Protein AF-A0A8T6F6A1-F1 (afdb_monomer_lite)

Secondary structure (DSSP, 8-state):
--SHHHHHHHHHHHHHHHHHHHHHHHHHS-S----SSTTSSS-EEE-SHHHHHHGGG-SS-SS---TTTHHHHHHHSTT--SSSS--TT---EEEESS-EES-SS-SSS-STTSTTTSGGGTB---BS-SSTT-SB-SEEE-TT-EEE--EEE-TT-SSBSSEEEESB-SSS--B-EEES-EEEEEEEEESSSB-SSEEEE-SEEES-EEEEEEEESSS-EESSEEEESSEEES-EEEEEEEESSSEESSEEEE-TTT-EEES-EE-S-EEESSS-EESSEEEE-S-EES-EE-S-EE-SSSEESSEEEE-S-EEES-EE-S-EE-SS-EESSEEE---BTTB--EEES-EEETTTS--S--SSSEEE-HHHHT--SSS-GGGTTS-TTTEE---TTS--EESSSSS-HHHHHHHTT------------------PPPHHHHHHHHHHHHHHHTTGGGSS--TTTTSSS-GGGSTTEEE-TTS-EEEEE-TTS--EEE--GGGGG-TT--EEE--SSEEESB--GGGGG-TT--EEE--SS--EEEPPGGGGG-TT--EEE-TTSEEES-B-TTSTT-SEE-TTTTTPPB---TTSTT-----PPPP-----------------PPP--HHHHHHHHHHHHHHTTGGGSS--TTTTSSS-GGGSTTEEE-TT--EEEEE-TTS--EEEPPGGGGG-TT--EEE--SSEEESB--GGGGG-TT--EEE--SS--EEPPPGGGGG-TT--EEE--SSEEEEPPPGGGGG-TT--EEE--SSEEEEPPPGGGGG-TT--EEE--SSEEEEPPPGGGGG-TT-SEEE--SSEEEEPPPGGGGG-TT--EEE--SSEEEEPPPGGGGG-TT--EEE--SSEEEEEPPGGGGG-TT--EEE--SSEEESBPPGGGGG-TT--EEE--SS--BSB--GGGGG-TT--EEE--SS--EEEPPGGGGG-TT-SEEE--SSEEESB--GGGGG-TT--EEE--SS--BSEE-GGGGG-SEE-GGGG-PEEBPTTSSBPPP-PPPPPPPPPPPP------------------------------------PPPPPPP----

Sequence (1090 aa):
MSRTVVHLLSVSAGALVLLLALAACAVALAQSSTDYDADDDGLIEVGSLAQLNAIRWDLDGDGAPASANASDYSSAFPNAVMDMGCPQAGCTGYELTTALDFDTNGDGRTDIADEGYWNGGAGWEPIGTHSATGWFGATFEGNGNTISGLFIHRTTSDYVGLFGTAGIGGSDGGTATIRNVRLTGMDVTGQGKVGGLAGTMRGTISTNHAEGRVSGSGDDVGGLVGRSGGTITAGYAAVSVSGRSRVGGLVGANETNGGTITASHAAGTVSGTGDNIGGLVGANFGPIGAAYATGAVSGSSYVGGLAGANALATIVASYATGAASGASYVGGLVGENHTSPELPATATASYWDTEASGLSTSATGEGKTTSELQSPTSNGGIYATWDSDVWDFGTSSQYPVLKGLGISVAEQRKSTTQATPTPTPTSTPTPTPTPTPTPAAADRDALEALYRAAGGANWTDNTNWLSDESLGDWHGVTTDAQGRVTILDLIENGLSGTIPTELGSLAKLDYLSLHDNDLSGTIPTELGNLANLRLLDLSDNGLTGAIPAELGNIANLLFLHLSGNGLTGCIPASLQSVMDNDLDQLGLEFCTTRREQEAVTPTPTPTLTPTPTPTPTPTPTAASTPTPMPDATRGILEAFYRATGGDNWRNNTNWLSGAPLGEWHGVSTDAEGLVTRLNLVANGLMGEIPSEVGGLDNLEFLSLHVNELSGTIPPELGSLANLKYLHLGSNELSGMIPKELGNLANLEDLWLNQNSLEGGIPRELENLSSLRALVLAQNSLEGRVPEELRRLANLRTLSLNSNQLSGTIPDELGDLVNLDFLGLGGNELGGGIPKELGNLANLESLGLGGNELSGPIPKELGNLANLENLSLHNNELSGPIPGELGNLANLESLRLQGNELSGGIPGELGNLANLEWLLLDNNRLTGTIPGELGNLTNLERLRLQGNELSGGIPRELGNLASLDTLDLSSNQLNGTIPPELGSLTNLIRLYLSGNALTGCVPAVLQGVRNNDLNRLGLQPCTAQGAPTPTPTPTPTPTPTPTPTPTPAPGGGPTVVPPSHPVPPGLDVGAPPPDPKPAAAPRPPPPRVIF

Foldseek 3Di:
DPDVVVVVVVVVVVVVVVVVVVVVVVVVVPPPQDQQCVVQPQAGEDAAPQQLVLCLQVLQRQLDGDPVCVVSNCVSQPNHDVANNYDPVGHFYHEYPAAYECPPVPPPANDPVRPPACVVVQGHDARFDPDQATARQGEYYYVLHEYEHREGAAAEAAQWENHSHAAQGHNVRHGYEYENYHYEAYAIHHAACWEHAISEHHHEYELYEYYHEWEHAAAQWEHHTSEYAEYYELEEGQYAYEYAAQKEQHTSEQDQNYREAELYEGQEAWYYEAAQTEQGTSEYNEEAYNYEGEHAIEYAAQKAQHTSEQALYEAENYEGLYAIYYNAQTAQHTSYYHQDLQRGRAYYLYEGACVRNVHPGHNYDYYDHLQVQLQDPDCDDSNVVPDPQQWDCDHSNFGIHGPPSSDDPVVRRVSNDDDDDDDDDDDDDDDDDDDDDDLLVLQLVLQLVQCVFQVVVPWQDQPQNVHPDQQCRTVQFHDDPVSQTATGAQEPGARAGERDLSNLSSQNHAYYAPEQYAYEEADHLSVLNNQNHQEDHPEQYAYEEEDHLSVLNNPNHQYYEHYNYHYDDAAEPSCVPRNYYDVVNNVHHHDDDPPPPPDDDDDDDDDDDDDDDDDYDDDDDDDDDDDPDQVLQLVLQLVQCVQFVVVPWQDQPQRVHPDQQCRTSQFHDDPVSQTATGRRNNRAGAHERDLSVLVSQNHQYDAHEQYAYEEEDHLSVLNNQNHQYDHHENYAHEEADRLSVLSNLNHAEDAHYHYAYEEADRLSVLNNCNYAEDHHEHYAYEEADDLSVLSNLNYAYDHHEQYAYEEEDDLSVLSNLNHQYDADANYAHEEADHLSVLNNQNHQEDHHHHYAYEEADRLSVLNNQNHQYDAHYQYAYEEEDHLSVLNNQNHAYDHHENYAYEEADHLSVLNNQNHAEDHHYQYAYEEADHLSVLSNQNHQYDAHENYAHEEADHLSVLNNQNHQEDAPEQYAYEEEDHLSVLSNPNHQYEEHYNYHYDFADEPSCVPRHHYDRVNNVHAHQDPVRHHDDDDDDDDDDDDDDDDDDDDDDDDDDDDDDDDDDDDDYDDDDDDDDDDDDDDDDDDDDDDDDD

pLDDT: mean 77.21, std 19.98, range [24.58, 98.81]

Structure (mmCIF, N/CA/C/O backbone):
data_AF-A0A8T6F6A1-F1
#
_entry.id   AF-A0A8T6F6A1-F1
#
loop_
_atom_site.group_PDB
_atom_site.id
_atom_site.type_symbol
_atom_site.label_atom_id
_atom_site.label_alt_id
_atom_site.label_comp_id
_atom_site.label_asym_id
_atom_site.label_entity_id
_atom_site.label_seq_id
_atom_site.pdbx_PDB_ins_code
_atom_site.Cartn_x
_atom_site.Cartn_y
_atom_site.Cartn_z
_atom_site.occupancy
_atom_site.B_iso_or_equiv
_atom_site.auth_seq_id
_atom_site.auth_comp_id
_atom_site.auth_asym_id
_atom_site.auth_atom_id
_atom_site.pdbx_PDB_model_num
ATOM 1 N N . MET A 1 1 ? 74.148 -63.230 -24.054 1.00 48.28 1 MET A N 1
ATOM 2 C CA . MET A 1 1 ? 72.864 -62.854 -23.422 1.00 48.28 1 MET A CA 1
ATOM 3 C C . MET A 1 1 ? 72.511 -61.425 -23.850 1.00 48.28 1 MET A C 1
ATOM 5 O O . MET A 1 1 ? 72.844 -60.501 -23.130 1.00 48.28 1 MET A O 1
ATOM 9 N N . SER A 1 2 ? 71.955 -61.203 -25.052 1.00 52.03 2 SER A N 1
ATOM 10 C CA . SER A 1 2 ? 71.747 -59.826 -25.565 1.00 52.03 2 SER A CA 1
ATOM 11 C C . SER A 1 2 ? 70.601 -59.702 -26.586 1.00 52.03 2 SER A C 1
ATOM 13 O O . SER A 1 2 ? 70.796 -59.269 -27.716 1.00 52.03 2 SER A O 1
ATOM 15 N N . ARG A 1 3 ? 69.397 -60.146 -26.194 1.00 43.38 3 ARG A N 1
ATOM 16 C CA . ARG A 1 3 ? 68.111 -59.753 -26.818 1.00 43.38 3 ARG A CA 1
ATOM 17 C C . ARG A 1 3 ? 66.991 -59.680 -25.775 1.00 43.38 3 ARG A C 1
ATOM 19 O O . ARG A 1 3 ? 66.282 -58.686 -25.722 1.00 43.38 3 ARG A O 1
ATOM 26 N N . THR A 1 4 ? 66.913 -60.656 -24.868 1.00 46.94 4 THR A N 1
ATOM 27 C CA . THR A 1 4 ? 65.905 -60.703 -23.788 1.00 46.94 4 THR A CA 1
ATOM 28 C C . THR A 1 4 ? 65.954 -59.487 -22.856 1.00 46.94 4 THR A C 1
ATOM 30 O O . THR A 1 4 ? 64.914 -58.932 -22.529 1.00 46.94 4 THR A O 1
ATOM 33 N N . VAL A 1 5 ? 67.156 -59.028 -22.480 1.00 47.84 5 VAL A N 1
ATOM 34 C CA . VAL A 1 5 ? 67.341 -57.855 -21.599 1.00 47.84 5 VAL A CA 1
ATOM 35 C C . VAL A 1 5 ? 66.857 -56.565 -22.268 1.00 47.84 5 VAL A C 1
ATOM 37 O O . VAL A 1 5 ? 66.192 -55.762 -21.627 1.00 47.84 5 VAL A O 1
ATOM 40 N N . VAL A 1 6 ? 67.118 -56.395 -23.570 1.00 50.50 6 VAL A N 1
ATOM 41 C CA . VAL A 1 6 ? 66.615 -55.245 -24.342 1.00 50.50 6 VAL A CA 1
ATOM 42 C C . VAL A 1 6 ? 65.090 -55.285 -24.426 1.00 50.50 6 VAL A C 1
ATOM 44 O O . VAL A 1 6 ? 64.452 -54.249 -24.281 1.00 50.50 6 VAL A O 1
ATOM 47 N N . HIS A 1 7 ? 64.492 -56.472 -24.585 1.00 47.03 7 HIS A N 1
ATOM 48 C CA . HIS A 1 7 ? 63.036 -56.583 -24.622 1.00 47.03 7 HIS A CA 1
ATOM 49 C C . HIS A 1 7 ? 62.392 -56.234 -23.274 1.00 47.03 7 HIS A C 1
ATOM 51 O O . HIS A 1 7 ? 61.466 -55.425 -23.265 1.00 47.03 7 HIS A O 1
ATOM 57 N N . LEU A 1 8 ? 62.914 -56.741 -22.145 1.00 44.81 8 LEU A N 1
ATOM 58 C CA . LEU A 1 8 ? 62.421 -56.338 -20.820 1.00 44.81 8 LEU A CA 1
ATOM 59 C C . LEU A 1 8 ? 62.594 -54.833 -20.584 1.00 44.81 8 LEU A C 1
ATOM 61 O O . LEU A 1 8 ? 61.642 -54.205 -20.143 1.00 44.81 8 LEU A O 1
ATOM 65 N N . LEU A 1 9 ? 63.743 -54.245 -20.938 1.00 44.97 9 LEU A N 1
ATOM 66 C CA . LEU A 1 9 ? 63.968 -52.801 -20.791 1.00 44.97 9 LEU A CA 1
ATOM 67 C C . LEU A 1 9 ? 63.049 -51.958 -21.690 1.00 44.97 9 LEU A C 1
ATOM 69 O O . LEU A 1 9 ? 62.593 -50.902 -21.267 1.00 44.97 9 LEU A O 1
ATOM 73 N N . SER A 1 10 ? 62.729 -52.422 -22.903 1.00 48.38 10 SER A N 1
ATOM 74 C CA . SER A 1 10 ? 61.774 -51.734 -23.786 1.00 48.38 10 SER A CA 1
ATOM 75 C C . SER A 1 10 ? 60.337 -51.796 -23.260 1.00 48.38 10 SER A C 1
ATOM 77 O O . SER A 1 10 ? 59.623 -50.800 -23.317 1.00 48.38 10 SER A O 1
ATOM 79 N N . VAL A 1 11 ? 59.929 -52.935 -22.685 1.00 50.34 11 VAL A N 1
ATOM 80 C CA . VAL A 1 11 ? 58.597 -53.105 -22.090 1.00 50.34 11 VAL A CA 1
ATOM 81 C C . VAL A 1 11 ? 58.502 -52.359 -20.760 1.00 50.34 11 VAL A C 1
ATOM 83 O O . VAL A 1 11 ? 57.484 -51.727 -20.515 1.00 50.34 11 VAL A O 1
ATOM 86 N N . SER A 1 12 ? 59.555 -52.335 -19.935 1.00 49.91 12 SER A N 1
ATOM 87 C CA . SER A 1 12 ? 59.568 -51.537 -18.704 1.00 49.91 12 SER A CA 1
ATOM 88 C C . SER A 1 12 ? 59.637 -50.038 -18.984 1.00 49.91 12 SER A C 1
ATOM 90 O O . SER A 1 12 ? 59.008 -49.281 -18.262 1.00 49.91 12 SER A O 1
ATOM 92 N N . ALA A 1 13 ? 60.347 -49.590 -20.025 1.00 52.06 13 ALA A N 1
ATOM 93 C CA . ALA A 1 13 ? 60.343 -48.183 -20.431 1.00 52.06 13 ALA A CA 1
ATOM 94 C C . ALA A 1 13 ? 58.985 -47.769 -21.016 1.00 52.06 13 ALA A C 1
ATOM 96 O O . ALA A 1 13 ? 58.463 -46.728 -20.639 1.00 52.06 13 ALA A O 1
ATOM 97 N N . GLY A 1 14 ? 58.375 -48.601 -21.868 1.00 53.72 14 GLY A N 1
ATOM 98 C CA . GLY A 1 14 ? 57.019 -48.372 -22.373 1.00 53.72 14 GLY A CA 1
ATOM 99 C C . GLY A 1 14 ? 55.973 -48.364 -21.256 1.00 53.72 14 GLY A C 1
ATOM 100 O O . GLY A 1 14 ? 55.146 -47.463 -21.209 1.00 53.72 14 GLY A O 1
ATOM 101 N N . ALA A 1 15 ? 56.052 -49.305 -20.311 1.00 54.31 15 ALA A N 1
ATOM 102 C CA . ALA A 1 15 ? 55.175 -49.350 -19.145 1.00 54.31 15 ALA A CA 1
ATOM 103 C C . ALA A 1 15 ? 55.432 -48.196 -18.165 1.00 54.31 15 ALA A C 1
ATOM 105 O O . ALA A 1 15 ? 54.477 -47.697 -17.590 1.00 54.31 15 ALA A O 1
ATOM 106 N N . LEU A 1 16 ? 56.675 -47.733 -17.992 1.00 54.53 16 LEU A N 1
ATOM 107 C CA . LEU A 1 16 ? 56.991 -46.579 -17.145 1.00 54.53 16 LEU A CA 1
ATOM 108 C C . LEU A 1 16 ? 56.551 -45.265 -17.797 1.00 54.53 16 LEU A C 1
ATOM 110 O O . LEU A 1 16 ? 56.034 -44.408 -17.100 1.00 54.53 16 LEU A O 1
ATOM 114 N N . VAL A 1 17 ? 56.693 -45.110 -19.117 1.00 59.28 17 VAL A N 1
ATOM 115 C CA . VAL A 1 17 ? 56.141 -43.959 -19.851 1.00 59.28 17 VAL A CA 1
ATOM 116 C C . VAL A 1 17 ? 54.615 -44.013 -19.868 1.00 59.28 17 VAL A C 1
ATOM 118 O O . VAL A 1 17 ? 53.993 -42.970 -19.730 1.00 59.28 17 VAL A O 1
ATOM 121 N N . LEU A 1 18 ? 53.996 -45.195 -19.950 1.00 54.97 18 LEU A N 1
ATOM 122 C CA . LEU A 1 18 ? 52.544 -45.332 -19.832 1.00 54.97 18 LEU A CA 1
ATOM 123 C C . LEU A 1 18 ? 52.056 -45.103 -18.394 1.00 54.97 18 LEU A C 1
ATOM 125 O O . LEU A 1 18 ? 51.025 -44.472 -18.231 1.00 54.97 18 LEU A O 1
ATOM 129 N N . LEU A 1 19 ? 52.790 -45.525 -17.356 1.00 55.28 19 LEU A N 1
ATOM 130 C CA . LEU A 1 19 ? 52.480 -45.171 -15.964 1.00 55.28 19 LEU A CA 1
ATOM 131 C C . LEU A 1 19 ? 52.731 -43.691 -15.683 1.00 55.28 19 LEU A C 1
ATOM 133 O O . LEU A 1 19 ? 51.969 -43.111 -14.931 1.00 55.28 19 LEU A O 1
ATOM 137 N N . LEU A 1 20 ? 53.751 -43.064 -16.271 1.00 55.75 20 LEU A N 1
ATOM 138 C CA . LEU A 1 20 ? 53.986 -41.624 -16.144 1.00 55.75 20 LEU A CA 1
ATOM 139 C C . LEU A 1 20 ? 52.979 -40.813 -16.962 1.00 55.75 20 LEU A C 1
ATOM 141 O O . LEU A 1 20 ? 52.621 -39.729 -16.534 1.00 55.75 20 LEU A O 1
ATOM 145 N N . ALA A 1 21 ? 52.477 -41.332 -18.084 1.00 52.72 21 ALA A N 1
ATOM 146 C CA . ALA A 1 21 ? 51.388 -40.721 -18.841 1.00 52.72 21 ALA A CA 1
ATOM 147 C C . ALA A 1 21 ? 50.032 -40.931 -18.155 1.00 52.72 21 ALA A C 1
ATOM 149 O O . ALA A 1 21 ? 49.239 -40.005 -18.126 1.00 52.72 21 ALA A O 1
ATOM 150 N N . LEU A 1 22 ? 49.774 -42.096 -17.552 1.00 50.06 22 LEU A N 1
ATOM 151 C CA . LEU A 1 22 ? 48.581 -42.346 -16.737 1.00 50.06 22 LEU A CA 1
ATOM 152 C C . LEU A 1 22 ? 48.640 -41.607 -15.399 1.00 50.06 22 LEU A C 1
ATOM 154 O O . LEU A 1 22 ? 47.606 -41.149 -14.947 1.00 50.06 22 LEU A O 1
ATOM 158 N N . ALA A 1 23 ? 49.816 -41.425 -14.793 1.00 50.41 23 ALA A N 1
ATOM 159 C CA . ALA A 1 23 ? 49.988 -40.602 -13.598 1.00 50.41 23 ALA A CA 1
ATOM 160 C C . ALA A 1 23 ? 49.932 -39.108 -13.933 1.00 50.41 23 ALA A C 1
ATOM 162 O O . ALA A 1 23 ? 49.279 -38.372 -13.217 1.00 50.41 23 ALA A O 1
ATOM 163 N N . ALA A 1 24 ? 50.528 -38.645 -15.036 1.00 45.00 24 ALA A N 1
ATOM 164 C CA . ALA A 1 24 ? 50.363 -37.263 -15.491 1.00 45.00 24 ALA A CA 1
ATOM 165 C C . ALA A 1 24 ? 48.924 -36.983 -15.947 1.00 45.00 24 ALA A C 1
ATOM 167 O O . ALA A 1 24 ? 48.425 -35.892 -15.716 1.00 45.00 24 ALA A O 1
ATOM 168 N N . CYS A 1 25 ? 48.231 -37.963 -16.531 1.00 39.72 25 CYS A N 1
ATOM 169 C CA . CYS A 1 25 ? 46.812 -37.858 -16.856 1.00 39.72 25 CYS A CA 1
ATOM 170 C C . CYS A 1 25 ? 45.937 -37.942 -15.599 1.00 39.72 25 CYS A C 1
ATOM 172 O O . CYS A 1 25 ? 44.979 -37.198 -15.523 1.00 39.72 25 CYS A O 1
ATOM 174 N N . ALA A 1 26 ? 46.283 -38.746 -14.589 1.00 40.81 26 ALA A N 1
ATOM 175 C CA . ALA A 1 26 ? 45.598 -38.776 -13.293 1.00 40.81 26 ALA A CA 1
ATOM 176 C C . ALA A 1 26 ? 45.951 -37.586 -12.382 1.00 40.81 26 ALA A C 1
ATOM 178 O O . ALA A 1 26 ? 45.227 -37.336 -11.436 1.00 40.81 26 ALA A O 1
ATOM 179 N N . VAL A 1 27 ? 47.033 -36.850 -12.660 1.00 43.38 27 VAL A N 1
ATOM 180 C CA . VAL A 1 27 ? 47.370 -35.567 -12.017 1.00 43.38 27 VAL A CA 1
ATOM 181 C C . VAL A 1 27 ? 46.744 -34.393 -12.781 1.00 43.38 27 VAL A C 1
ATOM 183 O O . VAL A 1 27 ? 46.332 -33.426 -12.161 1.00 43.38 27 VAL A O 1
ATOM 186 N N . ALA A 1 28 ? 46.580 -34.489 -14.104 1.00 40.19 28 ALA A N 1
ATOM 187 C CA . ALA A 1 28 ? 45.812 -33.523 -14.899 1.00 40.19 28 ALA A CA 1
ATOM 188 C C . ALA A 1 28 ? 44.285 -33.714 -14.776 1.00 40.19 28 ALA A C 1
ATOM 190 O O . ALA A 1 28 ? 43.542 -32.757 -14.937 1.00 40.19 28 ALA A O 1
ATOM 191 N N . LEU A 1 29 ? 43.827 -34.932 -14.466 1.00 41.75 29 LEU A N 1
ATOM 192 C CA . LEU A 1 29 ? 42.461 -35.263 -14.031 1.00 41.75 29 LEU A CA 1
ATOM 193 C C . LEU A 1 29 ? 42.332 -35.280 -12.496 1.00 41.75 29 LEU A C 1
ATOM 195 O O . LEU A 1 29 ? 41.281 -35.638 -11.981 1.00 41.75 29 LEU A O 1
ATOM 199 N N . ALA A 1 30 ? 43.390 -34.881 -11.783 1.00 40.09 30 ALA A N 1
ATOM 200 C CA . ALA A 1 30 ? 43.322 -34.399 -10.409 1.00 40.09 30 ALA A CA 1
ATOM 201 C C . ALA A 1 30 ? 43.614 -32.890 -10.387 1.00 40.09 30 ALA A C 1
ATOM 203 O O . ALA A 1 30 ? 44.424 -32.398 -9.601 1.00 40.09 30 ALA A O 1
ATOM 204 N N . GLN A 1 31 ? 42.868 -32.142 -11.211 1.00 45.53 31 GLN A N 1
ATOM 205 C CA . GLN A 1 31 ? 42.172 -31.008 -10.607 1.00 45.53 31 GLN A CA 1
ATOM 206 C C . GLN A 1 31 ? 41.405 -31.593 -9.418 1.00 45.53 31 GLN A C 1
ATOM 208 O O . GLN A 1 31 ? 40.639 -32.541 -9.596 1.00 45.53 31 GLN A O 1
ATOM 213 N N . SER A 1 32 ? 41.681 -31.114 -8.209 1.00 50.88 32 SER A N 1
ATOM 214 C CA . SER A 1 32 ? 40.808 -31.410 -7.080 1.00 50.88 32 SER A CA 1
ATOM 215 C C . SER A 1 32 ? 39.422 -30.908 -7.458 1.00 50.88 32 SER A C 1
ATOM 217 O O . SER A 1 32 ? 39.267 -29.712 -7.697 1.00 50.88 32 SER A O 1
ATOM 219 N N . SER A 1 33 ? 38.455 -31.819 -7.548 1.00 63.25 33 SER A N 1
ATOM 220 C CA . SER A 1 33 ? 37.051 -31.457 -7.407 1.00 63.25 33 SER A CA 1
ATOM 221 C C . SER A 1 33 ? 36.932 -30.715 -6.084 1.00 63.25 33 SER A C 1
ATOM 223 O O . SER A 1 33 ? 37.248 -31.294 -5.041 1.00 63.25 33 SER A O 1
ATOM 225 N N . THR A 1 34 ? 36.605 -29.432 -6.147 1.00 73.44 34 THR A N 1
ATOM 226 C CA . THR A 1 34 ? 36.379 -28.636 -4.948 1.00 73.44 34 THR A CA 1
ATOM 227 C C . THR A 1 34 ? 34.962 -28.949 -4.493 1.00 73.44 34 THR A C 1
ATOM 229 O O . THR A 1 34 ? 34.020 -28.678 -5.238 1.00 73.44 34 THR A O 1
ATOM 232 N N . ASP A 1 35 ? 34.832 -29.560 -3.318 1.00 83.31 35 ASP A N 1
ATOM 233 C CA . ASP A 1 35 ? 33.590 -29.472 -2.554 1.00 83.31 35 ASP A CA 1
ATOM 234 C C . ASP A 1 35 ? 33.413 -28.021 -2.111 1.00 83.31 35 ASP A C 1
ATOM 236 O O . ASP A 1 35 ? 34.384 -27.400 -1.669 1.00 83.31 35 ASP A O 1
ATOM 240 N N . TYR A 1 36 ? 32.201 -27.499 -2.280 1.00 86.50 36 TYR A N 1
ATOM 241 C CA . TYR A 1 36 ? 31.764 -26.201 -1.770 1.00 86.50 36 TYR A CA 1
ATOM 242 C C . TYR A 1 36 ? 30.539 -26.342 -0.842 1.00 86.50 36 TYR A C 1
ATOM 244 O O . TYR A 1 36 ? 29.857 -25.356 -0.595 1.00 86.50 36 TYR A O 1
ATOM 252 N N . ASP A 1 37 ? 30.274 -27.557 -0.354 1.00 86.12 37 ASP A N 1
ATOM 253 C CA . ASP A 1 37 ? 29.369 -27.914 0.753 1.00 86.12 37 ASP A CA 1
ATOM 254 C C . ASP A 1 37 ? 30.101 -28.978 1.602 1.00 86.12 37 ASP A C 1
ATOM 256 O O . ASP A 1 37 ? 29.709 -30.142 1.698 1.00 86.12 37 ASP A O 1
ATOM 260 N N . ALA A 1 38 ? 31.303 -28.631 2.081 1.00 85.00 38 ALA A N 1
ATOM 261 C CA . ALA A 1 38 ? 32.287 -29.596 2.579 1.00 85.00 38 ALA A CA 1
ATOM 262 C C . ALA A 1 38 ? 31.961 -30.259 3.938 1.00 85.00 38 ALA A C 1
ATOM 264 O O . ALA A 1 38 ? 32.785 -31.044 4.432 1.00 85.00 38 ALA A O 1
ATOM 265 N N . ASP A 1 39 ? 30.798 -29.984 4.542 1.00 85.88 39 ASP A N 1
ATOM 266 C CA . ASP A 1 39 ? 30.248 -30.744 5.673 1.00 85.88 39 ASP A CA 1
ATOM 267 C C . ASP A 1 39 ? 28.844 -31.357 5.446 1.00 85.88 39 ASP A C 1
ATOM 269 O O . ASP A 1 39 ? 28.256 -31.883 6.397 1.00 85.88 39 ASP A O 1
ATOM 273 N N . ASP A 1 40 ? 28.393 -31.439 4.182 1.00 84.62 40 ASP A N 1
ATOM 274 C CA . ASP A 1 40 ? 27.136 -32.071 3.729 1.00 84.62 40 ASP A CA 1
ATOM 275 C C . ASP A 1 40 ? 25.846 -31.420 4.326 1.00 84.62 40 ASP A C 1
ATOM 277 O O . ASP A 1 40 ? 24.844 -32.112 4.559 1.00 84.62 40 ASP A O 1
ATOM 281 N N . ASP A 1 41 ? 25.857 -30.109 4.605 1.00 84.44 41 ASP A N 1
ATOM 282 C CA . ASP A 1 41 ? 24.774 -29.342 5.262 1.00 84.44 41 ASP A CA 1
ATOM 283 C C . ASP A 1 41 ? 23.697 -28.840 4.274 1.00 84.44 41 ASP A C 1
ATOM 285 O O . ASP A 1 41 ? 22.507 -28.820 4.614 1.00 84.44 41 ASP A O 1
ATOM 289 N N . GLY A 1 42 ? 24.080 -28.527 3.031 1.00 87.38 42 GLY A N 1
ATOM 290 C CA . GLY A 1 42 ? 23.198 -27.967 2.000 1.00 87.38 42 GLY A CA 1
ATOM 291 C C . GLY A 1 42 ? 23.358 -26.461 1.757 1.00 87.38 42 GLY A C 1
ATOM 292 O O . GLY A 1 42 ? 22.473 -25.857 1.131 1.00 87.38 42 GLY A O 1
ATOM 293 N N . LEU A 1 43 ? 24.449 -25.850 2.234 1.00 90.94 43 LEU A N 1
ATOM 294 C CA . LEU A 1 43 ? 24.778 -24.433 2.055 1.00 90.94 43 LEU A CA 1
ATOM 295 C C . LEU A 1 43 ? 26.162 -24.242 1.417 1.00 90.94 43 LEU A C 1
ATOM 297 O O . LEU A 1 43 ? 27.159 -24.818 1.834 1.00 90.94 43 LEU A O 1
ATOM 301 N N . ILE A 1 44 ? 26.223 -23.372 0.409 1.00 92.31 44 ILE A N 1
ATOM 302 C CA . ILE A 1 44 ? 27.421 -23.139 -0.401 1.00 92.31 44 ILE A CA 1
ATOM 303 C C . ILE A 1 44 ? 28.447 -22.263 0.343 1.00 92.31 44 ILE A C 1
ATOM 305 O O . ILE A 1 44 ? 28.168 -21.118 0.710 1.00 92.31 44 ILE A O 1
ATOM 309 N N . GLU A 1 45 ? 29.670 -22.767 0.493 1.00 94.25 45 GLU A N 1
ATOM 310 C CA . GLU A 1 45 ? 30.754 -22.169 1.278 1.00 94.25 45 GLU A CA 1
ATOM 311 C C . GLU A 1 45 ? 31.357 -20.896 0.645 1.00 94.25 45 GLU A C 1
ATOM 313 O O . GLU A 1 45 ? 32.095 -20.918 -0.350 1.00 94.25 45 GLU A O 1
ATOM 318 N N . VAL A 1 46 ? 31.127 -19.754 1.292 1.00 95.81 46 VAL A N 1
ATOM 319 C CA . VAL A 1 46 ? 31.621 -18.425 0.911 1.00 95.81 46 VAL A CA 1
ATOM 320 C C . VAL A 1 46 ? 32.854 -18.064 1.746 1.00 95.81 46 VAL A C 1
ATOM 322 O O . VAL A 1 46 ? 32.771 -17.523 2.849 1.00 95.81 46 VAL A O 1
ATOM 325 N N . GLY A 1 47 ? 34.032 -18.339 1.180 1.00 94.25 47 GLY A N 1
ATOM 326 C CA . GLY A 1 47 ? 35.338 -18.057 1.789 1.00 94.25 47 GLY A CA 1
ATOM 327 C C . GLY A 1 47 ? 35.995 -16.740 1.347 1.00 94.25 47 GLY A C 1
ATOM 328 O O . GLY A 1 47 ? 37.139 -16.472 1.715 1.00 94.25 47 GLY A O 1
ATOM 329 N N . SER A 1 48 ? 35.337 -15.934 0.506 1.00 93.75 48 SER A N 1
ATOM 330 C CA . SER A 1 48 ? 35.926 -14.720 -0.080 1.00 93.75 48 SER A CA 1
ATOM 331 C C . SER A 1 48 ? 34.883 -13.707 -0.568 1.00 93.75 48 SER A C 1
ATOM 333 O O . SER A 1 48 ? 33.761 -14.073 -0.922 1.00 93.75 48 SER A O 1
ATOM 335 N N . LEU A 1 49 ? 35.280 -12.431 -0.694 1.00 92.38 49 LEU A N 1
ATOM 336 C CA . LEU A 1 49 ? 34.438 -11.399 -1.319 1.00 92.38 49 LEU A CA 1
ATOM 337 C C . LEU A 1 49 ? 34.063 -11.730 -2.772 1.00 92.38 49 LEU A C 1
ATOM 339 O O . LEU A 1 49 ? 32.992 -11.334 -3.216 1.00 92.38 49 LEU A O 1
ATOM 343 N N . ALA A 1 50 ? 34.897 -12.478 -3.504 1.00 90.69 50 ALA A N 1
ATOM 344 C CA . ALA A 1 50 ? 34.590 -12.894 -4.873 1.00 90.69 50 ALA A CA 1
ATOM 345 C C . ALA A 1 50 ? 33.417 -13.892 -4.923 1.00 90.69 50 ALA A C 1
ATOM 347 O O . ALA A 1 50 ? 32.567 -13.787 -5.805 1.00 90.69 50 ALA A O 1
ATOM 348 N N . GLN A 1 51 ? 33.338 -14.807 -3.951 1.00 93.12 51 GLN A N 1
ATOM 349 C CA . GLN A 1 51 ? 32.217 -15.740 -3.793 1.00 93.12 51 GLN A CA 1
ATOM 350 C C . GLN A 1 51 ? 30.967 -15.032 -3.253 1.00 93.12 51 GLN A C 1
ATOM 352 O O . GLN A 1 51 ? 29.891 -15.207 -3.815 1.00 93.12 51 GLN A O 1
ATOM 357 N N . LEU A 1 52 ? 31.104 -14.137 -2.264 1.00 94.00 52 LEU A N 1
ATOM 358 C CA . LEU A 1 52 ? 30.000 -13.281 -1.796 1.00 94.00 52 LEU A CA 1
ATOM 359 C C . LEU A 1 52 ? 29.418 -12.446 -2.951 1.00 94.00 52 LEU A C 1
ATOM 361 O O . LEU A 1 52 ? 28.209 -12.276 -3.079 1.00 94.00 52 LEU A O 1
ATOM 365 N N . ASN A 1 53 ? 30.288 -11.947 -3.830 1.00 90.81 53 ASN A N 1
ATOM 366 C CA . ASN A 1 53 ? 29.911 -11.219 -5.033 1.00 90.81 53 ASN A CA 1
ATOM 367 C C . ASN A 1 53 ? 29.242 -12.105 -6.095 1.00 90.81 53 ASN A C 1
ATOM 369 O O . ASN A 1 53 ? 28.499 -11.567 -6.911 1.00 90.81 53 ASN A O 1
ATOM 373 N N . ALA A 1 54 ? 29.482 -13.419 -6.099 1.00 89.56 54 ALA A N 1
ATOM 374 C CA . ALA A 1 54 ? 28.923 -14.340 -7.085 1.00 89.56 54 ALA A CA 1
ATOM 375 C C . ALA A 1 54 ? 27.443 -14.681 -6.841 1.00 89.56 54 ALA A C 1
ATOM 377 O O . ALA A 1 54 ? 26.722 -14.925 -7.808 1.00 89.56 54 ALA A O 1
ATOM 378 N N . ILE A 1 55 ? 26.968 -14.580 -5.593 1.00 91.06 55 ILE A N 1
ATOM 379 C CA . ILE A 1 55 ? 25.562 -14.798 -5.191 1.00 91.06 55 ILE A CA 1
ATOM 380 C C . ILE A 1 55 ? 24.574 -13.994 -6.059 1.00 91.06 55 ILE A C 1
ATOM 382 O O . ILE A 1 55 ? 23.461 -14.429 -6.328 1.00 91.06 55 ILE A O 1
ATOM 386 N N . ARG A 1 56 ? 24.977 -12.833 -6.595 1.00 88.50 56 ARG A N 1
ATOM 387 C CA . ARG A 1 56 ? 24.120 -12.017 -7.478 1.00 88.50 56 ARG A CA 1
ATOM 388 C C . ARG A 1 56 ? 23.732 -12.684 -8.813 1.00 88.50 56 ARG A C 1
ATOM 390 O O . ARG A 1 56 ? 22.952 -12.096 -9.560 1.00 88.50 56 ARG A O 1
ATOM 397 N N . TRP A 1 57 ? 24.289 -13.854 -9.134 1.00 85.62 57 TRP A N 1
ATOM 398 C CA . TRP A 1 57 ? 23.998 -14.632 -10.348 1.00 85.62 57 TRP A CA 1
ATOM 399 C C . TRP A 1 57 ? 23.300 -15.978 -10.084 1.00 85.62 57 TRP A C 1
ATOM 401 O O . TRP A 1 57 ? 22.924 -16.649 -11.046 1.00 85.62 57 TRP A O 1
ATOM 411 N N . ASP A 1 58 ? 23.103 -16.320 -8.811 1.00 84.94 58 ASP A N 1
ATOM 412 C CA . ASP A 1 58 ? 22.375 -17.479 -8.283 1.00 84.94 58 ASP A CA 1
ATOM 413 C C . ASP A 1 58 ? 21.729 -17.024 -6.960 1.00 84.94 58 ASP A C 1
ATOM 415 O O . ASP A 1 58 ? 22.310 -17.104 -5.873 1.00 84.94 58 ASP A O 1
ATOM 419 N N . LEU A 1 59 ? 20.549 -16.416 -7.099 1.00 86.19 59 LEU A N 1
ATOM 420 C CA . LEU A 1 59 ? 19.796 -15.795 -6.005 1.00 86.19 59 LEU A CA 1
ATOM 421 C C . LEU A 1 59 ? 18.886 -16.789 -5.265 1.00 86.19 59 LEU A C 1
ATOM 423 O O . LEU A 1 59 ? 18.378 -16.456 -4.191 1.00 86.19 59 LEU A O 1
ATOM 427 N N . ASP A 1 60 ? 18.691 -17.972 -5.849 1.00 80.62 60 ASP A N 1
ATOM 428 C CA . ASP A 1 60 ? 17.896 -19.083 -5.325 1.00 80.62 60 ASP A CA 1
ATOM 429 C C . ASP A 1 60 ? 18.760 -20.044 -4.473 1.00 80.62 60 ASP A C 1
ATOM 431 O O . ASP A 1 60 ? 18.246 -20.663 -3.543 1.00 80.62 60 ASP A O 1
ATOM 435 N N . GLY A 1 61 ? 20.085 -20.065 -4.684 1.00 83.12 61 GLY A N 1
ATOM 436 C CA . GLY A 1 61 ? 21.073 -20.744 -3.837 1.00 83.12 61 GLY A CA 1
ATOM 437 C C . GLY A 1 61 ? 21.240 -22.234 -4.128 1.00 83.12 61 GLY A C 1
ATOM 438 O O . GLY A 1 61 ? 21.621 -22.986 -3.229 1.00 83.12 61 GLY A O 1
ATOM 439 N N . ASP A 1 62 ? 20.927 -22.659 -5.353 1.00 81.56 62 ASP A N 1
ATOM 440 C CA . ASP A 1 62 ? 20.912 -24.064 -5.772 1.00 81.56 62 ASP A CA 1
ATOM 441 C C . ASP A 1 62 ? 22.232 -24.528 -6.419 1.00 81.56 62 ASP A C 1
ATOM 443 O O . ASP A 1 62 ? 22.434 -25.727 -6.618 1.00 81.56 62 ASP A O 1
ATOM 447 N N . GLY A 1 63 ? 23.147 -23.600 -6.728 1.00 75.62 63 GLY A N 1
ATOM 448 C CA . GLY A 1 63 ? 24.405 -23.879 -7.419 1.00 75.62 63 GLY A CA 1
ATOM 449 C C . GLY A 1 63 ? 24.326 -23.828 -8.950 1.00 75.62 63 GLY A C 1
ATOM 450 O O . GLY A 1 63 ? 25.329 -24.110 -9.616 1.00 75.62 63 GLY A O 1
ATOM 451 N N . ALA A 1 64 ? 23.175 -23.474 -9.536 1.00 73.50 64 ALA A N 1
ATOM 452 C CA . ALA A 1 64 ? 22.906 -23.518 -10.975 1.00 73.50 64 ALA A CA 1
ATOM 453 C C . ALA A 1 64 ? 22.667 -22.112 -11.584 1.00 73.50 64 ALA A C 1
ATOM 455 O O . ALA A 1 64 ? 21.586 -21.813 -12.101 1.00 73.50 64 ALA A O 1
ATOM 456 N N . PRO A 1 65 ? 23.692 -21.233 -11.621 1.00 70.88 65 PRO A N 1
ATOM 457 C CA . PRO A 1 65 ? 23.558 -19.849 -12.077 1.00 70.88 65 PRO A CA 1
ATOM 458 C C . PRO A 1 65 ? 22.991 -19.739 -13.498 1.00 70.88 65 PRO A C 1
ATOM 460 O O . PRO A 1 65 ? 23.427 -20.427 -14.431 1.00 70.88 65 PRO A O 1
ATOM 463 N N . ALA A 1 66 ? 22.076 -18.785 -13.690 1.00 58.94 66 ALA A N 1
ATOM 464 C CA . ALA A 1 66 ? 21.393 -18.573 -14.963 1.00 58.94 66 ALA A CA 1
ATOM 465 C C . ALA A 1 66 ? 22.386 -18.440 -16.137 1.00 58.94 66 ALA A C 1
ATOM 467 O O . ALA A 1 66 ? 23.347 -17.663 -16.091 1.00 58.94 66 ALA A O 1
ATOM 468 N N . SER A 1 67 ? 22.130 -19.167 -17.232 1.00 49.84 67 SER A N 1
ATOM 469 C CA . SER A 1 67 ? 23.127 -19.494 -18.273 1.00 49.84 67 SER A CA 1
ATOM 470 C C . SER A 1 67 ? 23.789 -18.307 -18.990 1.00 49.84 67 SER A C 1
ATOM 472 O O . SER A 1 67 ? 24.761 -18.498 -19.717 1.00 49.84 67 SER A O 1
ATOM 474 N N . ALA A 1 68 ? 23.266 -17.089 -18.828 1.00 48.81 68 ALA A N 1
ATOM 475 C CA . ALA A 1 68 ? 23.857 -15.858 -19.348 1.00 48.81 68 ALA A CA 1
ATOM 476 C C . ALA A 1 68 ? 25.060 -15.348 -18.526 1.00 48.81 68 ALA A C 1
ATOM 478 O O . ALA A 1 68 ? 25.873 -14.606 -19.073 1.00 48.81 68 ALA A O 1
ATOM 479 N N . ASN A 1 69 ? 25.176 -15.740 -17.250 1.00 56.78 69 ASN A N 1
ATOM 480 C CA . ASN A 1 69 ? 26.168 -15.220 -16.295 1.00 56.78 69 ASN A CA 1
ATOM 481 C C . ASN A 1 69 ? 27.127 -16.307 -15.758 1.00 56.78 69 ASN A C 1
ATOM 483 O O . ASN A 1 69 ? 28.007 -16.023 -14.947 1.00 56.78 69 ASN A O 1
ATOM 487 N N . ALA A 1 70 ? 26.964 -17.561 -16.197 1.00 60.34 70 ALA A N 1
ATOM 488 C CA . ALA A 1 70 ? 27.654 -18.723 -15.632 1.00 60.34 70 ALA A CA 1
ATOM 489 C C . ALA A 1 70 ? 29.196 -18.624 -15.643 1.00 60.34 70 ALA A C 1
ATOM 491 O O . ALA A 1 70 ? 29.842 -19.229 -14.793 1.00 60.34 70 ALA A O 1
ATOM 492 N N . SER A 1 71 ? 29.799 -17.841 -16.550 1.00 68.44 71 SER A N 1
ATOM 493 C CA . SER A 1 71 ? 31.254 -17.619 -16.577 1.00 68.44 71 SER A CA 1
ATOM 494 C C . SER A 1 71 ? 31.790 -16.962 -15.309 1.00 68.44 71 SER A C 1
ATOM 496 O O . SER A 1 71 ? 32.874 -17.323 -14.853 1.00 68.44 71 SER A O 1
ATOM 498 N N . ASP A 1 72 ? 31.040 -16.018 -14.747 1.00 71.44 72 ASP A N 1
ATOM 499 C CA . ASP A 1 72 ? 31.525 -15.166 -13.664 1.00 71.44 72 ASP A CA 1
ATOM 500 C C . ASP A 1 72 ? 31.333 -15.887 -12.323 1.00 71.44 72 ASP A C 1
ATOM 502 O O . ASP A 1 72 ? 32.262 -15.952 -11.517 1.00 71.44 72 ASP A O 1
ATOM 506 N N . TYR A 1 73 ? 30.206 -16.588 -12.156 1.00 79.19 73 TYR A N 1
ATOM 507 C CA . TYR A 1 73 ? 29.978 -17.519 -11.045 1.00 79.19 73 TYR A CA 1
ATOM 508 C C . TYR A 1 73 ? 30.999 -18.674 -11.037 1.00 79.19 73 TYR A C 1
ATOM 510 O O . TYR A 1 73 ? 31.677 -18.896 -10.034 1.00 79.19 73 TYR A O 1
ATOM 518 N N . SER A 1 74 ? 31.222 -19.347 -12.179 1.00 78.25 74 SER A N 1
ATOM 519 C CA . SER A 1 74 ? 32.262 -20.390 -12.307 1.00 78.25 74 SER A CA 1
ATOM 520 C C . SER A 1 74 ? 33.694 -19.873 -12.103 1.00 78.25 74 SER A C 1
ATOM 522 O O . SER A 1 74 ? 34.606 -20.675 -11.898 1.00 78.25 74 SER A O 1
ATOM 524 N N . SER A 1 75 ? 33.925 -18.555 -12.170 1.00 83.62 75 SER A N 1
ATOM 525 C CA . SER A 1 75 ? 35.229 -17.958 -11.848 1.00 83.62 75 SER A CA 1
ATOM 526 C C . SER A 1 75 ? 35.458 -17.804 -10.339 1.00 83.62 75 SER A C 1
ATOM 528 O O . SER A 1 75 ? 36.603 -17.885 -9.893 1.00 83.62 75 SER A O 1
ATOM 530 N N . ALA A 1 76 ? 34.383 -17.644 -9.558 1.00 84.06 76 ALA A N 1
ATOM 531 C CA . ALA A 1 76 ? 34.414 -17.583 -8.098 1.00 84.06 76 ALA A CA 1
ATOM 532 C C . ALA A 1 76 ? 34.392 -18.976 -7.442 1.00 84.06 76 ALA A C 1
ATOM 534 O O . ALA A 1 76 ? 35.026 -19.162 -6.404 1.00 84.06 76 ALA A O 1
ATOM 535 N N . PHE A 1 77 ? 33.739 -19.956 -8.080 1.00 85.06 77 PHE A N 1
ATOM 536 C CA . PHE A 1 77 ? 33.659 -21.355 -7.634 1.00 85.06 77 PHE A CA 1
ATOM 537 C C . PHE A 1 77 ? 34.364 -22.337 -8.605 1.00 85.06 77 PHE A C 1
ATOM 539 O O . PHE A 1 77 ? 33.728 -23.201 -9.219 1.00 85.06 77 PHE A O 1
ATOM 546 N N . PRO A 1 78 ? 35.690 -22.216 -8.822 1.00 81.50 78 PRO A N 1
ATOM 547 C CA . PRO A 1 78 ? 36.407 -23.045 -9.785 1.00 81.50 78 PRO A CA 1
ATOM 548 C C . PRO A 1 78 ? 36.555 -24.511 -9.339 1.00 81.50 78 PRO A C 1
ATOM 550 O O . PRO A 1 78 ? 36.992 -24.821 -8.229 1.00 81.50 78 PRO A O 1
ATOM 553 N N . ASN A 1 79 ? 36.354 -25.425 -10.293 1.00 71.06 79 ASN A N 1
ATOM 554 C CA . ASN A 1 79 ? 36.433 -26.887 -10.127 1.00 71.06 79 ASN A CA 1
ATOM 555 C C . ASN A 1 79 ? 35.334 -27.513 -9.242 1.00 71.06 79 ASN A C 1
ATOM 557 O O . ASN A 1 79 ? 35.527 -28.634 -8.767 1.00 71.06 79 ASN A O 1
ATOM 561 N N . ALA A 1 80 ? 34.193 -26.837 -9.067 1.00 66.88 80 ALA A N 1
ATOM 562 C CA . ALA A 1 80 ? 32.975 -27.467 -8.556 1.00 66.88 80 ALA A CA 1
ATOM 563 C C . ALA A 1 80 ? 32.605 -28.730 -9.368 1.00 66.88 80 ALA A C 1
ATOM 565 O O . ALA A 1 80 ? 32.956 -28.864 -10.551 1.00 66.88 80 ALA A O 1
ATOM 566 N N . VAL A 1 81 ? 31.908 -29.669 -8.728 1.00 54.94 81 VAL A N 1
ATOM 567 C CA . VAL A 1 81 ? 31.356 -30.870 -9.378 1.00 54.94 81 VAL A CA 1
ATOM 568 C C . VAL A 1 81 ? 30.075 -30.475 -10.151 1.00 54.94 81 VAL A C 1
ATOM 570 O O . VAL A 1 81 ? 29.722 -29.304 -10.230 1.00 54.94 81 VAL A O 1
ATOM 573 N N . MET A 1 82 ? 29.378 -31.418 -10.799 1.00 54.84 82 MET A N 1
ATOM 574 C CA . MET A 1 82 ? 28.075 -31.157 -11.462 1.00 54.84 82 MET A CA 1
ATOM 575 C C . MET A 1 82 ? 26.903 -30.932 -10.482 1.00 54.84 82 MET A C 1
ATOM 577 O O . MET A 1 82 ? 25.748 -30.931 -10.894 1.00 54.84 82 MET A O 1
ATOM 581 N N . ASP A 1 83 ? 27.244 -30.786 -9.211 1.00 64.19 83 ASP A N 1
ATOM 582 C CA . ASP A 1 83 ? 26.465 -30.414 -8.038 1.00 64.19 83 ASP A CA 1
ATOM 583 C C . ASP A 1 83 ? 27.500 -29.717 -7.122 1.00 64.19 83 ASP A C 1
ATOM 585 O O . ASP A 1 83 ? 28.681 -30.086 -7.192 1.00 64.19 83 ASP A O 1
ATOM 589 N N . MET A 1 84 ? 27.154 -28.713 -6.311 1.00 81.06 84 MET A N 1
ATOM 590 C CA . MET A 1 84 ? 28.173 -27.873 -5.624 1.00 81.06 84 MET A CA 1
ATOM 591 C C . MET A 1 84 ? 28.910 -28.575 -4.457 1.00 81.06 84 MET A C 1
ATOM 593 O O . MET A 1 84 ? 29.721 -27.964 -3.768 1.00 81.06 84 MET A O 1
ATOM 597 N N . GLY A 1 85 ? 28.662 -29.870 -4.274 1.00 74.44 85 GLY A N 1
ATOM 598 C CA . GLY A 1 85 ? 28.917 -30.656 -3.061 1.00 74.44 85 GLY A CA 1
ATOM 599 C C . GLY A 1 85 ? 27.604 -31.156 -2.448 1.00 74.44 85 GLY A C 1
ATOM 600 O O . GLY A 1 85 ? 27.586 -32.180 -1.775 1.00 74.44 85 GLY A O 1
ATOM 601 N N . CYS A 1 86 ? 26.501 -30.481 -2.796 1.00 76.69 86 CYS A N 1
ATOM 602 C CA . CYS A 1 86 ? 25.190 -30.585 -2.172 1.00 76.69 86 CYS A CA 1
ATOM 603 C C . CYS A 1 86 ? 24.687 -32.021 -1.925 1.00 76.69 86 CYS A C 1
ATOM 605 O O . CYS A 1 86 ? 24.851 -32.914 -2.772 1.00 76.69 86 CYS A O 1
ATOM 607 N N . PRO A 1 87 ? 23.945 -32.251 -0.823 1.00 69.94 87 PRO A N 1
ATOM 608 C CA . PRO A 1 87 ? 23.200 -33.484 -0.627 1.00 69.94 87 PRO A CA 1
ATOM 609 C C . PRO A 1 87 ? 22.157 -33.681 -1.739 1.00 69.94 87 PRO A C 1
ATOM 611 O O . PRO A 1 87 ? 21.754 -32.755 -2.435 1.00 69.94 87 PRO A O 1
ATOM 614 N N . GLN A 1 88 ? 21.630 -34.905 -1.859 1.00 59.38 88 GLN A N 1
ATOM 615 C CA . GLN A 1 88 ? 20.745 -35.360 -2.952 1.00 59.38 88 GLN A CA 1
ATOM 616 C C . GLN A 1 88 ? 19.370 -34.641 -3.078 1.00 59.38 88 GLN A C 1
ATOM 618 O O . GLN A 1 88 ? 18.484 -35.138 -3.784 1.00 59.38 88 GLN A O 1
ATOM 623 N N . ALA A 1 89 ? 19.173 -33.535 -2.357 1.00 59.34 89 ALA A N 1
ATOM 624 C CA . ALA A 1 89 ? 18.047 -32.608 -2.434 1.00 59.34 89 ALA A CA 1
ATOM 625 C C . ALA A 1 89 ? 18.389 -31.281 -3.155 1.00 59.34 89 ALA A C 1
ATOM 627 O O . ALA A 1 89 ? 17.460 -30.537 -3.460 1.00 59.34 89 ALA A O 1
ATOM 628 N N . GLY A 1 90 ? 19.670 -31.015 -3.449 1.00 75.94 90 GLY A N 1
ATOM 629 C CA . GLY A 1 90 ? 20.185 -29.720 -3.912 1.00 75.94 90 GLY A CA 1
ATOM 630 C C . GLY A 1 90 ? 20.614 -28.810 -2.752 1.00 75.94 90 GLY A C 1
ATOM 631 O O . GLY A 1 90 ? 20.243 -29.051 -1.601 1.00 75.94 90 GLY A O 1
ATOM 632 N N . CYS A 1 91 ? 21.409 -27.780 -3.054 1.00 83.56 91 CYS A N 1
ATOM 633 C CA . CYS A 1 91 ? 21.728 -26.718 -2.096 1.00 83.56 91 CYS A CA 1
ATOM 634 C C . CYS A 1 91 ? 20.534 -25.761 -1.919 1.00 83.56 91 CYS A C 1
ATOM 636 O O . CYS A 1 91 ? 19.605 -25.741 -2.727 1.00 83.56 91 CYS A O 1
ATOM 638 N N . THR A 1 92 ? 20.534 -24.994 -0.825 1.00 85.50 92 THR A N 1
ATOM 639 C CA . THR A 1 92 ? 19.408 -24.123 -0.424 1.00 85.50 92 THR A CA 1
ATOM 640 C C . THR A 1 92 ? 19.844 -22.716 0.005 1.00 85.50 92 THR A C 1
ATOM 642 O O . THR A 1 92 ? 19.108 -21.992 0.691 1.00 85.50 92 THR A O 1
ATOM 645 N N . GLY A 1 93 ? 21.065 -22.318 -0.360 1.00 91.00 93 GLY A N 1
ATOM 646 C CA . GLY A 1 93 ? 21.686 -21.080 0.091 1.00 91.00 93 GLY A CA 1
ATOM 647 C C . GLY A 1 93 ? 23.197 -21.167 0.260 1.00 91.00 93 GLY A C 1
ATOM 648 O O . GLY A 1 93 ? 23.864 -21.987 -0.362 1.00 91.00 93 GLY A O 1
ATOM 649 N N . TYR A 1 94 ? 23.721 -20.287 1.109 1.00 95.12 94 TYR A N 1
ATOM 650 C CA . TYR A 1 94 ? 25.148 -20.027 1.288 1.00 95.12 94 TYR A CA 1
ATOM 651 C C . TYR A 1 94 ? 25.526 -19.917 2.767 1.00 95.12 94 TYR A C 1
ATOM 653 O O . TYR A 1 94 ? 24.705 -19.476 3.577 1.00 95.12 94 TYR A O 1
ATOM 661 N N . GLU A 1 95 ? 26.783 -20.206 3.106 1.00 96.06 95 GLU A N 1
ATOM 662 C CA . GLU A 1 95 ? 27.331 -19.947 4.440 1.00 96.06 95 GLU A CA 1
ATOM 663 C C . GLU A 1 95 ? 28.737 -19.316 4.437 1.00 96.06 95 GLU A C 1
ATOM 665 O O . GLU A 1 95 ? 29.541 -19.543 3.537 1.00 96.06 95 GLU A O 1
ATOM 670 N N . LEU A 1 96 ? 29.047 -18.475 5.430 1.00 96.81 96 LEU A N 1
ATOM 671 C CA . LEU A 1 96 ? 30.373 -17.872 5.597 1.00 96.81 96 LEU A CA 1
ATOM 672 C C . LEU A 1 96 ? 31.309 -18.805 6.371 1.00 96.81 96 LEU A C 1
ATOM 674 O O . LEU A 1 96 ? 31.161 -18.970 7.584 1.00 96.81 96 LEU A O 1
ATOM 678 N N . THR A 1 97 ? 32.375 -19.270 5.719 1.00 95.06 97 THR A N 1
ATOM 679 C CA . THR A 1 97 ? 33.436 -20.071 6.361 1.00 95.06 97 THR A CA 1
ATOM 680 C C . THR A 1 97 ? 34.550 -19.221 6.988 1.00 95.06 97 THR A C 1
ATOM 682 O O . THR A 1 97 ? 35.382 -19.723 7.750 1.00 95.06 97 THR A O 1
ATOM 685 N N . THR A 1 98 ? 34.595 -17.914 6.701 1.00 95.06 98 THR A N 1
ATOM 686 C CA . THR A 1 98 ? 35.590 -16.984 7.255 1.00 95.06 98 THR A CA 1
ATOM 687 C C . THR A 1 98 ? 35.074 -15.545 7.340 1.00 95.06 98 THR A C 1
ATOM 689 O O . THR A 1 98 ? 34.074 -15.186 6.720 1.00 95.06 98 THR A O 1
ATOM 692 N N . ALA A 1 99 ? 35.768 -14.705 8.111 1.00 94.88 99 ALA A N 1
ATOM 693 C CA . ALA A 1 99 ? 35.536 -13.266 8.125 1.00 94.88 99 ALA A CA 1
ATOM 694 C C . ALA A 1 99 ? 36.007 -12.629 6.807 1.00 94.88 99 ALA A C 1
ATOM 696 O O . ALA A 1 99 ? 37.057 -12.985 6.271 1.00 94.88 99 ALA A O 1
ATOM 697 N N . LEU A 1 100 ? 35.241 -11.660 6.312 1.00 95.69 100 LEU A N 1
ATOM 698 C CA . LEU A 1 100 ? 35.490 -10.938 5.066 1.00 95.69 100 LEU A CA 1
ATOM 699 C C . LEU A 1 100 ? 35.769 -9.465 5.377 1.00 95.69 100 LEU A C 1
ATOM 701 O O . LEU A 1 100 ? 35.168 -8.906 6.292 1.00 95.69 100 LEU A O 1
ATOM 705 N N . ASP A 1 101 ? 36.645 -8.821 4.609 1.00 93.00 101 ASP A N 1
ATOM 706 C CA . ASP A 1 101 ? 36.966 -7.401 4.783 1.00 93.00 101 ASP A CA 1
ATOM 707 C C . ASP A 1 101 ? 36.981 -6.681 3.434 1.00 93.00 101 ASP A C 1
ATOM 709 O O . ASP A 1 101 ? 37.606 -7.154 2.481 1.00 93.00 101 ASP A O 1
ATOM 713 N N . PHE A 1 102 ? 36.255 -5.565 3.355 1.00 91.69 102 PHE A N 1
ATOM 714 C CA . PHE A 1 102 ? 36.201 -4.685 2.188 1.00 91.69 102 PHE A CA 1
ATOM 715 C C . PHE A 1 102 ? 37.398 -3.724 2.105 1.00 91.69 102 PHE A C 1
ATOM 717 O O . PHE A 1 102 ? 37.653 -3.211 1.016 1.00 91.69 102 PHE A O 1
ATOM 724 N N . ASP A 1 103 ? 38.162 -3.537 3.190 1.00 88.25 103 ASP A N 1
ATOM 725 C CA . ASP A 1 103 ? 39.532 -3.009 3.122 1.00 88.25 103 ASP A CA 1
ATOM 726 C C . ASP A 1 103 ? 40.464 -4.132 2.630 1.00 88.25 103 ASP A C 1
ATOM 728 O O . ASP A 1 103 ? 41.109 -4.859 3.390 1.00 88.25 103 ASP A O 1
ATOM 732 N N . THR A 1 104 ? 40.485 -4.316 1.311 1.00 85.88 104 THR A N 1
ATOM 733 C CA . THR A 1 104 ? 41.256 -5.364 0.627 1.00 85.88 104 THR A CA 1
ATOM 734 C C . THR A 1 104 ? 42.762 -5.097 0.634 1.00 85.88 104 THR A C 1
ATOM 736 O O . THR A 1 104 ? 43.555 -6.012 0.390 1.00 85.88 104 THR A O 1
ATOM 739 N N . ASN A 1 105 ? 43.165 -3.851 0.901 1.00 84.50 105 ASN A N 1
ATOM 740 C CA . ASN A 1 105 ? 44.553 -3.399 0.867 1.00 84.50 105 ASN A CA 1
ATOM 741 C C . ASN A 1 105 ? 45.199 -3.313 2.273 1.00 84.50 105 ASN A C 1
ATOM 743 O O . ASN A 1 105 ? 46.417 -3.484 2.401 1.00 84.50 105 ASN A O 1
ATOM 747 N N . GLY A 1 106 ? 44.389 -3.151 3.322 1.00 85.00 106 GLY A N 1
ATOM 748 C CA . GLY A 1 106 ? 44.756 -3.209 4.735 1.00 85.00 106 GLY A CA 1
ATOM 749 C C . GLY A 1 106 ? 45.303 -1.906 5.331 1.00 85.00 106 GLY A C 1
ATOM 750 O O . GLY A 1 106 ? 46.095 -1.980 6.279 1.00 85.00 106 GLY A O 1
ATOM 751 N N . ASP A 1 107 ? 44.955 -0.729 4.790 1.00 81.19 107 ASP A N 1
ATOM 752 C CA . ASP A 1 107 ? 45.414 0.574 5.320 1.00 81.19 107 ASP A CA 1
ATOM 753 C C . ASP A 1 107 ? 44.511 1.177 6.419 1.00 81.19 107 ASP A C 1
ATOM 755 O O . ASP A 1 107 ? 44.910 2.129 7.106 1.00 81.19 107 ASP A O 1
ATOM 759 N N . GLY A 1 108 ? 43.349 0.563 6.660 1.00 78.12 108 GLY A N 1
ATOM 760 C CA . GLY A 1 108 ? 42.310 0.997 7.588 1.00 78.12 108 GLY A CA 1
ATOM 761 C C . GLY A 1 108 ? 41.177 1.786 6.927 1.00 78.12 108 GLY A C 1
ATOM 762 O O . GLY A 1 108 ? 40.512 2.563 7.625 1.00 78.12 108 GLY A O 1
ATOM 763 N N . ARG A 1 109 ? 40.988 1.663 5.605 1.00 75.81 109 ARG A N 1
ATOM 764 C CA . ARG A 1 109 ? 39.980 2.388 4.815 1.00 75.81 109 ARG A CA 1
ATOM 765 C C . ARG A 1 109 ? 39.526 1.581 3.607 1.00 75.81 109 ARG A C 1
ATOM 767 O O . ARG A 1 109 ? 40.352 1.080 2.859 1.00 75.81 109 ARG A O 1
ATOM 774 N N . THR A 1 110 ? 38.224 1.622 3.347 1.00 76.69 110 THR A N 1
ATOM 775 C CA . THR A 1 110 ? 37.658 1.280 2.040 1.00 76.69 110 THR A CA 1
ATOM 776 C C . THR A 1 110 ? 37.765 2.511 1.130 1.00 76.69 110 THR A C 1
ATOM 778 O O . THR A 1 110 ? 37.033 3.483 1.340 1.00 76.69 110 THR A O 1
ATOM 781 N N . ASP A 1 111 ? 38.689 2.527 0.164 1.00 75.19 111 ASP A N 1
ATOM 782 C CA . ASP A 1 111 ? 38.838 3.629 -0.804 1.00 75.19 111 ASP A CA 1
ATOM 783 C C . ASP A 1 111 ? 39.182 3.178 -2.244 1.00 75.19 111 ASP A C 1
ATOM 785 O O . ASP A 1 111 ? 38.942 2.040 -2.642 1.00 75.19 111 ASP A O 1
ATOM 789 N N . ILE A 1 112 ? 39.671 4.090 -3.091 1.00 75.00 112 ILE A N 1
ATOM 790 C CA . ILE A 1 112 ? 40.044 3.811 -4.487 1.00 75.00 112 ILE A CA 1
ATOM 791 C C . ILE A 1 112 ? 41.200 2.803 -4.639 1.00 75.00 112 ILE A C 1
ATOM 793 O O . ILE A 1 112 ? 41.444 2.335 -5.753 1.00 75.00 112 ILE A O 1
ATOM 797 N N . ALA A 1 113 ? 41.907 2.475 -3.556 1.00 72.69 113 ALA A N 1
ATOM 798 C CA . ALA A 1 113 ? 42.880 1.388 -3.511 1.00 72.69 113 ALA A CA 1
ATOM 799 C C . ALA A 1 113 ? 42.246 -0.020 -3.521 1.00 72.69 113 ALA A C 1
ATOM 801 O O . ALA A 1 113 ? 42.950 -0.980 -3.837 1.00 72.69 113 ALA A O 1
ATOM 802 N N . ASP A 1 114 ? 40.946 -0.158 -3.227 1.00 77.19 114 ASP A N 1
ATOM 803 C CA . ASP A 1 114 ? 40.281 -1.460 -3.118 1.00 77.19 114 ASP A CA 1
ATOM 804 C C . ASP A 1 114 ? 39.740 -1.960 -4.461 1.00 77.19 114 ASP A C 1
ATOM 806 O O . ASP A 1 114 ? 38.678 -1.556 -4.957 1.00 77.19 114 ASP A O 1
ATOM 810 N N . GLU A 1 115 ? 40.510 -2.862 -5.073 1.00 63.53 115 GLU A N 1
ATOM 811 C CA . GLU A 1 115 ? 40.241 -3.383 -6.410 1.00 63.53 115 GLU A CA 1
ATOM 812 C C . GLU A 1 115 ? 38.935 -4.201 -6.451 1.00 63.53 115 GLU A C 1
ATOM 814 O O . GLU A 1 115 ? 38.787 -5.242 -5.815 1.00 63.53 115 GLU A O 1
ATOM 819 N N . GLY A 1 116 ? 37.976 -3.728 -7.254 1.00 67.56 116 GLY A N 1
ATOM 820 C CA . GLY A 1 116 ? 36.705 -4.401 -7.540 1.00 67.56 116 GLY A CA 1
ATOM 821 C C . GLY A 1 116 ? 35.492 -3.794 -6.832 1.00 67.56 116 GLY A C 1
ATOM 822 O O . GLY A 1 116 ? 34.490 -3.523 -7.491 1.00 67.56 116 GLY A O 1
ATOM 823 N N . TYR A 1 117 ? 35.576 -3.522 -5.526 1.00 74.62 117 TYR A N 1
ATOM 824 C CA . TYR A 1 117 ? 34.384 -3.231 -4.706 1.00 74.62 117 TYR A CA 1
ATOM 825 C C . TYR A 1 117 ? 34.131 -1.743 -4.424 1.00 74.62 117 TYR A C 1
ATOM 827 O O . TYR A 1 117 ? 33.001 -1.368 -4.113 1.00 74.62 117 TYR A O 1
ATOM 835 N N . TRP A 1 118 ? 35.127 -0.871 -4.618 1.00 71.56 118 TRP A N 1
ATOM 836 C CA . TRP A 1 118 ? 34.954 0.585 -4.501 1.00 71.56 118 TRP A CA 1
ATOM 837 C C . TRP A 1 118 ? 33.977 1.180 -5.535 1.00 71.56 118 TRP A C 1
ATOM 839 O O . TRP A 1 118 ? 33.370 2.227 -5.299 1.00 71.56 118 TRP A O 1
ATOM 849 N N . ASN A 1 119 ? 33.831 0.529 -6.697 1.00 75.75 119 ASN A N 1
ATOM 850 C CA . ASN A 1 119 ? 32.921 0.907 -7.789 1.00 75.75 119 ASN A CA 1
ATOM 851 C C . ASN A 1 119 ? 32.915 2.421 -8.110 1.00 75.75 119 ASN A C 1
ATOM 853 O O . ASN A 1 119 ? 31.879 3.087 -8.103 1.00 75.75 119 ASN A O 1
ATOM 857 N N . GLY A 1 120 ? 34.104 3.004 -8.296 1.00 70.00 120 GLY A N 1
ATOM 858 C CA . GLY A 1 120 ? 34.264 4.430 -8.614 1.00 70.00 120 GLY A CA 1
ATOM 859 C C . GLY A 1 120 ? 33.808 5.410 -7.521 1.00 70.00 120 GLY A C 1
ATOM 860 O O . GLY A 1 120 ? 33.661 6.596 -7.809 1.00 70.00 120 GLY A O 1
ATOM 861 N N . GLY A 1 121 ? 33.590 4.939 -6.290 1.00 73.12 121 GLY A N 1
ATOM 862 C CA . GLY A 1 121 ? 33.031 5.709 -5.177 1.00 73.12 121 GLY A CA 1
ATOM 863 C C . GLY A 1 121 ? 31.540 5.469 -4.929 1.00 73.12 121 GLY A C 1
ATOM 864 O O . GLY A 1 121 ? 30.999 6.064 -4.004 1.00 73.12 121 GLY A O 1
ATOM 865 N N . ALA A 1 122 ? 30.877 4.601 -5.702 1.00 73.69 122 ALA A N 1
ATOM 866 C CA . ALA A 1 122 ? 29.516 4.137 -5.408 1.00 73.69 122 ALA A CA 1
ATOM 867 C C . ALA A 1 122 ? 29.485 2.961 -4.410 1.00 73.69 122 ALA A C 1
ATOM 869 O O . ALA A 1 122 ? 28.429 2.671 -3.841 1.00 73.69 122 ALA A O 1
ATOM 870 N N . GLY A 1 123 ? 30.623 2.294 -4.192 1.00 86.81 123 GLY A N 1
ATOM 871 C CA . GLY A 1 123 ? 30.746 1.138 -3.311 1.00 86.81 123 GLY A CA 1
ATOM 872 C C . GLY A 1 123 ? 30.003 -0.110 -3.798 1.00 86.81 123 GLY A C 1
ATOM 873 O O . GLY A 1 123 ? 29.635 -0.237 -4.975 1.00 86.81 123 GLY A O 1
ATOM 874 N N . TRP A 1 124 ? 29.770 -1.026 -2.858 1.00 91.69 124 TRP A N 1
ATOM 875 C CA . TRP A 1 124 ? 29.179 -2.340 -3.099 1.00 91.69 124 TRP A CA 1
ATOM 876 C C . TRP A 1 124 ? 27.861 -2.275 -3.883 1.00 91.69 124 TRP A C 1
ATOM 878 O O . TRP A 1 124 ? 27.107 -1.296 -3.850 1.00 91.69 124 TRP A O 1
ATOM 888 N N . GLU A 1 125 ? 27.606 -3.335 -4.646 1.00 90.56 125 GLU A N 1
ATOM 889 C CA . GLU A 1 125 ? 26.361 -3.552 -5.373 1.00 90.56 125 GLU A CA 1
ATOM 890 C C . GLU A 1 125 ? 25.480 -4.529 -4.589 1.00 90.56 125 GLU A C 1
ATOM 892 O O . GLU A 1 125 ? 25.874 -5.695 -4.468 1.00 90.56 125 GLU A O 1
ATOM 897 N N . PRO A 1 126 ? 24.316 -4.090 -4.068 1.00 94.62 126 PRO A N 1
ATOM 898 C CA . PRO A 1 126 ? 23.441 -4.942 -3.269 1.00 94.62 126 PRO A CA 1
ATOM 899 C C . PRO A 1 126 ? 23.089 -6.262 -3.974 1.00 94.62 126 PRO A C 1
ATOM 901 O O . PRO A 1 126 ? 22.871 -6.295 -5.187 1.00 94.62 126 PRO A O 1
ATOM 904 N N . ILE A 1 127 ? 23.044 -7.360 -3.217 1.00 93.69 127 ILE A N 1
ATOM 905 C CA . ILE A 1 127 ? 22.587 -8.670 -3.707 1.00 93.69 127 ILE A CA 1
ATOM 906 C C . ILE A 1 127 ? 21.054 -8.675 -3.753 1.00 93.69 127 ILE A C 1
ATOM 908 O O . ILE A 1 127 ? 20.397 -8.324 -2.775 1.00 93.69 127 ILE A O 1
ATOM 912 N N . GLY A 1 128 ? 20.472 -9.091 -4.876 1.00 83.75 128 GLY A N 1
ATOM 913 C CA . GLY A 1 128 ? 19.026 -9.031 -5.081 1.00 83.75 128 GLY A CA 1
ATOM 914 C C . GLY A 1 128 ? 18.527 -7.617 -5.410 1.00 83.75 128 GLY A C 1
ATOM 915 O O . GLY A 1 128 ? 19.087 -6.596 -5.013 1.00 83.75 128 GLY A O 1
ATOM 916 N N . THR A 1 129 ? 17.449 -7.574 -6.177 1.00 79.44 129 THR A N 1
ATOM 917 C CA . THR A 1 129 ? 16.857 -6.397 -6.814 1.00 79.44 129 THR A CA 1
ATOM 918 C C . THR A 1 129 ? 15.361 -6.363 -6.537 1.00 79.44 129 THR A C 1
ATOM 920 O O . THR A 1 129 ? 14.765 -7.363 -6.177 1.00 79.44 129 THR A O 1
ATOM 923 N N . HIS A 1 130 ? 14.718 -5.241 -6.813 1.00 70.56 130 HIS A N 1
ATOM 924 C CA . HIS A 1 130 ? 13.277 -5.024 -6.629 1.00 70.56 130 HIS A CA 1
ATOM 925 C C . HIS A 1 130 ? 12.421 -5.612 -7.778 1.00 70.56 130 HIS A C 1
ATOM 927 O O . HIS A 1 130 ? 11.222 -5.351 -7.856 1.00 70.56 130 HIS A O 1
ATOM 933 N N . SER A 1 131 ? 13.015 -6.388 -8.695 1.00 64.06 131 SER A N 1
ATOM 934 C CA . SER A 1 131 ? 12.304 -7.039 -9.808 1.00 64.06 131 SER A CA 1
ATOM 935 C C . SER A 1 131 ? 11.733 -8.401 -9.395 1.00 64.06 131 SER A C 1
ATOM 937 O O . SER A 1 131 ? 12.375 -9.130 -8.648 1.00 64.06 131 SER A O 1
ATOM 939 N N . ALA A 1 132 ? 10.538 -8.758 -9.879 1.00 50.94 132 ALA A N 1
ATOM 940 C CA . ALA A 1 132 ? 9.774 -9.915 -9.383 1.00 50.94 132 ALA A CA 1
ATOM 941 C C . ALA A 1 132 ? 10.483 -11.283 -9.501 1.00 50.94 132 ALA A C 1
ATOM 943 O O . ALA A 1 132 ? 10.159 -12.194 -8.751 1.00 50.94 132 ALA A O 1
ATOM 944 N N . THR A 1 133 ? 11.455 -11.418 -10.408 1.00 59.62 133 THR A N 1
ATOM 945 C CA . THR A 1 133 ? 12.258 -12.637 -10.637 1.00 59.62 133 THR A CA 1
ATOM 946 C C . THR A 1 133 ? 13.729 -12.431 -10.256 1.00 59.62 133 THR A C 1
ATOM 948 O O . THR A 1 133 ? 14.626 -12.997 -10.878 1.00 59.62 133 THR A O 1
ATOM 951 N N . GLY A 1 134 ? 14.007 -11.503 -9.340 1.00 70.31 134 GLY A N 1
ATOM 952 C CA . GLY A 1 134 ? 15.368 -11.063 -9.042 1.00 70.31 134 GLY A CA 1
ATOM 953 C C . GLY A 1 134 ? 15.571 -10.604 -7.607 1.00 70.31 134 GLY A C 1
ATOM 954 O O . GLY A 1 134 ? 16.488 -9.819 -7.374 1.00 70.31 134 GLY A O 1
ATOM 955 N N . TRP A 1 135 ? 14.720 -11.039 -6.674 1.00 86.00 135 TRP A N 1
ATOM 956 C CA . TRP A 1 135 ? 14.961 -10.931 -5.231 1.00 86.00 135 TRP A CA 1
ATOM 957 C C . TRP A 1 135 ? 15.981 -12.008 -4.826 1.00 86.00 135 TRP A C 1
ATOM 959 O O . TRP A 1 135 ? 16.140 -12.997 -5.534 1.00 86.00 135 TRP A O 1
ATOM 969 N N . PHE A 1 136 ? 16.675 -11.833 -3.702 1.00 90.38 136 PHE A N 1
ATOM 970 C CA . PHE A 1 136 ? 17.356 -12.960 -3.056 1.00 90.38 136 PHE A CA 1
ATOM 971 C C . PHE A 1 136 ? 16.305 -13.841 -2.361 1.00 90.38 136 PHE A C 1
ATOM 973 O O . PHE A 1 136 ? 15.515 -13.310 -1.576 1.00 90.38 136 PHE A O 1
ATOM 980 N N . GLY A 1 137 ? 16.289 -15.143 -2.659 1.00 87.12 137 GLY A N 1
ATOM 981 C CA . GLY A 1 137 ? 15.280 -16.105 -2.188 1.00 87.12 137 GLY A CA 1
ATOM 982 C C . GLY A 1 137 ? 15.829 -17.230 -1.302 1.00 87.12 137 GLY A C 1
ATOM 983 O O . GLY A 1 137 ? 15.047 -18.020 -0.776 1.00 87.12 137 GLY A O 1
ATOM 984 N N . ALA A 1 138 ? 17.151 -17.295 -1.120 1.00 88.75 138 ALA A N 1
ATOM 985 C CA . ALA A 1 138 ? 17.853 -18.414 -0.491 1.00 88.75 138 ALA A CA 1
ATOM 986 C C . ALA A 1 138 ? 18.160 -18.225 1.010 1.00 88.75 138 ALA A C 1
ATOM 988 O O . ALA A 1 138 ? 17.895 -17.180 1.619 1.00 88.75 138 ALA A O 1
ATOM 989 N N . THR A 1 139 ? 18.795 -19.231 1.614 1.00 93.00 139 THR A N 1
ATOM 990 C CA . THR A 1 139 ? 19.431 -19.103 2.933 1.00 93.00 139 THR A CA 1
ATOM 991 C C . THR A 1 139 ? 20.776 -18.368 2.831 1.00 93.00 139 THR A C 1
ATOM 993 O O . THR A 1 139 ? 21.525 -18.542 1.871 1.00 93.00 139 THR A O 1
ATOM 996 N N . PHE A 1 140 ? 21.119 -17.563 3.836 1.00 96.44 140 PHE A N 1
ATOM 997 C CA . PHE A 1 140 ? 22.463 -17.015 4.030 1.00 96.44 140 PHE A CA 1
ATOM 998 C C . PHE A 1 140 ? 22.851 -17.105 5.511 1.00 96.44 140 PHE A C 1
ATOM 1000 O O . PHE A 1 140 ? 22.269 -16.417 6.351 1.00 96.44 140 PHE A O 1
ATOM 1007 N N . GLU A 1 141 ? 23.818 -17.958 5.838 1.00 95.88 141 GLU A N 1
ATOM 1008 C CA . GLU A 1 141 ? 24.346 -18.165 7.190 1.00 95.88 141 GLU A CA 1
ATOM 1009 C C . GLU A 1 141 ? 25.700 -17.458 7.359 1.00 95.88 141 GLU A C 1
ATOM 1011 O O . GLU A 1 141 ? 26.615 -17.596 6.555 1.00 95.88 141 GLU A O 1
ATOM 1016 N N . GLY A 1 142 ? 25.839 -16.655 8.409 1.00 94.31 142 GLY A N 1
ATOM 1017 C CA . GLY A 1 142 ? 27.066 -15.938 8.726 1.00 94.31 142 GLY A CA 1
ATOM 1018 C C . GLY A 1 142 ? 28.033 -16.711 9.623 1.00 94.31 142 GLY A C 1
ATOM 1019 O O . GLY A 1 142 ? 29.183 -16.302 9.735 1.00 94.31 142 GLY A O 1
ATOM 1020 N N . ASN A 1 143 ? 27.596 -17.769 10.311 1.00 90.62 143 ASN A N 1
ATOM 1021 C CA . ASN A 1 143 ? 28.363 -18.534 11.309 1.00 90.62 143 ASN A CA 1
ATOM 1022 C C . ASN A 1 143 ? 29.049 -17.673 12.395 1.00 90.62 143 ASN A C 1
ATOM 1024 O O . ASN A 1 143 ? 30.027 -18.080 13.025 1.00 90.62 143 ASN A O 1
ATOM 1028 N N . GLY A 1 144 ? 28.552 -16.452 12.628 1.00 80.88 144 GLY A N 1
ATOM 1029 C CA . GLY A 1 144 ? 29.192 -15.456 13.490 1.00 80.88 144 GLY A CA 1
ATOM 1030 C C . GLY A 1 144 ? 30.463 -14.817 12.906 1.00 80.88 144 GLY A C 1
ATOM 1031 O O . GLY A 1 144 ? 31.083 -13.982 13.575 1.00 80.88 144 GLY A O 1
ATOM 1032 N N . ASN A 1 145 ? 30.852 -15.161 11.673 1.00 92.19 145 ASN A N 1
ATOM 1033 C CA . ASN A 1 145 ? 31.908 -14.478 10.935 1.00 92.19 145 ASN A CA 1
ATOM 1034 C C . ASN A 1 145 ? 31.529 -13.014 10.675 1.00 92.19 145 ASN A C 1
ATOM 1036 O O . ASN A 1 145 ? 30.360 -12.645 10.543 1.00 92.19 145 ASN A O 1
ATOM 1040 N N . THR A 1 146 ? 32.549 -12.157 10.640 1.00 93.44 146 THR A N 1
ATOM 1041 C CA . THR A 1 146 ? 32.373 -10.709 10.487 1.00 93.44 146 THR A CA 1
ATOM 1042 C C . THR A 1 146 ? 32.624 -10.275 9.048 1.00 93.44 146 THR A C 1
ATOM 1044 O O . THR A 1 146 ? 33.612 -10.693 8.453 1.00 93.44 146 THR A O 1
ATOM 1047 N N . ILE A 1 147 ? 31.748 -9.423 8.511 1.00 96.19 147 ILE A N 1
ATOM 1048 C CA . ILE A 1 147 ? 31.961 -8.667 7.274 1.00 96.19 147 ILE A CA 1
ATOM 1049 C C . ILE A 1 147 ? 32.326 -7.230 7.673 1.00 96.19 147 ILE A C 1
ATOM 1051 O O . ILE A 1 147 ? 31.490 -6.480 8.187 1.00 96.19 147 ILE A O 1
ATOM 1055 N N . SER A 1 148 ? 33.582 -6.858 7.455 1.00 94.75 148 SER A N 1
ATOM 1056 C CA . SER A 1 148 ? 34.147 -5.549 7.794 1.00 94.75 148 SER A CA 1
ATOM 1057 C C . SER A 1 148 ? 34.095 -4.569 6.620 1.00 94.75 148 SER A C 1
ATOM 1059 O O . SER A 1 148 ? 34.241 -4.966 5.467 1.00 94.75 148 SER A O 1
ATOM 1061 N N . GLY A 1 149 ? 33.917 -3.276 6.908 1.00 89.44 149 GLY A N 1
ATOM 1062 C CA . GLY A 1 149 ? 34.195 -2.190 5.956 1.00 89.44 149 GLY A CA 1
ATOM 1063 C C . GLY A 1 149 ? 33.193 -2.014 4.807 1.00 89.44 149 GLY A C 1
ATOM 1064 O O . GLY A 1 149 ? 33.528 -1.362 3.815 1.00 89.44 149 GLY A O 1
ATOM 1065 N N . LEU A 1 150 ? 31.981 -2.580 4.909 1.00 94.12 150 LEU A N 1
ATOM 1066 C CA . LEU A 1 150 ? 30.942 -2.485 3.873 1.00 94.12 150 LEU A CA 1
ATOM 1067 C C . LEU A 1 150 ? 30.614 -1.016 3.546 1.00 94.12 150 LEU A C 1
ATOM 1069 O O . LEU A 1 150 ? 29.924 -0.329 4.301 1.00 94.12 150 LEU A O 1
ATOM 1073 N N . PHE A 1 151 ? 31.091 -0.550 2.395 1.00 90.44 151 PHE A N 1
ATOM 1074 C CA . PHE A 1 151 ? 30.878 0.808 1.903 1.00 90.44 151 PHE A CA 1
ATOM 1075 C C . PHE A 1 151 ? 29.883 0.812 0.741 1.00 90.44 151 PHE A C 1
ATOM 1077 O O . PHE A 1 151 ? 30.076 0.096 -0.244 1.00 90.44 151 PHE A O 1
ATOM 1084 N N . ILE A 1 152 ? 28.841 1.641 0.826 1.00 89.56 152 ILE A N 1
ATOM 1085 C CA . ILE A 1 152 ? 27.899 1.904 -0.273 1.00 89.56 152 ILE A CA 1
ATOM 1086 C C . ILE A 1 152 ? 27.572 3.397 -0.286 1.00 89.56 152 ILE A C 1
ATOM 1088 O O . ILE A 1 152 ? 27.173 3.949 0.734 1.00 89.56 152 ILE A O 1
ATOM 1092 N N . HIS A 1 153 ? 27.661 4.057 -1.441 1.00 83.50 153 HIS A N 1
ATOM 1093 C CA . HIS A 1 153 ? 27.323 5.476 -1.564 1.00 83.50 153 HIS A CA 1
ATOM 1094 C C . HIS A 1 153 ? 26.465 5.761 -2.804 1.00 83.50 153 HIS A C 1
ATOM 1096 O O . HIS A 1 153 ? 26.890 6.357 -3.792 1.00 83.50 153 HIS A O 1
ATOM 1102 N N . ARG A 1 154 ? 25.209 5.310 -2.738 1.00 83.38 154 ARG A N 1
ATOM 1103 C CA . ARG A 1 154 ? 24.206 5.345 -3.812 1.00 83.38 154 ARG A CA 1
ATOM 1104 C C . ARG A 1 154 ? 23.035 6.268 -3.436 1.00 83.38 154 ARG A C 1
ATOM 1106 O O . ARG A 1 154 ? 21.879 5.874 -3.506 1.00 83.38 154 ARG A O 1
ATOM 1113 N N . THR A 1 155 ? 23.350 7.515 -3.067 1.00 64.38 155 THR A N 1
ATOM 1114 C CA . THR A 1 155 ? 22.494 8.616 -2.522 1.00 64.38 155 THR A CA 1
ATOM 1115 C C . THR A 1 155 ? 21.118 8.887 -3.159 1.00 64.38 155 THR A C 1
ATOM 1117 O O . THR A 1 155 ? 20.344 9.695 -2.648 1.00 64.38 155 THR A O 1
ATOM 1120 N N . THR A 1 156 ? 20.852 8.290 -4.315 1.00 70.38 156 THR A N 1
ATOM 1121 C CA . THR A 1 156 ? 19.713 8.523 -5.219 1.00 70.38 156 THR A CA 1
ATOM 1122 C C . THR A 1 156 ? 19.244 7.197 -5.838 1.00 70.38 156 THR A C 1
ATOM 1124 O O . THR A 1 156 ? 18.791 7.161 -6.977 1.00 70.38 156 THR A O 1
ATOM 1127 N N . SER A 1 157 ? 19.465 6.087 -5.134 1.00 70.12 157 SER A N 1
ATOM 1128 C CA . SER A 1 157 ? 18.940 4.761 -5.452 1.00 70.12 157 SER A CA 1
ATOM 1129 C C . SER A 1 157 ? 18.203 4.232 -4.226 1.00 70.12 157 SER A C 1
ATOM 1131 O O . SER A 1 157 ? 18.743 4.279 -3.120 1.00 70.12 157 SER A O 1
ATOM 1133 N N . ASP A 1 158 ? 16.995 3.717 -4.425 1.00 86.50 158 ASP A N 1
ATOM 1134 C CA . ASP A 1 158 ? 16.279 2.956 -3.401 1.00 86.50 158 ASP A CA 1
ATOM 1135 C C . ASP A 1 158 ? 16.859 1.536 -3.230 1.00 86.50 158 ASP A C 1
ATOM 1137 O O . ASP A 1 158 ? 17.614 1.067 -4.085 1.00 86.50 158 ASP A O 1
ATOM 1141 N N . TYR A 1 159 ? 16.434 0.836 -2.170 1.00 91.50 159 TYR A N 1
ATOM 1142 C CA . TYR A 1 159 ? 16.693 -0.593 -1.918 1.00 91.50 159 TYR A CA 1
ATOM 1143 C C . TYR A 1 159 ? 18.189 -0.902 -1.747 1.00 91.50 159 TYR A C 1
ATOM 1145 O O . TYR A 1 159 ? 18.799 -1.650 -2.512 1.00 91.50 159 TYR A O 1
ATOM 1153 N N . VAL A 1 160 ? 18.796 -0.287 -0.731 1.00 92.56 160 VAL A N 1
ATOM 1154 C CA . VAL A 1 160 ? 20.252 -0.270 -0.530 1.00 92.56 160 VAL A CA 1
ATOM 1155 C C . VAL A 1 160 ? 20.645 -0.971 0.773 1.00 92.56 160 VAL A C 1
ATOM 1157 O O . VAL A 1 160 ? 20.111 -0.649 1.830 1.00 92.56 160 VAL A O 1
ATOM 1160 N N . GLY A 1 161 ? 21.611 -1.889 0.683 1.00 96.12 161 GLY A N 1
ATOM 1161 C CA . GLY A 1 161 ? 22.230 -2.629 1.789 1.00 96.12 161 GLY A CA 1
ATOM 1162 C C . GLY A 1 161 ? 23.210 -3.684 1.267 1.00 96.12 161 GLY A C 1
ATOM 1163 O O . GLY A 1 161 ? 23.519 -3.683 0.072 1.00 96.12 161 GLY A O 1
ATOM 1164 N N . LEU A 1 162 ? 23.685 -4.607 2.115 1.00 97.12 162 LEU A N 1
ATOM 1165 C CA . LEU A 1 162 ? 24.395 -5.808 1.632 1.00 97.12 162 LEU A CA 1
ATOM 1166 C C . LEU A 1 162 ? 23.521 -6.570 0.616 1.00 97.12 162 LEU A C 1
ATOM 1168 O O . LEU A 1 162 ? 23.990 -6.917 -0.472 1.00 97.12 162 LEU A O 1
ATOM 1172 N N . PHE A 1 163 ? 22.237 -6.720 0.950 1.00 96.56 163 PHE A N 1
ATOM 1173 C CA . PHE A 1 163 ? 21.155 -7.155 0.072 1.00 96.56 163 PHE A CA 1
ATOM 1174 C C . PHE A 1 163 ? 20.250 -5.965 -0.296 1.00 96.56 163 PHE A C 1
ATOM 1176 O O . PHE A 1 163 ? 19.963 -5.103 0.536 1.00 96.56 163 PHE A O 1
ATOM 1183 N N . GLY A 1 164 ? 19.777 -5.897 -1.541 1.00 93.19 164 GLY A N 1
ATOM 1184 C CA . GLY A 1 164 ? 18.861 -4.848 -1.998 1.00 93.19 164 GLY A CA 1
ATOM 1185 C C . GLY A 1 164 ? 17.411 -5.206 -1.694 1.00 93.19 164 GLY A C 1
ATOM 1186 O O . GLY A 1 164 ? 16.674 -4.444 -1.065 1.00 93.19 164 GLY A O 1
ATOM 1187 N N . THR A 1 165 ? 17.002 -6.410 -2.091 1.00 90.94 165 THR A N 1
ATOM 1188 C CA . THR A 1 165 ? 15.688 -6.982 -1.767 1.00 90.94 165 THR A CA 1
ATOM 1189 C C . THR A 1 165 ? 15.808 -8.492 -1.599 1.00 90.94 165 THR A C 1
ATOM 1191 O O . THR A 1 165 ? 16.344 -9.173 -2.474 1.00 90.94 165 THR A O 1
ATOM 1194 N N . ALA A 1 166 ? 15.301 -9.002 -0.477 1.00 88.94 166 ALA A N 1
ATOM 1195 C CA . ALA A 1 166 ? 15.256 -10.423 -0.147 1.00 88.94 166 ALA A CA 1
ATOM 1196 C C . ALA A 1 166 ? 13.865 -10.803 0.385 1.00 88.94 166 ALA A C 1
ATOM 1198 O O . ALA A 1 166 ? 13.247 -10.007 1.097 1.00 88.94 166 ALA A O 1
ATOM 1199 N N . GLY A 1 167 ? 13.353 -11.994 0.071 1.00 81.44 167 GLY A N 1
ATOM 1200 C CA . GLY A 1 167 ? 12.050 -12.443 0.574 1.00 81.44 167 GLY A CA 1
ATOM 1201 C C . GLY A 1 167 ? 11.465 -13.631 -0.178 1.00 81.44 167 GLY A C 1
ATOM 1202 O O . GLY A 1 167 ? 12.209 -14.514 -0.585 1.00 81.44 167 GLY A O 1
ATOM 1203 N N . ILE A 1 168 ? 10.137 -13.645 -0.336 1.00 63.53 168 ILE A N 1
ATOM 1204 C CA . ILE A 1 168 ? 9.413 -14.617 -1.170 1.00 63.53 168 ILE A CA 1
ATOM 1205 C C . ILE A 1 168 ? 9.527 -14.176 -2.635 1.00 63.53 168 ILE A C 1
ATOM 1207 O O . ILE A 1 168 ? 8.710 -13.392 -3.119 1.00 63.53 168 ILE A O 1
ATOM 1211 N N . GLY A 1 169 ? 10.586 -14.609 -3.314 1.00 49.31 169 GLY A N 1
ATOM 1212 C CA . GLY A 1 169 ? 10.893 -14.188 -4.680 1.00 49.31 169 GLY A CA 1
ATOM 1213 C C . GLY A 1 169 ? 12.249 -14.702 -5.152 1.00 49.31 169 GLY A C 1
ATOM 1214 O O . GLY A 1 169 ? 13.221 -14.688 -4.403 1.00 49.31 169 GLY A O 1
ATOM 1215 N N . GLY A 1 170 ? 12.292 -15.143 -6.405 1.00 43.84 170 GLY A N 1
ATOM 1216 C CA . GLY A 1 170 ? 13.391 -15.893 -7.012 1.00 43.84 170 GLY A CA 1
ATOM 1217 C C . GLY A 1 170 ? 12.914 -16.507 -8.331 1.00 43.84 170 GLY A C 1
ATOM 1218 O O . GLY A 1 170 ? 11.855 -16.112 -8.829 1.00 43.84 170 GLY A O 1
ATOM 1219 N N . SER A 1 171 ? 13.650 -17.464 -8.891 1.00 35.75 171 SER A N 1
ATOM 1220 C CA . SER A 1 171 ? 13.205 -18.214 -10.079 1.00 35.75 171 SER A CA 1
ATOM 1221 C C . SER A 1 171 ? 12.027 -19.134 -9.742 1.00 35.75 171 SER A C 1
ATOM 1223 O O . SER A 1 171 ? 11.033 -19.166 -10.468 1.00 35.75 171 SER A O 1
ATOM 1225 N N . ASP A 1 172 ? 12.124 -19.803 -8.588 1.00 37.59 172 ASP A N 1
ATOM 1226 C CA . ASP A 1 172 ? 11.275 -20.943 -8.214 1.00 37.59 172 ASP A CA 1
ATOM 1227 C C . ASP A 1 172 ? 10.389 -20.675 -6.977 1.00 37.59 172 ASP A C 1
ATOM 1229 O O . ASP A 1 172 ? 9.704 -21.569 -6.479 1.00 37.59 172 ASP A O 1
ATOM 1233 N N . GLY A 1 173 ? 10.363 -19.431 -6.481 1.00 43.12 173 GLY A N 1
ATOM 1234 C CA . GLY A 1 173 ? 9.496 -19.013 -5.366 1.00 43.12 173 GLY A CA 1
ATOM 1235 C C . GLY A 1 173 ? 10.051 -19.274 -3.958 1.00 43.12 173 GLY A C 1
ATOM 1236 O O . GLY A 1 173 ? 9.274 -19.365 -3.006 1.00 43.12 173 GLY A O 1
ATOM 1237 N N . GLY A 1 174 ? 11.377 -19.381 -3.810 1.00 52.22 174 GLY A N 1
ATOM 1238 C CA . GLY A 1 174 ? 12.056 -19.520 -2.515 1.00 52.22 174 GLY A CA 1
ATOM 1239 C C . GLY A 1 174 ? 11.758 -18.383 -1.523 1.00 52.22 174 GLY A C 1
ATOM 1240 O O . GLY A 1 174 ? 11.346 -17.288 -1.909 1.00 52.22 174 GLY A O 1
ATOM 1241 N N . THR A 1 175 ? 11.953 -18.654 -0.226 1.00 74.12 175 THR A N 1
ATOM 1242 C CA . THR A 1 175 ? 11.739 -17.696 0.875 1.00 74.12 175 THR A CA 1
ATOM 1243 C C . THR A 1 175 ? 13.042 -17.429 1.623 1.00 74.12 175 THR A C 1
ATOM 1245 O O . THR A 1 175 ? 13.521 -18.277 2.377 1.00 74.12 175 THR A O 1
ATOM 1248 N N . ALA A 1 176 ? 13.583 -16.221 1.460 1.00 87.00 176 ALA A N 1
ATOM 1249 C CA . ALA A 1 176 ? 14.889 -15.864 2.005 1.00 87.00 176 ALA A CA 1
ATOM 1250 C C . ALA A 1 176 ? 15.002 -16.017 3.531 1.00 87.00 176 ALA A C 1
ATOM 1252 O O . ALA A 1 176 ? 14.111 -15.604 4.278 1.00 87.00 176 ALA A O 1
ATOM 1253 N N . THR A 1 177 ? 16.144 -16.527 4.000 1.00 92.12 177 THR A N 1
ATOM 1254 C CA . THR A 1 177 ? 16.457 -16.664 5.433 1.00 92.12 177 THR A CA 1
ATOM 1255 C C . THR A 1 177 ? 17.897 -16.242 5.713 1.00 92.12 177 THR A C 1
ATOM 1257 O O . THR A 1 177 ? 18.829 -16.940 5.332 1.00 92.12 177 THR A O 1
ATOM 1260 N N . ILE A 1 178 ? 18.104 -15.116 6.401 1.00 94.94 178 ILE A N 1
ATOM 1261 C CA . ILE A 1 178 ? 19.441 -14.573 6.698 1.00 94.94 178 ILE A CA 1
ATOM 1262 C C . ILE A 1 178 ? 19.744 -14.703 8.196 1.00 94.94 178 ILE A C 1
ATOM 1264 O O . ILE A 1 178 ? 19.025 -14.145 9.031 1.00 94.94 178 ILE A O 1
ATOM 1268 N N . ARG A 1 179 ? 20.809 -15.423 8.565 1.00 94.06 179 ARG A N 1
ATOM 1269 C CA . ARG A 1 179 ? 21.126 -15.778 9.959 1.00 94.06 179 ARG A CA 1
ATOM 1270 C C . ARG A 1 179 ? 22.597 -15.570 10.347 1.00 94.06 179 ARG A C 1
ATOM 1272 O O . ARG A 1 179 ? 23.480 -15.678 9.511 1.00 94.06 179 ARG A O 1
ATOM 1279 N N . ASN A 1 180 ? 22.830 -15.211 11.615 1.00 91.38 180 ASN A N 1
ATOM 1280 C CA . ASN A 1 180 ? 24.134 -14.979 12.277 1.00 91.38 180 ASN A CA 1
ATOM 1281 C C . ASN A 1 180 ? 25.186 -14.124 11.526 1.00 91.38 180 ASN A C 1
ATOM 1283 O O . ASN A 1 180 ? 26.389 -14.276 11.762 1.00 91.38 180 ASN A O 1
ATOM 1287 N N . VAL A 1 181 ? 24.771 -13.196 10.657 1.00 93.38 181 VAL A N 1
ATOM 1288 C CA . VAL A 1 181 ? 25.670 -12.259 9.962 1.00 93.38 181 VAL A CA 1
ATOM 1289 C C . VAL A 1 181 ? 26.100 -11.131 10.901 1.00 93.38 181 VAL A C 1
ATOM 1291 O O . VAL A 1 181 ? 25.267 -10.521 11.579 1.00 93.38 181 VAL A O 1
ATOM 1294 N N . ARG A 1 182 ? 27.401 -10.813 10.919 1.00 93.94 182 ARG A N 1
ATOM 1295 C CA . ARG A 1 182 ? 27.982 -9.744 11.745 1.00 93.94 182 ARG A CA 1
ATOM 1296 C C . ARG A 1 182 ? 28.630 -8.660 10.871 1.00 93.94 182 ARG A C 1
ATOM 1298 O O . ARG A 1 182 ? 29.751 -8.832 10.415 1.00 93.94 182 ARG A O 1
ATOM 1305 N N . LEU A 1 183 ? 27.954 -7.537 10.641 1.00 95.38 183 LEU A N 1
ATOM 1306 C CA . LEU A 1 183 ? 28.494 -6.391 9.891 1.00 95.38 183 LEU A CA 1
ATOM 1307 C C . LEU A 1 183 ? 29.210 -5.418 10.840 1.00 95.38 183 LEU A C 1
ATOM 1309 O O . LEU A 1 183 ? 28.637 -5.046 11.864 1.00 95.38 183 LEU A O 1
ATOM 1313 N N . THR A 1 184 ? 30.422 -4.957 10.511 1.00 93.44 184 THR A N 1
ATOM 1314 C CA . THR A 1 184 ? 31.117 -3.931 11.318 1.00 93.44 184 THR A CA 1
ATOM 1315 C C . THR A 1 184 ? 31.846 -2.874 10.499 1.00 93.44 184 THR A C 1
ATOM 1317 O O . THR A 1 184 ? 32.523 -3.181 9.522 1.00 93.44 184 THR A O 1
ATOM 1320 N N . GLY A 1 185 ? 31.770 -1.618 10.946 1.00 88.44 185 GLY A N 1
ATOM 1321 C CA . GLY A 1 185 ? 32.473 -0.495 10.319 1.00 88.44 185 GLY A CA 1
ATOM 1322 C C . GLY A 1 185 ? 31.884 -0.067 8.972 1.00 88.44 185 GLY A C 1
ATOM 1323 O O . GLY A 1 185 ? 32.602 0.504 8.158 1.00 88.44 185 GLY A O 1
ATOM 1324 N N . MET A 1 186 ? 30.606 -0.360 8.722 1.00 94.88 186 MET A N 1
ATOM 1325 C CA . MET A 1 186 ? 29.937 -0.013 7.464 1.00 94.88 186 MET A CA 1
ATOM 1326 C C . MET A 1 186 ? 29.620 1.492 7.356 1.00 94.88 186 MET A C 1
ATOM 1328 O O . MET A 1 186 ? 29.330 2.135 8.368 1.00 94.88 186 MET A O 1
ATOM 1332 N N . ASP A 1 187 ? 29.596 2.032 6.135 1.00 90.19 187 ASP A N 1
ATOM 1333 C CA . ASP A 1 187 ? 28.993 3.338 5.813 1.00 90.19 187 ASP A CA 1
ATOM 1334 C C . ASP A 1 187 ? 28.131 3.179 4.553 1.00 90.19 187 ASP A C 1
ATOM 1336 O O . ASP A 1 187 ? 28.637 2.994 3.443 1.00 90.19 187 ASP A O 1
ATOM 1340 N N . VAL A 1 188 ? 26.811 3.167 4.749 1.00 96.56 188 VAL A N 1
ATOM 1341 C CA . VAL A 1 188 ? 25.814 2.830 3.725 1.00 96.56 188 VAL A CA 1
ATOM 1342 C C . VAL A 1 188 ? 24.913 4.035 3.474 1.00 96.56 188 VAL A C 1
ATOM 1344 O O . VAL A 1 188 ? 24.144 4.438 4.340 1.00 96.56 188 VAL A O 1
ATOM 1347 N N . THR A 1 189 ? 24.978 4.616 2.278 1.00 86.62 189 THR A N 1
ATOM 1348 C CA . THR A 1 189 ? 24.152 5.758 1.862 1.00 86.62 189 THR A CA 1
ATOM 1349 C C . THR A 1 189 ? 23.268 5.396 0.665 1.00 86.62 189 THR A C 1
ATOM 1351 O O . THR A 1 189 ? 23.784 4.956 -0.363 1.00 86.62 189 THR A O 1
ATOM 1354 N N . GLY A 1 190 ? 21.958 5.633 0.765 1.00 78.19 190 GLY A N 1
ATOM 1355 C CA . GLY A 1 190 ? 20.961 5.403 -0.293 1.00 78.19 190 GLY A CA 1
ATOM 1356 C C . GLY A 1 190 ? 19.991 6.579 -0.482 1.00 78.19 190 GLY A C 1
ATOM 1357 O O . GLY A 1 190 ? 20.238 7.676 0.025 1.00 78.19 190 GLY A O 1
ATOM 1358 N N . GLN A 1 191 ? 18.882 6.353 -1.194 1.00 78.88 191 GLN A N 1
ATOM 1359 C CA . GLN A 1 191 ? 17.701 7.222 -1.147 1.00 78.88 191 GLN A CA 1
ATOM 1360 C C . GLN A 1 191 ? 16.753 6.758 -0.034 1.00 78.88 191 GLN A C 1
ATOM 1362 O O . GLN A 1 191 ? 16.894 7.228 1.094 1.00 78.88 191 GLN A O 1
ATOM 1367 N N . GLY A 1 192 ? 15.817 5.857 -0.338 1.00 79.94 192 GLY A N 1
ATOM 1368 C CA . GLY A 1 192 ? 14.925 5.205 0.613 1.00 79.94 192 GLY A CA 1
ATOM 1369 C C . GLY A 1 192 ? 15.028 3.677 0.565 1.00 79.94 192 GLY A C 1
ATOM 1370 O O . GLY A 1 192 ? 15.753 3.113 -0.255 1.00 79.94 192 GLY A O 1
ATOM 1371 N N . LYS A 1 193 ? 14.323 2.983 1.466 1.00 93.38 193 LYS A N 1
ATOM 1372 C CA . LYS A 1 193 ? 14.493 1.534 1.706 1.00 93.38 193 LYS A CA 1
ATOM 1373 C C . LYS A 1 193 ? 15.983 1.199 1.889 1.00 93.38 193 LYS A C 1
ATOM 1375 O O . LYS A 1 193 ? 16.570 0.450 1.108 1.00 93.38 193 LYS A O 1
ATOM 1380 N N . VAL A 1 194 ? 16.621 1.838 2.871 1.00 97.25 194 VAL A N 1
ATOM 1381 C CA . VAL A 1 194 ? 18.072 1.750 3.124 1.00 97.25 194 VAL A CA 1
ATOM 1382 C C . VAL A 1 194 ? 18.328 1.051 4.457 1.00 97.25 194 VAL A C 1
ATOM 1384 O O . VAL A 1 194 ? 17.818 1.495 5.482 1.00 97.25 194 VAL A O 1
ATOM 1387 N N . GLY A 1 195 ? 19.142 -0.004 4.465 1.00 97.00 195 GLY A N 1
ATOM 1388 C CA . GLY A 1 195 ? 19.568 -0.698 5.682 1.00 97.00 195 GLY A CA 1
ATOM 1389 C C . GLY A 1 195 ? 20.963 -1.299 5.556 1.00 97.00 195 GLY A C 1
ATOM 1390 O O . GLY A 1 195 ? 21.433 -1.541 4.450 1.00 97.00 195 GLY A O 1
ATOM 1391 N N . GLY A 1 196 ? 21.649 -1.550 6.674 1.00 95.31 196 GLY A N 1
ATOM 1392 C CA . GLY A 1 196 ? 22.986 -2.156 6.641 1.00 95.31 196 GLY A CA 1
ATOM 1393 C C . GLY A 1 196 ? 22.990 -3.560 6.022 1.00 95.31 196 GLY A C 1
ATOM 1394 O O . GLY A 1 196 ? 23.787 -3.856 5.131 1.00 95.31 196 GLY A O 1
ATOM 1395 N N . LEU A 1 197 ? 22.055 -4.411 6.456 1.00 96.69 197 LEU A N 1
ATOM 1396 C CA . LEU A 1 197 ? 21.911 -5.782 5.967 1.00 96.69 197 LEU A CA 1
ATOM 1397 C C . LEU A 1 197 ? 21.011 -5.853 4.729 1.00 96.69 197 LEU A C 1
ATOM 1399 O O . LEU A 1 197 ? 21.403 -6.463 3.737 1.00 96.69 197 LEU A O 1
ATOM 1403 N N . ALA A 1 198 ? 19.833 -5.223 4.765 1.00 96.75 198 ALA A N 1
ATOM 1404 C CA . ALA A 1 198 ? 18.870 -5.284 3.665 1.00 96.75 198 ALA A CA 1
ATOM 1405 C C . ALA A 1 198 ? 18.160 -3.946 3.407 1.00 96.75 198 ALA A C 1
ATOM 1407 O O . ALA A 1 198 ? 17.650 -3.312 4.332 1.00 96.75 198 ALA A O 1
ATOM 1408 N N . GLY A 1 199 ? 18.035 -3.556 2.137 1.00 94.69 199 GLY A N 1
ATOM 1409 C CA . GLY A 1 199 ? 17.167 -2.442 1.747 1.00 94.69 199 GLY A CA 1
ATOM 1410 C C . GLY A 1 199 ? 15.686 -2.758 1.989 1.00 94.69 199 GLY A C 1
ATOM 1411 O O . GLY A 1 199 ? 14.959 -1.994 2.627 1.00 94.69 199 GLY A O 1
ATOM 1412 N N . THR A 1 200 ? 15.238 -3.935 1.546 1.00 92.50 200 THR A N 1
ATOM 1413 C CA . THR A 1 200 ? 13.921 -4.502 1.879 1.00 92.50 200 THR A CA 1
ATOM 1414 C C . THR A 1 200 ? 14.020 -5.992 2.204 1.00 92.50 200 THR A C 1
ATOM 1416 O O . THR A 1 200 ? 14.687 -6.736 1.485 1.00 92.50 200 THR A O 1
ATOM 1419 N N . MET A 1 201 ? 13.338 -6.424 3.269 1.00 90.44 201 MET A N 1
ATOM 1420 C CA . MET A 1 201 ? 13.232 -7.827 3.682 1.00 90.44 201 MET A CA 1
ATOM 1421 C C . MET A 1 201 ? 11.765 -8.262 3.779 1.00 90.44 201 MET A C 1
ATOM 1423 O O . MET A 1 201 ? 10.977 -7.623 4.470 1.00 90.44 201 MET A O 1
ATOM 1427 N N . ARG A 1 202 ? 11.413 -9.377 3.135 1.00 86.12 202 ARG A N 1
ATOM 1428 C CA . ARG A 1 202 ? 10.116 -10.078 3.253 1.00 86.12 202 ARG A CA 1
ATOM 1429 C C . ARG A 1 202 ? 10.263 -11.574 3.570 1.00 86.12 202 ARG A C 1
ATOM 1431 O O . ARG A 1 202 ? 9.323 -12.339 3.405 1.00 86.12 202 ARG A O 1
ATOM 1438 N N . GLY A 1 203 ? 11.459 -11.986 3.982 1.00 81.06 203 GLY A N 1
ATOM 1439 C CA . GLY A 1 203 ? 11.776 -13.318 4.495 1.00 81.06 203 GLY A CA 1
ATOM 1440 C C . GLY A 1 203 ? 12.057 -13.280 5.999 1.00 81.06 203 GLY A C 1
ATOM 1441 O O . GLY A 1 203 ? 11.513 -12.436 6.714 1.00 81.06 203 GLY A O 1
ATOM 1442 N N . THR A 1 204 ? 12.936 -14.164 6.472 1.00 85.00 204 THR A N 1
ATOM 1443 C CA . THR A 1 204 ? 13.327 -14.259 7.890 1.00 85.00 204 THR A CA 1
ATOM 1444 C C . THR A 1 204 ? 14.739 -13.718 8.136 1.00 85.00 204 THR A C 1
ATOM 1446 O O . THR A 1 204 ? 15.665 -13.976 7.369 1.00 85.00 204 THR A O 1
ATOM 1449 N N . ILE A 1 205 ? 14.923 -13.002 9.246 1.00 89.75 205 ILE A N 1
ATOM 1450 C CA . ILE A 1 205 ? 16.210 -12.551 9.791 1.00 89.75 205 ILE A CA 1
ATOM 1451 C C . ILE A 1 205 ? 16.335 -13.090 11.219 1.00 89.75 205 ILE A C 1
ATOM 1453 O O . ILE A 1 205 ? 15.491 -12.776 12.054 1.00 89.75 205 ILE A O 1
ATOM 1457 N N . SER A 1 206 ? 17.397 -13.840 11.537 1.00 89.25 206 SER A N 1
ATOM 1458 C CA . SER A 1 206 ? 17.638 -14.339 12.905 1.00 89.25 206 SER A CA 1
ATOM 1459 C C . SER A 1 206 ? 19.081 -14.159 13.399 1.00 89.25 206 SER A C 1
ATOM 1461 O O . SER A 1 206 ? 20.020 -14.655 12.778 1.00 89.25 206 SER A O 1
ATOM 1463 N N . THR A 1 207 ? 19.261 -13.516 14.556 1.00 86.62 207 THR A N 1
ATOM 1464 C CA . THR A 1 207 ? 20.560 -13.400 15.266 1.00 86.62 207 THR A CA 1
ATOM 1465 C C . THR A 1 207 ? 21.610 -12.558 14.520 1.00 86.62 207 THR A C 1
ATOM 1467 O O . THR A 1 207 ? 22.800 -12.858 14.538 1.00 86.62 207 THR A O 1
ATOM 1470 N N . ASN A 1 208 ? 21.187 -11.496 13.828 1.00 87.06 208 ASN A N 1
ATOM 1471 C CA . ASN A 1 208 ? 22.074 -10.664 13.002 1.00 87.06 208 ASN A CA 1
ATOM 1472 C C . ASN A 1 208 ? 22.512 -9.377 13.717 1.00 87.06 208 ASN A C 1
ATOM 1474 O O . ASN A 1 208 ? 21.745 -8.780 14.473 1.00 87.06 208 ASN A O 1
ATOM 1478 N N . HIS A 1 209 ? 23.730 -8.915 13.429 1.00 90.44 209 HIS A N 1
ATOM 1479 C CA . HIS A 1 209 ? 24.351 -7.758 14.072 1.00 90.44 209 HIS A CA 1
ATOM 1480 C C . HIS A 1 209 ? 24.926 -6.763 13.050 1.00 90.44 209 HIS A C 1
ATOM 1482 O O . HIS A 1 209 ? 25.578 -7.180 12.094 1.00 90.44 209 HIS A O 1
ATOM 1488 N N . ALA A 1 210 ? 24.750 -5.458 13.285 1.00 93.88 210 ALA A N 1
ATOM 1489 C CA . ALA A 1 210 ? 25.383 -4.392 12.509 1.00 93.88 210 ALA A CA 1
ATOM 1490 C C . ALA A 1 210 ? 25.958 -3.242 13.371 1.00 93.88 210 ALA A C 1
ATOM 1492 O O . ALA A 1 210 ? 25.262 -2.673 14.212 1.00 93.88 210 ALA A O 1
ATOM 1493 N N . GLU A 1 211 ? 27.205 -2.845 13.096 1.00 93.50 211 GLU A N 1
ATOM 1494 C CA . GLU A 1 211 ? 27.901 -1.655 13.624 1.00 93.50 211 GLU A CA 1
ATOM 1495 C C . GLU A 1 211 ? 28.317 -0.724 12.470 1.00 93.50 211 GLU A C 1
ATOM 1497 O O . GLU A 1 211 ? 28.960 -1.171 11.517 1.00 93.50 211 GLU A O 1
ATOM 1502 N N . GLY A 1 212 ? 28.044 0.583 12.574 1.00 93.25 212 GLY A N 1
ATOM 1503 C CA . GLY A 1 212 ? 28.522 1.572 11.595 1.00 93.25 212 GLY A CA 1
ATOM 1504 C C . GLY A 1 212 ? 27.576 2.753 11.389 1.00 93.25 212 GLY A C 1
ATOM 1505 O O . GLY A 1 212 ? 27.041 3.309 12.351 1.00 93.25 212 GLY A O 1
ATOM 1506 N N . ARG A 1 213 ? 27.370 3.141 10.128 1.00 92.31 213 ARG A N 1
ATOM 1507 C CA . ARG A 1 213 ? 26.507 4.249 9.708 1.00 92.31 213 ARG A CA 1
ATOM 1508 C C . ARG A 1 213 ? 25.576 3.848 8.562 1.00 92.31 213 ARG A C 1
ATOM 1510 O O . ARG A 1 213 ? 25.996 3.176 7.623 1.00 92.31 213 ARG A O 1
ATOM 1517 N N . VAL A 1 214 ? 24.330 4.319 8.622 1.00 97.62 214 VAL A N 1
ATOM 1518 C CA . VAL A 1 214 ? 23.354 4.257 7.524 1.00 97.62 214 VAL A CA 1
ATOM 1519 C C . VAL A 1 214 ? 22.774 5.652 7.274 1.00 97.62 214 VAL A C 1
ATOM 1521 O O . VAL A 1 214 ? 22.476 6.388 8.214 1.00 97.62 214 VAL A O 1
ATOM 1524 N N . SER A 1 215 ? 22.597 6.032 6.010 1.00 89.75 215 SER A N 1
ATOM 1525 C CA . SER A 1 215 ? 22.013 7.314 5.620 1.00 89.75 215 SER A CA 1
ATOM 1526 C C . SER A 1 215 ? 21.075 7.186 4.417 1.00 89.75 215 SER A C 1
ATOM 1528 O O . SER A 1 215 ? 21.409 6.537 3.431 1.00 89.75 215 SER A O 1
ATOM 1530 N N . GLY A 1 216 ? 19.933 7.869 4.450 1.00 79.62 216 GLY A N 1
ATOM 1531 C CA . GLY A 1 216 ? 19.014 8.004 3.317 1.00 79.62 216 GLY A CA 1
ATOM 1532 C C . GLY A 1 216 ? 18.661 9.463 3.034 1.00 79.62 216 GLY A C 1
ATOM 1533 O O . GLY A 1 216 ? 18.726 10.308 3.926 1.00 79.62 216 GLY A O 1
ATOM 1534 N N . SER A 1 217 ? 18.308 9.766 1.786 1.00 67.06 217 SER A N 1
ATOM 1535 C CA . SER A 1 217 ? 17.746 11.064 1.369 1.00 67.06 217 SER A CA 1
ATOM 1536 C C . SER A 1 217 ? 16.215 11.041 1.226 1.00 67.06 217 SER A C 1
ATOM 1538 O O . SER A 1 217 ? 15.588 12.094 1.115 1.00 67.06 217 SER A O 1
ATOM 1540 N N . GLY A 1 218 ? 15.619 9.846 1.260 1.00 63.16 218 GLY A N 1
ATOM 1541 C CA . GLY A 1 218 ? 14.183 9.596 1.336 1.00 63.16 218 GLY A CA 1
ATOM 1542 C C . GLY A 1 218 ? 13.820 8.782 2.579 1.00 63.16 218 GLY A C 1
ATOM 1543 O O . GLY A 1 218 ? 14.452 8.915 3.633 1.00 63.16 218 GLY A O 1
ATOM 1544 N N . ASP A 1 219 ? 12.792 7.949 2.438 1.00 87.25 219 ASP A N 1
ATOM 1545 C CA . ASP A 1 219 ? 12.125 7.291 3.561 1.00 87.25 219 ASP A CA 1
ATOM 1546 C C . ASP A 1 219 ? 12.508 5.812 3.736 1.00 87.25 219 ASP A C 1
ATOM 1548 O O . ASP A 1 219 ? 13.068 5.188 2.838 1.00 87.25 219 ASP A O 1
ATOM 1552 N N . ASP A 1 220 ? 12.104 5.211 4.857 1.00 93.69 220 ASP A N 1
ATOM 1553 C CA . ASP A 1 220 ? 12.335 3.799 5.196 1.00 93.69 220 ASP A CA 1
ATOM 1554 C C . ASP A 1 220 ? 13.841 3.513 5.376 1.00 93.69 220 ASP A C 1
ATOM 1556 O O . ASP A 1 220 ? 14.469 2.772 4.615 1.00 93.69 220 ASP A O 1
ATOM 1560 N N . VAL A 1 221 ? 14.446 4.163 6.373 1.00 97.31 221 VAL A N 1
ATOM 1561 C CA . VAL A 1 221 ? 15.895 4.119 6.642 1.00 97.31 221 VAL A CA 1
ATOM 1562 C C . VAL A 1 221 ? 16.144 3.464 8.002 1.00 97.31 221 VAL A C 1
ATOM 1564 O O . VAL A 1 221 ? 15.768 4.016 9.034 1.00 97.31 221 VAL A O 1
ATOM 1567 N N . GLY A 1 222 ? 16.770 2.287 8.024 1.00 97.06 222 GLY A N 1
ATOM 1568 C CA . GLY A 1 222 ? 16.999 1.503 9.241 1.00 97.06 222 GLY A CA 1
ATOM 1569 C C . GLY A 1 222 ? 18.463 1.141 9.471 1.00 97.06 222 GLY A C 1
ATOM 1570 O O . GLY A 1 222 ? 19.234 1.023 8.525 1.00 97.06 222 GLY A O 1
ATOM 1571 N N . GLY A 1 223 ? 18.871 0.907 10.719 1.00 96.19 223 GLY A N 1
ATOM 1572 C CA . GLY A 1 223 ? 20.238 0.447 11.001 1.00 96.19 223 GLY A CA 1
ATOM 1573 C C . GLY A 1 223 ? 20.549 -0.937 10.413 1.00 96.19 223 GLY A C 1
ATOM 1574 O O . GLY A 1 223 ? 21.622 -1.142 9.848 1.00 96.19 223 GLY A O 1
ATOM 1575 N N . LEU A 1 224 ? 19.596 -1.873 10.487 1.00 96.12 224 LEU A N 1
ATOM 1576 C CA . LEU A 1 224 ? 19.715 -3.227 9.937 1.00 96.12 224 LEU A CA 1
ATOM 1577 C C . LEU A 1 224 ? 18.906 -3.389 8.639 1.00 96.12 224 LEU A C 1
ATOM 1579 O O . LEU A 1 224 ? 19.442 -3.904 7.656 1.00 96.12 224 LEU A O 1
ATOM 1583 N N . VAL A 1 225 ? 17.647 -2.933 8.619 1.00 97.31 225 VAL A N 1
ATOM 1584 C CA . VAL A 1 225 ? 16.718 -3.107 7.485 1.00 97.31 225 VAL A CA 1
ATOM 1585 C C . VAL A 1 225 ? 15.983 -1.806 7.159 1.00 97.31 225 VAL A C 1
ATOM 1587 O O . VAL A 1 225 ? 15.386 -1.207 8.046 1.00 97.31 225 VAL A O 1
ATOM 1590 N N . GLY A 1 226 ? 15.950 -1.386 5.893 1.00 96.31 226 GLY A N 1
ATOM 1591 C CA . GLY A 1 226 ? 15.179 -0.203 5.485 1.00 96.31 226 GLY A CA 1
ATOM 1592 C C . GLY A 1 226 ? 13.670 -0.389 5.665 1.00 96.31 226 GLY A C 1
ATOM 1593 O O . GLY A 1 226 ? 13.033 0.298 6.465 1.00 96.31 226 GLY A O 1
ATOM 1594 N N . ARG A 1 227 ? 13.110 -1.376 4.961 1.00 94.19 227 ARG A N 1
ATOM 1595 C CA . ARG A 1 227 ? 11.691 -1.763 5.017 1.00 94.19 227 ARG A CA 1
ATOM 1596 C C . ARG A 1 227 ? 11.553 -3.264 5.297 1.00 94.19 227 ARG A C 1
ATOM 1598 O O . ARG A 1 227 ? 12.086 -4.075 4.542 1.00 94.19 227 ARG A O 1
ATOM 1605 N N . SER A 1 228 ? 10.851 -3.641 6.363 1.00 90.75 228 SER A N 1
ATOM 1606 C CA . SER A 1 228 ? 10.555 -5.040 6.704 1.00 90.75 228 SER A CA 1
ATOM 1607 C C . SER A 1 228 ? 9.082 -5.353 6.475 1.00 90.75 228 SER A C 1
ATOM 1609 O O . SER A 1 228 ? 8.226 -4.643 6.984 1.00 90.75 228 SER A O 1
ATOM 1611 N N . GLY A 1 229 ? 8.789 -6.437 5.765 1.00 81.81 229 GLY A N 1
ATOM 1612 C CA . GLY A 1 229 ? 7.477 -7.087 5.714 1.00 81.81 229 GLY A CA 1
ATOM 1613 C C . GLY A 1 229 ? 7.549 -8.561 6.125 1.00 81.81 229 GLY A C 1
ATOM 1614 O O . GLY A 1 229 ? 6.690 -9.339 5.731 1.00 81.81 229 GLY A O 1
ATOM 1615 N N . GLY A 1 230 ? 8.604 -8.953 6.849 1.00 74.06 230 GLY A N 1
ATOM 1616 C CA . GLY A 1 230 ? 8.842 -10.318 7.326 1.00 74.06 230 GLY A CA 1
ATOM 1617 C C . GLY A 1 230 ? 9.334 -10.357 8.777 1.00 74.06 230 GLY A C 1
ATOM 1618 O O . GLY A 1 230 ? 9.284 -9.355 9.496 1.00 74.06 230 GLY A O 1
ATOM 1619 N N . THR A 1 231 ? 9.802 -11.522 9.227 1.00 82.00 231 THR A N 1
ATOM 1620 C CA . THR A 1 231 ? 10.178 -11.752 10.631 1.00 82.00 231 THR A CA 1
ATOM 1621 C C . THR A 1 231 ? 11.636 -11.388 10.907 1.00 82.00 231 THR A C 1
ATOM 1623 O O . THR A 1 231 ? 12.548 -11.876 10.244 1.00 82.00 231 THR A O 1
ATOM 1626 N N . ILE A 1 232 ? 11.867 -10.580 11.941 1.00 90.44 232 ILE A N 1
ATOM 1627 C CA . ILE A 1 232 ? 13.180 -10.231 12.485 1.00 90.44 232 ILE A CA 1
ATOM 1628 C C . ILE A 1 232 ? 13.235 -10.696 13.941 1.00 90.44 232 ILE A C 1
ATOM 1630 O O . ILE A 1 232 ? 12.521 -10.176 14.794 1.00 90.44 232 ILE A O 1
ATOM 1634 N N . THR A 1 233 ? 14.121 -11.639 14.245 1.00 87.69 233 THR A N 1
ATOM 1635 C CA . THR A 1 233 ? 14.371 -12.140 15.601 1.00 87.69 233 THR A CA 1
ATOM 1636 C C . THR A 1 233 ? 15.840 -11.954 15.969 1.00 87.69 233 THR A C 1
ATOM 1638 O O . THR A 1 233 ? 16.727 -12.142 15.139 1.00 87.69 233 THR A O 1
ATOM 1641 N N . ALA A 1 234 ? 16.133 -11.603 17.223 1.00 83.31 234 ALA A N 1
ATOM 1642 C CA . ALA A 1 234 ? 17.507 -11.467 17.716 1.00 83.31 234 ALA A CA 1
ATOM 1643 C C . ALA A 1 234 ? 18.393 -10.483 16.907 1.00 83.31 234 ALA A C 1
ATOM 1645 O O . ALA A 1 234 ? 19.605 -10.666 16.802 1.00 83.31 234 ALA A O 1
ATOM 1646 N N . GLY A 1 235 ? 17.796 -9.438 16.323 1.00 86.88 235 GLY A N 1
ATOM 1647 C CA . GLY A 1 235 ? 18.504 -8.395 15.581 1.00 86.88 235 GLY A CA 1
ATOM 1648 C C . GLY A 1 235 ? 19.151 -7.355 16.501 1.00 86.88 235 GLY A C 1
ATOM 1649 O O . GLY A 1 235 ? 18.536 -6.899 17.465 1.00 86.88 235 GLY A O 1
ATOM 1650 N N . TYR A 1 236 ? 20.378 -6.939 16.191 1.00 91.19 236 TYR A N 1
ATOM 1651 C CA . TYR A 1 236 ? 21.108 -5.906 16.930 1.00 91.19 236 TYR A CA 1
ATOM 1652 C C . TYR A 1 236 ? 21.728 -4.863 15.988 1.00 91.19 236 TYR A C 1
ATOM 1654 O O . TYR A 1 236 ? 22.471 -5.209 15.071 1.00 91.19 236 TYR A O 1
ATOM 1662 N N . ALA A 1 237 ? 21.462 -3.577 16.239 1.00 93.56 237 ALA A N 1
ATOM 1663 C CA . ALA A 1 237 ? 22.044 -2.465 15.487 1.00 93.56 237 ALA A CA 1
ATOM 1664 C C . ALA A 1 237 ? 22.699 -1.402 16.393 1.00 93.56 237 ALA A C 1
ATOM 1666 O O . ALA A 1 237 ? 22.029 -0.597 17.043 1.00 93.56 237 ALA A O 1
ATOM 1667 N N . ALA A 1 238 ? 24.029 -1.334 16.379 1.00 91.88 238 ALA A N 1
ATOM 1668 C CA . ALA A 1 238 ? 24.825 -0.227 16.912 1.00 91.88 238 ALA A CA 1
ATOM 1669 C C . ALA A 1 238 ? 25.207 0.743 15.779 1.00 91.88 238 ALA A C 1
ATOM 1671 O O . ALA A 1 238 ? 26.380 0.975 15.481 1.00 91.88 238 ALA A O 1
ATOM 1672 N N . VAL A 1 239 ? 24.184 1.275 15.106 1.00 93.12 239 VAL A N 1
ATOM 1673 C CA . VAL A 1 239 ? 24.314 2.015 13.844 1.00 93.12 239 VAL A CA 1
ATOM 1674 C C . VAL A 1 239 ? 23.858 3.459 14.020 1.00 93.12 239 VAL A C 1
ATOM 1676 O O . VAL A 1 239 ? 22.780 3.703 14.553 1.00 93.12 239 VAL A O 1
ATOM 1679 N N . SER A 1 240 ? 24.659 4.426 13.572 1.00 92.75 240 SER A N 1
ATOM 1680 C CA . SER A 1 240 ? 24.221 5.823 13.473 1.00 92.75 240 SER A CA 1
ATOM 1681 C C . SER A 1 240 ? 23.382 5.994 12.202 1.00 92.75 240 SER A C 1
ATOM 1683 O O . SER A 1 240 ? 23.891 5.769 11.103 1.00 92.75 240 SER A O 1
ATOM 1685 N N . VAL A 1 241 ? 22.102 6.339 12.347 1.00 97.19 241 VAL A N 1
ATOM 1686 C CA . VAL A 1 241 ? 21.113 6.375 11.258 1.00 97.19 241 VAL A CA 1
ATOM 1687 C C . VAL A 1 241 ? 20.652 7.813 10.998 1.00 97.19 241 VAL A C 1
ATOM 1689 O O . VAL A 1 241 ? 20.290 8.528 11.937 1.00 97.19 241 VAL A O 1
ATOM 1692 N N . SER A 1 242 ? 20.629 8.246 9.734 1.00 89.19 242 SER A N 1
ATOM 1693 C CA . SER A 1 242 ? 20.068 9.549 9.330 1.00 89.19 242 SER A CA 1
ATOM 1694 C C . SER A 1 242 ? 19.201 9.457 8.070 1.00 89.19 242 SER A C 1
ATOM 1696 O O . SER A 1 242 ? 19.696 9.011 7.038 1.00 89.19 242 SER A O 1
ATOM 1698 N N . GLY A 1 243 ? 17.942 9.901 8.107 1.00 81.19 243 GLY A N 1
ATOM 1699 C CA . GLY A 1 243 ? 17.021 9.822 6.958 1.00 81.19 243 GLY A CA 1
ATOM 1700 C C . GLY A 1 243 ? 16.063 11.010 6.819 1.00 81.19 243 GLY A C 1
ATOM 1701 O O . GLY A 1 243 ? 16.192 12.016 7.524 1.00 81.19 243 GLY A O 1
ATOM 1702 N N . ARG A 1 244 ? 15.079 10.893 5.914 1.00 82.25 244 ARG A N 1
ATOM 1703 C CA . ARG A 1 244 ? 13.949 11.832 5.844 1.00 82.25 244 ARG A CA 1
ATOM 1704 C C . ARG A 1 244 ? 12.871 11.441 6.853 1.00 82.25 244 ARG A C 1
ATOM 1706 O O . ARG A 1 244 ? 12.853 12.007 7.945 1.00 82.25 244 ARG A O 1
ATOM 1713 N N . SER A 1 245 ? 12.044 10.459 6.500 1.00 80.75 245 SER A N 1
ATOM 1714 C CA . SER A 1 245 ? 10.907 9.969 7.287 1.00 80.75 245 SER A CA 1
ATOM 1715 C C . SER A 1 245 ? 10.932 8.446 7.426 1.00 80.75 245 SER A C 1
ATOM 1717 O O . SER A 1 245 ? 11.587 7.759 6.644 1.00 80.75 245 SER A O 1
ATOM 1719 N N . ARG A 1 246 ? 10.224 7.899 8.423 1.00 94.31 246 ARG A N 1
ATOM 1720 C CA . ARG A 1 246 ? 10.220 6.455 8.744 1.00 94.31 246 ARG A CA 1
ATOM 1721 C C . ARG A 1 246 ? 11.656 5.942 8.935 1.00 94.31 246 ARG A C 1
ATOM 1723 O O . ARG A 1 246 ? 12.172 5.130 8.164 1.00 94.31 246 ARG A O 1
ATOM 1730 N N . VAL A 1 247 ? 12.327 6.506 9.942 1.00 97.06 247 VAL A N 1
ATOM 1731 C CA . VAL A 1 247 ? 13.748 6.274 10.250 1.00 97.06 247 VAL A CA 1
ATOM 1732 C C . VAL A 1 247 ? 13.882 5.577 11.601 1.00 97.06 247 VAL A C 1
ATOM 1734 O O . VAL A 1 247 ? 13.364 6.081 12.596 1.00 97.06 247 VAL A O 1
ATOM 1737 N N . GLY A 1 248 ? 14.590 4.446 11.662 1.00 97.12 248 GLY A N 1
ATOM 1738 C CA . GLY A 1 248 ? 14.708 3.651 12.887 1.00 97.12 248 GLY A CA 1
ATOM 1739 C C . GLY A 1 248 ? 16.102 3.100 13.169 1.00 97.12 248 GLY A C 1
ATOM 1740 O O . GLY A 1 248 ? 16.861 2.775 12.258 1.00 97.12 248 GLY A O 1
ATOM 1741 N N . GLY A 1 249 ? 16.450 2.947 14.447 1.00 96.75 249 GLY A N 1
ATOM 1742 C CA . GLY A 1 249 ? 17.760 2.412 14.845 1.00 96.75 249 GLY A CA 1
ATOM 1743 C C . GLY A 1 249 ? 18.008 0.965 14.403 1.00 96.75 249 GLY A C 1
ATOM 1744 O O . GLY A 1 249 ? 19.151 0.604 14.145 1.00 96.75 249 GLY A O 1
ATOM 1745 N N . LEU A 1 250 ? 16.953 0.157 14.245 1.00 97.06 250 LEU A N 1
ATOM 1746 C CA . LEU A 1 250 ? 16.992 -1.201 13.688 1.00 97.06 250 LEU A CA 1
ATOM 1747 C C . LEU A 1 250 ? 16.268 -1.274 12.332 1.00 97.06 250 LEU A C 1
ATOM 1749 O O . LEU A 1 250 ? 16.847 -1.783 11.370 1.00 97.06 250 LEU A O 1
ATOM 1753 N N . VAL A 1 251 ? 15.035 -0.756 12.248 1.00 97.69 251 VAL A N 1
ATOM 1754 C CA . VAL A 1 251 ? 14.159 -0.869 11.063 1.00 97.69 251 VAL A CA 1
ATOM 1755 C C . VAL A 1 251 ? 13.540 0.482 10.696 1.00 97.69 251 VAL A C 1
ATOM 1757 O O . VAL A 1 251 ? 12.975 1.143 11.560 1.00 97.69 251 VAL A O 1
ATOM 1760 N N . GLY A 1 252 ? 13.586 0.900 9.430 1.00 96.50 252 GLY A N 1
ATOM 1761 C CA . GLY A 1 252 ? 12.945 2.152 8.999 1.00 96.50 252 GLY A CA 1
ATOM 1762 C C . GLY A 1 252 ? 11.414 2.086 9.064 1.00 96.50 252 GLY A C 1
ATOM 1763 O O . GLY A 1 252 ? 10.779 2.827 9.817 1.00 96.50 252 GLY A O 1
ATOM 1764 N N . ALA A 1 253 ? 10.826 1.144 8.324 1.00 93.62 253 ALA A N 1
ATOM 1765 C CA . ALA A 1 253 ? 9.392 0.848 8.346 1.00 93.62 253 ALA A CA 1
ATOM 1766 C C . ALA A 1 253 ? 9.122 -0.661 8.492 1.00 93.62 253 ALA A C 1
ATOM 1768 O O . ALA A 1 253 ? 9.778 -1.470 7.834 1.00 93.62 253 ALA A O 1
ATOM 1769 N N . ASN A 1 254 ? 8.147 -1.033 9.323 1.00 87.94 254 ASN A N 1
ATOM 1770 C CA . ASN A 1 254 ? 7.684 -2.411 9.526 1.00 87.94 254 ASN A CA 1
ATOM 1771 C C . ASN A 1 254 ? 6.234 -2.538 9.008 1.00 87.94 254 ASN A C 1
ATOM 1773 O O . ASN A 1 254 ? 5.343 -1.918 9.579 1.00 87.94 254 ASN A O 1
ATOM 1777 N N . GLU A 1 255 ? 6.015 -3.252 7.898 1.00 76.56 255 GLU A N 1
ATOM 1778 C CA . GLU A 1 255 ? 4.779 -3.258 7.091 1.00 76.56 255 GLU A CA 1
ATOM 1779 C C . GLU A 1 255 ? 3.632 -4.093 7.696 1.00 76.56 255 GLU A C 1
ATOM 1781 O O . GLU A 1 255 ? 3.857 -5.155 8.279 1.00 76.56 255 GLU A O 1
ATOM 1786 N N . THR A 1 256 ? 2.390 -3.665 7.425 1.00 49.75 256 THR A N 1
ATOM 1787 C CA . THR A 1 256 ? 1.117 -4.306 7.829 1.00 49.75 256 THR A CA 1
ATOM 1788 C C . THR A 1 256 ? 0.987 -5.781 7.439 1.00 49.75 256 THR A C 1
ATOM 1790 O O . THR A 1 256 ? 0.249 -6.527 8.072 1.00 49.75 256 THR A O 1
ATOM 1793 N N . ASN A 1 257 ? 1.681 -6.218 6.385 1.00 44.81 257 ASN A N 1
ATOM 1794 C CA . ASN A 1 257 ? 1.438 -7.505 5.725 1.00 44.81 257 ASN A CA 1
ATOM 1795 C C . ASN A 1 257 ? 2.376 -8.636 6.205 1.00 44.81 257 ASN A C 1
ATOM 1797 O O . ASN A 1 257 ? 2.659 -9.548 5.432 1.00 44.81 257 ASN A O 1
ATOM 1801 N N . GLY A 1 258 ? 2.878 -8.575 7.447 1.00 47.03 258 GLY A N 1
ATOM 1802 C CA . GLY A 1 258 ? 3.670 -9.662 8.057 1.00 47.03 258 GLY A CA 1
ATOM 1803 C C . GLY A 1 258 ? 4.892 -9.249 8.892 1.00 47.03 258 GLY A C 1
ATOM 1804 O O . GLY A 1 258 ? 5.587 -10.115 9.426 1.00 47.03 258 GLY A O 1
ATOM 1805 N N . GLY A 1 259 ? 5.179 -7.950 9.029 1.00 60.78 259 GLY A N 1
ATOM 1806 C CA . GLY A 1 259 ? 6.368 -7.458 9.731 1.00 60.78 259 GLY A CA 1
ATOM 1807 C C . GLY A 1 259 ? 6.367 -7.745 11.241 1.00 60.78 259 GLY A C 1
ATOM 1808 O O . GLY A 1 259 ? 5.651 -7.093 11.996 1.00 60.78 259 GLY A O 1
ATOM 1809 N N . THR A 1 260 ? 7.200 -8.677 11.713 1.00 78.56 260 THR A N 1
ATOM 1810 C CA . THR A 1 260 ? 7.291 -9.063 13.140 1.00 78.56 260 THR A CA 1
ATOM 1811 C C . THR A 1 260 ? 8.702 -8.842 13.669 1.00 78.56 260 THR A C 1
ATOM 1813 O O . THR A 1 260 ? 9.650 -9.338 13.069 1.00 78.56 260 THR A O 1
ATOM 1816 N N . ILE A 1 261 ? 8.863 -8.154 14.805 1.00 91.56 261 ILE A N 1
ATOM 1817 C CA . ILE A 1 261 ? 10.176 -7.850 15.400 1.00 91.56 261 ILE A CA 1
ATOM 1818 C C . ILE A 1 261 ? 10.236 -8.391 16.834 1.00 91.56 261 ILE A C 1
ATOM 1820 O O . ILE A 1 261 ? 9.535 -7.907 17.718 1.00 91.56 261 ILE A O 1
ATOM 1824 N N . THR A 1 262 ? 11.094 -9.376 17.097 1.00 88.19 262 THR A N 1
ATOM 1825 C CA . THR A 1 262 ? 11.199 -10.040 18.407 1.00 88.19 262 THR A CA 1
ATOM 1826 C C . THR A 1 262 ? 12.626 -10.100 18.947 1.00 88.19 262 THR A C 1
ATOM 1828 O O . THR A 1 262 ? 13.590 -10.216 18.190 1.00 88.19 262 THR A O 1
ATOM 1831 N N . ALA A 1 263 ? 12.783 -10.023 20.273 1.00 87.88 263 ALA A N 1
ATOM 1832 C CA . ALA A 1 263 ? 14.065 -10.189 20.971 1.00 87.88 263 ALA A CA 1
ATOM 1833 C C . ALA A 1 263 ? 15.208 -9.323 20.389 1.00 87.88 263 ALA A C 1
ATOM 1835 O O . ALA A 1 263 ? 16.333 -9.794 20.261 1.00 87.88 263 ALA A O 1
ATOM 1836 N N . SER A 1 264 ? 14.930 -8.086 19.963 1.00 93.62 264 SER A N 1
ATOM 1837 C CA . SER A 1 264 ? 15.844 -7.275 19.134 1.00 93.62 264 SER A CA 1
ATOM 1838 C C . SER A 1 264 ? 16.135 -5.900 19.746 1.00 93.62 264 SER A C 1
ATOM 1840 O O . SER A 1 264 ? 15.306 -5.368 20.481 1.00 93.62 264 SER A O 1
ATOM 1842 N N . HIS A 1 265 ? 17.290 -5.287 19.460 1.00 94.31 265 HIS A N 1
ATOM 1843 C CA . HIS A 1 265 ? 17.624 -3.978 20.038 1.00 94.31 265 HIS A CA 1
ATOM 1844 C C . HIS A 1 265 ? 18.481 -3.047 19.170 1.00 94.31 265 HIS A C 1
ATOM 1846 O O . HIS A 1 265 ? 19.218 -3.477 18.281 1.00 94.31 265 HIS A O 1
ATOM 1852 N N . ALA A 1 266 ? 18.411 -1.750 19.475 1.00 95.62 266 ALA A N 1
ATOM 1853 C CA . ALA A 1 266 ? 19.172 -0.696 18.811 1.00 95.62 266 ALA A CA 1
ATOM 1854 C C . ALA A 1 266 ? 19.914 0.211 19.809 1.00 95.62 266 ALA A C 1
ATOM 1856 O O . ALA A 1 266 ? 19.428 0.505 20.903 1.00 95.62 266 ALA A O 1
ATOM 1857 N N . ALA A 1 267 ? 21.113 0.647 19.424 1.00 92.56 267 ALA A N 1
ATOM 1858 C CA . ALA A 1 267 ? 22.062 1.328 20.307 1.00 92.56 267 ALA A CA 1
ATOM 1859 C C . ALA A 1 267 ? 22.721 2.588 19.720 1.00 92.56 267 ALA A C 1
ATOM 1861 O O . ALA A 1 267 ? 23.306 3.371 20.470 1.00 92.56 267 ALA A O 1
ATOM 1862 N N . GLY A 1 268 ? 22.674 2.780 18.400 1.00 89.50 268 GLY A N 1
ATOM 1863 C CA . GLY A 1 268 ? 23.228 3.971 17.751 1.00 89.50 268 GLY A CA 1
ATOM 1864 C C . GLY A 1 268 ? 22.226 5.127 17.670 1.00 89.50 268 GLY A C 1
ATOM 1865 O O . GLY A 1 268 ? 21.033 4.953 17.903 1.00 89.50 268 GLY A O 1
ATOM 1866 N N . THR A 1 269 ? 22.717 6.333 17.382 1.00 92.62 269 THR A N 1
ATOM 1867 C CA . THR A 1 269 ? 21.879 7.542 17.299 1.00 92.62 269 THR A CA 1
ATOM 1868 C C . THR A 1 269 ? 20.999 7.536 16.052 1.00 92.62 269 THR A C 1
ATOM 1870 O O . THR A 1 269 ? 21.493 7.226 14.969 1.00 92.62 269 THR A O 1
ATOM 1873 N N . VAL A 1 270 ? 19.750 7.978 16.173 1.00 96.88 270 VAL A N 1
ATOM 1874 C CA . VAL A 1 270 ? 18.777 8.041 15.072 1.00 96.88 270 VAL A CA 1
ATOM 1875 C C . VAL A 1 270 ? 18.402 9.495 14.797 1.00 96.88 270 VAL A C 1
ATOM 1877 O O . VAL A 1 270 ? 18.134 10.258 15.724 1.00 96.88 270 VAL A O 1
ATOM 1880 N N . SER A 1 271 ? 18.384 9.895 13.526 1.00 89.44 271 SER A N 1
ATOM 1881 C CA . SER A 1 271 ? 18.082 11.269 13.119 1.00 89.44 271 SER A CA 1
ATOM 1882 C C . SER A 1 271 ? 17.189 11.343 11.877 1.00 89.44 271 SER A C 1
ATOM 1884 O O . SER A 1 271 ? 17.371 10.589 10.923 1.00 89.44 271 SER A O 1
ATOM 1886 N N . GLY A 1 272 ? 16.223 12.259 11.885 1.00 75.62 272 GLY A N 1
ATOM 1887 C CA . GLY A 1 272 ? 15.267 12.478 10.801 1.00 75.62 272 GLY A CA 1
ATOM 1888 C C . GLY A 1 272 ? 15.042 13.956 10.508 1.00 75.62 272 GLY A C 1
ATOM 1889 O O . GLY A 1 272 ? 15.315 14.812 11.349 1.00 75.62 272 GLY A O 1
ATOM 1890 N N . THR A 1 273 ? 14.540 14.249 9.309 1.00 67.88 273 THR A N 1
ATOM 1891 C CA . THR A 1 273 ? 14.175 15.616 8.877 1.00 67.88 273 THR A CA 1
ATOM 1892 C C . THR A 1 273 ? 12.685 15.785 8.588 1.00 67.88 273 THR A C 1
ATOM 1894 O O . THR A 1 273 ? 12.212 16.914 8.518 1.00 67.88 273 THR A O 1
ATOM 1897 N N . GLY A 1 274 ? 11.948 14.680 8.470 1.00 56.88 274 GLY A N 1
ATOM 1898 C CA . GLY A 1 274 ? 10.495 14.618 8.572 1.00 56.88 274 GLY A CA 1
ATOM 1899 C C . GLY A 1 274 ? 10.100 13.661 9.698 1.00 56.88 274 GLY A C 1
ATOM 1900 O O . GLY A 1 274 ? 10.771 13.601 10.734 1.00 56.88 274 GLY A O 1
ATOM 1901 N N . ASP A 1 275 ? 9.022 12.912 9.475 1.00 75.50 275 ASP A N 1
ATOM 1902 C CA . ASP A 1 275 ? 8.287 12.276 10.575 1.00 75.50 275 ASP A CA 1
ATOM 1903 C C . ASP A 1 275 ? 8.517 10.765 10.718 1.00 75.50 275 ASP A C 1
ATOM 1905 O O . ASP A 1 275 ? 8.990 10.097 9.792 1.00 75.50 275 ASP A O 1
ATOM 1909 N N . ASN A 1 276 ? 8.086 10.208 11.853 1.00 86.38 276 ASN A N 1
ATOM 1910 C CA . ASN A 1 276 ? 8.173 8.788 12.224 1.00 86.38 276 ASN A CA 1
ATOM 1911 C C . ASN A 1 276 ? 9.624 8.349 12.481 1.00 86.38 276 ASN A C 1
ATOM 1913 O O . ASN A 1 276 ? 10.204 7.559 11.731 1.00 86.38 276 ASN A O 1
ATOM 1917 N N . ILE A 1 277 ? 10.236 8.915 13.522 1.00 96.38 277 ILE A N 1
ATOM 1918 C CA . ILE A 1 277 ? 11.658 8.752 13.850 1.00 96.38 277 ILE A CA 1
ATOM 1919 C C . ILE A 1 277 ? 11.785 8.022 15.194 1.00 96.38 277 ILE A C 1
ATOM 1921 O O . ILE A 1 277 ? 11.413 8.568 16.231 1.00 96.38 277 ILE A O 1
ATOM 1925 N N . GLY A 1 278 ? 12.291 6.785 15.201 1.00 95.88 278 GLY A N 1
ATOM 1926 C CA . GLY A 1 278 ? 12.252 5.918 16.386 1.00 95.88 278 GLY A CA 1
ATOM 1927 C C . GLY A 1 278 ? 13.583 5.279 16.773 1.00 95.88 278 GLY A C 1
ATOM 1928 O O . GLY A 1 278 ? 14.373 4.879 15.922 1.00 95.88 278 GLY A O 1
ATOM 1929 N N . GLY A 1 279 ? 13.830 5.117 18.074 1.00 96.56 279 GLY A N 1
ATOM 1930 C CA . GLY A 1 279 ? 15.069 4.502 18.570 1.00 96.56 279 GLY A CA 1
ATOM 1931 C C . GLY A 1 279 ? 15.292 3.057 18.099 1.00 96.56 279 GLY A C 1
ATOM 1932 O O . GLY A 1 279 ? 16.436 2.664 17.895 1.00 96.56 279 GLY A O 1
ATOM 1933 N N . LEU A 1 280 ? 14.223 2.290 17.857 1.00 97.62 280 LEU A N 1
ATOM 1934 C CA . LEU A 1 280 ? 14.235 0.947 17.261 1.00 97.62 280 LEU A CA 1
ATOM 1935 C C . LEU A 1 280 ? 13.591 0.944 15.864 1.00 97.62 280 LEU A C 1
ATOM 1937 O O . LEU A 1 280 ? 14.209 0.460 14.915 1.00 97.62 280 LEU A O 1
ATOM 1941 N N . VAL A 1 281 ? 12.370 1.477 15.734 1.00 97.56 281 VAL A N 1
ATOM 1942 C CA . VAL A 1 281 ? 11.568 1.423 14.495 1.00 97.56 281 VAL A CA 1
ATOM 1943 C C . VAL A 1 281 ? 11.011 2.800 14.141 1.00 97.56 281 VAL A C 1
ATOM 1945 O O . VAL A 1 281 ? 10.436 3.457 15.001 1.00 97.56 281 VAL A O 1
ATOM 1948 N N . GLY A 1 282 ? 11.141 3.241 12.888 1.00 95.75 282 GLY A N 1
ATOM 1949 C CA . GLY A 1 282 ? 10.599 4.534 12.452 1.00 95.75 282 GLY A CA 1
ATOM 1950 C C . GLY A 1 282 ? 9.070 4.565 12.458 1.00 95.75 282 GLY A C 1
ATOM 1951 O O . GLY A 1 282 ? 8.467 5.230 13.298 1.00 95.75 282 GLY A O 1
ATOM 1952 N N . ALA A 1 283 ? 8.445 3.803 11.559 1.00 91.81 283 ALA A N 1
ATOM 1953 C CA . ALA A 1 283 ? 7.002 3.543 11.578 1.00 91.81 283 ALA A CA 1
ATOM 1954 C C . ALA A 1 283 ? 6.721 2.044 11.732 1.00 91.81 283 ALA A C 1
ATOM 1956 O O . ALA A 1 283 ? 7.268 1.226 10.986 1.00 91.81 283 ALA A O 1
ATOM 1957 N N . ASN A 1 284 ? 5.868 1.689 12.691 1.00 91.69 284 ASN A N 1
ATOM 1958 C CA . ASN A 1 284 ? 5.538 0.309 13.014 1.00 91.69 284 ASN A CA 1
ATOM 1959 C C . ASN A 1 284 ? 4.062 -0.019 12.750 1.00 91.69 284 ASN A C 1
ATOM 1961 O O . ASN A 1 284 ? 3.193 0.587 13.369 1.00 91.69 284 ASN A O 1
ATOM 1965 N N . PHE A 1 285 ? 3.813 -1.026 11.909 1.00 83.00 285 PHE A N 1
ATOM 1966 C CA . PHE A 1 285 ? 2.485 -1.574 11.608 1.00 83.00 285 PHE A CA 1
ATOM 1967 C C . PHE A 1 285 ? 2.367 -3.082 11.923 1.00 83.00 285 PHE A C 1
ATOM 1969 O O . PHE A 1 285 ? 1.498 -3.766 11.388 1.00 83.00 285 PHE A O 1
ATOM 1976 N N . GLY A 1 286 ? 3.250 -3.626 12.769 1.00 73.00 286 GLY A N 1
ATOM 1977 C CA . GLY A 1 286 ? 3.250 -5.045 13.142 1.00 73.00 286 GLY A CA 1
ATOM 1978 C C . GLY A 1 286 ? 3.821 -5.303 14.545 1.00 73.00 286 GLY A C 1
ATOM 1979 O O . GLY A 1 286 ? 4.272 -4.368 15.208 1.00 73.00 286 GLY A O 1
ATOM 1980 N N . PRO A 1 287 ? 3.765 -6.538 15.066 1.00 80.75 287 PRO A N 1
ATOM 1981 C CA . PRO A 1 287 ? 4.091 -6.808 16.464 1.00 80.75 287 PRO A CA 1
ATOM 1982 C C . PRO A 1 287 ? 5.584 -6.619 16.788 1.00 80.75 287 PRO A C 1
ATOM 1984 O O . PRO A 1 287 ? 6.460 -7.189 16.132 1.00 80.75 287 PRO A O 1
ATOM 1987 N N . ILE A 1 288 ? 5.860 -5.871 17.862 1.00 93.06 288 ILE A N 1
ATOM 1988 C CA . ILE A 1 288 ? 7.182 -5.735 18.491 1.00 93.06 288 ILE A CA 1
ATOM 1989 C C . ILE A 1 288 ? 7.149 -6.431 19.859 1.00 93.06 288 ILE A C 1
ATOM 1991 O O . ILE A 1 288 ? 6.322 -6.094 20.704 1.00 93.06 288 ILE A O 1
ATOM 1995 N N . GLY A 1 289 ? 8.056 -7.376 20.114 1.00 88.62 289 GLY A N 1
ATOM 1996 C CA . GLY A 1 289 ? 8.109 -8.138 21.368 1.00 88.62 289 GLY A CA 1
ATOM 1997 C C . GLY A 1 289 ? 9.516 -8.270 21.949 1.00 88.62 289 GLY A C 1
ATOM 1998 O O . GLY A 1 289 ? 10.456 -8.609 21.234 1.00 88.62 289 GLY A O 1
ATOM 1999 N N . ALA A 1 290 ? 9.666 -8.066 23.260 1.00 87.75 290 ALA A N 1
ATOM 2000 C CA . ALA A 1 290 ? 10.939 -8.214 23.977 1.00 87.75 290 ALA A CA 1
ATOM 2001 C C . ALA A 1 290 ? 12.102 -7.407 23.353 1.00 87.75 290 ALA A C 1
ATOM 2003 O O . ALA A 1 290 ? 13.183 -7.941 23.118 1.00 87.75 290 ALA A O 1
ATOM 2004 N N . ALA A 1 291 ? 11.874 -6.130 23.039 1.00 95.31 291 ALA A N 1
ATOM 2005 C CA . ALA A 1 291 ? 12.819 -5.294 22.301 1.00 95.31 291 ALA A CA 1
ATOM 2006 C C . ALA A 1 291 ? 13.278 -4.056 23.090 1.00 95.31 291 ALA A C 1
ATOM 2008 O O . ALA A 1 291 ? 12.601 -3.628 24.026 1.00 95.31 291 ALA A O 1
ATOM 2009 N N . TYR A 1 292 ? 14.417 -3.446 22.734 1.00 96.12 292 TYR A N 1
ATOM 2010 C CA . TYR A 1 292 ? 14.837 -2.201 23.395 1.00 96.12 292 TYR A CA 1
ATOM 2011 C C . TYR A 1 292 ? 15.664 -1.217 22.560 1.00 96.12 292 TYR A C 1
ATOM 2013 O O . TYR A 1 292 ? 16.293 -1.581 21.568 1.00 96.12 292 TYR A O 1
ATOM 2021 N N . ALA A 1 293 ? 15.686 0.048 22.987 1.00 96.75 293 ALA A N 1
ATOM 2022 C CA . ALA A 1 293 ? 16.460 1.115 22.351 1.00 96.75 293 ALA A CA 1
ATOM 2023 C C . ALA A 1 293 ? 17.184 2.016 23.368 1.00 96.75 293 ALA A C 1
ATOM 2025 O O . ALA A 1 293 ? 16.587 2.519 24.321 1.00 96.75 293 ALA A O 1
ATOM 2026 N N . THR A 1 294 ? 18.485 2.238 23.155 1.00 94.75 294 THR A N 1
ATOM 2027 C CA . THR A 1 294 ? 19.338 3.064 24.039 1.00 94.75 294 THR A CA 1
ATOM 2028 C C . THR A 1 294 ? 19.921 4.307 23.364 1.00 94.75 294 THR A C 1
ATOM 2030 O O . THR A 1 294 ? 20.404 5.203 24.057 1.00 94.75 294 THR A O 1
ATOM 2033 N N . GLY A 1 295 ? 19.889 4.376 22.030 1.00 89.75 295 GLY A N 1
ATOM 2034 C CA . GLY A 1 295 ? 20.428 5.494 21.256 1.00 89.75 295 GLY A CA 1
ATOM 2035 C C . GLY A 1 295 ? 19.569 6.757 21.338 1.00 89.75 295 GLY A C 1
ATOM 2036 O O . GLY A 1 295 ? 18.350 6.682 21.461 1.00 89.75 295 GLY A O 1
ATOM 2037 N N . ALA A 1 296 ? 20.199 7.932 21.260 1.00 91.31 296 ALA A N 1
ATOM 2038 C CA . ALA A 1 296 ? 19.479 9.206 21.208 1.00 91.31 296 ALA A CA 1
ATOM 2039 C C . ALA A 1 296 ? 18.779 9.407 19.850 1.00 91.31 296 ALA A C 1
ATOM 2041 O O . ALA A 1 296 ? 19.326 9.032 18.810 1.00 91.31 296 ALA A O 1
ATOM 2042 N N . VAL A 1 297 ? 17.598 10.027 19.874 1.00 94.56 297 VAL A N 1
ATOM 2043 C CA . VAL A 1 297 ? 16.681 10.187 18.737 1.00 94.56 297 VAL A CA 1
ATOM 2044 C C . VAL A 1 297 ? 16.379 11.674 18.514 1.00 94.56 297 VAL A C 1
ATOM 2046 O O . VAL A 1 297 ? 16.047 12.400 19.455 1.00 94.56 297 VAL A O 1
ATOM 2049 N N . SER A 1 298 ? 16.468 12.146 17.271 1.00 85.81 298 SER A N 1
ATOM 2050 C CA . SER A 1 298 ? 16.100 13.522 16.902 1.00 85.81 298 SER A CA 1
ATOM 2051 C C . SER A 1 298 ? 15.311 13.565 15.590 1.00 85.81 298 SER A C 1
ATOM 2053 O O . SER A 1 298 ? 15.819 13.073 14.586 1.00 85.81 298 SER A O 1
ATOM 2055 N N . GLY A 1 299 ? 14.117 14.160 15.557 1.00 71.44 299 GLY A N 1
ATOM 2056 C CA . GLY A 1 299 ? 13.272 14.219 14.351 1.00 71.44 299 GLY A CA 1
ATOM 2057 C C . GLY A 1 299 ? 12.462 15.509 14.203 1.00 71.44 299 GLY A C 1
ATOM 2058 O O . GLY A 1 299 ? 12.683 16.463 14.948 1.00 71.44 299 GLY A O 1
ATOM 2059 N N . SER A 1 300 ? 11.526 15.528 13.247 1.00 63.03 300 SER A N 1
ATOM 2060 C CA . SER A 1 300 ? 10.531 16.603 13.115 1.00 63.03 300 SER A CA 1
ATOM 2061 C C . SER A 1 300 ? 9.284 16.269 13.942 1.00 63.03 300 SER A C 1
ATOM 2063 O O . SER A 1 300 ? 9.210 16.685 15.101 1.00 63.03 300 SER A O 1
ATOM 2065 N N . SER A 1 301 ? 8.364 15.462 13.398 1.00 54.88 301 SER A N 1
ATOM 2066 C CA . SER A 1 301 ? 7.213 14.912 14.120 1.00 54.88 301 SER A CA 1
ATOM 2067 C C . SER A 1 301 ? 7.339 13.407 14.389 1.00 54.88 301 SER A C 1
ATOM 2069 O O . SER A 1 301 ? 8.214 12.727 13.844 1.00 54.88 301 SER A O 1
ATOM 2071 N N . TYR A 1 302 ? 6.447 12.886 15.233 1.00 79.19 302 TYR A N 1
ATOM 2072 C CA . TYR A 1 302 ? 6.313 11.467 15.590 1.00 79.19 302 TYR A CA 1
ATOM 2073 C C . TYR A 1 302 ? 7.668 10.846 15.983 1.00 79.19 302 TYR A C 1
ATOM 2075 O O . TYR A 1 302 ? 8.219 9.984 15.289 1.00 79.19 302 TYR A O 1
ATOM 2083 N N . VAL A 1 303 ? 8.255 11.356 17.074 1.00 89.31 303 VAL A N 1
ATOM 2084 C CA . VAL A 1 303 ? 9.615 11.021 17.526 1.00 89.31 303 VAL A CA 1
ATOM 2085 C C . VAL A 1 303 ? 9.580 10.210 18.820 1.00 89.31 303 VAL A C 1
ATOM 2087 O O . VAL A 1 303 ? 9.227 10.736 19.873 1.00 89.31 303 VAL A O 1
ATOM 2090 N N . GLY A 1 304 ? 9.982 8.939 18.769 1.00 92.94 304 GLY A N 1
ATOM 2091 C CA . GLY A 1 304 ? 9.840 8.010 19.894 1.00 92.94 304 GLY A CA 1
ATOM 2092 C C . GLY A 1 304 ? 11.130 7.334 20.344 1.00 92.94 304 GLY A C 1
ATOM 2093 O O . GLY A 1 304 ? 11.952 6.915 19.530 1.00 92.94 304 GLY A O 1
ATOM 2094 N N . GLY A 1 305 ? 11.294 7.150 21.656 1.00 94.75 305 GLY A N 1
ATOM 2095 C CA . GLY A 1 305 ? 12.454 6.444 22.213 1.00 94.75 305 GLY A CA 1
ATOM 2096 C C . GLY A 1 305 ? 12.591 4.982 21.756 1.00 94.75 305 GLY A C 1
ATOM 2097 O O . GLY A 1 305 ? 13.712 4.492 21.678 1.00 94.75 305 GLY A O 1
ATOM 2098 N N . LEU A 1 306 ? 11.492 4.304 21.398 1.00 97.25 306 LEU A N 1
ATOM 2099 C CA . LEU A 1 306 ? 11.463 2.976 20.763 1.00 97.25 306 LEU A CA 1
ATOM 2100 C C . LEU A 1 306 ? 10.857 3.039 19.350 1.00 97.25 306 LEU A C 1
ATOM 2102 O O . LEU A 1 306 ? 11.504 2.608 18.398 1.00 97.25 306 LEU A O 1
ATOM 2106 N N . ALA A 1 307 ? 9.643 3.577 19.199 1.00 96.81 307 ALA A N 1
ATOM 2107 C CA . ALA A 1 307 ? 8.930 3.632 17.918 1.00 96.81 307 ALA A CA 1
ATOM 2108 C C . ALA A 1 307 ? 8.504 5.066 17.577 1.00 96.81 307 ALA A C 1
ATOM 2110 O O . ALA A 1 307 ? 7.886 5.722 18.410 1.00 96.81 307 ALA A O 1
ATOM 2111 N N . GLY A 1 308 ? 8.817 5.558 16.375 1.00 88.88 308 GLY A N 1
ATOM 2112 C CA . GLY A 1 308 ? 8.438 6.913 15.951 1.00 88.88 308 GLY A CA 1
ATOM 2113 C C . GLY A 1 308 ? 6.921 7.072 15.896 1.00 88.88 308 GLY A C 1
ATOM 2114 O O . GLY A 1 308 ? 6.349 7.811 16.696 1.00 88.88 308 GLY A O 1
ATOM 2115 N N . ALA A 1 309 ? 6.281 6.270 15.043 1.00 87.19 309 ALA A N 1
ATOM 2116 C CA . ALA A 1 309 ? 4.854 5.978 15.133 1.00 87.19 309 ALA A CA 1
ATOM 2117 C C . ALA A 1 309 ? 4.587 4.476 15.310 1.00 87.19 309 ALA A C 1
ATOM 2119 O O . ALA A 1 309 ? 5.289 3.631 14.745 1.00 87.19 309 ALA A O 1
ATOM 2120 N N . ASN A 1 310 ? 3.544 4.154 16.072 1.00 84.44 310 ASN A N 1
ATOM 2121 C CA . ASN A 1 310 ? 2.994 2.813 16.239 1.00 84.44 310 ASN A CA 1
ATOM 2122 C C . ASN A 1 310 ? 1.527 2.820 15.792 1.00 84.44 310 ASN A C 1
ATOM 2124 O O . ASN A 1 310 ? 0.675 3.379 16.477 1.00 84.44 310 ASN A O 1
ATOM 2128 N N . ALA A 1 311 ? 1.242 2.231 14.635 1.00 75.44 311 ALA A N 1
ATOM 2129 C CA . ALA A 1 311 ? -0.057 2.298 13.985 1.00 75.44 311 ALA A CA 1
ATOM 2130 C C . ALA A 1 311 ? -0.693 0.911 13.922 1.00 75.44 311 ALA A C 1
ATOM 2132 O O . ALA A 1 311 ? -0.126 -0.008 13.335 1.00 75.44 311 ALA A O 1
ATOM 2133 N N . LEU A 1 312 ? -1.878 0.770 14.520 1.00 67.44 312 LEU A N 1
ATOM 2134 C CA . LEU A 1 312 ? -2.687 -0.457 14.478 1.00 67.44 312 LEU A CA 1
ATOM 2135 C C . LEU A 1 312 ? -1.943 -1.720 14.998 1.00 67.44 312 LEU A C 1
ATOM 2137 O O . LEU A 1 312 ? -2.268 -2.844 14.622 1.00 67.44 312 LEU A O 1
ATOM 2141 N N . ALA A 1 313 ? -0.925 -1.540 15.854 1.00 68.56 313 ALA A N 1
ATOM 2142 C CA . ALA A 1 313 ? 0.074 -2.562 16.188 1.00 68.56 313 ALA A CA 1
ATOM 2143 C C . ALA A 1 313 ? 0.435 -2.629 17.687 1.00 68.56 313 ALA A C 1
ATOM 2145 O O . ALA A 1 313 ? 0.261 -1.670 18.444 1.00 68.56 313 ALA A O 1
ATOM 2146 N N . THR A 1 314 ? 0.970 -3.775 18.126 1.00 82.94 314 THR A N 1
ATOM 2147 C CA . THR A 1 314 ? 1.266 -4.066 19.541 1.00 82.94 314 THR A CA 1
ATOM 2148 C C . THR A 1 314 ? 2.763 -4.066 19.855 1.00 82.94 314 THR A C 1
ATOM 2150 O O . THR A 1 314 ? 3.537 -4.769 19.204 1.00 82.94 314 THR A O 1
ATOM 2153 N N . ILE A 1 315 ? 3.154 -3.375 20.924 1.00 90.75 315 ILE A N 1
ATOM 2154 C CA . ILE A 1 315 ? 4.494 -3.386 21.522 1.00 90.75 315 ILE A CA 1
ATOM 2155 C C . ILE A 1 315 ? 4.405 -4.096 22.881 1.00 90.75 315 ILE A C 1
ATOM 2157 O O . ILE A 1 315 ? 3.631 -3.694 23.746 1.00 90.75 315 ILE A O 1
ATOM 2161 N N . VAL A 1 316 ? 5.182 -5.157 23.102 1.00 86.19 316 VAL A N 1
ATOM 2162 C CA . VAL A 1 316 ? 5.085 -5.989 24.314 1.00 86.19 316 VAL A CA 1
ATOM 2163 C C . VAL A 1 316 ? 6.453 -6.196 24.957 1.00 86.19 316 VAL A C 1
ATOM 2165 O O . VAL A 1 316 ? 7.445 -6.448 24.271 1.00 86.19 316 VAL A O 1
ATOM 2168 N N . ALA A 1 317 ? 6.505 -6.112 26.290 1.00 87.38 317 ALA A N 1
ATOM 2169 C CA . ALA A 1 317 ? 7.691 -6.382 27.110 1.00 87.38 317 ALA A CA 1
ATOM 2170 C C . ALA A 1 317 ? 8.977 -5.673 26.628 1.00 87.38 317 ALA A C 1
ATOM 2172 O O . ALA A 1 317 ? 10.044 -6.281 26.594 1.00 87.38 317 ALA A O 1
ATOM 2173 N N . SER A 1 318 ? 8.865 -4.416 26.190 1.00 96.50 318 SER A N 1
ATOM 2174 C CA . SER A 1 318 ? 9.931 -3.669 25.502 1.00 96.50 318 SER A CA 1
ATOM 2175 C C . SER A 1 318 ? 10.290 -2.360 26.220 1.00 96.50 318 SER A C 1
ATOM 2177 O O . SER A 1 318 ? 9.475 -1.849 26.987 1.00 96.50 318 SER A O 1
ATOM 2179 N N . TYR A 1 319 ? 11.486 -1.785 26.013 1.00 96.62 319 TYR A N 1
ATOM 2180 C CA . TYR A 1 319 ? 11.861 -0.537 26.707 1.00 96.62 319 TYR A CA 1
ATOM 2181 C C . TYR A 1 319 ? 12.769 0.451 25.954 1.00 96.62 319 TYR A C 1
ATOM 2183 O O . TYR A 1 319 ? 13.527 0.080 25.063 1.00 96.62 319 TYR A O 1
ATOM 2191 N N . ALA A 1 320 ? 12.730 1.725 26.358 1.00 97.38 320 ALA A N 1
ATOM 2192 C CA . ALA A 1 320 ? 13.585 2.791 25.829 1.00 97.38 320 ALA A CA 1
ATOM 2193 C C . ALA A 1 320 ? 14.308 3.588 26.930 1.00 97.38 320 ALA A C 1
ATOM 2195 O O . ALA A 1 320 ? 13.724 3.917 27.962 1.00 97.38 320 ALA A O 1
ATOM 2196 N N . THR A 1 321 ? 15.576 3.941 26.694 1.00 94.12 321 THR A N 1
ATOM 2197 C CA . THR A 1 321 ? 16.370 4.834 27.574 1.00 94.12 321 THR A CA 1
ATOM 2198 C C . THR A 1 321 ? 17.037 5.991 26.828 1.00 94.12 321 THR A C 1
ATOM 2200 O O . THR A 1 321 ? 17.763 6.771 27.440 1.00 94.12 321 THR A O 1
ATOM 2203 N N . GLY A 1 322 ? 16.865 6.073 25.507 1.00 87.56 322 GLY A N 1
ATOM 2204 C CA . GLY A 1 322 ? 17.444 7.132 24.687 1.00 87.56 322 GLY A CA 1
ATOM 2205 C C . GLY A 1 322 ? 16.765 8.483 24.917 1.00 87.56 322 GLY A C 1
ATOM 2206 O O . GLY A 1 322 ? 15.548 8.554 25.084 1.00 87.56 322 GLY A O 1
ATOM 2207 N N . ALA A 1 323 ? 17.540 9.568 24.887 1.00 88.38 323 ALA A N 1
ATOM 2208 C CA . ALA A 1 323 ? 16.988 10.920 24.820 1.00 88.38 323 ALA A CA 1
ATOM 2209 C C . ALA A 1 323 ? 16.330 11.145 23.454 1.00 88.38 323 ALA A C 1
ATOM 2211 O O . ALA A 1 323 ? 17.012 11.044 22.434 1.00 88.38 323 ALA A O 1
ATOM 2212 N N . ALA A 1 324 ? 15.031 11.452 23.437 1.00 88.06 324 ALA A N 1
ATOM 2213 C CA . ALA A 1 324 ? 14.272 11.746 22.222 1.00 88.06 324 ALA A CA 1
ATOM 2214 C C . ALA A 1 324 ? 13.914 13.241 22.149 1.00 88.06 324 ALA A C 1
ATOM 2216 O O . ALA A 1 324 ? 13.645 13.882 23.166 1.00 88.06 324 ALA A O 1
ATOM 2217 N N . SER A 1 325 ? 13.958 13.816 20.946 1.00 80.00 325 SER A N 1
ATOM 2218 C CA . SER A 1 325 ? 13.766 15.254 20.719 1.00 80.00 325 SER A CA 1
ATOM 2219 C C . SER A 1 325 ? 13.169 15.542 19.340 1.00 80.00 325 SER A C 1
ATOM 2221 O O . SER A 1 325 ? 13.544 14.918 18.352 1.00 80.00 325 SER A O 1
ATOM 2223 N N . GLY A 1 326 ? 12.255 16.503 19.253 1.00 66.75 326 GLY A N 1
ATOM 2224 C CA . GLY A 1 326 ? 11.596 16.880 18.004 1.00 66.75 326 GLY A CA 1
ATOM 2225 C C . GLY A 1 326 ? 10.775 18.155 18.153 1.00 66.75 326 GLY A C 1
ATOM 2226 O O . GLY A 1 326 ? 10.812 18.790 19.209 1.00 66.75 326 GLY A O 1
ATOM 2227 N N . ALA A 1 327 ? 10.062 18.530 17.093 1.00 50.25 327 ALA A N 1
ATOM 2228 C CA . ALA A 1 327 ? 9.181 19.695 17.073 1.00 50.25 327 ALA A CA 1
ATOM 2229 C C . ALA A 1 327 ? 7.795 19.380 17.661 1.00 50.25 327 ALA A C 1
ATOM 2231 O O . ALA A 1 327 ? 7.273 20.171 18.443 1.00 50.25 327 ALA A O 1
ATOM 2232 N N . SER A 1 328 ? 7.228 18.217 17.328 1.00 44.12 328 SER A N 1
ATOM 2233 C CA . SER A 1 328 ? 5.906 17.770 17.787 1.00 44.12 328 SER A CA 1
ATOM 2234 C C . SER A 1 328 ? 5.869 16.250 18.006 1.00 44.12 328 SER A C 1
ATOM 2236 O O . SER A 1 328 ? 6.759 15.535 17.547 1.00 44.12 328 SER A O 1
ATOM 2238 N N . TYR A 1 329 ? 4.868 15.766 18.757 1.00 54.84 329 TYR A N 1
ATOM 2239 C CA . TYR A 1 329 ? 4.636 14.339 19.049 1.00 54.84 329 TYR A CA 1
ATOM 2240 C C . TYR A 1 329 ? 5.912 13.578 19.467 1.00 54.84 329 TYR A C 1
ATOM 2242 O O . TYR A 1 329 ? 6.356 12.624 18.825 1.00 54.84 329 TYR A O 1
ATOM 2250 N N . VAL A 1 330 ? 6.549 14.067 20.537 1.00 82.19 330 VAL A N 1
ATOM 2251 C CA . VAL A 1 330 ? 7.803 13.521 21.076 1.00 82.19 330 VAL A CA 1
ATOM 2252 C C . VAL A 1 330 ? 7.503 12.690 22.323 1.00 82.19 330 VAL A C 1
ATOM 2254 O O . VAL A 1 330 ? 6.997 13.219 23.316 1.00 82.19 330 VAL A O 1
ATOM 2257 N N . GLY A 1 331 ? 7.837 11.401 22.291 1.00 84.12 331 GLY A N 1
ATOM 2258 C CA . GLY A 1 331 ? 7.449 10.440 23.320 1.00 84.12 331 GLY A CA 1
ATOM 2259 C C . GLY A 1 331 ? 8.579 9.532 23.797 1.00 84.12 331 GLY A C 1
ATOM 2260 O O . GLY A 1 331 ? 9.422 9.070 23.030 1.00 84.12 331 GLY A O 1
ATOM 2261 N N . GLY A 1 332 ? 8.593 9.250 25.099 1.00 87.31 332 GLY A N 1
ATOM 2262 C CA . GLY A 1 332 ? 9.650 8.468 25.735 1.00 87.31 332 GLY A CA 1
ATOM 2263 C C . GLY A 1 332 ? 9.746 7.016 25.256 1.00 87.31 332 GLY A C 1
ATOM 2264 O O . GLY A 1 332 ? 10.852 6.494 25.153 1.00 87.31 332 GLY A O 1
ATOM 2265 N N . LEU A 1 333 ? 8.622 6.373 24.911 1.00 94.62 333 LEU A N 1
ATOM 2266 C CA . LEU A 1 333 ? 8.595 5.048 24.270 1.00 94.62 333 LEU A CA 1
ATOM 2267 C C . LEU A 1 333 ? 8.113 5.149 22.819 1.00 94.62 333 LEU A C 1
ATOM 2269 O O . LEU A 1 333 ? 8.763 4.638 21.910 1.00 94.62 333 LEU A O 1
ATOM 2273 N N . VAL A 1 334 ? 6.984 5.818 22.603 1.00 95.31 334 VAL A N 1
ATOM 2274 C CA . VAL A 1 334 ? 6.320 5.947 21.306 1.00 95.31 334 VAL A CA 1
ATOM 2275 C C . VAL A 1 334 ? 6.016 7.419 21.059 1.00 95.31 334 VAL A C 1
ATOM 2277 O O . VAL A 1 334 ? 5.424 8.057 21.931 1.00 95.31 334 VAL A O 1
ATOM 2280 N N . GLY A 1 335 ? 6.442 7.950 19.911 1.00 78.88 335 GLY A N 1
ATOM 2281 C CA . GLY A 1 335 ? 6.215 9.349 19.539 1.00 78.88 335 GLY A CA 1
ATOM 2282 C C . GLY A 1 335 ? 4.740 9.628 19.274 1.00 78.88 335 GLY A C 1
ATOM 2283 O O . GLY A 1 335 ? 4.162 10.512 19.898 1.00 78.88 335 GLY A O 1
ATOM 2284 N N . GLU A 1 336 ? 4.137 8.802 18.420 1.00 85.69 336 GLU A N 1
ATOM 2285 C CA . GLU A 1 336 ? 2.712 8.829 18.086 1.00 85.69 336 GLU A CA 1
ATOM 2286 C C . GLU A 1 336 ? 2.116 7.419 17.998 1.00 85.69 336 GLU A C 1
ATOM 2288 O O . GLU A 1 336 ? 2.778 6.471 17.573 1.00 85.69 336 GLU A O 1
ATOM 2293 N N . ASN A 1 337 ? 0.868 7.250 18.432 1.00 69.69 337 ASN A N 1
ATOM 2294 C CA . ASN A 1 337 ? 0.231 5.941 18.549 1.00 69.69 337 ASN A CA 1
ATOM 2295 C C . ASN A 1 337 ? -1.143 5.946 17.871 1.00 69.69 337 ASN A C 1
ATOM 2297 O O . ASN A 1 337 ? -2.171 6.002 18.548 1.00 69.69 337 ASN A O 1
ATOM 2301 N N . HIS A 1 338 ? -1.133 5.860 16.536 1.00 62.38 338 HIS A N 1
ATOM 2302 C CA . HIS A 1 338 ? -2.323 5.797 15.690 1.00 62.38 338 HIS A CA 1
ATOM 2303 C C . HIS A 1 338 ? -3.154 4.545 16.010 1.00 62.38 338 HIS A C 1
ATOM 2305 O O . HIS A 1 338 ? -2.974 3.458 15.449 1.00 62.38 338 HIS A O 1
ATOM 2311 N N . THR A 1 339 ? -4.063 4.719 16.960 1.00 40.16 339 THR A N 1
ATOM 2312 C CA . THR A 1 339 ? -5.012 3.722 17.427 1.00 40.16 339 THR A CA 1
ATOM 2313 C C . THR A 1 339 ? -6.363 3.997 16.787 1.00 40.16 339 THR A C 1
ATOM 2315 O O . THR A 1 339 ? -6.882 5.105 16.879 1.00 40.16 339 THR A O 1
ATOM 2318 N N . SER A 1 340 ? -6.963 2.984 16.173 1.00 38.28 340 SER A N 1
ATOM 2319 C CA . SER A 1 340 ? -8.390 3.034 15.856 1.00 38.28 340 SER A CA 1
ATOM 2320 C C . SER A 1 340 ? -9.169 2.428 17.031 1.00 38.28 340 SER A C 1
ATOM 2322 O O . SER A 1 340 ? -8.642 1.518 17.680 1.00 38.28 340 SER A O 1
ATOM 2324 N N . PRO A 1 341 ? -10.426 2.836 17.298 1.00 35.78 341 PRO A N 1
ATOM 2325 C CA . PRO A 1 341 ? -11.350 2.041 18.112 1.00 35.78 341 PRO A CA 1
ATOM 2326 C C . PRO A 1 341 ? -11.478 0.594 17.609 1.00 35.78 341 PRO A C 1
ATOM 2328 O O . PRO A 1 341 ? -11.787 -0.301 18.389 1.00 35.78 341 PRO A O 1
ATOM 2331 N N . GLU A 1 342 ? -11.206 0.388 16.316 1.00 34.22 342 GLU A N 1
ATOM 2332 C CA . GLU A 1 342 ? -11.208 -0.896 15.619 1.00 34.22 342 GLU A CA 1
ATOM 2333 C C . GLU A 1 342 ? -9.848 -1.619 15.636 1.00 34.22 342 GLU A C 1
ATOM 2335 O O . GLU A 1 342 ? -9.769 -2.805 15.367 1.00 34.22 342 GLU A O 1
ATOM 2340 N N . LEU A 1 343 ? -8.739 -0.938 15.914 1.00 46.03 343 LEU A N 1
ATOM 2341 C CA . LEU A 1 343 ? -7.403 -1.540 15.860 1.00 46.03 343 LEU A CA 1
ATOM 2342 C C . LEU A 1 343 ? -6.531 -0.875 16.930 1.00 46.03 343 LEU A C 1
ATOM 2344 O O . LEU A 1 343 ? -5.838 0.110 16.643 1.00 46.03 343 LEU A O 1
ATOM 2348 N N . PRO A 1 344 ? -6.611 -1.363 18.186 1.00 44.03 344 PRO A N 1
ATOM 2349 C CA . PRO A 1 344 ? -5.970 -0.712 19.314 1.00 44.03 344 PRO A CA 1
ATOM 2350 C C . PRO A 1 344 ? -4.449 -0.860 19.239 1.00 44.03 344 PRO A C 1
ATOM 2352 O O . PRO A 1 344 ? -3.881 -1.913 19.546 1.00 44.03 344 PRO A O 1
ATOM 2355 N N . ALA A 1 345 ? -3.779 0.228 18.866 1.00 51.59 345 ALA A N 1
ATOM 2356 C CA . ALA A 1 345 ? -2.330 0.326 18.928 1.00 51.59 345 ALA A CA 1
ATOM 2357 C C . ALA A 1 345 ? -1.916 0.448 20.404 1.00 51.59 345 ALA A C 1
ATOM 2359 O O . ALA A 1 345 ? -2.369 1.353 21.107 1.00 51.59 345 ALA A O 1
ATOM 2360 N N . THR A 1 346 ? -1.108 -0.482 20.916 1.00 76.75 346 THR A N 1
ATOM 2361 C CA . THR A 1 346 ? -0.845 -0.595 22.364 1.00 76.75 346 THR A CA 1
ATOM 2362 C C . THR A 1 346 ? 0.620 -0.856 22.683 1.00 76.75 346 THR A C 1
ATOM 2364 O O . THR A 1 346 ? 1.321 -1.522 21.925 1.00 76.75 346 THR A O 1
ATOM 2367 N N . ALA A 1 347 ? 1.073 -0.388 23.851 1.00 85.31 347 ALA A N 1
ATOM 2368 C CA . ALA A 1 347 ? 2.329 -0.815 24.457 1.00 85.31 347 ALA A CA 1
ATOM 2369 C C . ALA A 1 347 ? 2.088 -1.436 25.845 1.00 85.31 347 ALA A C 1
ATOM 2371 O O . ALA A 1 347 ? 1.903 -0.737 26.841 1.00 85.31 347 ALA A O 1
ATOM 2372 N N . THR A 1 348 ? 2.091 -2.767 25.917 1.00 87.25 348 THR A N 1
ATOM 2373 C CA . THR A 1 348 ? 1.791 -3.546 27.128 1.00 87.25 348 THR A CA 1
ATOM 2374 C C . THR A 1 348 ? 3.072 -3.955 27.851 1.00 87.25 348 THR A C 1
ATOM 2376 O O . THR A 1 348 ? 4.017 -4.451 27.231 1.00 87.25 348 THR A O 1
ATOM 2379 N N . ALA A 1 349 ? 3.108 -3.760 29.176 1.00 87.81 349 ALA A N 1
ATOM 2380 C CA . ALA A 1 349 ? 4.270 -4.040 30.029 1.00 87.81 349 ALA A CA 1
ATOM 2381 C C . ALA A 1 349 ? 5.592 -3.488 29.452 1.00 87.81 349 ALA A C 1
ATOM 2383 O O . ALA A 1 349 ? 6.627 -4.154 29.505 1.00 87.81 349 ALA A O 1
ATOM 2384 N N . SER A 1 350 ? 5.524 -2.306 28.833 1.00 96.00 350 SER A N 1
ATOM 2385 C CA . SER A 1 350 ? 6.606 -1.699 28.058 1.00 96.00 350 SER A CA 1
ATOM 2386 C C . SER A 1 350 ? 6.863 -0.269 28.529 1.00 96.00 350 SER A C 1
ATOM 2388 O O . SER A 1 350 ? 5.919 0.471 28.818 1.00 96.00 350 SER A O 1
ATOM 2390 N N . TYR A 1 351 ? 8.138 0.104 28.645 1.00 96.00 351 TYR A N 1
ATOM 2391 C CA . TYR A 1 351 ? 8.565 1.168 29.557 1.00 96.00 351 TYR A CA 1
ATOM 2392 C C . TYR A 1 351 ? 9.560 2.153 28.952 1.00 96.00 351 TYR A C 1
ATOM 2394 O O . TYR A 1 351 ? 10.446 1.755 28.202 1.00 96.00 351 TYR A O 1
ATOM 2402 N N . TRP A 1 352 ? 9.507 3.421 29.356 1.00 97.00 352 TRP A N 1
ATOM 2403 C CA . TRP A 1 352 ? 10.609 4.352 29.090 1.00 97.00 352 TRP A CA 1
ATOM 2404 C C . TRP A 1 352 ? 11.197 4.942 30.362 1.00 97.00 352 TRP A C 1
ATOM 2406 O O . TRP A 1 352 ? 10.504 5.122 31.365 1.00 97.00 352 TRP A O 1
ATOM 2416 N N . ASP A 1 353 ? 12.484 5.266 30.296 1.00 95.25 353 ASP A N 1
ATOM 2417 C CA . ASP A 1 353 ? 13.189 5.953 31.368 1.00 95.25 353 ASP A CA 1
ATOM 2418 C C . ASP A 1 353 ? 12.894 7.456 31.331 1.00 95.25 353 ASP A C 1
ATOM 2420 O O . ASP A 1 353 ? 13.390 8.174 30.461 1.00 95.25 353 ASP A O 1
ATOM 2424 N N . THR A 1 354 ? 12.094 7.959 32.269 1.00 89.94 354 THR A N 1
ATOM 2425 C CA . THR A 1 354 ? 11.710 9.380 32.334 1.00 89.94 354 THR A CA 1
ATOM 2426 C C . THR A 1 354 ? 12.881 10.312 32.661 1.00 89.94 354 THR A C 1
ATOM 2428 O O . THR A 1 354 ? 12.808 11.509 32.395 1.00 89.94 354 THR A O 1
ATOM 2431 N N . GLU A 1 355 ? 13.957 9.791 33.257 1.00 89.75 355 GLU A N 1
ATOM 2432 C CA . GLU A 1 355 ? 15.115 10.579 33.693 1.00 89.75 355 GLU A CA 1
ATOM 2433 C C . GLU A 1 355 ? 16.240 10.551 32.649 1.00 89.75 355 GLU A C 1
ATOM 2435 O O . GLU A 1 355 ? 16.846 11.589 32.381 1.00 89.75 355 GLU A O 1
ATOM 2440 N N . ALA A 1 356 ? 16.494 9.394 32.026 1.00 85.25 356 ALA A N 1
ATOM 2441 C CA . ALA A 1 356 ? 17.492 9.244 30.965 1.00 85.25 356 ALA A CA 1
ATOM 2442 C C . ALA A 1 356 ? 17.000 9.768 29.603 1.00 85.25 356 ALA A C 1
ATOM 2444 O O . ALA A 1 356 ? 17.784 10.378 28.875 1.00 85.25 356 ALA A O 1
ATOM 2445 N N . SER A 1 357 ? 15.709 9.603 29.275 1.00 85.00 357 SER A N 1
ATOM 2446 C CA . SER A 1 357 ? 15.137 10.202 28.056 1.00 85.00 357 SER A CA 1
ATOM 2447 C C . SER A 1 357 ? 14.914 11.715 28.177 1.00 85.00 357 SER A C 1
ATOM 2449 O O . SER A 1 357 ? 14.902 12.423 27.172 1.00 85.00 357 SER A O 1
ATOM 2451 N N . GLY A 1 358 ? 14.721 12.209 29.406 1.00 81.00 358 GLY A N 1
ATOM 2452 C CA . GLY A 1 358 ? 14.290 13.579 29.691 1.00 81.00 358 GLY A CA 1
ATOM 2453 C C . GLY A 1 358 ? 12.800 13.849 29.436 1.00 81.00 358 GLY A C 1
ATOM 2454 O O . GLY A 1 358 ? 12.386 15.005 29.529 1.00 81.00 358 GLY A O 1
ATOM 2455 N N . LEU A 1 359 ? 11.998 12.822 29.122 1.00 79.50 359 LEU A N 1
ATOM 2456 C CA . LEU A 1 359 ? 10.585 12.950 28.752 1.00 79.50 359 LEU A CA 1
ATOM 2457 C C . LEU A 1 359 ? 9.650 12.357 29.812 1.00 79.50 359 LEU A C 1
ATOM 2459 O O . LEU A 1 359 ? 9.767 11.199 30.212 1.00 79.50 359 LEU A O 1
ATOM 2463 N N . SER A 1 360 ? 8.653 13.140 30.221 1.00 87.38 360 SER A N 1
ATOM 2464 C CA . SER A 1 360 ? 7.598 12.725 31.157 1.00 87.38 360 SER A CA 1
ATOM 2465 C C . SER A 1 360 ? 6.389 12.056 30.491 1.00 87.38 360 SER A C 1
ATOM 2467 O O . SER A 1 360 ? 5.482 11.620 31.194 1.00 87.38 360 SER A O 1
ATOM 2469 N N . THR A 1 361 ? 6.348 12.003 29.159 1.00 82.06 361 THR A N 1
ATOM 2470 C CA . THR A 1 361 ? 5.186 11.600 28.349 1.00 82.06 361 THR A CA 1
ATOM 2471 C C . THR A 1 361 ? 5.593 10.707 27.175 1.00 82.06 361 THR A C 1
ATOM 2473 O O . THR A 1 361 ? 6.753 10.681 26.764 1.00 82.06 361 THR A O 1
ATOM 2476 N N . SER A 1 362 ? 4.626 9.960 26.648 1.00 88.69 362 SER A N 1
ATOM 2477 C CA . SER A 1 362 ? 4.729 9.040 25.510 1.00 88.69 362 SER A CA 1
ATOM 2478 C C . SER A 1 362 ? 3.313 8.789 24.993 1.00 88.69 362 SER A C 1
ATOM 2480 O O . SER A 1 362 ? 2.394 8.771 25.812 1.00 88.69 362 SER A O 1
ATOM 2482 N N . ALA A 1 363 ? 3.121 8.564 23.692 1.00 73.88 363 ALA A N 1
ATOM 2483 C CA . ALA A 1 363 ? 1.790 8.296 23.135 1.00 73.88 363 ALA A CA 1
ATOM 2484 C C . ALA A 1 363 ? 1.192 6.962 23.633 1.00 73.88 363 ALA A C 1
ATOM 2486 O O . ALA A 1 363 ? -0.021 6.795 23.699 1.00 73.88 363 ALA A O 1
ATOM 2487 N N . THR A 1 364 ? 2.043 6.011 24.037 1.00 85.94 364 THR A N 1
ATOM 2488 C CA . THR A 1 364 ? 1.638 4.801 24.769 1.00 85.94 364 THR A CA 1
ATOM 2489 C C . THR A 1 364 ? 2.793 4.245 25.622 1.00 85.94 364 THR A C 1
ATOM 2491 O O . THR A 1 364 ? 3.941 4.695 25.505 1.00 85.94 364 THR A O 1
ATOM 2494 N N . GLY A 1 365 ? 2.497 3.270 26.485 1.00 88.50 365 GLY A N 1
ATOM 2495 C CA . GLY A 1 365 ? 3.427 2.639 27.432 1.00 88.50 365 GLY A CA 1
ATOM 2496 C C . GLY A 1 365 ? 3.447 3.301 28.814 1.00 88.50 365 GLY A C 1
ATOM 2497 O O . GLY A 1 365 ? 2.653 4.193 29.106 1.00 88.50 365 GLY A O 1
ATOM 2498 N N . GLU A 1 366 ? 4.373 2.882 29.680 1.00 94.19 366 GLU A N 1
ATOM 2499 C CA . GLU A 1 366 ? 4.493 3.397 31.053 1.00 94.19 366 GLU A CA 1
ATOM 2500 C C . GLU A 1 366 ? 5.858 4.054 31.334 1.00 94.19 366 GLU A C 1
ATOM 2502 O O . GLU A 1 366 ? 6.911 3.426 31.213 1.00 94.19 366 GLU A O 1
ATOM 2507 N N . GLY A 1 367 ? 5.850 5.297 31.818 1.00 94.00 367 GLY A N 1
ATOM 2508 C CA . GLY A 1 367 ? 7.060 5.969 32.297 1.00 94.00 367 GLY A CA 1
ATOM 2509 C C . GLY A 1 367 ? 7.556 5.379 33.620 1.00 94.00 367 GLY A C 1
ATOM 2510 O O . GLY A 1 367 ? 6.756 5.076 34.514 1.00 94.00 367 GLY A O 1
ATOM 2511 N N . LYS A 1 368 ? 8.876 5.218 33.747 1.00 93.88 368 LYS A N 1
ATOM 2512 C CA . LYS A 1 368 ? 9.584 4.720 34.937 1.00 93.88 368 LYS A CA 1
ATOM 2513 C C . LYS A 1 368 ? 10.843 5.545 35.190 1.00 93.88 368 LYS A C 1
ATOM 2515 O O . LYS A 1 368 ? 11.466 6.029 34.252 1.00 93.88 368 LYS A O 1
ATOM 2520 N N . THR A 1 369 ? 11.257 5.674 36.446 1.00 91.62 369 THR A N 1
ATOM 2521 C CA . THR A 1 369 ? 12.565 6.260 36.781 1.00 91.62 369 THR A CA 1
ATOM 2522 C C . THR A 1 369 ? 13.715 5.321 36.409 1.00 91.62 369 THR A C 1
ATOM 2524 O O . THR A 1 369 ? 13.537 4.097 36.368 1.00 91.62 369 THR A O 1
ATOM 2527 N N . THR A 1 370 ? 14.928 5.875 36.288 1.00 89.56 370 THR A N 1
ATOM 2528 C CA . THR A 1 370 ? 16.190 5.115 36.221 1.00 89.56 370 THR A CA 1
ATOM 2529 C C . THR A 1 370 ? 16.223 4.047 37.307 1.00 89.56 370 THR A C 1
ATOM 2531 O O . THR A 1 370 ? 16.613 2.904 37.080 1.00 89.56 370 THR A O 1
ATOM 2534 N N . SER A 1 371 ? 15.791 4.421 38.517 1.00 86.69 371 SER A N 1
ATOM 2535 C CA . SER A 1 371 ? 15.843 3.554 39.690 1.00 86.69 371 SER A CA 1
ATOM 2536 C C . SER A 1 371 ? 14.880 2.370 39.621 1.00 86.69 371 SER A C 1
ATOM 2538 O O . SER A 1 371 ? 15.199 1.317 40.159 1.00 86.69 371 SER A O 1
ATOM 2540 N N . GLU A 1 372 ? 13.737 2.500 38.948 1.00 88.06 372 GLU A N 1
ATOM 2541 C CA . GLU A 1 372 ? 12.783 1.402 38.766 1.00 88.06 372 GLU A CA 1
ATOM 2542 C C . GLU A 1 372 ? 13.246 0.457 37.657 1.00 88.06 372 GLU A C 1
ATOM 2544 O O . GLU A 1 372 ? 13.268 -0.760 37.859 1.00 88.06 372 GLU A O 1
ATOM 2549 N N . LEU A 1 373 ? 13.697 1.007 36.525 1.00 87.94 373 LEU A N 1
ATOM 2550 C CA . LEU A 1 373 ? 14.186 0.206 35.403 1.00 87.94 373 LEU A CA 1
ATOM 2551 C C . LEU A 1 373 ? 15.482 -0.538 35.729 1.00 87.94 373 LEU A C 1
ATOM 2553 O O . LEU A 1 373 ? 15.657 -1.664 35.265 1.00 87.94 373 LEU A O 1
ATOM 2557 N N . GLN A 1 374 ? 16.351 0.052 36.556 1.00 85.31 374 GLN A N 1
ATOM 2558 C CA . GLN A 1 374 ? 17.601 -0.556 37.015 1.00 85.31 374 GLN A CA 1
ATOM 2559 C C . GLN A 1 374 ? 17.478 -1.381 38.308 1.00 85.31 374 GLN A C 1
ATOM 2561 O O . GLN A 1 374 ? 18.504 -1.823 38.822 1.00 85.31 374 GLN A O 1
ATOM 2566 N N . SER A 1 375 ? 16.276 -1.636 38.847 1.00 68.19 375 SER A N 1
ATOM 2567 C CA . SER A 1 375 ? 16.081 -2.488 40.042 1.00 68.19 375 SER A CA 1
ATOM 2568 C C . SER A 1 375 ? 15.662 -3.963 39.800 1.00 68.19 375 SER A C 1
ATOM 2570 O O . SER A 1 375 ? 15.138 -4.597 40.725 1.00 68.19 375 SER A O 1
ATOM 2572 N N . PRO A 1 376 ? 15.875 -4.603 38.629 1.00 59.94 376 PRO A N 1
ATOM 2573 C CA . PRO A 1 376 ? 15.517 -6.002 38.479 1.00 59.94 376 PRO A CA 1
ATOM 2574 C C . PRO A 1 376 ? 16.554 -6.897 39.179 1.00 59.94 376 PRO A C 1
ATOM 2576 O O . PRO A 1 376 ? 17.765 -6.792 39.000 1.00 59.94 376 PRO A O 1
ATOM 2579 N N . THR A 1 377 ? 16.059 -7.812 40.006 1.00 53.72 377 THR A N 1
ATOM 2580 C CA . THR A 1 377 ? 16.845 -8.920 40.596 1.00 53.72 377 THR A CA 1
ATOM 2581 C C . THR A 1 377 ? 16.132 -10.272 40.444 1.00 53.72 377 THR A C 1
ATOM 2583 O O . THR A 1 377 ? 16.566 -11.287 40.982 1.00 53.72 377 THR A O 1
ATOM 2586 N N . SER A 1 378 ? 15.013 -10.266 39.716 1.00 59.66 378 SER A N 1
ATOM 2587 C CA . SER A 1 378 ? 14.157 -11.384 39.305 1.00 59.66 378 SER A CA 1
ATOM 2588 C C . SER A 1 378 ? 13.129 -10.847 38.291 1.00 59.66 378 SER A C 1
ATOM 2590 O O . SER A 1 378 ? 13.021 -9.629 38.130 1.00 59.66 378 SER A O 1
ATOM 2592 N N . ASN A 1 379 ? 12.350 -11.724 37.653 1.00 62.25 379 ASN A N 1
ATOM 2593 C CA . ASN A 1 379 ? 11.146 -11.365 36.893 1.00 62.25 379 ASN A CA 1
ATOM 2594 C C . ASN A 1 379 ? 10.001 -10.963 37.846 1.00 62.25 379 ASN A C 1
ATOM 2596 O O . ASN A 1 379 ? 9.035 -11.693 38.056 1.00 62.25 379 ASN A O 1
ATOM 2600 N N . GLY A 1 380 ? 10.151 -9.810 38.498 1.00 64.62 380 GLY A N 1
ATOM 2601 C CA . GLY A 1 380 ? 9.222 -9.306 39.506 1.00 64.62 380 GLY A CA 1
ATOM 2602 C C . GLY A 1 380 ? 9.069 -7.788 39.454 1.00 64.62 380 GLY A C 1
ATOM 2603 O O . GLY A 1 380 ? 9.849 -7.084 38.813 1.00 64.62 380 GLY A O 1
ATOM 2604 N N . GLY A 1 381 ? 8.042 -7.273 40.134 1.00 81.62 381 GLY A N 1
ATOM 2605 C CA . GLY A 1 381 ? 7.655 -5.867 40.008 1.00 81.62 381 GLY A CA 1
ATOM 2606 C C . GLY A 1 381 ? 7.128 -5.581 38.601 1.00 81.62 381 GLY A C 1
ATOM 2607 O O . GLY A 1 381 ? 6.295 -6.332 38.102 1.00 81.62 381 GLY A O 1
ATOM 2608 N N . ILE A 1 382 ? 7.635 -4.529 37.956 1.00 86.12 382 ILE A N 1
ATOM 2609 C CA . ILE A 1 382 ? 7.251 -4.154 36.582 1.00 86.12 382 ILE A CA 1
ATOM 2610 C C . ILE A 1 382 ? 7.607 -5.236 35.545 1.00 86.12 382 ILE A C 1
ATOM 2612 O O . ILE A 1 382 ? 6.925 -5.381 34.541 1.00 86.12 382 ILE A O 1
ATOM 2616 N N . TYR A 1 383 ? 8.610 -6.071 35.823 1.00 86.06 383 TYR A N 1
ATOM 2617 C CA . TYR A 1 383 ? 9.068 -7.129 34.918 1.00 86.06 383 TYR A CA 1
ATOM 2618 C C . TYR A 1 383 ? 8.396 -8.494 35.166 1.00 86.06 383 TYR A C 1
ATOM 2620 O O . TYR A 1 383 ? 8.914 -9.528 34.750 1.00 86.06 383 TYR A O 1
ATOM 2628 N N . ALA A 1 384 ? 7.260 -8.534 35.873 1.00 81.38 384 ALA A N 1
ATOM 2629 C CA . ALA A 1 384 ? 6.594 -9.785 36.260 1.00 81.38 384 ALA A CA 1
ATOM 2630 C C . ALA A 1 384 ? 6.023 -10.603 35.081 1.00 81.38 384 ALA A C 1
ATOM 2632 O O . ALA A 1 384 ? 5.823 -11.807 35.219 1.00 81.38 384 ALA A O 1
ATOM 2633 N N . THR A 1 385 ? 5.765 -9.966 33.937 1.00 81.12 385 THR A N 1
ATOM 2634 C CA . THR A 1 385 ? 5.277 -10.603 32.698 1.00 81.12 385 THR A CA 1
ATOM 2635 C C . THR A 1 385 ? 6.382 -10.866 31.672 1.00 81.12 385 THR A C 1
ATOM 2637 O O . THR A 1 385 ? 6.103 -11.394 30.599 1.00 81.12 385 THR A O 1
ATOM 2640 N N . TRP A 1 386 ? 7.630 -10.486 31.963 1.00 83.00 386 TRP A N 1
ATOM 2641 C CA . TRP A 1 386 ? 8.744 -10.611 31.023 1.00 83.00 386 TRP A CA 1
ATOM 2642 C C . TRP A 1 386 ? 9.363 -12.008 31.109 1.00 83.00 386 TRP A C 1
ATOM 2644 O O . TRP A 1 386 ? 9.678 -12.491 32.200 1.00 83.00 386 TRP A O 1
ATOM 2654 N N . ASP A 1 387 ? 9.569 -12.640 29.952 1.00 83.62 387 ASP A N 1
ATOM 2655 C CA . ASP A 1 387 ? 10.127 -13.988 29.876 1.00 83.62 387 ASP A CA 1
ATOM 2656 C C . ASP A 1 387 ? 11.573 -14.030 30.401 1.00 83.62 387 ASP A C 1
ATOM 2658 O O . ASP A 1 387 ? 12.481 -13.369 29.886 1.00 83.62 387 ASP A O 1
ATOM 2662 N N . SER A 1 388 ? 11.785 -14.834 31.444 1.00 84.38 388 SER A N 1
ATOM 2663 C CA . SER A 1 388 ? 13.085 -15.033 32.070 1.00 84.38 388 SER A CA 1
ATOM 2664 C C . SER A 1 388 ? 14.062 -15.852 31.234 1.00 84.38 388 SER A C 1
ATOM 2666 O O . SER A 1 388 ? 15.248 -15.831 31.556 1.00 84.38 388 SER A O 1
ATOM 2668 N N . ASP A 1 389 ? 13.626 -16.552 30.189 1.00 82.38 389 ASP A N 1
ATOM 2669 C CA . ASP A 1 389 ? 14.525 -17.268 29.279 1.00 82.38 389 ASP A CA 1
ATOM 2670 C C . ASP A 1 389 ? 15.031 -16.348 28.151 1.00 82.38 389 ASP A C 1
ATOM 2672 O O . ASP A 1 389 ? 16.179 -16.482 27.723 1.00 82.38 389 ASP A O 1
ATOM 2676 N N . VAL A 1 390 ? 14.255 -15.317 27.786 1.00 83.75 390 VAL A N 1
ATOM 2677 C CA . VAL A 1 390 ? 14.652 -14.249 26.845 1.00 83.75 390 VAL A CA 1
ATOM 2678 C C . VAL A 1 390 ? 15.498 -13.155 27.516 1.00 83.75 390 VAL A C 1
ATOM 2680 O O . VAL A 1 390 ? 16.481 -12.694 26.935 1.00 83.75 390 VAL A O 1
ATOM 2683 N N . TRP A 1 391 ? 15.182 -12.749 28.751 1.00 87.69 391 TRP A N 1
ATOM 2684 C CA . TRP A 1 391 ? 15.837 -11.609 29.416 1.00 87.69 391 TRP A CA 1
ATOM 2685 C C . TRP A 1 391 ? 16.890 -12.007 30.467 1.00 87.69 391 TRP A C 1
ATOM 2687 O O . TRP A 1 391 ? 16.630 -12.804 31.372 1.00 87.69 391 TRP A O 1
ATOM 2697 N N . ASP A 1 392 ? 18.085 -11.404 30.413 1.00 89.00 392 ASP A N 1
ATOM 2698 C CA . ASP A 1 392 ? 19.000 -11.281 31.557 1.00 89.00 392 ASP A CA 1
ATOM 2699 C C . ASP A 1 392 ? 18.821 -9.926 32.256 1.00 89.00 392 ASP A C 1
ATOM 2701 O O . ASP A 1 392 ? 19.432 -8.908 31.915 1.00 89.00 392 ASP A O 1
ATOM 2705 N N . PHE A 1 393 ? 18.014 -9.972 33.308 1.00 86.12 393 PHE A N 1
ATOM 2706 C CA . PHE A 1 393 ? 17.747 -8.889 34.242 1.00 86.12 393 PHE A CA 1
ATOM 2707 C C . PHE A 1 393 ? 19.000 -8.269 34.891 1.00 86.12 393 PHE A C 1
ATOM 2709 O O . PHE A 1 393 ? 19.010 -7.072 35.148 1.00 86.12 393 PHE A O 1
ATOM 2716 N N . GLY A 1 394 ? 20.079 -9.022 35.129 1.00 83.06 394 GLY A N 1
ATOM 2717 C CA . GLY A 1 394 ? 21.303 -8.469 35.724 1.00 83.06 394 GLY A CA 1
ATOM 2718 C C . GLY A 1 394 ? 21.209 -8.156 37.223 1.00 83.06 394 GLY A C 1
ATOM 2719 O O . GLY A 1 394 ? 20.974 -9.047 38.040 1.00 83.06 394 GLY A O 1
ATOM 2720 N N . THR A 1 395 ? 21.498 -6.909 37.607 1.00 81.81 395 THR A N 1
ATOM 2721 C CA . THR A 1 395 ? 21.605 -6.461 39.012 1.00 81.81 395 THR A CA 1
ATOM 2722 C C . THR A 1 395 ? 20.849 -5.157 39.257 1.00 81.81 395 THR A C 1
ATOM 2724 O O . THR A 1 395 ? 20.603 -4.423 38.309 1.00 81.81 395 THR A O 1
ATOM 2727 N N . SER A 1 396 ? 20.629 -4.790 40.528 1.00 76.44 396 SER A N 1
ATOM 2728 C CA . SER A 1 396 ? 19.952 -3.555 40.979 1.00 76.44 396 SER A CA 1
ATOM 2729 C C . SER A 1 396 ? 20.713 -2.227 40.720 1.00 76.44 396 SER A C 1
ATOM 2731 O O . SER A 1 396 ? 20.774 -1.354 41.590 1.00 76.44 396 SER A O 1
ATOM 2733 N N . SER A 1 397 ? 21.385 -2.124 39.575 1.00 80.69 397 SER A N 1
ATOM 2734 C CA . SER A 1 397 ? 22.030 -0.936 38.999 1.00 80.69 397 SER A CA 1
ATOM 2735 C C . SER A 1 397 ? 22.317 -1.156 37.497 1.00 80.69 397 SER A C 1
ATOM 2737 O O . SER A 1 397 ? 23.355 -0.731 36.984 1.00 80.69 397 SER A O 1
ATOM 2739 N N . GLN A 1 398 ? 21.491 -1.966 36.826 1.00 85.94 398 GLN A N 1
ATOM 2740 C CA . GLN A 1 398 ? 21.628 -2.386 35.429 1.00 85.94 398 GLN A CA 1
ATOM 2741 C C . GLN A 1 398 ? 20.232 -2.544 34.824 1.00 85.94 398 GLN A C 1
ATOM 2743 O O . GLN A 1 398 ? 19.333 -3.054 35.486 1.00 85.94 398 GLN A O 1
ATOM 2748 N N . TYR A 1 399 ? 20.062 -2.141 33.567 1.00 89.88 399 TYR A N 1
ATOM 2749 C CA . TYR A 1 399 ? 18.856 -2.468 32.807 1.00 89.88 399 TYR A CA 1
ATOM 2750 C C . TYR A 1 399 ? 18.855 -3.960 32.416 1.00 89.88 399 TYR A C 1
ATOM 2752 O O . TYR A 1 399 ? 19.940 -4.547 32.273 1.00 89.88 399 TYR A O 1
ATOM 2760 N N . PRO A 1 400 ? 17.673 -4.569 32.200 1.00 90.75 400 PRO A N 1
ATOM 2761 C CA . PRO A 1 400 ? 17.570 -5.870 31.549 1.00 90.75 400 PRO A CA 1
ATOM 2762 C C . PRO A 1 400 ? 18.232 -5.838 30.168 1.00 90.75 400 PRO A C 1
ATOM 2764 O O . PRO A 1 400 ? 18.119 -4.853 29.449 1.00 90.75 400 PRO A O 1
ATOM 2767 N N . VAL A 1 401 ? 18.903 -6.919 29.779 1.00 90.50 401 VAL A N 1
ATOM 2768 C CA . VAL A 1 401 ? 19.459 -7.097 28.426 1.00 90.50 401 VAL A CA 1
ATOM 2769 C C . VAL A 1 401 ? 19.103 -8.487 27.899 1.00 90.50 401 VAL A C 1
ATOM 2771 O O . VAL A 1 401 ? 18.648 -9.340 28.660 1.00 90.50 401 VAL A O 1
ATOM 2774 N N . LEU A 1 402 ? 19.274 -8.736 26.605 1.00 89.81 402 LEU A N 1
ATOM 2775 C CA . LEU A 1 402 ? 18.729 -9.924 25.948 1.00 89.81 402 LEU A CA 1
ATOM 2776 C C . LEU A 1 402 ? 19.713 -11.103 25.948 1.00 89.81 402 LEU A C 1
ATOM 2778 O O . LEU A 1 402 ? 20.926 -10.953 25.771 1.00 89.81 402 LEU A O 1
ATOM 2782 N N . LYS A 1 403 ? 19.182 -12.310 26.141 1.00 81.88 403 LYS A N 1
ATOM 2783 C CA . LYS A 1 403 ? 19.922 -13.574 26.041 1.00 81.88 403 LYS A CA 1
ATOM 2784 C C . LYS A 1 403 ? 19.989 -14.045 24.586 1.00 81.88 403 LYS A C 1
ATOM 2786 O O . LYS A 1 403 ? 19.205 -13.631 23.743 1.00 81.88 403 LYS A O 1
ATOM 2791 N N . GLY A 1 404 ? 20.946 -14.922 24.286 1.00 66.25 404 GLY A N 1
ATOM 2792 C CA . GLY A 1 404 ? 20.997 -15.660 23.016 1.00 66.25 404 GLY A CA 1
ATOM 2793 C C . GLY A 1 404 ? 21.435 -14.889 21.761 1.00 66.25 404 GLY A C 1
ATOM 2794 O O . GLY A 1 404 ? 21.686 -15.539 20.756 1.00 66.25 404 GLY A O 1
ATOM 2795 N N . LEU A 1 405 ? 21.605 -13.560 21.804 1.00 64.38 405 LEU A N 1
ATOM 2796 C CA . LEU A 1 405 ? 21.868 -12.692 20.633 1.00 64.38 405 LEU A CA 1
ATOM 2797 C C . LEU A 1 405 ? 23.222 -12.885 19.898 1.00 64.38 405 LEU A C 1
ATOM 2799 O O . LEU A 1 405 ? 23.701 -11.957 19.251 1.00 64.38 405 LEU A O 1
ATOM 2803 N N . GLY A 1 406 ? 23.927 -14.006 20.070 1.00 63.34 406 GLY A N 1
ATOM 2804 C CA . GLY A 1 406 ? 25.290 -14.230 19.553 1.00 63.34 406 GLY A CA 1
ATOM 2805 C C . GLY A 1 406 ? 26.392 -13.370 20.205 1.00 63.34 406 GLY A C 1
ATOM 2806 O O . GLY A 1 406 ? 27.545 -13.789 20.278 1.00 63.34 406 GLY A O 1
ATOM 2807 N N . ILE A 1 407 ? 26.046 -12.201 20.748 1.00 68.31 407 ILE A N 1
ATOM 2808 C CA . ILE A 1 407 ? 26.935 -11.278 21.463 1.00 68.31 407 ILE A CA 1
ATOM 2809 C C . ILE A 1 407 ? 26.860 -11.440 22.985 1.00 68.31 407 ILE A C 1
ATOM 2811 O O . ILE A 1 407 ? 25.878 -11.931 23.548 1.00 68.31 407 ILE A O 1
ATOM 2815 N N . SER A 1 408 ? 27.895 -10.980 23.691 1.00 74.94 408 SER A N 1
ATOM 2816 C CA . SER A 1 408 ? 27.959 -11.162 25.142 1.00 74.94 408 SER A CA 1
ATOM 2817 C C . SER A 1 408 ? 27.079 -10.167 25.917 1.00 74.94 408 SER A C 1
ATOM 2819 O O . SER A 1 408 ? 27.002 -8.976 25.621 1.00 74.94 408 SER A O 1
ATOM 2821 N N . VAL A 1 409 ? 26.467 -10.632 27.008 1.00 79.00 409 VAL A N 1
ATOM 2822 C CA . VAL A 1 409 ? 25.730 -9.788 27.973 1.00 79.00 409 VAL A CA 1
ATOM 2823 C C . VAL A 1 409 ? 26.590 -8.624 28.506 1.00 79.00 409 VAL A C 1
ATOM 2825 O O . VAL A 1 409 ? 26.100 -7.518 28.732 1.00 79.00 409 VAL A O 1
ATOM 2828 N N . ALA A 1 410 ? 27.896 -8.852 28.681 1.00 73.56 410 ALA A N 1
ATOM 2829 C CA . ALA A 1 410 ? 28.858 -7.845 29.140 1.00 73.56 410 ALA A CA 1
ATOM 2830 C C . ALA A 1 410 ? 29.197 -6.773 28.081 1.00 73.56 410 ALA A C 1
ATOM 2832 O O . ALA A 1 410 ? 29.896 -5.807 28.381 1.00 73.56 410 ALA A O 1
ATOM 2833 N N . GLU A 1 411 ? 28.733 -6.953 26.848 1.00 73.25 411 GLU A N 1
ATOM 2834 C CA . GLU A 1 411 ? 28.933 -6.060 25.711 1.00 73.25 411 GLU A CA 1
ATOM 2835 C C . GLU A 1 411 ? 27.680 -5.222 25.462 1.00 73.25 411 GLU A C 1
ATOM 2837 O O . GLU A 1 411 ? 27.790 -3.998 25.431 1.00 73.25 411 GLU A O 1
ATOM 2842 N N . GLN A 1 412 ? 26.494 -5.846 25.499 1.00 77.06 412 GLN A N 1
ATOM 2843 C CA . GLN A 1 412 ? 25.197 -5.150 25.568 1.00 77.06 412 GLN A CA 1
ATOM 2844 C C . GLN A 1 412 ? 25.189 -4.095 26.694 1.00 77.06 412 GLN A C 1
ATOM 2846 O O . GLN A 1 412 ? 24.898 -2.921 26.464 1.00 77.06 412 GLN A O 1
ATOM 2851 N N . ARG A 1 413 ? 25.644 -4.475 27.899 1.00 77.81 413 ARG A N 1
ATOM 2852 C CA . ARG A 1 413 ? 25.731 -3.582 29.074 1.00 77.81 413 ARG A CA 1
ATOM 2853 C C . ARG A 1 413 ? 26.777 -2.458 28.979 1.00 77.81 413 ARG A C 1
ATOM 2855 O O . ARG A 1 413 ? 26.855 -1.648 29.899 1.00 77.81 413 ARG A O 1
ATOM 2862 N N . LYS A 1 414 ? 27.579 -2.366 27.907 1.00 68.00 414 LYS A N 1
ATOM 2863 C CA . LYS A 1 414 ? 28.420 -1.176 27.649 1.00 68.00 414 LYS A CA 1
ATOM 2864 C C . LYS A 1 414 ? 27.594 -0.044 27.040 1.00 68.00 414 LYS A C 1
ATOM 2866 O O . LYS A 1 414 ? 27.779 1.104 27.429 1.00 68.00 414 LYS A O 1
ATOM 2871 N N . SER A 1 415 ? 26.669 -0.366 26.129 1.00 59.50 415 SER A N 1
ATOM 2872 C CA . SER A 1 415 ? 25.816 0.621 25.451 1.00 59.50 415 SER A CA 1
ATOM 2873 C C . SER A 1 415 ? 24.943 1.400 26.442 1.00 59.50 415 SER A C 1
ATOM 2875 O O . SER A 1 415 ? 24.824 2.618 26.356 1.00 59.50 415 SER A O 1
ATOM 2877 N N . THR A 1 416 ? 24.394 0.712 27.442 1.00 53.53 416 THR A N 1
ATOM 2878 C CA . THR A 1 416 ? 23.365 1.224 28.359 1.00 53.53 416 THR A CA 1
ATOM 2879 C C . THR A 1 416 ? 23.854 2.229 29.426 1.00 53.53 416 THR A C 1
ATOM 2881 O O . THR A 1 416 ? 23.223 2.326 30.477 1.00 53.53 416 THR A O 1
ATOM 2884 N N . THR A 1 417 ? 25.005 2.905 29.272 1.00 47.88 417 THR A N 1
ATOM 2885 C CA . THR A 1 417 ? 25.700 3.541 30.424 1.00 47.88 417 THR A CA 1
ATOM 2886 C C . THR A 1 417 ? 26.087 5.026 30.325 1.00 47.88 417 THR A C 1
ATOM 2888 O O . THR A 1 417 ? 26.734 5.515 31.254 1.00 47.88 417 THR A O 1
ATOM 2891 N N . GLN A 1 418 ? 25.704 5.793 29.287 1.00 39.66 418 GLN A N 1
ATOM 2892 C CA . GLN A 1 418 ? 26.184 7.186 29.177 1.00 39.66 418 GLN A CA 1
ATOM 2893 C C . GLN A 1 418 ? 25.327 8.170 28.347 1.00 39.66 418 GLN A C 1
ATOM 2895 O O . GLN A 1 418 ? 25.300 8.054 27.129 1.00 39.66 418 GLN A O 1
ATOM 2900 N N . ALA A 1 419 ? 24.774 9.215 28.994 1.00 32.78 419 ALA A N 1
ATOM 2901 C CA . ALA A 1 419 ? 24.900 10.652 28.635 1.00 32.78 419 ALA A CA 1
ATOM 2902 C C . ALA A 1 419 ? 23.899 11.549 29.408 1.00 32.78 419 ALA A C 1
ATOM 2904 O O . ALA A 1 419 ? 22.732 11.205 29.536 1.00 32.78 419 ALA A O 1
ATOM 2905 N N . THR A 1 420 ? 24.324 12.736 29.869 1.00 29.56 420 THR A N 1
ATOM 2906 C CA . THR A 1 420 ? 23.435 13.801 30.397 1.00 29.56 420 THR A CA 1
ATOM 2907 C C . THR A 1 420 ? 23.747 15.153 29.726 1.00 29.56 420 THR A C 1
ATOM 2909 O O . THR A 1 420 ? 24.917 15.545 29.706 1.00 29.56 420 THR A O 1
ATOM 2912 N N . PRO A 1 421 ? 22.754 15.881 29.169 1.00 33.97 421 PRO A N 1
ATOM 2913 C CA . PRO A 1 421 ? 22.972 17.145 28.447 1.00 33.97 421 PRO A CA 1
ATOM 2914 C C . PRO A 1 421 ? 22.849 18.415 29.323 1.00 33.97 421 PRO A C 1
ATOM 2916 O O . PRO A 1 421 ? 22.465 18.372 30.490 1.00 33.97 421 PRO A O 1
ATOM 2919 N N . THR A 1 422 ? 23.202 19.585 28.770 1.00 25.28 422 THR A N 1
ATOM 2920 C CA . THR A 1 422 ? 23.110 20.916 29.423 1.00 25.28 422 THR A CA 1
ATOM 2921 C C . THR A 1 422 ? 22.939 22.029 28.356 1.00 25.28 422 THR A C 1
ATOM 2923 O O . THR A 1 422 ? 23.613 21.943 27.331 1.00 25.28 422 THR A O 1
ATOM 2926 N N . PRO A 1 423 ? 22.076 23.061 28.535 1.00 38.28 423 PRO A N 1
ATOM 2927 C CA . PRO A 1 423 ? 21.619 23.932 27.428 1.00 38.28 423 PRO A CA 1
ATOM 2928 C C . PRO A 1 423 ? 22.252 25.345 27.346 1.00 38.28 423 PRO A C 1
ATOM 2930 O O . PRO A 1 423 ? 22.615 25.927 28.367 1.00 38.28 423 PRO A O 1
ATOM 2933 N N . THR A 1 424 ? 22.294 25.964 26.147 1.00 24.58 424 THR A N 1
ATOM 2934 C CA . THR A 1 424 ? 22.456 27.434 25.908 1.00 24.58 424 THR A CA 1
ATOM 2935 C C . THR A 1 424 ? 21.994 27.841 24.469 1.00 24.58 424 THR A C 1
ATOM 2937 O O . THR A 1 424 ? 22.272 27.065 23.560 1.00 24.58 424 THR A O 1
ATOM 2940 N N . PRO A 1 425 ? 21.333 29.008 24.209 1.00 50.38 425 PRO A N 1
ATOM 2941 C CA . PRO A 1 425 ? 20.712 29.353 22.897 1.00 50.38 425 PRO A CA 1
ATOM 2942 C C . PRO A 1 425 ? 21.173 30.677 22.204 1.00 50.38 425 PRO A C 1
ATOM 2944 O O . PRO A 1 425 ? 21.849 31.486 22.838 1.00 50.38 425 PRO A O 1
ATOM 2947 N N . THR A 1 426 ? 20.770 30.929 20.932 1.00 27.75 426 THR A N 1
ATOM 2948 C CA . THR A 1 426 ? 20.639 32.228 20.155 1.00 27.75 426 THR A CA 1
ATOM 2949 C C . THR A 1 426 ? 20.434 31.927 18.636 1.00 27.75 426 THR A C 1
ATOM 2951 O O . THR A 1 426 ? 20.864 30.861 18.218 1.00 27.75 426 THR A O 1
ATOM 2954 N N . SER A 1 427 ? 19.871 32.741 17.708 1.00 28.66 427 SER A N 1
ATOM 2955 C CA . SER A 1 427 ? 18.967 33.934 17.698 1.00 28.66 427 SER A CA 1
ATOM 2956 C C . SER A 1 427 ? 18.540 34.328 16.242 1.00 28.66 427 SER A C 1
ATOM 2958 O O . SER A 1 427 ? 19.188 33.889 15.297 1.00 28.66 427 SER A O 1
ATOM 2960 N N . THR A 1 428 ? 17.517 35.184 16.046 1.00 29.75 428 THR A N 1
ATOM 2961 C CA . THR A 1 428 ? 16.796 35.481 14.764 1.00 29.75 428 THR A CA 1
ATOM 2962 C C . THR A 1 428 ? 17.032 36.880 14.118 1.00 29.75 428 THR A C 1
ATOM 2964 O O . THR A 1 428 ? 17.629 37.755 14.749 1.00 29.75 428 THR A O 1
ATOM 2967 N N . PRO A 1 429 ? 16.547 37.122 12.869 1.00 33.69 429 PRO A N 1
ATOM 2968 C CA . PRO A 1 429 ? 16.125 38.454 12.360 1.00 33.69 429 PRO A CA 1
ATOM 2969 C C . PRO A 1 429 ? 14.766 38.468 11.573 1.00 33.69 429 PRO A C 1
ATOM 2971 O O . PRO A 1 429 ? 14.068 37.462 11.551 1.00 33.69 429 PRO A O 1
ATOM 2974 N N . THR A 1 430 ? 14.344 39.609 10.975 1.00 26.56 430 THR A N 1
ATOM 2975 C CA . THR A 1 430 ? 12.923 39.929 10.595 1.00 26.56 430 THR A CA 1
ATOM 2976 C C . THR A 1 430 ? 12.775 40.758 9.267 1.00 26.56 430 THR A C 1
ATOM 2978 O O . THR A 1 430 ? 13.735 41.464 8.947 1.00 26.56 430 THR A O 1
ATOM 2981 N N . PRO A 1 431 ? 11.640 40.734 8.496 1.00 51.19 431 PRO A N 1
ATOM 2982 C CA . PRO A 1 431 ? 11.559 41.190 7.074 1.00 51.19 431 PRO A CA 1
ATOM 2983 C C . PRO A 1 431 ? 10.668 42.437 6.743 1.00 51.19 431 PRO A C 1
ATOM 2985 O O . PRO A 1 431 ? 10.188 43.123 7.646 1.00 51.19 431 PRO A O 1
ATOM 2988 N N . THR A 1 432 ? 10.470 42.784 5.444 1.00 26.02 432 THR A N 1
ATOM 2989 C CA . THR A 1 432 ? 9.515 43.813 4.890 1.00 26.02 432 THR A CA 1
ATOM 2990 C C . THR A 1 432 ? 9.417 43.757 3.321 1.00 26.02 432 THR A C 1
ATOM 2992 O O . THR A 1 432 ? 10.389 43.304 2.722 1.00 26.02 432 THR A O 1
ATOM 2995 N N . PRO A 1 433 ? 8.416 44.350 2.600 1.00 42.09 433 PRO A N 1
ATOM 2996 C CA . PRO A 1 433 ? 7.011 43.921 2.384 1.00 42.09 433 PRO A CA 1
ATOM 2997 C C . PRO A 1 433 ? 6.561 43.759 0.882 1.00 42.09 433 PRO A C 1
ATOM 2999 O O . PRO A 1 433 ? 7.342 43.973 -0.045 1.00 42.09 433 PRO A O 1
ATOM 3002 N N . THR A 1 434 ? 5.265 43.466 0.643 1.00 28.89 434 THR A N 1
ATOM 3003 C CA . THR A 1 434 ? 4.696 42.802 -0.573 1.00 28.89 434 THR A CA 1
ATOM 3004 C C . THR A 1 434 ? 3.577 43.604 -1.309 1.00 28.89 434 THR A C 1
ATOM 3006 O O . THR A 1 434 ? 2.966 44.479 -0.691 1.00 28.89 434 THR A O 1
ATOM 3009 N N . PRO A 1 435 ? 3.268 43.346 -2.610 1.00 34.53 435 PRO A N 1
ATOM 3010 C CA . PRO A 1 435 ? 2.078 43.865 -3.324 1.00 34.53 435 PRO A CA 1
ATOM 3011 C C . PRO A 1 435 ? 0.854 42.900 -3.359 1.00 34.53 435 PRO A C 1
ATOM 3013 O O . PRO A 1 435 ? 0.901 41.804 -2.821 1.00 34.53 435 PRO A O 1
ATOM 3016 N N . THR A 1 436 ? -0.248 43.335 -3.995 1.00 33.41 436 THR A N 1
ATOM 3017 C CA . THR A 1 436 ? -1.607 42.725 -4.018 1.00 33.41 436 THR A CA 1
ATOM 3018 C C . THR A 1 436 ? -1.686 41.251 -4.493 1.00 33.41 436 THR A C 1
ATOM 3020 O O . THR A 1 436 ? -0.929 40.891 -5.398 1.00 33.41 436 THR A O 1
ATOM 3023 N N . PRO A 1 437 ? -2.610 40.410 -3.961 1.00 45.16 437 PRO A N 1
ATOM 3024 C CA . PRO A 1 437 ? -2.467 38.947 -3.993 1.00 45.16 437 PRO A CA 1
ATOM 3025 C C . PRO A 1 437 ? -3.089 38.212 -5.202 1.00 45.16 437 PRO A C 1
ATOM 3027 O O . PRO A 1 437 ? -3.947 38.729 -5.918 1.00 45.16 437 PRO A O 1
ATOM 3030 N N . THR A 1 438 ? -2.643 36.966 -5.403 1.00 54.81 438 THR A N 1
ATOM 3031 C CA . THR A 1 438 ? -3.164 35.952 -6.351 1.00 54.81 438 THR A CA 1
ATOM 3032 C C . THR A 1 438 ? -4.236 35.054 -5.698 1.00 54.81 438 THR A C 1
ATOM 3034 O O . THR A 1 438 ? -4.398 35.120 -4.484 1.00 54.81 438 THR A O 1
ATOM 3037 N N . PRO A 1 439 ? -4.957 34.177 -6.437 1.00 55.16 439 PRO A N 1
ATOM 3038 C CA . PRO A 1 439 ? -6.017 33.332 -5.863 1.00 55.16 439 PRO A CA 1
ATOM 3039 C C . PRO A 1 439 ? -5.594 32.457 -4.670 1.00 55.16 439 PRO A C 1
ATOM 3041 O O . PRO A 1 439 ? -6.305 32.427 -3.676 1.00 55.16 439 PRO A O 1
ATOM 3044 N N . ALA A 1 440 ? -4.413 31.828 -4.708 1.00 60.16 440 ALA A N 1
ATOM 3045 C CA . ALA A 1 440 ? -3.875 31.073 -3.565 1.00 60.16 440 ALA A CA 1
ATOM 3046 C C . ALA A 1 440 ? -3.564 31.957 -2.336 1.00 60.16 440 ALA A C 1
ATOM 3048 O O . ALA A 1 440 ? -3.476 31.471 -1.217 1.00 60.16 440 ALA A O 1
ATOM 3049 N N . ALA A 1 441 ? -3.424 33.271 -2.522 1.00 73.19 441 ALA A N 1
ATOM 3050 C CA . ALA A 1 441 ? -3.269 34.223 -1.428 1.00 73.19 441 ALA A CA 1
ATOM 3051 C C . ALA A 1 441 ? -4.604 34.855 -0.981 1.00 73.19 441 ALA A C 1
ATOM 3053 O O . ALA A 1 441 ? -4.667 35.368 0.126 1.00 73.19 441 ALA A O 1
ATOM 3054 N N . ALA A 1 442 ? -5.686 34.739 -1.764 1.00 77.31 442 ALA A N 1
ATOM 3055 C CA . ALA A 1 442 ? -7.040 34.965 -1.249 1.00 77.31 442 ALA A CA 1
ATOM 3056 C C . ALA A 1 442 ? -7.449 33.837 -0.282 1.00 77.31 442 ALA A C 1
ATOM 3058 O O . ALA A 1 442 ? -8.038 34.107 0.761 1.00 77.31 442 ALA A O 1
ATOM 3059 N N . ASP A 1 443 ? -7.046 32.593 -0.571 1.00 88.75 443 ASP A N 1
ATOM 3060 C CA . ASP A 1 443 ? -7.186 31.487 0.384 1.00 88.75 443 ASP A CA 1
ATOM 3061 C C . ASP A 1 443 ? -6.366 31.744 1.663 1.00 88.75 443 ASP A C 1
ATOM 3063 O O . ASP A 1 443 ? -6.831 31.458 2.765 1.00 88.75 443 ASP A O 1
ATOM 3067 N N . ARG A 1 444 ? -5.179 32.364 1.537 1.00 90.44 444 ARG A N 1
ATOM 3068 C CA . ARG A 1 444 ? -4.382 32.807 2.694 1.00 90.44 444 ARG A CA 1
ATOM 3069 C C . ARG A 1 444 ? -5.108 33.871 3.503 1.00 90.44 444 ARG A C 1
ATOM 3071 O O . ARG A 1 444 ? -5.214 33.707 4.710 1.00 90.44 444 ARG A O 1
ATOM 3078 N N . ASP A 1 445 ? -5.637 34.913 2.861 1.00 89.94 445 ASP A N 1
ATOM 3079 C CA . ASP A 1 445 ? -6.406 35.967 3.538 1.00 89.94 445 ASP A CA 1
ATOM 3080 C C . ASP A 1 445 ? -7.596 35.377 4.334 1.00 89.94 445 ASP A C 1
ATOM 3082 O O . ASP A 1 445 ? -7.875 35.817 5.452 1.00 89.94 445 ASP A O 1
ATOM 3086 N N . ALA A 1 446 ? -8.262 34.341 3.805 1.00 92.88 446 ALA A N 1
ATOM 3087 C CA . ALA A 1 446 ? -9.364 33.642 4.472 1.00 92.88 446 ALA A CA 1
ATOM 3088 C C . ALA A 1 446 ? -8.922 32.799 5.685 1.00 92.88 446 ALA A C 1
ATOM 3090 O O . ALA A 1 446 ? -9.577 32.833 6.730 1.00 92.88 446 ALA A O 1
ATOM 3091 N N . LEU A 1 447 ? -7.795 32.087 5.588 1.00 94.06 447 LEU A N 1
ATOM 3092 C CA . LEU A 1 447 ? -7.214 31.363 6.724 1.00 94.06 447 LEU A CA 1
ATOM 3093 C C . LEU A 1 447 ? -6.670 32.336 7.785 1.00 94.06 447 LEU A C 1
ATOM 3095 O O . LEU A 1 447 ? -6.963 32.194 8.971 1.00 94.06 447 LEU A O 1
ATOM 3099 N N . GLU A 1 448 ? -5.976 33.404 7.387 1.00 93.94 448 GLU A N 1
ATOM 3100 C CA . GLU A 1 448 ? -5.560 34.464 8.311 1.00 93.94 448 GLU A CA 1
ATOM 3101 C C . GLU A 1 448 ? -6.749 35.093 9.055 1.00 93.94 448 GLU A C 1
ATOM 3103 O O . GLU A 1 448 ? -6.609 35.464 10.223 1.00 93.94 448 GLU A O 1
ATOM 3108 N N . ALA A 1 449 ? -7.922 35.197 8.420 1.00 92.69 449 ALA A N 1
ATOM 3109 C CA . ALA A 1 449 ? -9.144 35.632 9.087 1.00 92.69 449 ALA A CA 1
ATOM 3110 C C . ALA A 1 449 ? -9.613 34.624 10.154 1.00 92.69 449 ALA A C 1
ATOM 3112 O O . ALA A 1 449 ? -9.923 35.051 11.268 1.00 92.69 449 ALA A O 1
ATOM 3113 N N . LEU A 1 450 ? -9.599 33.311 9.875 1.00 95.62 450 LEU A N 1
ATOM 3114 C CA . LEU A 1 450 ? -9.954 32.273 10.860 1.00 95.62 450 LEU A CA 1
ATOM 3115 C C . LEU A 1 450 ? -9.020 32.314 12.066 1.00 95.62 450 LEU A C 1
ATOM 3117 O O . LEU A 1 450 ? -9.484 32.386 13.201 1.00 95.62 450 LEU A O 1
ATOM 3121 N N . TYR A 1 451 ? -7.715 32.382 11.819 1.00 94.06 451 TYR A N 1
ATOM 3122 C CA . TYR A 1 451 ? -6.703 32.490 12.866 1.00 94.06 451 TYR A CA 1
ATOM 3123 C C . TYR A 1 451 ? -6.956 33.674 13.810 1.00 94.06 451 TYR A C 1
ATOM 3125 O O . TYR A 1 451 ? -6.840 33.571 15.030 1.00 94.06 451 TYR A O 1
ATOM 3133 N N . ARG A 1 452 ? -7.342 34.825 13.248 1.00 92.44 452 ARG A N 1
ATOM 3134 C CA . ARG A 1 452 ? -7.624 36.050 14.011 1.00 92.44 452 ARG A CA 1
ATOM 3135 C C . ARG A 1 452 ? -8.985 36.006 14.717 1.00 92.44 452 ARG A C 1
ATOM 3137 O O . ARG A 1 452 ? -9.121 36.635 15.765 1.00 92.44 452 ARG A O 1
ATOM 3144 N N . ALA A 1 453 ? -9.971 35.300 14.162 1.00 89.56 453 ALA A N 1
ATOM 3145 C CA . ALA A 1 453 ? -11.347 35.245 14.664 1.00 89.56 453 ALA A CA 1
ATOM 3146 C C . ALA A 1 453 ? -11.593 34.125 15.693 1.00 89.56 453 ALA A C 1
ATOM 3148 O O . ALA A 1 453 ? -12.405 34.308 16.599 1.00 89.56 453 ALA A O 1
ATOM 3149 N N . ALA A 1 454 ? -10.874 33.004 15.592 1.00 92.12 454 ALA A N 1
ATOM 3150 C CA . ALA A 1 454 ? -10.995 31.825 16.453 1.00 92.12 454 ALA A CA 1
ATOM 3151 C C . ALA A 1 454 ? -9.825 31.656 17.446 1.00 92.12 454 ALA A C 1
ATOM 3153 O O . ALA A 1 454 ? -9.589 30.560 17.941 1.00 92.12 454 ALA A O 1
ATOM 3154 N N . GLY A 1 455 ? -9.079 32.725 17.751 1.00 86.56 455 GLY A N 1
ATOM 3155 C CA . GLY A 1 455 ? -8.138 32.732 18.883 1.00 86.56 455 GLY A CA 1
ATOM 3156 C C . GLY A 1 455 ? -6.741 32.151 18.620 1.00 86.56 455 GLY A C 1
ATOM 3157 O O . GLY A 1 455 ? -6.030 31.874 19.584 1.00 86.56 455 GLY A O 1
ATOM 3158 N N . GLY A 1 456 ? -6.324 32.048 17.353 1.00 77.44 456 GLY A N 1
ATOM 3159 C CA . GLY A 1 456 ? -5.154 31.325 16.822 1.00 77.44 456 GLY A CA 1
ATOM 3160 C C . GLY A 1 456 ? -3.871 31.286 17.646 1.00 77.44 456 GLY A C 1
ATOM 3161 O O . GLY A 1 456 ? -3.257 30.235 17.797 1.00 77.44 456 GLY A O 1
ATOM 3162 N N . ALA A 1 457 ? -3.482 32.409 18.250 1.00 83.38 457 ALA A N 1
ATOM 3163 C CA . ALA A 1 457 ? -2.289 32.483 19.096 1.00 83.38 457 ALA A CA 1
ATOM 3164 C C . ALA A 1 457 ? -2.356 31.621 20.380 1.00 83.38 457 ALA A C 1
ATOM 3166 O O . ALA A 1 457 ? -1.352 31.526 21.083 1.00 83.38 457 ALA A O 1
ATOM 3167 N N . ASN A 1 458 ? -3.518 31.033 20.690 1.00 77.94 458 ASN A N 1
ATOM 3168 C CA . ASN A 1 458 ? -3.752 30.142 21.828 1.00 77.94 458 ASN A CA 1
ATOM 3169 C C . ASN A 1 458 ? -4.257 28.740 21.421 1.00 77.94 458 ASN A C 1
ATOM 3171 O O . ASN A 1 458 ? -4.640 27.990 22.315 1.00 77.94 458 ASN A O 1
ATOM 3175 N N . TRP A 1 459 ? -4.296 28.400 20.123 1.00 84.50 459 TRP A N 1
ATOM 3176 C CA . TRP A 1 459 ? -4.573 27.024 19.678 1.00 84.50 459 TRP A CA 1
ATOM 3177 C C . TRP A 1 459 ? -3.510 26.057 20.216 1.00 84.50 459 TRP A C 1
ATOM 3179 O O . TRP A 1 459 ? -2.374 26.470 20.474 1.00 84.50 459 TRP A O 1
ATOM 3189 N N . THR A 1 460 ? -3.877 24.785 20.370 1.00 66.31 460 THR A N 1
ATOM 3190 C CA . THR A 1 460 ? -2.981 23.717 20.843 1.00 66.31 460 THR A CA 1
ATOM 3191 C C . THR A 1 460 ? -1.789 23.536 19.896 1.00 66.31 460 THR A C 1
ATOM 3193 O O . THR A 1 460 ? -0.649 23.416 20.349 1.00 66.31 460 THR A O 1
ATOM 3196 N N . ASP A 1 461 ? -2.045 23.610 18.590 1.00 47.53 461 ASP A N 1
ATOM 3197 C CA . ASP A 1 461 ? -1.072 23.681 17.509 1.00 47.53 461 ASP A CA 1
ATOM 3198 C C . ASP A 1 461 ? -1.487 24.760 16.483 1.00 47.53 461 ASP A C 1
ATOM 3200 O O . ASP A 1 461 ? -2.551 24.720 15.864 1.00 47.53 461 ASP A O 1
ATOM 3204 N N . ASN A 1 462 ? -0.615 25.752 16.301 1.00 75.81 462 ASN A N 1
ATOM 3205 C CA . ASN A 1 462 ? -0.722 26.809 15.293 1.00 75.81 462 ASN A CA 1
ATOM 3206 C C . ASN A 1 462 ? 0.475 26.811 14.325 1.00 75.81 462 ASN A C 1
ATOM 3208 O O . ASN A 1 462 ? 0.806 27.842 13.732 1.00 75.81 462 ASN A O 1
ATOM 3212 N N . THR A 1 463 ? 1.138 25.664 14.156 1.00 57.31 463 THR A N 1
ATOM 3213 C CA . THR A 1 463 ? 2.370 25.536 13.372 1.00 57.31 463 THR A CA 1
ATOM 3214 C C . THR A 1 463 ? 2.199 26.101 11.961 1.00 57.31 463 THR A C 1
ATOM 3216 O O . THR A 1 463 ? 1.261 25.779 11.232 1.00 57.31 463 THR A O 1
ATOM 3219 N N . ASN A 1 464 ? 3.126 26.990 11.602 1.00 63.06 464 ASN A N 1
ATOM 3220 C CA . ASN A 1 464 ? 3.200 27.746 10.350 1.00 63.06 464 ASN A CA 1
ATOM 3221 C C . ASN A 1 464 ? 2.036 28.720 10.049 1.00 63.06 464 ASN A C 1
ATOM 3223 O O . ASN A 1 464 ? 2.128 29.453 9.063 1.00 63.06 464 ASN A O 1
ATOM 3227 N N . TRP A 1 465 ? 1.009 28.860 10.893 1.00 83.56 465 TRP A N 1
ATOM 3228 C CA . TRP A 1 465 ? -0.027 29.882 10.682 1.00 83.56 465 TRP A CA 1
ATOM 3229 C C . TRP A 1 465 ? 0.542 31.306 10.802 1.00 83.56 465 TRP A C 1
ATOM 3231 O O . TRP A 1 465 ? 1.346 31.612 11.683 1.00 83.56 465 TRP A O 1
ATOM 3241 N N . LEU A 1 466 ? 0.121 32.194 9.893 1.00 82.06 466 LEU A N 1
ATOM 3242 C CA . LEU A 1 466 ? 0.710 33.527 9.657 1.00 82.06 466 LEU A CA 1
ATOM 3243 C C . LEU A 1 466 ? 2.200 33.527 9.233 1.00 82.06 466 LEU A C 1
ATOM 3245 O O . LEU A 1 466 ? 2.836 34.584 9.274 1.00 82.06 466 LEU A O 1
ATOM 3249 N N . SER A 1 467 ? 2.779 32.385 8.843 1.00 76.25 467 SER A N 1
ATOM 3250 C CA . SER A 1 467 ? 4.144 32.325 8.295 1.00 76.25 467 SER A CA 1
ATOM 3251 C C . SER A 1 467 ? 4.190 32.637 6.792 1.00 76.25 467 SER A C 1
ATOM 3253 O O . SER A 1 467 ? 3.160 32.701 6.116 1.00 76.25 467 SER A O 1
ATOM 3255 N N . ASP A 1 468 ? 5.403 32.802 6.258 1.00 68.44 468 ASP A N 1
ATOM 3256 C CA . ASP A 1 468 ? 5.650 32.952 4.818 1.00 68.44 468 ASP A CA 1
ATOM 3257 C C . ASP A 1 468 ? 5.670 31.597 4.057 1.00 68.44 468 ASP A C 1
ATOM 3259 O O . ASP A 1 468 ? 5.685 31.608 2.826 1.00 68.44 468 ASP A O 1
ATOM 3263 N N . GLU A 1 469 ? 5.624 30.446 4.751 1.00 63.56 469 GLU A N 1
ATOM 3264 C CA . GLU A 1 469 ? 5.617 29.092 4.149 1.00 63.56 469 GLU A CA 1
ATOM 3265 C C . GLU A 1 469 ? 4.309 28.802 3.384 1.00 63.56 469 GLU A C 1
ATOM 3267 O O . GLU A 1 469 ? 3.353 29.584 3.477 1.00 63.56 469 GLU A O 1
ATOM 3272 N N . SER A 1 470 ? 4.232 27.716 2.599 1.00 62.66 470 SER A N 1
ATOM 3273 C CA . SER A 1 470 ? 3.064 27.416 1.751 1.00 62.66 470 SER A CA 1
ATOM 3274 C C . SER A 1 470 ? 1.813 27.119 2.578 1.00 62.66 470 SER A C 1
ATOM 3276 O O . SER A 1 470 ? 1.895 26.734 3.738 1.00 62.66 470 SER A O 1
ATOM 3278 N N . LEU A 1 471 ? 0.625 27.280 1.984 1.00 65.88 471 LEU A N 1
ATOM 3279 C CA . LEU A 1 471 ? -0.621 26.987 2.705 1.00 65.88 471 LEU A CA 1
ATOM 3280 C C . LEU A 1 471 ? -0.767 25.501 3.042 1.00 65.88 471 LEU A C 1
ATOM 3282 O O . LEU A 1 471 ? -1.251 25.197 4.118 1.00 65.88 471 LEU A O 1
ATOM 3286 N N . GLY A 1 472 ? -0.293 24.596 2.180 1.00 53.25 472 GLY A N 1
ATOM 3287 C CA . GLY A 1 472 ? -0.235 23.160 2.482 1.00 53.25 472 GLY A CA 1
ATOM 3288 C C . GLY A 1 472 ? 0.803 22.766 3.546 1.00 53.25 472 GLY A C 1
ATOM 3289 O O . GLY A 1 472 ? 0.883 21.593 3.887 1.00 53.25 472 GLY A O 1
ATOM 3290 N N . ASP A 1 473 ? 1.592 23.724 4.053 1.00 59.25 473 ASP A N 1
ATOM 3291 C CA . ASP A 1 473 ? 2.525 23.528 5.170 1.00 59.25 473 ASP A CA 1
ATOM 3292 C C . ASP A 1 473 ? 1.946 24.054 6.504 1.00 59.25 473 ASP A C 1
ATOM 3294 O O . ASP A 1 473 ? 2.614 23.979 7.537 1.00 59.25 473 ASP A O 1
ATOM 3298 N N . TRP A 1 474 ? 0.743 24.650 6.507 1.00 77.50 474 TRP A N 1
ATOM 3299 C CA . TRP A 1 474 ? 0.086 25.164 7.717 1.00 77.50 474 TRP A CA 1
ATOM 3300 C C . TRP A 1 474 ? -0.634 24.022 8.444 1.00 77.50 474 TRP A C 1
ATOM 3302 O O . TRP A 1 474 ? -1.294 23.204 7.807 1.00 77.50 474 TRP A O 1
ATOM 3312 N N . HIS A 1 475 ? -0.532 23.967 9.778 1.00 66.75 475 HIS A N 1
ATOM 3313 C CA . HIS A 1 475 ? -1.187 22.927 10.582 1.00 66.75 475 HIS A CA 1
ATOM 3314 C C . HIS A 1 475 ? -2.679 22.815 10.219 1.00 66.75 475 HIS A C 1
ATOM 3316 O O . HIS A 1 475 ? -3.391 23.818 10.243 1.00 66.75 475 HIS A O 1
ATOM 3322 N N . GLY A 1 476 ? -3.146 21.612 9.882 1.00 54.34 476 GLY A N 1
ATOM 3323 C CA . GLY A 1 476 ? -4.546 21.374 9.526 1.00 54.34 476 GLY A CA 1
ATOM 3324 C C . GLY A 1 476 ? -4.973 21.839 8.128 1.00 54.34 476 GLY A C 1
ATOM 3325 O O . GLY A 1 476 ? -6.152 21.756 7.801 1.00 54.34 476 GLY A O 1
ATOM 3326 N N . VAL A 1 477 ? -4.064 22.333 7.281 1.00 75.19 477 VAL A N 1
ATOM 3327 C CA . VAL A 1 477 ? -4.391 22.862 5.946 1.00 75.19 477 VAL A CA 1
ATOM 3328 C C . VAL A 1 477 ? -3.764 21.990 4.858 1.00 75.19 477 VAL A C 1
ATOM 3330 O O . VAL A 1 477 ? -2.547 21.876 4.773 1.00 75.19 477 VAL A O 1
ATOM 3333 N N . THR A 1 478 ? -4.579 21.425 3.963 1.00 68.62 478 THR A N 1
ATOM 3334 C CA . THR A 1 478 ? -4.090 20.753 2.739 1.00 68.62 478 THR A CA 1
ATOM 3335 C C . THR A 1 478 ? -4.446 21.571 1.502 1.00 68.62 478 THR A C 1
ATOM 3337 O O . THR A 1 478 ? -5.521 22.176 1.437 1.00 68.62 478 THR A O 1
ATOM 3340 N N . THR A 1 479 ? -3.568 21.578 0.494 1.00 72.06 479 THR A N 1
ATOM 3341 C CA . THR A 1 479 ? -3.817 22.251 -0.791 1.00 72.06 479 THR A CA 1
ATOM 3342 C C . THR A 1 479 ? -3.719 21.321 -1.991 1.00 72.06 479 THR A C 1
ATOM 3344 O O . THR A 1 479 ? -2.923 20.386 -1.993 1.00 72.06 479 THR A O 1
ATOM 3347 N N . ASP A 1 480 ? -4.447 21.646 -3.063 1.00 61.06 480 ASP A N 1
ATOM 3348 C CA . ASP A 1 480 ? -4.225 21.043 -4.377 1.00 61.06 480 ASP A CA 1
ATOM 3349 C C . ASP A 1 480 ? -2.851 21.417 -4.967 1.00 61.06 480 ASP A C 1
ATOM 3351 O O . ASP A 1 480 ? -2.138 22.298 -4.474 1.00 61.06 480 ASP A O 1
ATOM 3355 N N . ALA A 1 481 ? -2.487 20.775 -6.080 1.00 53.31 481 ALA A N 1
ATOM 3356 C CA . ALA A 1 481 ? -1.238 21.025 -6.803 1.00 53.31 481 ALA A CA 1
ATOM 3357 C C . ALA A 1 481 ? -1.128 22.437 -7.436 1.00 53.31 481 ALA A C 1
ATOM 3359 O O . ALA A 1 481 ? -0.187 22.709 -8.182 1.00 53.31 481 ALA A O 1
ATOM 3360 N N . GLN A 1 482 ? -2.085 23.342 -7.193 1.00 57.09 482 GLN A N 1
ATOM 3361 C CA . GLN A 1 482 ? -2.007 24.768 -7.524 1.00 57.09 482 GLN A CA 1
ATOM 3362 C C . GLN A 1 482 ? -1.973 25.666 -6.268 1.00 57.09 482 GLN A C 1
ATOM 3364 O O . GLN A 1 482 ? -2.044 26.892 -6.389 1.00 57.09 482 GLN A O 1
ATOM 3369 N N . GLY A 1 483 ? -1.841 25.082 -5.072 1.00 65.50 483 GLY A N 1
ATOM 3370 C CA . GLY A 1 483 ? -1.780 25.802 -3.800 1.00 65.50 483 GLY A CA 1
ATOM 3371 C C . GLY A 1 483 ? -3.132 26.346 -3.333 1.00 65.50 483 GLY A C 1
ATOM 3372 O O . GLY A 1 483 ? -3.157 27.307 -2.566 1.00 65.50 483 GLY A O 1
ATOM 3373 N N . ARG A 1 484 ? -4.252 25.792 -3.820 1.00 85.88 484 ARG A N 1
ATOM 3374 C CA . ARG A 1 484 ? -5.605 26.147 -3.366 1.00 85.88 484 ARG A CA 1
ATOM 3375 C C . ARG A 1 484 ? -6.053 25.210 -2.256 1.00 85.88 484 ARG A C 1
ATOM 3377 O O . ARG A 1 484 ? -5.842 24.009 -2.378 1.00 85.88 484 ARG A O 1
ATOM 3384 N N . VAL A 1 485 ? -6.682 25.729 -1.207 1.00 84.62 485 VAL A N 1
ATOM 3385 C CA . VAL A 1 485 ? -7.051 24.916 -0.031 1.00 84.62 485 VAL A CA 1
ATOM 3386 C C . VAL A 1 485 ? -8.171 23.937 -0.384 1.00 84.62 485 VAL A C 1
ATOM 3388 O O . VAL A 1 485 ? -9.201 24.348 -0.921 1.00 84.62 485 VAL A O 1
ATOM 3391 N N . THR A 1 486 ? -7.954 22.656 -0.082 1.00 65.06 486 THR A N 1
ATOM 3392 C CA . THR A 1 486 ? -8.876 21.534 -0.339 1.00 65.06 486 THR A CA 1
ATOM 3393 C C . THR A 1 486 ? -9.366 20.861 0.938 1.00 65.06 486 THR A C 1
ATOM 3395 O O . THR A 1 486 ? -10.520 20.445 0.987 1.00 65.06 486 THR A O 1
ATOM 3398 N N . ILE A 1 487 ? -8.538 20.806 1.982 1.00 67.38 487 ILE A N 1
ATOM 3399 C CA . ILE A 1 487 ? -8.905 20.279 3.302 1.00 67.38 487 ILE A CA 1
ATOM 3400 C C . ILE A 1 487 ? -8.530 21.323 4.350 1.00 67.38 487 ILE A C 1
ATOM 3402 O O . ILE A 1 487 ? -7.433 21.887 4.296 1.00 67.38 487 ILE A O 1
ATOM 3406 N N . LEU A 1 488 ? -9.438 21.563 5.291 1.00 82.31 488 LEU A N 1
ATOM 3407 C CA . LEU A 1 488 ? -9.180 22.300 6.520 1.00 82.31 488 LEU A CA 1
ATOM 3408 C C . LEU A 1 488 ? -9.691 21.460 7.694 1.00 82.31 488 LEU A C 1
ATOM 3410 O O . LEU A 1 488 ? -10.899 21.324 7.869 1.00 82.31 488 LEU A O 1
ATOM 3414 N N . ASP A 1 489 ? -8.772 20.885 8.460 1.00 64.31 489 ASP A N 1
ATOM 3415 C CA . ASP A 1 489 ? -9.048 20.019 9.606 1.00 64.31 489 ASP A CA 1
ATOM 3416 C C . ASP A 1 489 ? -8.319 20.566 10.842 1.00 64.31 489 ASP A C 1
ATOM 3418 O O . ASP A 1 489 ? -7.093 20.648 10.859 1.00 64.31 489 ASP A O 1
ATOM 3422 N N . LEU A 1 490 ? -9.075 21.020 11.845 1.00 73.69 490 LEU A N 1
ATOM 3423 C CA . LEU A 1 490 ? -8.557 21.604 13.091 1.00 73.69 490 LEU A CA 1
ATOM 3424 C C . LEU A 1 490 ? -9.246 20.997 14.329 1.00 73.69 490 LEU A C 1
ATOM 3426 O O . LEU A 1 490 ? -9.544 21.709 15.292 1.00 73.69 490 LEU A O 1
ATOM 3430 N N . ILE A 1 491 ? -9.529 19.693 14.284 1.00 60.31 491 ILE A N 1
ATOM 3431 C CA . ILE A 1 491 ? -10.110 18.910 15.389 1.00 60.31 491 ILE A CA 1
ATOM 3432 C C . ILE A 1 491 ? -9.276 19.031 16.686 1.00 60.31 491 ILE A C 1
ATOM 3434 O O . ILE A 1 491 ? -8.049 19.088 16.631 1.00 60.31 491 ILE A O 1
ATOM 3438 N N . GLU A 1 492 ? -9.942 19.082 17.850 1.00 62.06 492 GLU A N 1
ATOM 3439 C CA . GLU A 1 492 ? -9.354 19.083 19.216 1.00 62.06 492 GLU A CA 1
ATOM 3440 C C . GLU A 1 492 ? -8.278 20.172 19.480 1.00 62.06 492 GLU A C 1
ATOM 3442 O O . GLU A 1 492 ? -7.459 20.095 20.401 1.00 62.06 492 GLU A O 1
ATOM 3447 N N . ASN A 1 493 ? -8.265 21.240 18.675 1.00 58.41 493 ASN A N 1
ATOM 3448 C CA . ASN A 1 493 ? -7.162 22.206 18.619 1.00 58.41 493 ASN A CA 1
ATOM 3449 C C . ASN A 1 493 ? -7.388 23.490 19.465 1.00 58.41 493 ASN A C 1
ATOM 3451 O O . ASN A 1 493 ? -6.644 24.469 19.375 1.00 58.41 493 ASN A O 1
ATOM 3455 N N . GLY A 1 494 ? -8.409 23.518 20.327 1.00 78.00 494 GLY A N 1
ATOM 3456 C CA . GLY A 1 494 ? -8.667 24.642 21.243 1.00 78.00 494 GLY A CA 1
ATOM 3457 C C . GLY A 1 494 ? -9.070 25.957 20.552 1.00 78.00 494 GLY A C 1
ATOM 3458 O O . GLY A 1 494 ? -8.847 27.051 21.092 1.00 78.00 494 GLY A O 1
ATOM 3459 N N . LEU A 1 495 ? -9.654 25.877 19.352 1.00 92.19 495 LEU A N 1
ATOM 3460 C CA . LEU A 1 495 ? -10.205 27.019 18.622 1.00 92.19 495 LEU A CA 1
ATOM 3461 C C . LEU A 1 495 ? -11.263 27.711 19.482 1.00 92.19 495 LEU A C 1
ATOM 3463 O O . LEU A 1 495 ? -12.284 27.125 19.808 1.00 92.19 495 LEU A O 1
ATOM 3467 N N . SER A 1 496 ? -11.041 28.979 19.822 1.00 85.75 496 SER A N 1
ATOM 3468 C CA . SER A 1 496 ? -11.863 29.729 20.773 1.00 85.75 496 SER A CA 1
ATOM 3469 C C . SER A 1 496 ? -12.156 31.138 20.250 1.00 85.75 496 SER A C 1
ATOM 3471 O O . SER A 1 496 ? -11.290 32.013 20.172 1.00 85.75 496 SER A O 1
ATOM 3473 N N . GLY A 1 497 ? -13.407 31.373 19.847 1.00 93.19 497 GLY A N 1
ATOM 3474 C CA . GLY A 1 497 ? -13.814 32.614 19.182 1.00 93.19 497 GLY A CA 1
ATOM 3475 C C . GLY A 1 497 ? -15.002 32.407 18.251 1.00 93.19 497 GLY A C 1
ATOM 3476 O O . GLY A 1 497 ? -16.030 31.912 18.700 1.00 93.19 497 GLY A O 1
ATOM 3477 N N . THR A 1 498 ? -14.894 32.803 16.981 1.00 94.50 498 THR A N 1
ATOM 3478 C CA . THR A 1 498 ? -15.972 32.680 15.978 1.00 94.50 498 THR A CA 1
ATOM 3479 C C . THR A 1 498 ? -15.447 32.265 14.606 1.00 94.50 498 THR A C 1
ATOM 3481 O O . THR A 1 498 ? -14.406 32.764 14.179 1.00 94.50 498 THR A O 1
ATOM 3484 N N . ILE A 1 499 ? -16.213 31.458 13.866 1.00 96.75 499 ILE A N 1
ATOM 3485 C CA . ILE A 1 499 ? -15.951 31.165 12.446 1.00 96.75 499 ILE A CA 1
ATOM 3486 C C . ILE A 1 499 ? -16.159 32.458 11.617 1.00 96.75 499 ILE A C 1
ATOM 3488 O O . ILE A 1 499 ? -17.210 33.090 11.754 1.00 96.75 499 ILE A O 1
ATOM 3492 N N . PRO A 1 500 ? -15.198 32.891 10.776 1.00 96.88 500 PRO A N 1
ATOM 3493 C CA . PRO A 1 500 ? -15.321 34.106 9.970 1.00 96.88 500 PRO A CA 1
ATOM 3494 C C . PRO A 1 500 ? -16.145 33.876 8.695 1.00 96.88 500 PRO A C 1
ATOM 3496 O O . PRO A 1 500 ? -16.196 32.773 8.151 1.00 96.88 500 PRO A O 1
ATOM 3499 N N . THR A 1 501 ? -16.718 34.949 8.148 1.00 94.12 501 THR A N 1
ATOM 3500 C CA . THR A 1 501 ? -17.414 34.929 6.846 1.00 94.12 501 THR A CA 1
ATOM 3501 C C . THR A 1 501 ? -16.488 34.591 5.675 1.00 94.12 501 THR A C 1
ATOM 3503 O O . THR A 1 501 ? -16.897 33.984 4.688 1.00 94.12 501 THR A O 1
ATOM 3506 N N . GLU A 1 502 ? -15.217 34.956 5.803 1.00 94.62 502 GLU A N 1
ATOM 3507 C CA . GLU A 1 502 ? -14.168 34.851 4.799 1.00 94.62 502 GLU A CA 1
ATOM 3508 C C . GLU A 1 502 ? -13.838 33.394 4.438 1.00 94.62 502 GLU A C 1
ATOM 3510 O O . GLU A 1 502 ? -13.419 33.132 3.309 1.00 94.62 502 GLU A O 1
ATOM 3515 N N . LEU A 1 503 ? -14.111 32.437 5.334 1.00 94.31 503 LEU A N 1
ATOM 3516 C CA . LEU A 1 503 ? -13.926 31.003 5.080 1.00 94.31 503 LEU A CA 1
ATOM 3517 C C . LEU A 1 503 ? -14.750 30.516 3.876 1.00 94.31 503 LEU A C 1
ATOM 3519 O O . LEU A 1 503 ? -14.292 29.675 3.110 1.00 94.31 503 LEU A O 1
ATOM 3523 N N . GLY A 1 504 ? -15.917 31.129 3.639 1.00 89.56 504 GLY A N 1
ATOM 3524 C CA . GLY A 1 504 ? -16.775 30.875 2.477 1.00 89.56 504 GLY A CA 1
ATOM 3525 C C . GLY A 1 504 ? -16.172 31.256 1.116 1.00 89.56 504 GLY A C 1
ATOM 3526 O O . GLY A 1 504 ? -16.826 31.080 0.090 1.00 89.56 504 GLY A O 1
ATOM 3527 N N . SER A 1 505 ? -14.946 31.792 1.081 1.00 92.12 505 SER A N 1
ATOM 3528 C CA . SER A 1 505 ? -14.212 32.100 -0.154 1.00 92.12 505 SER A CA 1
ATOM 3529 C C . SER A 1 505 ? -13.223 31.012 -0.598 1.00 92.12 505 SER A C 1
ATOM 3531 O O . SER A 1 505 ? -12.710 31.099 -1.719 1.00 92.12 505 SER A O 1
ATOM 3533 N N . LEU A 1 506 ? -13.003 29.967 0.216 1.00 91.69 506 LEU A N 1
ATOM 3534 C CA . LEU A 1 506 ? -12.126 28.825 -0.084 1.00 91.69 506 LEU A CA 1
ATOM 3535 C C . LEU A 1 506 ? -12.733 27.925 -1.178 1.00 91.69 506 LEU A C 1
ATOM 3537 O O . LEU A 1 506 ? -13.160 26.802 -0.942 1.00 91.69 506 LEU A O 1
ATOM 3541 N N . ALA A 1 507 ? -12.781 28.424 -2.414 1.00 85.69 507 ALA A N 1
ATOM 3542 C CA . ALA A 1 507 ? -13.544 27.845 -3.528 1.00 85.69 507 ALA A CA 1
ATOM 3543 C C . ALA A 1 507 ? -13.092 26.444 -4.007 1.00 85.69 507 ALA A C 1
ATOM 3545 O O . ALA A 1 507 ? -13.639 25.928 -4.982 1.00 85.69 507 ALA A O 1
ATOM 3546 N N . LYS A 1 508 ? -12.082 25.848 -3.370 1.00 88.38 508 LYS A N 1
ATOM 3547 C CA . LYS A 1 508 ? -11.574 24.492 -3.614 1.00 88.38 508 LYS A CA 1
ATOM 3548 C C . LYS A 1 508 ? -11.766 23.544 -2.423 1.00 88.38 508 LYS A C 1
ATOM 3550 O O . LYS A 1 508 ? -11.461 22.368 -2.578 1.00 88.38 508 LYS A O 1
ATOM 3555 N N . LEU A 1 509 ? -12.295 24.035 -1.299 1.00 86.94 509 LEU A N 1
ATOM 3556 C CA . LEU A 1 509 ? -12.502 23.259 -0.082 1.00 86.94 509 LEU A CA 1
ATOM 3557 C C . LEU A 1 509 ? -13.525 22.143 -0.329 1.00 86.94 509 LEU A C 1
ATOM 3559 O O . LEU A 1 509 ? -14.635 22.407 -0.795 1.00 86.94 509 LEU A O 1
ATOM 3563 N N . ASP A 1 510 ? -13.104 20.922 -0.025 1.00 68.50 510 ASP A N 1
ATOM 3564 C CA . ASP A 1 510 ? -13.850 19.667 -0.123 1.00 68.50 510 ASP A CA 1
ATOM 3565 C C . ASP A 1 510 ? -14.231 19.176 1.288 1.00 68.50 510 ASP A C 1
ATOM 3567 O O . ASP A 1 510 ? -15.386 18.863 1.578 1.00 68.50 510 ASP A O 1
ATOM 3571 N N . TYR A 1 511 ? -13.278 19.246 2.216 1.00 68.62 511 TYR A N 1
ATOM 3572 C CA . TYR A 1 511 ? -13.444 18.821 3.602 1.00 68.62 511 TYR A CA 1
ATOM 3573 C C . TYR A 1 511 ? -13.185 19.997 4.551 1.00 68.62 511 TYR A C 1
ATOM 3575 O O . TYR A 1 511 ? -12.147 20.661 4.466 1.00 68.62 511 TYR A O 1
ATOM 3583 N N . LEU A 1 512 ? -14.119 20.235 5.473 1.00 91.25 512 LEU A N 1
ATOM 3584 C CA . LEU A 1 512 ? -13.981 21.174 6.583 1.00 91.25 512 LEU A CA 1
ATOM 3585 C C . LEU A 1 512 ? -14.380 20.478 7.886 1.00 91.25 512 LEU A C 1
ATOM 3587 O O . LEU A 1 512 ? -15.569 20.248 8.089 1.00 91.25 512 LEU A O 1
ATOM 3591 N N . SER A 1 513 ? -13.414 20.205 8.766 1.00 73.31 513 SER A N 1
ATOM 3592 C CA . SER A 1 513 ? -13.675 19.755 10.137 1.00 73.31 513 SER A CA 1
ATOM 3593 C C . SER A 1 513 ? -13.085 20.722 11.156 1.00 73.31 513 SER A C 1
ATOM 3595 O O . SER A 1 513 ? -11.910 21.082 11.085 1.00 73.31 513 SER A O 1
ATOM 3597 N N . LEU A 1 514 ? -13.911 21.148 12.109 1.00 87.19 514 LEU A N 1
ATOM 3598 C CA . LEU A 1 514 ? -13.526 21.951 13.272 1.00 87.19 514 LEU A CA 1
ATOM 3599 C C . LEU A 1 514 ? -14.065 21.314 14.574 1.00 87.19 514 LEU A C 1
ATOM 3601 O O . LEU A 1 514 ? -14.339 22.036 15.534 1.00 87.19 514 LEU A O 1
ATOM 3605 N N . HIS A 1 515 ? -14.296 19.993 14.592 1.00 74.06 515 HIS A N 1
ATOM 3606 C CA . HIS A 1 515 ? -15.019 19.317 15.680 1.00 74.06 515 HIS A CA 1
ATOM 3607 C C . HIS A 1 515 ? -14.258 19.311 17.020 1.00 74.06 515 HIS A C 1
ATOM 3609 O O . HIS A 1 515 ? -13.040 19.484 17.040 1.00 74.06 515 HIS A O 1
ATOM 3615 N N . ASP A 1 516 ? -14.974 19.113 18.133 1.00 60.12 516 ASP A N 1
ATOM 3616 C CA . ASP A 1 516 ? -14.455 19.115 19.520 1.00 60.12 516 ASP A CA 1
ATOM 3617 C C . ASP A 1 516 ? -13.567 20.342 19.829 1.00 60.12 516 ASP A C 1
ATOM 3619 O O . ASP A 1 516 ? -12.340 20.274 19.916 1.00 60.12 516 ASP A O 1
ATOM 3623 N N . ASN A 1 517 ? -14.187 21.525 19.883 1.00 79.00 517 ASN A N 1
ATOM 3624 C CA . ASN A 1 517 ? -13.497 22.811 20.027 1.00 79.00 517 ASN A CA 1
ATOM 3625 C C . ASN A 1 517 ? -14.342 23.846 20.812 1.00 79.00 517 ASN A C 1
ATOM 3627 O O . ASN A 1 517 ? -15.538 23.691 21.043 1.00 79.00 517 ASN A O 1
ATOM 3631 N N . ASP A 1 518 ? -13.727 24.966 21.205 1.00 90.38 518 ASP A N 1
ATOM 3632 C CA . ASP A 1 518 ? -14.352 26.066 21.966 1.00 90.38 518 ASP A CA 1
ATOM 3633 C C . ASP A 1 518 ? -14.977 27.167 21.052 1.00 90.38 518 ASP A C 1
ATOM 3635 O O . ASP A 1 518 ? -15.090 28.342 21.442 1.00 90.38 518 ASP A O 1
ATOM 3639 N N . LEU A 1 519 ? -15.367 26.856 19.802 1.00 94.19 519 LEU A N 1
ATOM 3640 C CA . LEU A 1 519 ? -15.922 27.869 18.887 1.00 94.19 519 LEU A CA 1
ATOM 3641 C C . LEU A 1 519 ? -17.290 28.362 19.358 1.00 94.19 519 LEU A C 1
ATOM 3643 O O . LEU A 1 519 ? -18.083 27.636 19.941 1.00 94.19 519 LEU A O 1
ATOM 3647 N N . SER A 1 520 ? -17.602 29.621 19.066 1.00 92.00 520 SER A N 1
ATOM 3648 C CA . SER A 1 520 ? -18.841 30.275 19.488 1.00 92.00 520 SER A CA 1
ATOM 3649 C C . SER A 1 520 ? -19.392 31.210 18.405 1.00 92.00 520 SER A C 1
ATOM 3651 O O . SER A 1 520 ? -18.865 31.309 17.295 1.00 92.00 520 SER A O 1
ATOM 3653 N N . GLY A 1 521 ? -20.480 31.918 18.713 1.00 94.44 521 GLY A N 1
ATOM 3654 C CA . GLY A 1 521 ? -21.148 32.801 17.758 1.00 94.44 521 GLY A CA 1
ATOM 3655 C C . GLY A 1 521 ? -22.163 32.036 16.916 1.00 94.44 521 GLY A C 1
ATOM 3656 O O . GLY A 1 521 ? -23.006 31.342 17.478 1.00 94.44 521 GLY A O 1
ATOM 3657 N N . THR A 1 522 ? -22.126 32.197 15.594 1.00 96.25 522 THR A N 1
ATOM 3658 C CA . THR A 1 522 ? -23.109 31.628 14.657 1.00 96.25 522 THR A CA 1
ATOM 3659 C C . THR A 1 522 ? -22.425 31.066 13.418 1.00 96.25 522 THR A C 1
ATOM 3661 O O . THR A 1 522 ? -21.482 31.685 12.928 1.00 96.25 522 THR A O 1
ATOM 3664 N N . ILE A 1 523 ? -22.947 29.970 12.860 1.00 97.25 523 ILE A N 1
ATOM 3665 C CA . ILE A 1 523 ? -22.494 29.430 11.568 1.00 97.25 523 ILE A CA 1
ATOM 3666 C C . ILE A 1 523 ? -22.677 30.510 10.474 1.00 97.25 523 ILE A C 1
ATOM 3668 O O . ILE A 1 523 ? -23.794 31.017 10.326 1.00 97.25 523 ILE A O 1
ATOM 3672 N N . PRO A 1 524 ? -21.634 30.891 9.708 1.00 97.00 524 PRO A N 1
ATOM 3673 C CA . PRO A 1 524 ? -21.764 31.897 8.655 1.00 97.00 524 PRO A CA 1
ATOM 3674 C C . PRO A 1 524 ? -22.618 31.414 7.477 1.00 97.00 524 PRO A C 1
ATOM 3676 O O . PRO A 1 524 ? -22.436 30.305 6.973 1.00 97.00 524 PRO A O 1
ATOM 3679 N N . THR A 1 525 ? -23.487 32.288 6.963 1.00 95.31 525 THR A N 1
ATOM 3680 C CA . THR A 1 525 ? -24.241 32.074 5.712 1.00 95.31 525 THR A CA 1
ATOM 3681 C C . THR A 1 525 ? -23.331 31.801 4.511 1.00 95.31 525 THR A C 1
ATOM 3683 O O . THR A 1 525 ? -23.688 31.074 3.587 1.00 95.31 525 THR A O 1
ATOM 3686 N N . GLU A 1 526 ? -22.131 32.368 4.546 1.00 96.56 526 GLU A N 1
ATOM 3687 C CA . GLU A 1 526 ? -21.133 32.368 3.491 1.00 96.56 526 GLU A CA 1
ATOM 3688 C C . GLU A 1 526 ? -20.495 30.992 3.252 1.00 96.56 526 GLU A C 1
ATOM 3690 O O . GLU A 1 526 ? -20.009 30.758 2.145 1.00 96.56 526 GLU A O 1
ATOM 3695 N N . LEU A 1 527 ? -20.555 30.059 4.214 1.00 94.88 527 LEU A N 1
ATOM 3696 C CA . LEU A 1 527 ? -20.144 28.664 3.993 1.00 94.88 527 LEU A CA 1
ATOM 3697 C C . LEU A 1 527 ? -20.981 27.996 2.887 1.00 94.88 527 LEU A C 1
ATOM 3699 O O . LEU A 1 527 ? -20.468 27.169 2.140 1.00 94.88 527 LEU A O 1
ATOM 3703 N N . GLY A 1 528 ? -22.226 28.445 2.683 1.00 89.25 528 GLY A N 1
ATOM 3704 C CA . GLY A 1 528 ? -23.095 28.021 1.580 1.00 89.25 528 GLY A CA 1
ATOM 3705 C C . GLY A 1 528 ? -22.584 28.340 0.164 1.00 89.25 528 GLY A C 1
ATOM 3706 O O . GLY A 1 528 ? -23.224 27.954 -0.811 1.00 89.25 528 GLY A O 1
ATOM 3707 N N . ASN A 1 529 ? -21.453 29.045 0.025 1.00 91.50 529 ASN A N 1
ATOM 3708 C CA . ASN A 1 529 ? -20.784 29.284 -1.260 1.00 91.50 529 ASN A CA 1
ATOM 3709 C C . ASN A 1 529 ? -19.753 28.196 -1.631 1.00 91.50 529 ASN A C 1
ATOM 3711 O O . ASN A 1 529 ? -19.245 28.206 -2.755 1.00 91.50 529 ASN A O 1
ATOM 3715 N N . LEU A 1 530 ? -19.414 27.284 -0.711 1.00 91.56 530 LEU A N 1
ATOM 3716 C CA . LEU A 1 530 ? -18.346 26.290 -0.869 1.00 91.56 530 LEU A CA 1
ATOM 3717 C C . LEU A 1 530 ? -18.788 25.122 -1.765 1.00 91.56 530 LEU A C 1
ATOM 3719 O O . LEU A 1 530 ? -19.017 24.008 -1.315 1.00 91.56 530 LEU A O 1
ATOM 3723 N N . ALA A 1 531 ? -18.922 25.382 -3.066 1.00 81.81 531 ALA A N 1
ATOM 3724 C CA . ALA A 1 531 ? -19.554 24.474 -4.028 1.00 81.81 531 ALA A CA 1
ATOM 3725 C C . ALA A 1 531 ? -18.875 23.097 -4.217 1.00 81.81 531 ALA A C 1
ATOM 3727 O O . ALA A 1 531 ? -19.481 22.221 -4.831 1.00 81.81 531 ALA A O 1
ATOM 3728 N N . ASN A 1 532 ? -17.651 22.897 -3.719 1.00 74.00 532 ASN A N 1
ATOM 3729 C CA . ASN A 1 532 ? -16.945 21.610 -3.764 1.00 74.00 532 ASN A CA 1
ATOM 3730 C C . ASN A 1 532 ? -17.033 20.816 -2.448 1.00 74.00 532 ASN A C 1
ATOM 3732 O O . ASN A 1 532 ? -16.603 19.672 -2.434 1.00 74.00 532 ASN A O 1
ATOM 3736 N N . LEU A 1 533 ? -17.597 21.390 -1.379 1.00 84.44 533 LEU A N 1
ATOM 3737 C CA . LEU A 1 533 ? -17.566 20.808 -0.038 1.00 84.44 533 LEU A CA 1
ATOM 3738 C C . LEU A 1 533 ? -18.432 19.538 0.044 1.00 84.44 533 LEU A C 1
ATOM 3740 O O . LEU A 1 533 ? -19.647 19.609 -0.159 1.00 84.44 533 LEU A O 1
ATOM 3744 N N . ARG A 1 534 ? -17.813 18.392 0.350 1.00 61.50 534 ARG A N 1
ATOM 3745 C CA . ARG A 1 534 ? -18.470 17.095 0.581 1.00 61.50 534 ARG A CA 1
ATOM 3746 C C . ARG A 1 534 ? -18.642 16.782 2.062 1.00 61.50 534 ARG A C 1
ATOM 3748 O O . ARG A 1 534 ? -19.598 16.084 2.394 1.00 61.50 534 ARG A O 1
ATOM 3755 N N . LEU A 1 535 ? -17.776 17.304 2.933 1.00 77.06 535 LEU A N 1
ATOM 3756 C CA . LEU A 1 535 ? -17.871 17.139 4.386 1.00 77.06 535 LEU A CA 1
ATOM 3757 C C . LEU A 1 535 ? -17.809 18.490 5.103 1.00 77.06 535 LEU A C 1
ATOM 3759 O O . LEU A 1 535 ? -16.874 19.269 4.904 1.00 77.06 535 LEU A O 1
ATOM 3763 N N . LEU A 1 536 ? -18.804 18.736 5.957 1.00 89.75 536 LEU A N 1
ATOM 3764 C CA . LEU A 1 536 ? -18.818 19.826 6.927 1.00 89.75 536 LEU A CA 1
ATOM 3765 C C . LEU A 1 536 ? -19.047 19.254 8.325 1.00 89.75 536 LEU A C 1
ATOM 3767 O O . LEU A 1 536 ? -20.169 18.880 8.657 1.00 89.75 536 LEU A O 1
ATOM 3771 N N . ASP A 1 537 ? -18.000 19.239 9.139 1.00 74.31 537 ASP A N 1
ATOM 3772 C CA . ASP A 1 537 ? -18.066 18.843 10.538 1.00 74.31 537 ASP A CA 1
ATOM 3773 C C . ASP A 1 537 ? -17.749 20.040 11.443 1.00 74.31 537 ASP A C 1
ATOM 3775 O O . ASP A 1 537 ? -16.675 20.646 11.386 1.00 74.31 537 ASP A O 1
ATOM 3779 N N . LEU A 1 538 ? -18.736 20.420 12.248 1.00 91.44 538 LEU A N 1
ATOM 3780 C CA . LEU A 1 538 ? -18.644 21.450 13.277 1.00 91.44 538 LEU A CA 1
ATOM 3781 C C . LEU A 1 538 ? -19.132 20.899 14.630 1.00 91.44 538 LEU A C 1
ATOM 3783 O O . LEU A 1 538 ? -19.590 21.691 15.460 1.00 91.44 538 LEU A O 1
ATOM 3787 N N . SER A 1 539 ? -19.121 19.574 14.837 1.00 67.88 539 SER A N 1
ATOM 3788 C CA . SER A 1 539 ? -19.690 18.945 16.035 1.00 67.88 539 SER A CA 1
ATOM 3789 C C . SER A 1 539 ? -18.964 19.375 17.314 1.00 67.88 539 SER A C 1
ATOM 3791 O O . SER A 1 539 ? -17.836 19.869 17.284 1.00 67.88 539 SER A O 1
ATOM 3793 N N . ASP A 1 540 ? -19.639 19.226 18.451 1.00 67.25 540 ASP A N 1
ATOM 3794 C CA . ASP A 1 540 ? -19.062 19.358 19.792 1.00 67.25 540 ASP A CA 1
ATOM 3795 C C . ASP A 1 540 ? -18.323 20.692 19.986 1.00 67.25 540 ASP A C 1
ATOM 3797 O O . ASP A 1 540 ? -17.153 20.780 20.346 1.00 67.25 540 ASP A O 1
ATOM 3801 N N . ASN A 1 541 ? -19.060 21.765 19.693 1.00 86.44 541 ASN A N 1
ATOM 3802 C CA . ASN A 1 541 ? -18.623 23.150 19.800 1.00 86.44 541 ASN A CA 1
ATOM 3803 C C . ASN A 1 541 ? -19.673 24.018 20.523 1.00 86.44 541 ASN A C 1
ATOM 3805 O O . ASN A 1 541 ? -20.802 23.610 20.793 1.00 86.44 541 ASN A O 1
ATOM 3809 N N . GLY A 1 542 ? -19.328 25.267 20.834 1.00 88.25 542 GLY A N 1
ATOM 3810 C CA . GLY A 1 542 ? -20.220 26.249 21.463 1.00 88.25 542 GLY A CA 1
ATOM 3811 C C . GLY A 1 542 ? -21.037 27.118 20.491 1.00 88.25 542 GLY A C 1
ATOM 3812 O O . GLY A 1 542 ? -21.408 28.241 20.859 1.00 88.25 542 GLY A O 1
ATOM 3813 N N . LEU A 1 543 ? -21.297 26.679 19.250 1.00 96.06 543 LEU A N 1
ATOM 3814 C CA . LEU A 1 543 ? -22.003 27.490 18.244 1.00 96.06 543 LEU A CA 1
ATOM 3815 C C . LEU A 1 543 ? -23.487 27.678 18.597 1.00 96.06 543 LEU A C 1
ATOM 3817 O O . LEU A 1 543 ? -24.123 26.834 19.224 1.00 96.06 543 LEU A O 1
ATOM 3821 N N . THR A 1 544 ? -24.057 28.812 18.182 1.00 93.25 544 THR A N 1
ATOM 3822 C CA . THR A 1 544 ? -25.430 29.229 18.513 1.00 93.25 544 THR A CA 1
ATOM 3823 C C . THR A 1 544 ? -26.140 29.874 17.316 1.00 93.25 544 THR A C 1
ATOM 3825 O O . THR A 1 544 ? -25.602 29.953 16.212 1.00 93.25 544 THR A O 1
ATOM 3828 N N . GLY A 1 545 ? -27.366 30.367 17.515 1.00 94.06 545 GLY A N 1
ATOM 3829 C CA . GLY A 1 545 ? -28.160 30.982 16.447 1.00 94.06 545 GLY A CA 1
ATOM 3830 C C . GLY A 1 545 ? -28.854 29.938 15.574 1.00 94.06 545 GLY A C 1
ATOM 3831 O O . GLY A 1 545 ? -29.089 28.823 16.032 1.00 94.06 545 GLY A O 1
ATOM 3832 N N . ALA A 1 546 ? -29.256 30.315 14.361 1.00 94.25 546 ALA A N 1
ATOM 3833 C CA . ALA A 1 546 ? -29.980 29.430 13.449 1.00 94.25 546 ALA A CA 1
ATOM 3834 C C . ALA A 1 546 ? -29.050 28.823 12.395 1.00 94.25 546 ALA A C 1
ATOM 3836 O O . ALA A 1 546 ? -28.145 29.504 11.914 1.00 94.25 546 ALA A O 1
ATOM 3837 N N . ILE A 1 547 ? -29.319 27.575 12.005 1.00 95.38 547 ILE A N 1
ATOM 3838 C CA . ILE A 1 547 ? -28.639 26.916 10.884 1.00 95.38 547 ILE A CA 1
ATOM 3839 C C . ILE A 1 547 ? -28.946 27.707 9.595 1.00 95.38 547 ILE A C 1
ATOM 3841 O O . ILE A 1 547 ? -30.128 27.899 9.283 1.00 95.38 547 ILE A O 1
ATOM 3845 N N . PRO A 1 548 ? -27.937 28.170 8.832 1.00 95.00 548 PRO A N 1
ATOM 3846 C CA . PRO A 1 548 ? -28.168 28.865 7.571 1.00 95.00 548 PRO A CA 1
ATOM 3847 C C . PRO A 1 548 ? -28.868 27.963 6.552 1.00 95.00 548 PRO A C 1
ATOM 3849 O O . PRO A 1 548 ? -28.422 26.846 6.284 1.00 95.00 548 PRO A O 1
ATOM 3852 N N . ALA A 1 549 ? -29.937 28.458 5.924 1.00 89.56 549 ALA A N 1
ATOM 3853 C CA . ALA A 1 549 ? -30.594 27.740 4.826 1.00 89.56 549 ALA A CA 1
ATOM 3854 C C . ALA A 1 549 ? -29.679 27.628 3.594 1.00 89.56 549 ALA A C 1
ATOM 3856 O O . ALA A 1 549 ? -29.823 26.716 2.778 1.00 89.56 549 ALA A O 1
ATOM 3857 N N . GLU A 1 550 ? -28.721 28.550 3.514 1.00 94.31 550 GLU A N 1
ATOM 3858 C CA . GLU A 1 550 ? -27.674 28.695 2.521 1.00 94.31 550 GLU A CA 1
ATOM 3859 C C . GLU A 1 550 ? -26.697 27.511 2.484 1.00 94.31 550 GLU A C 1
ATOM 3861 O O . GLU A 1 550 ? -26.159 27.239 1.414 1.00 94.31 550 GLU A O 1
ATOM 3866 N N . LEU A 1 551 ? -26.513 26.757 3.580 1.00 90.25 551 LEU A N 1
ATOM 3867 C CA . LEU A 1 551 ? -25.740 25.503 3.549 1.00 90.25 551 LEU A CA 1
ATOM 3868 C C . LEU A 1 551 ? -26.349 24.496 2.558 1.00 90.25 551 LEU A C 1
ATOM 3870 O O . LEU A 1 551 ? -25.630 23.800 1.851 1.00 90.25 551 LEU A O 1
ATOM 3874 N N . GLY A 1 552 ? -27.678 24.496 2.412 1.00 81.50 552 GLY A N 1
ATOM 3875 C CA . GLY A 1 552 ? -28.390 23.676 1.429 1.00 81.50 552 GLY A CA 1
ATOM 3876 C C . GLY A 1 552 ? -28.264 24.151 -0.027 1.00 81.50 552 GLY A C 1
ATOM 3877 O O . GLY A 1 552 ? -28.976 23.641 -0.890 1.00 81.50 552 GLY A O 1
ATOM 3878 N N . ASN A 1 553 ? -27.395 25.128 -0.317 1.00 85.50 553 ASN A N 1
ATOM 3879 C CA . ASN A 1 553 ? -26.941 25.428 -1.679 1.00 85.50 553 ASN A CA 1
ATOM 3880 C C . ASN A 1 553 ? -25.742 24.552 -2.102 1.00 85.50 553 ASN A C 1
ATOM 3882 O O . ASN A 1 553 ? -25.421 24.504 -3.291 1.00 85.50 553 ASN A O 1
ATOM 3886 N N . ILE A 1 554 ? -25.067 23.886 -1.155 1.00 87.81 554 ILE A N 1
ATOM 3887 C CA . ILE A 1 554 ? -23.885 23.055 -1.408 1.00 87.81 554 ILE A CA 1
ATOM 3888 C C . ILE A 1 554 ? -24.340 21.721 -2.016 1.00 87.81 554 ILE A C 1
ATOM 3890 O O . ILE A 1 554 ? -24.658 20.764 -1.317 1.00 87.81 554 ILE A O 1
ATOM 3894 N N . ALA A 1 555 ? -24.385 21.662 -3.348 1.00 73.12 555 ALA A N 1
ATOM 3895 C CA . ALA A 1 555 ? -24.929 20.519 -4.089 1.00 73.12 555 ALA A CA 1
ATOM 3896 C C . ALA A 1 555 ? -24.134 19.204 -3.939 1.00 73.12 555 ALA A C 1
ATOM 3898 O O . ALA A 1 555 ? -24.649 18.154 -4.313 1.00 73.12 555 ALA A O 1
ATOM 3899 N N . ASN A 1 556 ? -22.904 19.269 -3.419 1.00 62.66 556 ASN A N 1
ATOM 3900 C CA . ASN A 1 556 ? -22.005 18.127 -3.236 1.00 62.66 556 ASN A CA 1
ATOM 3901 C C . ASN A 1 556 ? -21.897 17.655 -1.773 1.00 62.66 556 ASN A C 1
ATOM 3903 O O . ASN A 1 556 ? -21.146 16.719 -1.515 1.00 62.66 556 ASN A O 1
ATOM 3907 N N . LEU A 1 557 ? -22.623 18.272 -0.830 1.00 71.31 557 LEU A N 1
ATOM 3908 C CA . LEU A 1 557 ? -22.513 17.958 0.597 1.00 71.31 557 LEU A CA 1
ATOM 3909 C C . LEU A 1 557 ? -23.066 16.554 0.888 1.00 71.31 557 LEU A C 1
ATOM 3911 O O . LEU A 1 557 ? -24.263 16.303 0.734 1.00 71.31 557 LEU A O 1
ATOM 3915 N N . LEU A 1 558 ? -22.182 15.645 1.300 1.00 49.19 558 LEU A N 1
ATOM 3916 C CA . LEU A 1 558 ? -22.495 14.255 1.634 1.00 49.19 558 LEU A CA 1
ATOM 3917 C C . LEU A 1 558 ? -22.591 14.050 3.147 1.00 49.19 558 LEU A C 1
ATOM 3919 O O . LEU A 1 558 ? -23.516 13.376 3.586 1.00 49.19 558 LEU A O 1
ATOM 3923 N N . PHE A 1 559 ? -21.680 14.663 3.906 1.00 50.53 559 PHE A N 1
ATOM 3924 C CA . PHE A 1 559 ? -21.556 14.545 5.360 1.00 50.53 559 PHE A CA 1
ATOM 3925 C C . PHE A 1 559 ? -21.779 15.914 6.016 1.00 50.53 559 PHE A C 1
ATOM 3927 O O . PHE A 1 559 ? -21.147 16.900 5.620 1.00 50.53 559 PHE A O 1
ATOM 3934 N N . LEU A 1 560 ? -22.674 15.988 7.003 1.00 78.56 560 LEU A N 1
ATOM 3935 C CA . LEU A 1 560 ? -22.954 17.209 7.766 1.00 78.56 560 LEU A CA 1
ATOM 3936 C C . LEU A 1 560 ? -23.133 16.895 9.252 1.00 78.56 560 LEU A C 1
ATOM 3938 O O . LEU A 1 560 ? -24.192 16.405 9.647 1.00 78.56 560 LEU A O 1
ATOM 3942 N N . HIS A 1 561 ? -22.136 17.243 10.063 1.00 67.50 561 HIS A N 1
ATOM 3943 C CA . HIS A 1 561 ? -22.190 17.081 11.514 1.00 67.50 561 HIS A CA 1
ATOM 3944 C C . HIS A 1 561 ? -22.226 18.445 12.214 1.00 67.50 561 HIS A C 1
ATOM 3946 O O . HIS A 1 561 ? -21.408 19.329 11.950 1.00 67.50 561 HIS A O 1
ATOM 3952 N N . LEU A 1 562 ? -23.218 18.632 13.081 1.00 85.62 562 LEU A N 1
ATOM 3953 C CA . LEU A 1 562 ? -23.503 19.839 13.854 1.00 85.62 562 LEU A CA 1
ATOM 3954 C C . LEU A 1 562 ? -23.841 19.528 15.331 1.00 85.62 562 LEU A C 1
ATOM 3956 O O . LEU A 1 562 ? -24.151 20.463 16.078 1.00 85.62 562 LEU A O 1
ATOM 3960 N N . SER A 1 563 ? -23.819 18.259 15.764 1.00 67.06 563 SER A N 1
ATOM 3961 C CA . SER A 1 563 ? -24.178 17.799 17.116 1.00 67.06 563 SER A CA 1
ATOM 3962 C C . SER A 1 563 ? -23.332 18.455 18.210 1.00 67.06 563 SER A C 1
ATOM 3964 O O . SER A 1 563 ? -22.392 19.195 17.940 1.00 67.06 563 SER A O 1
ATOM 3966 N N . GLY A 1 564 ? -23.715 18.284 19.478 1.00 64.88 564 GLY A N 1
ATOM 3967 C CA . GLY A 1 564 ? -23.018 18.898 20.620 1.00 64.88 564 GLY A CA 1
ATOM 3968 C C . GLY A 1 564 ? -23.161 20.428 20.748 1.00 64.88 564 GLY A C 1
ATOM 3969 O O . GLY A 1 564 ? -22.854 20.980 21.803 1.00 64.88 564 GLY A O 1
ATOM 3970 N N . ASN A 1 565 ? -23.690 21.122 19.731 1.00 84.69 565 ASN A N 1
ATOM 3971 C CA . ASN A 1 565 ? -23.781 22.584 19.690 1.00 84.69 565 ASN A CA 1
ATOM 3972 C C . ASN A 1 565 ? -25.061 23.183 20.304 1.00 84.69 565 ASN A C 1
ATOM 3974 O O . ASN A 1 565 ? -26.130 22.577 20.351 1.00 84.69 565 ASN A O 1
ATOM 3978 N N . GLY A 1 566 ? -24.981 24.462 20.689 1.00 87.38 566 GLY A N 1
ATOM 3979 C CA . GLY A 1 566 ? -26.085 25.277 21.217 1.00 87.38 566 GLY A CA 1
ATOM 3980 C C . GLY A 1 566 ? -26.984 25.926 20.152 1.00 87.38 566 GLY A C 1
ATOM 3981 O O . GLY A 1 566 ? -27.415 27.073 20.325 1.00 87.38 566 GLY A O 1
ATOM 3982 N N . LEU A 1 567 ? -27.237 25.234 19.036 1.00 94.06 567 LEU A N 1
ATOM 3983 C CA . LEU A 1 567 ? -28.023 25.742 17.904 1.00 94.06 567 LEU A CA 1
ATOM 3984 C C . LEU A 1 567 ? -29.518 25.905 18.247 1.00 94.06 567 LEU A C 1
ATOM 3986 O O . LEU A 1 567 ? -30.052 25.328 19.191 1.00 94.06 567 LEU A O 1
ATOM 3990 N N . THR A 1 568 ? -30.208 26.766 17.497 1.00 89.38 568 THR A N 1
ATOM 3991 C CA . THR A 1 568 ? -31.573 27.232 17.795 1.00 89.38 568 THR A CA 1
ATOM 3992 C C . THR A 1 568 ? -32.394 27.467 16.523 1.00 89.38 568 THR A C 1
ATOM 3994 O O . THR A 1 568 ? -31.878 27.461 15.409 1.00 89.38 568 THR A O 1
ATOM 3997 N N . GLY A 1 569 ? -33.695 27.733 16.669 1.00 89.31 569 GLY A N 1
ATOM 3998 C CA . GLY A 1 569 ? -34.572 28.036 15.537 1.00 89.31 569 GLY A CA 1
ATOM 3999 C C . GLY A 1 569 ? -35.203 26.774 14.960 1.00 89.31 569 GLY A C 1
ATOM 4000 O O . GLY A 1 569 ? -35.997 26.137 15.6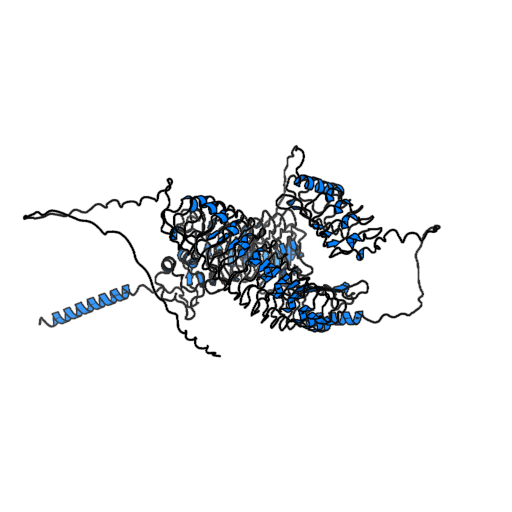47 1.00 89.31 569 GLY A O 1
ATOM 4001 N N . CYS A 1 570 ? -34.912 26.463 13.699 1.00 85.56 570 CYS A N 1
ATOM 4002 C CA . CYS A 1 570 ? -35.450 25.299 12.998 1.00 85.56 570 CYS A CA 1
ATOM 4003 C C . CYS A 1 570 ? -34.470 24.800 11.926 1.00 85.56 570 CYS A C 1
ATOM 4005 O O . CYS A 1 570 ? -33.655 25.579 11.429 1.00 85.56 570 CYS A O 1
ATOM 4007 N N . ILE A 1 571 ? -34.564 23.521 11.557 1.00 88.12 571 ILE A N 1
ATOM 4008 C CA . ILE A 1 571 ? -33.714 22.891 10.536 1.00 88.12 571 ILE A CA 1
ATOM 4009 C C . ILE A 1 571 ? -34.210 23.298 9.135 1.00 88.12 571 ILE A C 1
ATOM 4011 O O . ILE A 1 571 ? -35.376 23.042 8.805 1.00 88.12 571 ILE A O 1
ATOM 4015 N N . PRO A 1 572 ? -33.374 23.918 8.280 1.00 88.31 572 PRO A N 1
ATOM 4016 C CA . PRO A 1 572 ? -33.733 24.214 6.899 1.00 88.31 572 PRO A CA 1
ATOM 4017 C C . PRO A 1 572 ? -34.073 22.942 6.114 1.00 88.31 572 PRO A C 1
ATOM 4019 O O . PRO A 1 572 ? -33.278 22.010 6.042 1.00 88.31 572 PRO A O 1
ATOM 4022 N N . ALA A 1 573 ? -35.233 22.919 5.454 1.00 79.44 573 ALA A N 1
ATOM 4023 C CA . ALA A 1 573 ? -35.675 21.761 4.667 1.00 79.44 573 ALA A CA 1
ATOM 4024 C C . ALA A 1 573 ? -34.754 21.425 3.470 1.00 79.44 573 ALA A C 1
ATOM 4026 O O . ALA A 1 573 ? -34.861 20.343 2.905 1.00 79.44 573 ALA A O 1
ATOM 4027 N N . SER A 1 574 ? -33.848 22.333 3.091 1.00 78.88 574 SER A N 1
ATOM 4028 C CA . SER A 1 574 ? -32.799 22.110 2.090 1.00 78.88 574 SER A CA 1
ATOM 4029 C C . SER A 1 574 ? -31.653 21.208 2.575 1.00 78.88 574 SER A C 1
ATOM 4031 O O . SER A 1 574 ? -30.883 20.744 1.744 1.00 78.88 574 SER A O 1
ATOM 4033 N N . LEU A 1 575 ? -31.549 20.934 3.882 1.00 76.38 575 LEU A N 1
ATOM 4034 C CA . LEU A 1 575 ? -30.529 20.049 4.466 1.00 76.38 575 LEU A CA 1
ATOM 4035 C C . LEU A 1 575 ? -31.032 18.622 4.735 1.00 76.38 575 LEU A C 1
ATOM 4037 O O . LEU A 1 575 ? -30.239 17.738 5.030 1.00 76.38 575 LEU A O 1
ATOM 4041 N N . GLN A 1 576 ? -32.335 18.362 4.576 1.00 65.75 576 GLN A N 1
ATOM 4042 C CA . GLN A 1 576 ? -32.942 17.048 4.841 1.00 65.75 576 GLN A CA 1
ATOM 4043 C C . GLN A 1 576 ? -32.490 15.938 3.862 1.00 65.75 576 GLN A C 1
ATOM 4045 O O . GLN A 1 576 ? -32.840 14.776 4.045 1.00 65.75 576 GLN A O 1
ATOM 4050 N N . SER A 1 577 ? -31.749 16.286 2.807 1.00 56.81 577 SER A N 1
ATOM 4051 C CA . SER A 1 577 ? -31.256 15.363 1.776 1.00 56.81 577 SER A CA 1
ATOM 4052 C C . SER A 1 577 ? -29.736 15.155 1.785 1.00 56.81 577 SER A C 1
ATOM 4054 O O . SER A 1 577 ? -29.216 14.601 0.819 1.00 56.81 577 SER A O 1
ATOM 4056 N N . VAL A 1 578 ? -29.023 15.616 2.820 1.00 46.34 578 VAL A N 1
ATOM 4057 C CA . VAL A 1 578 ? -27.596 15.294 3.010 1.00 46.34 578 VAL A CA 1
ATOM 4058 C C . VAL A 1 578 ? -27.471 13.816 3.404 1.00 46.34 578 VAL A C 1
ATOM 4060 O O . VAL A 1 578 ? -28.300 13.307 4.157 1.00 46.34 578 VAL A O 1
ATOM 4063 N N . MET A 1 579 ? -26.493 13.109 2.829 1.00 41.50 579 MET A N 1
ATOM 4064 C CA . MET A 1 579 ? -26.465 11.639 2.801 1.00 41.50 579 MET A CA 1
ATOM 4065 C C . MET A 1 579 ? -26.188 11.004 4.169 1.00 41.50 579 MET A C 1
ATOM 4067 O O . MET A 1 579 ? -26.766 9.964 4.479 1.00 41.50 579 MET A O 1
ATOM 4071 N N . ASP A 1 580 ? -25.338 11.646 4.962 1.00 40.34 580 ASP A N 1
ATOM 4072 C CA . ASP A 1 580 ? -24.980 11.284 6.328 1.00 40.34 580 ASP A CA 1
ATOM 4073 C C . ASP A 1 580 ? -24.996 12.564 7.179 1.00 40.34 580 ASP A C 1
ATOM 4075 O O . ASP A 1 580 ? -24.421 13.585 6.786 1.00 40.34 580 ASP A O 1
ATOM 4079 N N . ASN A 1 581 ? -25.766 12.577 8.267 1.00 62.56 581 ASN A N 1
ATOM 4080 C CA . ASN A 1 581 ? -25.944 13.767 9.099 1.00 62.56 581 ASN A CA 1
ATOM 4081 C C . ASN A 1 581 ? -26.524 13.447 10.482 1.00 62.56 581 ASN A C 1
ATOM 4083 O O . ASN A 1 581 ? -27.257 12.476 10.652 1.00 62.56 581 ASN A O 1
ATOM 4087 N N . ASP A 1 582 ? -26.257 14.333 11.440 1.00 54.25 582 ASP A N 1
ATOM 4088 C CA . ASP A 1 582 ? -26.659 14.232 12.851 1.00 54.25 582 ASP A CA 1
ATOM 4089 C C . ASP A 1 582 ? -27.796 15.196 13.246 1.00 54.25 582 ASP A C 1
ATOM 4091 O O . ASP A 1 582 ? -27.992 15.515 14.423 1.00 54.25 582 ASP A O 1
ATOM 4095 N N . LEU A 1 583 ? -28.547 15.708 12.262 1.00 59.84 583 LEU A N 1
ATOM 4096 C CA . LEU A 1 583 ? -29.505 16.801 12.469 1.00 59.84 583 LEU A CA 1
ATOM 4097 C C . LEU A 1 583 ? -30.659 16.430 13.420 1.00 59.84 583 LEU A C 1
ATOM 4099 O O . LEU A 1 583 ? -31.340 17.320 13.936 1.00 59.84 583 LEU A O 1
ATOM 4103 N N . ASP A 1 584 ? -30.886 15.140 13.666 1.00 59.81 584 ASP A N 1
ATOM 4104 C CA . ASP A 1 584 ? -31.825 14.619 14.660 1.00 59.81 584 ASP A CA 1
ATOM 4105 C C . ASP A 1 584 ? -31.310 14.771 16.105 1.00 59.81 584 ASP A C 1
ATOM 4107 O O . ASP A 1 584 ? -32.097 15.080 17.007 1.00 59.81 584 ASP A O 1
ATOM 4111 N N . GLN A 1 585 ? -29.994 14.676 16.321 1.00 57.72 585 GLN A N 1
ATOM 4112 C CA . GLN A 1 585 ? -29.338 14.872 17.620 1.00 57.72 585 GLN A CA 1
ATOM 4113 C C . GLN A 1 585 ? -29.427 16.326 18.122 1.00 57.72 585 GLN A C 1
ATOM 4115 O O . GLN A 1 585 ? -29.309 16.582 19.321 1.00 57.72 585 GLN A O 1
ATOM 4120 N N . LEU A 1 586 ? -29.702 17.287 17.230 1.00 65.81 586 LEU A N 1
ATOM 4121 C CA . LEU A 1 586 ? -29.866 18.709 17.563 1.00 65.81 586 LEU A CA 1
ATOM 4122 C C . LEU A 1 586 ? -31.144 19.032 18.357 1.00 65.81 586 LEU A C 1
ATOM 4124 O O . LEU A 1 586 ? -31.244 20.107 18.950 1.00 65.81 586 LEU A O 1
ATOM 4128 N N . GLY A 1 587 ? -32.161 18.163 18.326 1.00 72.75 587 GLY A N 1
ATOM 4129 C CA . GLY A 1 587 ? -33.444 18.409 18.999 1.00 72.75 587 GLY A CA 1
ATOM 4130 C C . GLY A 1 587 ? -34.252 19.603 18.453 1.00 72.75 587 GLY A C 1
ATOM 4131 O O . GLY A 1 587 ? -35.102 20.145 19.164 1.00 72.75 587 GLY A O 1
ATOM 4132 N N . LEU A 1 588 ? -33.997 20.030 17.210 1.00 76.81 588 LEU A N 1
ATOM 4133 C CA . LEU A 1 588 ? -34.691 21.136 16.536 1.00 76.81 588 LEU A CA 1
ATOM 4134 C C . LEU A 1 588 ? -35.790 20.624 15.584 1.00 76.81 588 LEU A C 1
ATOM 4136 O O . LEU A 1 588 ? -35.633 19.608 14.916 1.00 76.81 588 LEU A O 1
ATOM 4140 N N . GLU A 1 589 ? -36.904 21.355 15.464 1.00 81.44 589 GLU A N 1
ATOM 4141 C CA . GLU A 1 589 ? -37.945 21.048 14.467 1.00 81.44 589 GLU A CA 1
ATOM 4142 C C . GLU A 1 589 ? -37.549 21.546 13.062 1.00 81.44 589 GLU A C 1
ATOM 4144 O O . GLU A 1 589 ? -36.872 22.565 12.920 1.00 81.44 589 GLU A O 1
ATOM 4149 N N . PHE A 1 590 ? -38.020 20.888 11.998 1.00 79.38 590 PHE A N 1
ATOM 4150 C CA . PHE A 1 590 ? -37.839 21.372 10.621 1.00 79.38 590 PHE A CA 1
ATOM 4151 C C . PHE A 1 590 ? -38.641 22.655 10.344 1.00 79.38 590 PHE A C 1
ATOM 4153 O O . PHE A 1 590 ? -39.786 22.810 10.774 1.00 79.38 590 PHE A O 1
ATOM 4160 N N . CYS A 1 591 ? -38.065 23.581 9.572 1.00 79.88 591 CYS A N 1
ATOM 4161 C CA . CYS A 1 591 ? -38.678 24.873 9.269 1.00 79.88 591 CYS A CA 1
ATOM 4162 C C . CYS A 1 591 ? -39.962 24.734 8.430 1.00 79.88 591 CYS A C 1
ATOM 4164 O O . CYS A 1 591 ? -39.919 24.587 7.204 1.00 79.88 591 CYS A O 1
ATOM 4166 N N . THR A 1 592 ? -41.125 24.861 9.072 1.00 62.75 592 THR A N 1
ATOM 4167 C CA . THR A 1 592 ? -42.420 24.869 8.380 1.00 62.75 592 THR A CA 1
ATOM 4168 C C . THR A 1 592 ? -42.552 26.078 7.447 1.00 62.75 592 THR A C 1
ATOM 4170 O O . THR A 1 592 ? -42.277 27.227 7.804 1.00 62.75 592 THR A O 1
ATOM 4173 N N . THR A 1 593 ? -42.996 25.837 6.208 1.00 49.75 593 THR A N 1
ATOM 4174 C CA . THR A 1 593 ? -43.257 26.931 5.257 1.00 49.75 593 THR A CA 1
ATOM 4175 C C . THR A 1 593 ? -44.385 27.841 5.763 1.00 49.75 593 THR A C 1
ATOM 4177 O O . THR A 1 593 ? -45.214 27.433 6.576 1.00 49.75 593 THR A O 1
ATOM 4180 N N . ARG A 1 594 ? -44.442 29.094 5.280 1.00 41.69 594 ARG A N 1
ATOM 4181 C CA . ARG A 1 594 ? -45.302 30.178 5.810 1.00 41.69 594 ARG A CA 1
ATOM 4182 C C . ARG A 1 594 ? -46.818 29.993 5.544 1.00 41.69 594 ARG A C 1
ATOM 4184 O O . ARG A 1 594 ? -47.453 30.838 4.912 1.00 41.69 594 ARG A O 1
ATOM 4191 N N . ARG A 1 595 ? -47.401 28.897 6.032 1.00 43.81 595 ARG A N 1
ATOM 4192 C CA . ARG A 1 595 ? -48.843 28.595 6.053 1.00 43.81 595 ARG A CA 1
ATOM 4193 C C . ARG A 1 595 ? -49.400 28.260 7.437 1.00 43.81 595 ARG A C 1
ATOM 4195 O O . ARG A 1 595 ? -50.615 28.318 7.580 1.00 43.81 595 ARG A O 1
ATOM 4202 N N . GLU A 1 596 ? -48.563 27.928 8.422 1.00 41.31 596 GLU A N 1
ATOM 4203 C CA . GLU A 1 596 ? -49.046 27.335 9.685 1.00 41.31 596 GLU A CA 1
ATOM 4204 C C . GLU A 1 596 ? -48.832 28.217 10.932 1.00 41.31 596 GLU A C 1
ATOM 4206 O O . GLU A 1 596 ? -49.527 28.045 11.931 1.00 41.31 596 GLU A O 1
ATOM 4211 N N . GLN A 1 597 ? -48.003 29.266 10.855 1.00 35.78 597 GLN A N 1
ATOM 4212 C CA . GLN A 1 597 ? -47.900 30.293 11.907 1.00 35.78 597 GLN A CA 1
ATOM 4213 C C . GLN A 1 597 ? -49.003 31.372 11.807 1.00 35.78 597 GLN A C 1
ATOM 4215 O O . GLN A 1 597 ? -48.726 32.534 11.513 1.00 35.78 597 GLN A O 1
ATOM 4220 N N . GLU A 1 598 ? -50.259 31.007 12.090 1.00 35.75 598 GLU A N 1
ATOM 4221 C CA . GLU A 1 598 ? -51.327 31.983 12.422 1.00 35.75 598 GLU A CA 1
ATOM 4222 C C . GLU A 1 598 ? -52.094 31.641 13.727 1.00 35.75 598 GLU A C 1
ATOM 4224 O O . GLU A 1 598 ? -53.071 32.290 14.099 1.00 35.75 598 GLU A O 1
ATOM 4229 N N . ALA A 1 599 ? -51.591 30.662 14.487 1.00 41.03 599 ALA A N 1
ATOM 4230 C CA . ALA A 1 599 ? -51.924 30.384 15.887 1.00 41.03 599 ALA A CA 1
ATOM 4231 C C . ALA A 1 599 ? -50.624 29.919 16.589 1.00 41.03 599 ALA A C 1
ATOM 4233 O O . ALA A 1 599 ? -49.836 29.222 15.965 1.00 41.03 599 ALA A O 1
ATOM 4234 N N . VAL A 1 600 ? -50.287 30.270 17.836 1.00 35.56 600 VAL A N 1
ATOM 4235 C CA . VAL A 1 600 ? -51.058 30.854 18.953 1.00 35.56 600 VAL A CA 1
ATOM 4236 C C . VAL A 1 600 ? -50.262 31.995 19.624 1.00 35.56 600 VAL A C 1
ATOM 4238 O O . VAL A 1 600 ? -49.040 31.944 19.706 1.00 35.56 600 VAL A O 1
ATOM 4241 N N . THR A 1 601 ? -50.939 33.018 20.163 1.00 30.81 601 THR A N 1
ATOM 4242 C CA . THR A 1 601 ? -50.303 34.122 20.919 1.00 30.81 601 THR A CA 1
ATOM 4243 C C . THR A 1 601 ? -50.046 33.786 22.402 1.00 30.81 601 THR A C 1
ATOM 4245 O O . THR A 1 601 ? -50.957 33.266 23.053 1.00 30.81 601 THR A O 1
ATOM 4248 N N . PRO A 1 602 ? -48.893 34.163 22.994 1.00 38.22 602 PRO A N 1
ATOM 4249 C CA . PRO A 1 602 ? -48.575 33.899 24.402 1.00 38.22 602 PRO A CA 1
ATOM 4250 C C . PRO A 1 602 ? -49.249 34.874 25.390 1.00 38.22 602 PRO A C 1
ATOM 4252 O O . PRO A 1 602 ? -49.676 35.969 25.029 1.00 38.22 602 PRO A O 1
ATOM 4255 N N . THR A 1 603 ? -49.299 34.492 26.673 1.00 29.03 603 THR A N 1
ATOM 4256 C CA . THR A 1 603 ? -49.738 35.330 27.814 1.00 29.03 603 THR A CA 1
ATOM 4257 C C . THR A 1 603 ? -48.670 35.269 28.926 1.00 29.03 603 THR A C 1
ATOM 4259 O O . THR A 1 603 ? -48.153 34.180 29.167 1.00 29.03 603 THR A O 1
ATOM 4262 N N . PRO A 1 604 ? -48.285 36.387 29.581 1.00 37.50 604 PRO A N 1
ATOM 4263 C CA . PRO A 1 604 ? -47.026 36.459 30.335 1.00 37.50 604 PRO A CA 1
ATOM 4264 C C . PRO A 1 604 ? -47.076 36.005 31.807 1.00 37.50 604 PRO A C 1
ATOM 4266 O O . PRO A 1 604 ? -48.084 36.131 32.503 1.00 37.50 604 PRO A O 1
ATOM 4269 N N . THR A 1 605 ? -45.911 35.561 32.283 1.00 32.62 605 THR A N 1
ATOM 4270 C CA . THR A 1 605 ? -45.596 35.076 33.640 1.00 32.62 605 THR A CA 1
ATOM 4271 C C . THR A 1 605 ? -45.416 36.201 34.681 1.00 32.62 605 THR A C 1
ATOM 4273 O O . THR A 1 605 ? -44.817 37.229 34.360 1.00 32.62 605 THR A O 1
ATOM 4276 N N . PRO A 1 606 ? -45.819 36.003 35.956 1.00 34.84 606 PRO A N 1
ATOM 4277 C CA . PRO A 1 606 ? -45.365 36.797 37.103 1.00 34.84 606 PRO A CA 1
ATOM 4278 C C . PRO A 1 606 ? -44.232 36.115 37.911 1.00 34.84 606 PRO A C 1
ATOM 4280 O O . PRO A 1 606 ? -44.152 34.893 38.001 1.00 34.84 606 PRO A O 1
ATOM 4283 N N . THR A 1 607 ? -43.360 36.916 38.528 1.00 33.72 607 THR A N 1
ATOM 4284 C CA . THR A 1 607 ? -42.160 36.513 39.300 1.00 33.72 607 THR A CA 1
ATOM 4285 C C . THR A 1 607 ? -42.439 36.074 40.752 1.00 33.72 607 THR A C 1
ATOM 4287 O O . THR A 1 607 ? -43.489 36.423 41.285 1.00 33.72 607 THR A O 1
ATOM 4290 N N . LEU A 1 608 ? -41.467 35.400 41.419 1.00 31.02 608 LEU A N 1
ATOM 4291 C CA . LEU A 1 608 ? -40.827 35.844 42.696 1.00 31.02 608 LEU A CA 1
ATOM 4292 C C . LEU A 1 608 ? -39.927 34.795 43.431 1.00 31.02 608 LEU A C 1
ATOM 4294 O O . LEU A 1 608 ? -40.436 33.847 44.016 1.00 31.02 608 LEU A O 1
ATOM 4298 N N . THR A 1 609 ? -38.632 35.128 43.605 1.00 29.81 609 THR A N 1
ATOM 4299 C CA . THR A 1 609 ? -37.726 34.817 44.765 1.00 29.81 609 THR A CA 1
ATOM 4300 C C . THR A 1 609 ? -37.312 33.357 45.143 1.00 29.81 609 THR A C 1
ATOM 4302 O O . THR A 1 609 ? -37.961 32.415 44.708 1.00 29.81 609 THR A O 1
ATOM 4305 N N . PRO A 1 610 ? -36.203 33.141 45.915 1.00 48.81 610 PRO A N 1
ATOM 4306 C CA . PRO A 1 610 ? -35.489 31.843 45.979 1.00 48.81 610 PRO A CA 1
ATOM 4307 C C . PRO A 1 610 ? -35.356 31.145 47.369 1.00 48.81 610 PRO A C 1
ATOM 4309 O O . PRO A 1 610 ? -35.598 31.764 48.404 1.00 48.81 610 PRO A O 1
ATOM 4312 N N . THR A 1 611 ? -34.840 29.894 47.325 1.00 27.48 611 THR A N 1
ATOM 4313 C CA . THR A 1 611 ? -34.232 29.035 48.395 1.00 27.48 611 THR A CA 1
ATOM 4314 C C . THR A 1 611 ? -35.100 28.551 49.588 1.00 27.48 611 THR A C 1
ATOM 4316 O O . THR A 1 611 ? -36.063 29.226 49.942 1.00 27.48 611 THR A O 1
ATOM 4319 N N . PRO A 1 612 ? -34.755 27.433 50.297 1.00 38.78 612 PRO A N 1
ATOM 4320 C CA . PRO A 1 612 ? -33.728 26.389 50.050 1.00 38.78 612 PRO A CA 1
ATOM 4321 C C . PRO A 1 612 ? -34.197 24.897 50.182 1.00 38.78 612 PRO A C 1
ATOM 4323 O O . PRO A 1 612 ? -35.298 24.613 50.632 1.00 38.78 612 PRO A O 1
ATOM 4326 N N . THR A 1 613 ? -33.287 23.970 49.832 1.00 27.28 613 THR A N 1
ATOM 4327 C CA . THR A 1 613 ? -33.071 22.549 50.251 1.00 27.28 613 THR A CA 1
ATOM 4328 C C . THR A 1 613 ? -34.240 21.631 50.711 1.00 27.28 613 THR A C 1
ATOM 4330 O O . THR A 1 613 ? -34.884 21.920 51.718 1.00 27.28 613 THR A O 1
ATOM 4333 N N . PRO A 1 614 ? -34.416 20.424 50.112 1.00 34.75 614 PRO A N 1
ATOM 4334 C CA . PRO A 1 614 ? -35.410 19.422 50.530 1.00 34.75 614 PRO A CA 1
ATOM 4335 C C . PRO A 1 614 ? -34.910 18.382 51.563 1.00 34.75 614 PRO A C 1
ATOM 4337 O O . PRO A 1 614 ? -33.716 18.150 51.740 1.00 34.75 614 PRO A O 1
ATOM 4340 N N . THR A 1 615 ? -35.852 17.692 52.215 1.00 29.02 615 THR A N 1
ATOM 4341 C CA . THR A 1 615 ? -35.697 16.398 52.931 1.00 29.02 615 THR A CA 1
ATOM 4342 C C . THR A 1 615 ? -37.108 15.755 53.057 1.00 29.02 615 THR A C 1
ATOM 4344 O O . THR A 1 615 ? -38.086 16.442 52.760 1.00 29.02 615 THR A O 1
ATOM 4347 N N . PRO A 1 616 ? -37.281 14.438 53.304 1.00 48.53 616 PRO A N 1
ATOM 4348 C CA . PRO A 1 616 ? -37.701 13.563 52.201 1.00 48.53 616 PRO A CA 1
ATOM 4349 C C . PRO A 1 616 ? -38.990 12.742 52.451 1.00 48.53 616 PRO A C 1
ATOM 4351 O O . PRO A 1 616 ? -39.534 12.746 53.551 1.00 48.53 616 PRO A O 1
ATOM 4354 N N . THR A 1 617 ? -39.363 11.931 51.438 1.00 29.78 617 THR A N 1
ATOM 4355 C CA . THR A 1 617 ? -40.393 10.850 51.457 1.00 29.78 617 THR A CA 1
ATOM 4356 C C . THR A 1 617 ? -41.866 11.341 51.584 1.00 29.78 617 THR A C 1
ATOM 4358 O O . THR A 1 617 ? -42.089 12.422 52.123 1.00 29.78 617 THR A O 1
ATOM 4361 N N . PRO A 1 618 ? -42.905 10.600 51.107 1.00 36.34 618 PRO A N 1
ATOM 4362 C CA . PRO A 1 618 ? -42.886 9.227 50.593 1.00 36.34 618 PRO A CA 1
ATOM 4363 C C . PRO A 1 618 ? -43.540 8.950 49.217 1.00 36.34 618 PRO A C 1
ATOM 4365 O O . PRO A 1 618 ? -44.288 9.741 48.654 1.00 36.34 618 PRO A O 1
ATOM 4368 N N . THR A 1 619 ? -43.260 7.737 48.738 1.00 36.28 619 THR A N 1
ATOM 4369 C CA . THR A 1 619 ? -43.746 7.060 47.524 1.00 36.28 619 THR A CA 1
ATOM 4370 C C . THR A 1 619 ? -45.257 6.764 47.517 1.00 36.28 619 THR A C 1
ATOM 4372 O O . THR A 1 619 ? -45.813 6.374 48.546 1.00 36.28 619 THR A O 1
ATOM 4375 N N . PRO A 1 620 ? -45.897 6.829 46.334 1.00 35.06 620 PRO A N 1
ATOM 4376 C CA . PRO A 1 620 ? -46.775 5.746 45.864 1.00 35.06 620 PRO A CA 1
ATOM 4377 C C . PRO A 1 620 ? -46.416 5.345 44.412 1.00 35.06 620 PRO A C 1
ATOM 4379 O O . PRO A 1 620 ? -46.509 6.151 43.497 1.00 35.06 620 PRO A O 1
ATOM 4382 N N . THR A 1 621 ? -45.816 4.179 44.166 1.00 32.47 621 THR A N 1
ATOM 4383 C CA . THR A 1 621 ? -46.481 2.873 43.962 1.00 32.47 621 THR A CA 1
ATOM 4384 C C . THR A 1 621 ? -47.276 2.794 42.650 1.00 32.47 621 THR A C 1
ATOM 4386 O O . THR A 1 621 ? -48.436 3.177 42.634 1.00 32.47 621 THR A O 1
ATOM 4389 N N . ALA A 1 622 ? -46.614 2.249 41.615 1.00 33.69 622 ALA A N 1
ATOM 4390 C CA . ALA A 1 622 ? -47.073 1.427 40.473 1.00 33.69 622 ALA A CA 1
ATOM 4391 C C . ALA A 1 622 ? -48.510 1.610 39.882 1.00 33.69 622 ALA A C 1
ATOM 4393 O O . ALA A 1 622 ? -49.494 1.709 40.602 1.00 33.69 622 ALA A O 1
ATOM 4394 N N . ALA A 1 623 ? -48.739 1.502 38.565 1.00 33.44 623 ALA A N 1
ATOM 4395 C CA . ALA A 1 623 ? -47.986 0.697 37.598 1.00 33.44 623 ALA A CA 1
ATOM 4396 C C . ALA A 1 623 ? -48.194 1.106 36.122 1.00 33.44 623 ALA A C 1
ATOM 4398 O O . ALA A 1 623 ? -49.320 1.353 35.697 1.00 33.44 623 ALA A O 1
ATOM 4399 N N . SER A 1 624 ? -47.131 0.981 35.324 1.00 30.27 624 SER A N 1
ATOM 4400 C CA . SER A 1 624 ? -47.175 0.528 33.925 1.00 30.27 624 SER A CA 1
ATOM 4401 C C . SER A 1 624 ? -45.816 -0.101 33.608 1.00 30.27 624 SER A C 1
ATOM 4403 O O . SER A 1 624 ? -44.803 0.587 33.678 1.00 30.27 624 SER A O 1
ATOM 4405 N N . THR A 1 625 ? -45.771 -1.408 33.345 1.00 30.97 625 THR A N 1
ATOM 4406 C CA . THR A 1 625 ? -44.526 -2.149 33.072 1.00 30.97 625 THR A CA 1
ATOM 4407 C C . THR A 1 625 ? -44.301 -2.315 31.568 1.00 30.97 625 THR A C 1
ATOM 4409 O O . THR A 1 625 ? -45.091 -3.025 30.937 1.00 30.97 625 THR A O 1
ATOM 4412 N N . PRO A 1 626 ? -43.217 -1.757 31.001 1.00 34.31 626 PRO A N 1
ATOM 4413 C CA . PRO A 1 626 ? -42.560 -2.340 29.836 1.00 34.31 626 PRO A CA 1
ATOM 4414 C C . PRO A 1 626 ? -42.050 -3.753 30.166 1.00 34.31 626 PRO A C 1
ATOM 4416 O O . PRO A 1 626 ? -41.904 -4.122 31.335 1.00 34.31 626 PRO A O 1
ATOM 4419 N N . THR A 1 627 ? -41.801 -4.558 29.138 1.00 38.03 627 THR A N 1
ATOM 4420 C CA . THR A 1 627 ? -41.259 -5.920 29.259 1.00 38.03 627 THR A CA 1
ATOM 4421 C C . THR A 1 627 ? -39.754 -5.939 29.569 1.00 38.03 627 THR A C 1
ATOM 4423 O O . THR A 1 627 ? -39.053 -4.985 29.232 1.00 38.03 627 THR A O 1
ATOM 4426 N N . PRO A 1 628 ? -39.229 -7.018 30.185 1.00 41.81 628 PRO A N 1
ATOM 4427 C CA . PRO A 1 628 ? -37.804 -7.151 30.487 1.00 41.81 628 PRO A CA 1
ATOM 4428 C C . PRO A 1 628 ? -37.014 -7.494 29.215 1.00 41.81 628 PRO A C 1
ATOM 4430 O O . PRO A 1 628 ? -36.881 -8.660 28.856 1.00 41.81 628 PRO A O 1
ATOM 4433 N N . MET A 1 629 ? -36.525 -6.468 28.518 1.00 44.12 629 MET A N 1
ATOM 4434 C CA . MET A 1 629 ? -35.687 -6.616 27.320 1.00 44.12 629 MET A CA 1
ATOM 4435 C C . MET A 1 629 ? -34.168 -6.649 27.617 1.00 44.12 629 MET A C 1
ATOM 4437 O O . MET A 1 629 ? -33.500 -7.517 27.055 1.00 44.12 629 MET A O 1
ATOM 4441 N N . PRO A 1 630 ? -33.608 -5.823 28.537 1.00 54.06 630 PRO A N 1
ATOM 4442 C CA . PRO A 1 630 ? -32.155 -5.758 28.757 1.00 54.06 630 PRO A CA 1
ATOM 4443 C C . PRO A 1 630 ? -31.488 -7.081 29.161 1.00 54.06 630 PRO A C 1
ATOM 4445 O O . PRO A 1 630 ? -30.342 -7.322 28.787 1.00 54.06 630 PRO A O 1
ATOM 4448 N N . ASP A 1 631 ? -32.196 -7.951 29.889 1.00 65.75 631 ASP A N 1
ATOM 4449 C CA . ASP A 1 631 ? -31.671 -9.249 30.338 1.00 65.75 631 ASP A CA 1
ATOM 4450 C C . ASP A 1 631 ? -31.382 -10.204 29.161 1.00 65.75 631 ASP A C 1
ATOM 4452 O O . ASP A 1 631 ? -30.456 -11.011 29.231 1.00 65.75 631 ASP A O 1
ATOM 4456 N N . ALA A 1 632 ? -32.152 -10.110 28.069 1.00 80.69 632 ALA A N 1
ATOM 4457 C CA . ALA A 1 632 ? -32.004 -10.974 26.897 1.00 80.69 632 ALA A CA 1
ATOM 4458 C C . ALA A 1 632 ? -30.837 -10.525 26.004 1.00 80.69 632 ALA A C 1
ATOM 4460 O O . ALA A 1 632 ? -29.959 -11.328 25.696 1.00 80.69 632 ALA A O 1
ATOM 4461 N N . THR A 1 633 ? -30.781 -9.233 25.662 1.00 88.19 633 THR A N 1
ATOM 4462 C CA . THR A 1 633 ? -29.679 -8.634 24.886 1.00 88.19 633 THR A CA 1
ATOM 4463 C C . THR A 1 633 ? -28.341 -8.813 25.603 1.00 88.19 633 THR A C 1
ATOM 4465 O O . THR A 1 633 ? -27.352 -9.207 24.990 1.00 88.19 633 THR A O 1
ATOM 4468 N N . ARG A 1 634 ? -28.322 -8.624 26.931 1.00 90.44 634 ARG A N 1
ATOM 4469 C CA . ARG A 1 634 ? -27.163 -8.942 27.773 1.00 90.44 634 ARG A CA 1
ATOM 4470 C C . ARG A 1 634 ? -26.778 -10.416 27.678 1.00 90.44 634 ARG A C 1
ATOM 4472 O O . ARG A 1 634 ? -25.607 -10.704 27.483 1.00 90.44 634 ARG A O 1
ATOM 4479 N N . GLY A 1 635 ? -27.738 -11.338 27.775 1.00 90.69 635 GLY A N 1
ATOM 4480 C CA . GLY A 1 635 ? -27.482 -12.776 27.653 1.00 90.69 635 GLY A CA 1
ATOM 4481 C C . GLY A 1 635 ? -26.831 -13.175 26.323 1.00 90.69 635 GLY A C 1
ATOM 4482 O O . GLY A 1 635 ? -25.932 -14.012 26.324 1.00 90.69 635 GLY A O 1
ATOM 4483 N N . ILE A 1 636 ? -27.222 -12.537 25.213 1.00 94.56 636 ILE A N 1
ATOM 4484 C CA . ILE A 1 636 ? -26.593 -12.725 23.894 1.00 94.56 636 ILE A CA 1
ATOM 4485 C C . ILE A 1 636 ? -25.134 -12.252 23.914 1.00 94.56 636 ILE A C 1
ATOM 4487 O O . ILE A 1 636 ? -24.245 -12.994 23.503 1.00 94.56 636 ILE A O 1
ATOM 4491 N N . LEU A 1 637 ? -24.863 -11.053 24.439 1.00 94.94 637 LEU A N 1
ATOM 4492 C CA . LEU A 1 637 ? -23.496 -10.528 24.534 1.00 94.94 637 LEU A CA 1
ATOM 4493 C C . LEU A 1 637 ? -22.626 -11.353 25.504 1.00 94.94 637 LEU A C 1
ATOM 4495 O O . LEU A 1 637 ? -21.481 -11.669 25.193 1.00 94.94 637 LEU A O 1
ATOM 4499 N N . GLU A 1 638 ? -23.161 -11.798 26.644 1.00 93.25 638 GLU A N 1
ATOM 4500 C CA . GLU A 1 638 ? -22.451 -12.709 27.555 1.00 93.25 638 GLU A CA 1
ATOM 4501 C C . GLU A 1 638 ? -22.179 -14.091 26.931 1.00 93.25 638 GLU A C 1
ATOM 4503 O O . GLU A 1 638 ? -21.206 -14.744 27.314 1.00 93.25 638 GLU A O 1
ATOM 4508 N N . ALA A 1 639 ? -23.005 -14.547 25.983 1.00 91.62 639 ALA A N 1
ATOM 4509 C CA . ALA A 1 639 ? -22.744 -15.753 25.197 1.00 91.62 639 ALA A CA 1
ATOM 4510 C C . ALA A 1 639 ? -21.662 -15.505 24.134 1.00 91.62 639 ALA A C 1
ATOM 4512 O O . ALA A 1 639 ? -20.715 -16.286 24.059 1.00 91.62 639 ALA A O 1
ATOM 4513 N N . PHE A 1 640 ? -21.741 -14.391 23.396 1.00 96.44 640 PHE A N 1
ATOM 4514 C CA . PHE A 1 640 ? -20.719 -13.950 22.439 1.00 96.44 640 PHE A CA 1
ATOM 4515 C C . PHE A 1 640 ? -19.331 -13.894 23.078 1.00 96.44 640 PHE A C 1
ATOM 4517 O O . PHE A 1 640 ? -18.412 -14.562 22.616 1.00 96.44 640 PHE A O 1
ATOM 4524 N N . TYR A 1 641 ? -19.219 -13.201 24.212 1.00 95.00 641 TYR A N 1
ATOM 4525 C CA . TYR A 1 641 ? -17.997 -13.104 25.008 1.00 95.00 641 TYR A CA 1
ATOM 4526 C C . TYR A 1 641 ? -17.385 -14.471 25.344 1.00 95.00 641 TYR A C 1
ATOM 4528 O O . TYR A 1 641 ? -16.174 -14.657 25.280 1.00 95.00 641 TYR A O 1
ATOM 4536 N N . ARG A 1 642 ? -18.217 -15.452 25.710 1.00 92.25 642 ARG A N 1
ATOM 4537 C CA . ARG A 1 642 ? -17.752 -16.796 26.086 1.00 92.25 642 ARG A CA 1
ATOM 4538 C C . ARG A 1 642 ? -17.384 -17.650 24.879 1.00 92.25 642 ARG A C 1
ATOM 4540 O O . ARG A 1 642 ? -16.459 -18.448 24.991 1.00 92.25 642 ARG A O 1
ATOM 4547 N N . ALA A 1 643 ? -18.102 -17.499 23.769 1.00 91.12 643 ALA A N 1
ATOM 4548 C CA . ALA A 1 643 ? -17.825 -18.208 22.526 1.00 91.12 643 ALA A CA 1
ATOM 4549 C C . ALA A 1 643 ? -16.487 -17.763 21.924 1.00 91.12 643 ALA A C 1
ATOM 4551 O O . ALA A 1 643 ? -15.673 -18.612 21.568 1.00 91.12 643 ALA A O 1
ATOM 4552 N N . THR A 1 644 ? -16.225 -16.449 21.903 1.00 90.44 644 THR A N 1
ATOM 4553 C CA . THR A 1 644 ? -15.072 -15.877 21.194 1.00 90.44 644 THR A CA 1
ATOM 4554 C C . THR A 1 644 ? -13.850 -15.575 22.076 1.00 90.44 644 THR A C 1
ATOM 4556 O O . THR A 1 644 ? -13.007 -14.735 21.752 1.00 90.44 644 THR A O 1
ATOM 4559 N N . GLY A 1 645 ? -13.731 -16.263 23.219 1.00 84.06 645 GLY A N 1
ATOM 4560 C CA . GLY A 1 645 ? -12.526 -16.242 24.058 1.00 84.06 645 GLY A CA 1
ATOM 4561 C C . GLY A 1 645 ? -12.331 -15.000 24.941 1.00 84.06 645 GLY A C 1
ATOM 4562 O O . GLY A 1 645 ? -11.194 -14.719 25.316 1.00 84.06 645 GLY A O 1
ATOM 4563 N N . GLY A 1 646 ? -13.410 -14.300 25.303 1.00 67.25 646 GLY A N 1
ATOM 4564 C CA . GLY A 1 646 ? -13.465 -12.970 25.934 1.00 67.25 646 GLY A CA 1
ATOM 4565 C C . GLY A 1 646 ? -12.539 -12.671 27.111 1.00 67.25 646 GLY A C 1
ATOM 4566 O O . GLY A 1 646 ? -12.072 -11.537 27.246 1.00 67.25 646 GLY A O 1
ATOM 4567 N N . ASP A 1 647 ? -12.211 -13.670 27.933 1.00 74.69 647 ASP A N 1
ATOM 4568 C CA . ASP A 1 647 ? -11.246 -13.523 29.033 1.00 74.69 647 ASP A CA 1
ATOM 4569 C C . ASP A 1 647 ? -9.819 -13.181 28.526 1.00 74.69 647 ASP A C 1
ATOM 4571 O O . ASP A 1 647 ? -8.988 -12.716 29.304 1.00 74.69 647 ASP A O 1
ATOM 4575 N N . ASN A 1 648 ? -9.543 -13.383 27.227 1.00 64.00 648 ASN A N 1
ATOM 4576 C CA . ASN A 1 648 ? -8.255 -13.150 26.557 1.00 64.00 648 ASN A CA 1
ATOM 4577 C C . ASN A 1 648 ? -8.280 -11.999 25.528 1.00 64.00 648 ASN A C 1
ATOM 4579 O O . ASN A 1 648 ? -7.251 -11.741 24.905 1.00 64.00 648 ASN A O 1
ATOM 4583 N N . TRP A 1 649 ? -9.419 -11.323 25.320 1.00 76.50 649 TRP A N 1
ATOM 4584 C CA . TRP A 1 649 ? -9.482 -10.168 24.413 1.00 76.50 649 TRP A CA 1
ATOM 4585 C C . TRP A 1 649 ? -8.529 -9.048 24.868 1.00 76.50 649 TRP A C 1
ATOM 4587 O O . TRP A 1 649 ? -8.318 -8.841 26.065 1.00 76.50 649 TRP A O 1
ATOM 4597 N N . ARG A 1 650 ? -8.013 -8.265 23.913 1.00 51.19 650 ARG A N 1
ATOM 4598 C CA . ARG A 1 650 ? -7.104 -7.124 24.144 1.00 51.19 650 ARG A CA 1
ATOM 4599 C C . ARG A 1 650 ? -7.763 -6.030 24.994 1.00 51.19 650 ARG A C 1
ATOM 4601 O O . ARG A 1 650 ? -7.090 -5.369 25.782 1.00 51.19 650 ARG A O 1
ATOM 4608 N N . ASN A 1 651 ? -9.079 -5.872 24.871 1.00 52.16 651 ASN A N 1
ATOM 4609 C CA . ASN A 1 651 ? -9.929 -5.003 25.666 1.00 52.16 651 ASN A CA 1
ATOM 4610 C C . ASN A 1 651 ? -11.306 -5.657 25.891 1.00 52.16 651 ASN A C 1
ATOM 4612 O O . ASN A 1 651 ? -12.117 -5.800 24.978 1.00 52.16 651 ASN A O 1
ATOM 4616 N N . ASN A 1 652 ? -11.599 -6.016 27.138 1.00 71.94 652 ASN A N 1
ATOM 4617 C CA . ASN A 1 652 ? -12.898 -6.529 27.580 1.00 71.94 652 ASN A CA 1
ATOM 4618 C C . ASN A 1 652 ? -13.568 -5.610 28.620 1.00 71.94 652 ASN A C 1
ATOM 4620 O O . ASN A 1 652 ? -14.360 -6.061 29.448 1.00 71.94 652 ASN A O 1
ATOM 4624 N N . THR A 1 653 ? -13.271 -4.305 28.583 1.00 68.62 653 THR A N 1
ATOM 4625 C CA . THR A 1 653 ? -13.760 -3.336 29.578 1.00 68.62 653 THR A CA 1
ATOM 4626 C C . THR A 1 653 ? -15.282 -3.390 29.727 1.00 68.62 653 THR A C 1
ATOM 4628 O O . THR A 1 653 ? -16.027 -3.295 28.752 1.00 68.62 653 THR A O 1
ATOM 4631 N N . ASN A 1 654 ? -15.725 -3.545 30.979 1.00 70.19 654 ASN A N 1
ATOM 4632 C CA . ASN A 1 654 ? -17.116 -3.682 31.423 1.00 70.19 654 ASN A CA 1
ATOM 4633 C C . ASN A 1 654 ? -17.897 -4.921 30.927 1.00 70.19 654 ASN A C 1
ATOM 4635 O O . ASN A 1 654 ? -19.025 -5.123 31.387 1.00 70.19 654 ASN A O 1
ATOM 4639 N N . TRP A 1 655 ? -17.320 -5.811 30.115 1.00 85.88 655 TRP A N 1
ATOM 4640 C CA . TRP A 1 655 ? -17.966 -7.083 29.768 1.00 85.88 655 TRP A CA 1
ATOM 4641 C C . TRP A 1 655 ? -18.127 -7.988 31.000 1.00 85.88 655 TRP A C 1
ATOM 4643 O O . TRP A 1 655 ? -17.343 -7.934 31.948 1.00 85.88 655 TRP A O 1
ATOM 4653 N N . LEU A 1 656 ? -19.211 -8.775 31.024 1.00 89.00 656 LEU A N 1
ATOM 4654 C CA . LEU A 1 656 ? -19.683 -9.555 32.186 1.00 89.00 656 LEU A CA 1
ATOM 4655 C C . LEU A 1 656 ? -19.913 -8.738 33.485 1.00 89.00 656 LEU A C 1
ATOM 4657 O O . LEU A 1 656 ? -20.129 -9.319 34.552 1.00 89.00 656 LEU A O 1
ATOM 4661 N N . SER A 1 657 ? -19.875 -7.401 33.432 1.00 83.38 657 SER A N 1
ATOM 4662 C CA . SER A 1 657 ? -20.009 -6.534 34.609 1.00 83.38 657 SER A CA 1
ATOM 4663 C C . SER A 1 657 ? -21.452 -6.081 34.862 1.00 83.38 657 SER A C 1
ATOM 4665 O O . SER A 1 657 ? -22.348 -6.247 34.035 1.00 83.38 657 SER A O 1
ATOM 4667 N N . GLY A 1 658 ? -21.686 -5.433 36.007 1.00 78.00 658 GLY A N 1
ATOM 4668 C CA . GLY A 1 658 ? -22.968 -4.794 36.321 1.00 78.00 658 GLY A CA 1
ATOM 4669 C C . GLY A 1 658 ? -23.256 -3.485 35.567 1.00 78.00 658 GLY A C 1
ATOM 4670 O O . GLY A 1 658 ? -24.325 -2.919 35.785 1.00 78.00 658 GLY A O 1
ATOM 4671 N N . ALA A 1 659 ? -22.340 -2.990 34.726 1.00 80.00 659 ALA A N 1
ATOM 4672 C CA . ALA A 1 659 ? -22.501 -1.728 33.999 1.00 80.00 659 ALA A CA 1
ATOM 4673 C C . ALA A 1 659 ? -23.593 -1.805 32.903 1.00 80.00 659 ALA A C 1
ATOM 4675 O O . ALA A 1 659 ? -23.846 -2.903 32.383 1.00 80.00 659 ALA A O 1
ATOM 4676 N N . PRO A 1 660 ? -24.238 -0.677 32.534 1.00 83.00 660 PRO A N 1
ATOM 4677 C CA . PRO A 1 660 ? -25.081 -0.544 31.339 1.00 83.00 660 PRO A CA 1
ATOM 4678 C C . PRO A 1 660 ? -24.401 -1.042 30.057 1.00 83.00 660 PRO A C 1
ATOM 4680 O O . PRO A 1 660 ? -23.182 -0.981 29.943 1.00 83.00 660 PRO A O 1
ATOM 4683 N N . LEU A 1 661 ? -25.180 -1.516 29.075 1.00 82.25 661 LEU A N 1
ATOM 4684 C CA . LEU A 1 661 ? -24.609 -2.106 27.854 1.00 82.25 661 LEU A CA 1
ATOM 4685 C C . LEU A 1 661 ? -23.846 -1.082 26.998 1.00 82.25 661 LEU A C 1
ATOM 4687 O O . LEU A 1 661 ? -22.782 -1.417 26.504 1.00 82.25 661 LEU A O 1
ATOM 4691 N N . GLY A 1 662 ? -24.309 0.169 26.905 1.00 75.81 662 GLY A N 1
ATOM 4692 C CA . GLY A 1 662 ? -23.576 1.254 26.230 1.00 75.81 662 GLY A CA 1
ATOM 4693 C C . GLY A 1 662 ? -22.293 1.721 26.942 1.00 75.81 662 GLY A C 1
ATOM 4694 O O . GLY A 1 662 ? -21.617 2.610 26.442 1.00 75.81 662 GLY A O 1
ATOM 4695 N N . GLU A 1 663 ? -21.948 1.147 28.103 1.00 77.75 663 GLU A N 1
ATOM 4696 C CA . GLU A 1 663 ? -20.639 1.327 28.755 1.00 77.75 663 GLU A CA 1
ATOM 4697 C C . GLU A 1 663 ? -19.685 0.141 28.488 1.00 77.75 663 GLU A C 1
ATOM 4699 O O . GLU A 1 663 ? -18.558 0.135 28.988 1.00 77.75 663 GLU A O 1
ATOM 4704 N N . TRP A 1 664 ? -20.115 -0.895 27.756 1.00 78.31 664 TRP A N 1
ATOM 4705 C CA . TRP A 1 664 ? -19.274 -2.048 27.413 1.00 78.31 664 TRP A CA 1
ATOM 4706 C C . TRP A 1 664 ? -18.392 -1.704 26.212 1.00 78.31 664 TRP A C 1
ATOM 4708 O O . TRP A 1 664 ? -18.862 -1.114 25.241 1.00 78.31 664 TRP A O 1
ATOM 4718 N N . HIS A 1 665 ? -17.109 -2.078 26.252 1.00 70.69 665 HIS A N 1
ATOM 4719 C CA . HIS A 1 665 ? -16.202 -1.784 25.141 1.00 70.69 665 HIS A CA 1
ATOM 4720 C C . HIS A 1 665 ? -16.743 -2.361 23.825 1.00 70.69 665 HIS A C 1
ATOM 4722 O O . HIS A 1 665 ? -17.104 -3.536 23.768 1.00 70.69 665 HIS A O 1
ATOM 4728 N N . GLY A 1 666 ? -16.810 -1.521 22.791 1.00 54.91 666 GLY A N 1
ATOM 4729 C CA . GLY A 1 666 ? -17.333 -1.887 21.479 1.00 54.91 666 GLY A CA 1
ATOM 4730 C C . GLY A 1 666 ? -18.857 -1.848 21.340 1.00 54.91 666 GLY A C 1
ATOM 4731 O O . GLY A 1 666 ? -19.352 -2.073 20.243 1.00 54.91 666 GLY A O 1
ATOM 4732 N N . VAL A 1 667 ? -19.618 -1.563 22.400 1.00 81.00 667 VAL A N 1
ATOM 4733 C CA . VAL A 1 667 ? -21.089 -1.581 22.372 1.00 81.00 667 VAL A CA 1
ATOM 4734 C C . VAL A 1 667 ? -21.642 -0.157 22.419 1.00 81.00 667 VAL A C 1
ATOM 4736 O O . VAL A 1 667 ? -21.288 0.619 23.301 1.00 81.00 667 VAL A O 1
ATOM 4739 N N . SER A 1 668 ? -22.556 0.184 21.509 1.00 76.12 668 SER A N 1
ATOM 4740 C CA . SER A 1 668 ? -23.344 1.427 21.580 1.00 76.12 668 SER A CA 1
ATOM 4741 C C . SER A 1 668 ? -24.839 1.120 21.588 1.00 76.12 668 SER A C 1
ATOM 4743 O O . SER A 1 668 ? -25.277 0.101 21.044 1.00 76.12 668 SER A O 1
ATOM 4745 N N . THR A 1 669 ? -25.620 1.999 22.215 1.00 81.94 669 THR A N 1
ATOM 4746 C CA . THR A 1 669 ? -27.072 1.846 22.363 1.00 81.94 669 THR A CA 1
ATOM 4747 C C . THR A 1 669 ? -27.835 3.097 21.948 1.00 81.94 669 THR A C 1
ATOM 4749 O O . THR A 1 669 ? -27.292 4.198 22.007 1.00 81.94 669 THR A O 1
ATOM 4752 N N . ASP A 1 670 ? -29.110 2.931 21.601 1.00 80.62 670 ASP A N 1
ATOM 4753 C CA . ASP A 1 670 ? -30.070 4.034 21.480 1.00 80.62 670 ASP A CA 1
ATOM 4754 C C . ASP A 1 670 ? -30.438 4.660 22.849 1.00 80.62 670 ASP A C 1
ATOM 4756 O O . ASP A 1 670 ? -29.921 4.272 23.906 1.00 80.62 670 ASP A O 1
ATOM 4760 N N . ALA A 1 671 ? -31.341 5.648 22.834 1.00 73.94 671 ALA A N 1
ATOM 4761 C CA . ALA A 1 671 ? -31.829 6.340 24.032 1.00 73.94 671 ALA A CA 1
ATOM 4762 C C . ALA A 1 671 ? -32.659 5.434 24.971 1.00 73.94 671 ALA A C 1
ATOM 4764 O O . ALA A 1 671 ? -32.781 5.713 26.168 1.00 73.94 671 ALA A O 1
ATOM 4765 N N . GLU A 1 672 ? -33.206 4.340 24.444 1.00 78.94 672 GLU A N 1
ATOM 4766 C CA . GLU A 1 672 ? -33.935 3.295 25.157 1.00 78.94 672 GLU A CA 1
ATOM 4767 C C . GLU A 1 672 ? -33.002 2.236 25.789 1.00 78.94 672 GLU A C 1
ATOM 4769 O O . GLU A 1 672 ? -33.437 1.473 26.660 1.00 78.94 672 GLU A O 1
ATOM 4774 N N . GLY A 1 673 ? -31.719 2.213 25.411 1.00 76.88 673 GLY A N 1
ATOM 4775 C CA . GLY A 1 673 ? -30.699 1.282 25.901 1.00 76.88 673 GLY A CA 1
ATOM 4776 C C . GLY A 1 673 ? -30.608 -0.036 25.120 1.00 76.88 673 GLY A C 1
ATOM 4777 O O . GLY A 1 673 ? -30.057 -1.013 25.638 1.00 76.88 673 GLY A O 1
ATOM 4778 N N . LEU A 1 674 ? -31.157 -0.090 23.905 1.00 84.50 674 LEU A N 1
ATOM 4779 C CA . LEU A 1 674 ? -31.079 -1.224 22.982 1.00 84.50 674 LEU A CA 1
ATOM 4780 C C . LEU A 1 674 ? -29.802 -1.119 22.141 1.00 84.50 674 LEU A C 1
ATOM 4782 O O . LEU A 1 674 ? -29.407 -0.030 21.740 1.00 84.50 674 LEU A O 1
ATOM 4786 N N . VAL A 1 675 ? -29.136 -2.246 21.882 1.00 88.00 675 VAL A N 1
ATOM 4787 C CA . VAL A 1 675 ? -27.831 -2.261 21.198 1.00 88.00 675 VAL A CA 1
ATOM 4788 C C . VAL A 1 675 ? -27.993 -2.009 19.700 1.00 88.00 675 VAL A C 1
ATOM 4790 O O . VAL A 1 675 ? -28.644 -2.793 19.011 1.00 88.00 675 VAL A O 1
ATOM 4793 N N . THR A 1 676 ? -27.354 -0.941 19.218 1.00 80.56 676 THR A N 1
ATOM 4794 C CA . THR A 1 676 ? -27.369 -0.482 17.818 1.00 80.56 676 THR A CA 1
ATOM 4795 C C . THR A 1 676 ? -26.017 -0.648 17.121 1.00 80.56 676 THR A C 1
ATOM 4797 O O . THR A 1 676 ? -25.971 -0.781 15.900 1.00 80.56 676 THR A O 1
ATOM 4800 N N . ARG A 1 677 ? -24.908 -0.719 17.869 1.00 84.31 677 ARG A N 1
ATOM 4801 C CA . ARG A 1 677 ? -23.558 -0.947 17.327 1.00 84.31 677 ARG A CA 1
ATOM 4802 C C . ARG A 1 677 ? -22.798 -1.974 18.163 1.00 84.31 677 ARG A C 1
ATOM 4804 O O . ARG A 1 677 ? -22.806 -1.892 19.391 1.00 84.31 677 ARG A O 1
ATOM 4811 N N . LEU A 1 678 ? -22.118 -2.898 17.484 1.00 82.19 678 LEU A N 1
ATOM 4812 C CA . LEU A 1 678 ? -21.135 -3.818 18.051 1.00 82.19 678 LEU A CA 1
ATOM 4813 C C . LEU A 1 678 ? -19.859 -3.763 17.200 1.00 82.19 678 LEU A C 1
ATOM 4815 O O . LEU A 1 678 ? -19.847 -4.195 16.049 1.00 82.19 678 LEU A O 1
ATOM 4819 N N . ASN A 1 679 ? -18.796 -3.204 17.766 1.00 69.19 679 ASN A N 1
ATOM 4820 C CA . ASN A 1 679 ? -17.514 -2.982 17.114 1.00 69.19 679 ASN A CA 1
ATOM 4821 C C . ASN A 1 679 ? -16.380 -3.559 17.972 1.00 69.19 679 ASN A C 1
ATOM 4823 O O . ASN A 1 679 ? -16.064 -3.020 19.029 1.00 69.19 679 ASN A O 1
ATOM 4827 N N . LEU A 1 680 ? -15.819 -4.689 17.544 1.00 62.06 680 LEU A N 1
ATOM 4828 C CA . LEU A 1 680 ? -14.781 -5.452 18.248 1.00 62.06 680 LEU A CA 1
ATOM 4829 C C . LEU A 1 680 ? -13.683 -5.921 17.279 1.00 62.06 680 LEU A C 1
ATOM 4831 O O . LEU A 1 680 ? -13.122 -7.009 17.437 1.00 62.06 680 LEU A O 1
ATOM 4835 N N . VAL A 1 681 ? -13.402 -5.126 16.246 1.00 52.88 681 VAL A N 1
ATOM 4836 C CA . VAL A 1 681 ? -12.283 -5.359 15.321 1.00 52.88 681 VAL A CA 1
ATOM 4837 C C . VAL A 1 681 ? -10.969 -5.461 16.107 1.00 52.88 681 VAL A C 1
ATOM 4839 O O . VAL A 1 681 ? -10.812 -4.827 17.152 1.00 52.88 681 VAL A O 1
ATOM 4842 N N . ALA A 1 682 ? -10.067 -6.334 15.650 1.00 46.34 682 ALA A N 1
ATOM 4843 C CA . ALA A 1 682 ? -8.727 -6.565 16.201 1.00 46.34 682 ALA A CA 1
ATOM 4844 C C . ALA A 1 682 ? -8.602 -6.541 17.724 1.00 46.34 682 ALA A C 1
ATOM 4846 O O . ALA A 1 682 ? -7.611 -6.066 18.292 1.00 46.34 682 ALA A O 1
ATOM 4847 N N . ASN A 1 683 ? -9.577 -7.144 18.385 1.00 45.53 683 ASN A N 1
ATOM 4848 C CA . ASN A 1 683 ? -9.623 -7.276 19.824 1.00 45.53 683 ASN A CA 1
ATOM 4849 C C . ASN A 1 683 ? -9.138 -8.668 20.288 1.00 45.53 683 ASN A C 1
ATOM 4851 O O . ASN A 1 683 ? -9.186 -8.982 21.472 1.00 45.53 683 ASN A O 1
ATOM 4855 N N . GLY A 1 684 ? -8.610 -9.501 19.383 1.00 48.69 684 GLY A N 1
ATOM 4856 C CA . GLY A 1 684 ? -8.112 -10.845 19.703 1.00 48.69 684 GLY A CA 1
ATOM 4857 C C . GLY A 1 684 ? -9.241 -11.841 19.975 1.00 48.69 684 GLY A C 1
ATOM 4858 O O . GLY A 1 684 ? -9.121 -12.699 20.850 1.00 48.69 684 GLY A O 1
ATOM 4859 N N . LEU A 1 685 ? -10.367 -11.690 19.271 1.00 72.81 685 LEU A N 1
ATOM 4860 C CA . LEU A 1 685 ? -11.453 -12.666 19.293 1.00 72.81 685 LEU A CA 1
ATOM 4861 C C . LEU A 1 685 ? -10.966 -13.943 18.603 1.00 72.81 685 LEU A C 1
ATOM 4863 O O . LEU A 1 685 ? -10.580 -13.888 17.442 1.00 72.81 685 LEU A O 1
ATOM 4867 N N . MET A 1 686 ? -11.025 -15.070 19.307 1.00 76.69 686 MET A N 1
ATOM 4868 C CA . MET A 1 686 ? -10.761 -16.411 18.766 1.00 76.69 686 MET A CA 1
ATOM 4869 C C . MET A 1 686 ? -12.084 -17.171 18.588 1.00 76.69 686 MET A C 1
ATOM 4871 O O . MET A 1 686 ? -13.121 -16.695 19.035 1.00 76.69 686 MET A O 1
ATOM 4875 N N . GLY A 1 687 ? -12.069 -18.390 18.043 1.00 87.88 687 GLY A N 1
ATOM 4876 C CA . GLY A 1 687 ? -13.239 -19.287 18.073 1.00 87.88 687 GLY A CA 1
ATOM 4877 C C . GLY A 1 687 ? -14.409 -18.841 17.184 1.00 87.88 687 GLY A C 1
ATOM 4878 O O . GLY A 1 687 ? -14.232 -18.037 16.277 1.00 87.88 687 GLY A O 1
ATOM 4879 N N . GLU A 1 688 ? -15.602 -19.396 17.406 1.00 95.00 688 GLU A N 1
ATOM 4880 C CA . GLU A 1 688 ? -16.740 -19.247 16.482 1.00 95.00 688 GLU A CA 1
ATOM 4881 C C . GLU A 1 688 ? -17.660 -18.068 16.837 1.00 95.00 688 GLU A C 1
ATOM 4883 O O . GLU A 1 688 ? -17.944 -17.816 18.011 1.00 95.00 688 GLU A O 1
ATOM 4888 N N . ILE A 1 689 ? -18.206 -17.388 15.819 1.00 96.75 689 ILE A N 1
ATOM 4889 C CA . ILE A 1 689 ? -19.308 -16.426 15.991 1.00 96.75 689 ILE A CA 1
ATOM 4890 C C . ILE A 1 689 ? -20.579 -17.218 16.366 1.00 96.75 689 ILE A C 1
ATOM 4892 O O . ILE A 1 689 ? -21.030 -18.032 15.560 1.00 96.75 689 ILE A O 1
ATOM 4896 N N . PRO A 1 690 ? -21.202 -17.012 17.542 1.00 96.19 690 PRO A N 1
ATOM 4897 C CA . PRO A 1 690 ? -22.387 -17.773 17.927 1.00 96.19 690 PRO A CA 1
ATOM 4898 C C . PRO A 1 690 ? -23.660 -17.283 17.225 1.00 96.19 690 PRO A C 1
ATOM 4900 O O . PRO A 1 690 ? -23.860 -16.085 17.010 1.00 96.19 690 PRO A O 1
ATOM 4903 N N . SER A 1 691 ? -24.566 -18.223 16.944 1.00 94.50 691 SER A N 1
ATOM 4904 C CA . SER A 1 691 ? -25.867 -17.985 16.293 1.00 94.50 691 SER A CA 1
ATOM 4905 C C . SER A 1 691 ? -26.734 -16.933 16.998 1.00 94.50 691 SER A C 1
ATOM 4907 O O . SER A 1 691 ? -27.490 -16.195 16.370 1.00 94.50 691 SER A O 1
ATOM 4909 N N . GLU A 1 692 ? -26.580 -16.823 18.315 1.00 94.19 692 GLU A N 1
ATOM 4910 C CA . GLU A 1 692 ? -27.324 -15.947 19.208 1.00 94.19 692 GLU A CA 1
ATOM 4911 C C . GLU A 1 692 ? -27.167 -14.455 18.868 1.00 94.19 692 GLU A C 1
ATOM 4913 O O . GLU A 1 692 ? -28.067 -13.675 19.179 1.00 94.19 692 GLU A O 1
ATOM 4918 N N . VAL A 1 693 ? -26.088 -14.058 18.174 1.00 94.12 693 VAL A N 1
ATOM 4919 C CA . VAL A 1 693 ? -25.886 -12.684 17.669 1.00 94.12 693 VAL A CA 1
ATOM 4920 C C . VAL A 1 693 ? -27.040 -12.239 16.763 1.00 94.12 693 VAL A C 1
ATOM 4922 O O . VAL A 1 693 ? -27.410 -11.069 16.791 1.00 94.12 693 VAL A O 1
ATOM 4925 N N . GLY A 1 694 ? -27.676 -13.165 16.034 1.00 92.88 694 GLY A N 1
ATOM 4926 C CA . GLY A 1 694 ? -28.840 -12.889 15.183 1.00 92.88 694 GLY A CA 1
ATOM 4927 C C . GLY A 1 694 ? -30.089 -12.374 15.916 1.00 92.88 694 GLY A C 1
ATOM 4928 O O . GLY A 1 694 ? -31.020 -11.908 15.262 1.00 92.88 694 GLY A O 1
ATOM 4929 N N . GLY A 1 695 ? -30.113 -12.441 17.256 1.00 93.31 695 GLY A N 1
ATOM 4930 C CA . GLY A 1 695 ? -31.169 -11.892 18.118 1.00 93.31 695 GLY A CA 1
ATOM 4931 C C . GLY A 1 695 ? -30.918 -10.465 18.627 1.00 93.31 695 GLY A C 1
ATOM 4932 O O . GLY A 1 695 ? -31.616 -10.007 19.533 1.00 93.31 695 GLY A O 1
ATOM 4933 N N . LEU A 1 696 ? -29.908 -9.759 18.107 1.00 93.62 696 LEU A N 1
ATOM 4934 C CA . LEU A 1 696 ? -29.678 -8.337 18.388 1.00 93.62 696 LEU A CA 1
ATOM 4935 C C . LEU A 1 696 ? -30.547 -7.461 17.463 1.00 93.62 696 LEU A C 1
ATOM 4937 O O . LEU A 1 696 ? -30.028 -6.712 16.647 1.00 93.62 696 LEU A O 1
ATOM 4941 N N . ASP A 1 697 ? -31.876 -7.557 17.593 1.00 90.62 697 ASP A N 1
ATOM 4942 C CA . ASP A 1 697 ? -32.883 -7.035 16.641 1.00 90.62 697 ASP A CA 1
ATOM 4943 C C . ASP A 1 697 ? -32.690 -5.575 16.152 1.00 90.62 697 ASP A C 1
ATOM 4945 O O . ASP A 1 697 ? -33.158 -5.227 15.067 1.00 90.62 697 ASP A O 1
ATOM 4949 N N . ASN A 1 698 ? -32.023 -4.712 16.927 1.00 91.94 698 ASN A N 1
ATOM 4950 C CA . ASN A 1 698 ? -31.820 -3.282 16.631 1.00 91.94 698 ASN A CA 1
ATOM 4951 C C . ASN A 1 698 ? -30.395 -2.945 16.143 1.00 91.94 698 ASN A C 1
ATOM 4953 O O . ASN A 1 698 ? -30.065 -1.773 15.991 1.00 91.94 698 ASN A O 1
ATOM 4957 N N . LEU A 1 699 ? -29.548 -3.952 15.907 1.00 94.62 699 LEU A N 1
ATOM 4958 C CA . LEU A 1 699 ? -28.158 -3.768 15.497 1.00 94.62 699 LEU A CA 1
ATOM 4959 C C . LEU A 1 699 ? -28.075 -3.215 14.066 1.00 94.62 699 LEU A C 1
ATOM 4961 O O . LEU A 1 699 ? -28.509 -3.866 13.118 1.00 94.62 699 LEU A O 1
ATOM 4965 N N . GLU A 1 700 ? -27.481 -2.032 13.917 1.00 84.75 700 GLU A N 1
ATOM 4966 C CA . GLU A 1 700 ? -27.228 -1.370 12.634 1.00 84.75 700 GLU A CA 1
ATOM 4967 C C . GLU A 1 700 ? -25.790 -1.572 12.131 1.00 84.75 700 GLU A C 1
ATOM 4969 O O . GLU A 1 700 ? -25.547 -1.558 10.926 1.00 84.75 700 GLU A O 1
ATOM 4974 N N . PHE A 1 701 ? -24.827 -1.788 13.030 1.00 76.75 701 PHE A N 1
ATOM 4975 C CA . PHE A 1 701 ? -23.409 -1.937 12.688 1.00 76.75 701 PHE A CA 1
ATOM 4976 C C . PHE A 1 701 ? -22.784 -3.104 13.458 1.00 76.75 701 PHE A C 1
ATOM 4978 O O . PHE A 1 701 ? -22.788 -3.103 14.692 1.00 76.75 701 PHE A O 1
ATOM 4985 N N . LEU A 1 702 ? -22.214 -4.069 12.731 1.00 88.94 702 LEU A N 1
ATOM 4986 C CA . LEU A 1 702 ? -21.459 -5.203 13.263 1.00 88.94 702 LEU A CA 1
ATOM 4987 C C . LEU A 1 702 ? -20.083 -5.278 12.592 1.00 88.94 702 LEU A C 1
ATOM 4989 O O . LEU A 1 702 ? -19.985 -5.638 11.420 1.00 88.94 702 LEU A O 1
ATOM 4993 N N . SER A 1 703 ? -19.022 -4.986 13.345 1.00 77.44 703 SER A N 1
ATOM 4994 C CA . SER A 1 703 ? -17.638 -5.072 12.866 1.00 77.44 703 SER A CA 1
ATOM 4995 C C . SER A 1 703 ? -16.802 -5.950 13.799 1.00 77.44 703 SER A C 1
ATOM 4997 O O . SER A 1 703 ? -16.611 -5.625 14.971 1.00 77.44 703 SER A O 1
ATOM 4999 N N . LEU A 1 704 ? -16.343 -7.092 13.280 1.00 72.31 704 LEU A N 1
ATOM 5000 C CA . LEU A 1 704 ? -15.487 -8.093 13.942 1.00 72.31 704 LEU A CA 1
ATOM 5001 C C . LEU A 1 704 ? -14.201 -8.369 13.129 1.00 72.31 704 LEU A C 1
ATOM 5003 O O . LEU A 1 704 ? -13.532 -9.386 13.318 1.00 72.31 704 LEU A O 1
ATOM 5007 N N . HIS A 1 705 ? -13.885 -7.477 12.193 1.00 59.03 705 HIS A N 1
ATOM 5008 C CA . HIS A 1 705 ? -12.762 -7.526 11.257 1.00 59.03 705 HIS A CA 1
ATOM 5009 C C . HIS A 1 705 ? -11.385 -7.708 11.965 1.00 59.03 705 HIS A C 1
ATOM 5011 O O . HIS A 1 705 ? -11.243 -7.422 13.153 1.00 59.03 705 HIS A O 1
ATOM 5017 N N . VAL A 1 706 ? -10.360 -8.206 11.264 1.00 52.03 706 VAL A N 1
ATOM 5018 C CA . VAL A 1 706 ? -8.956 -8.317 11.745 1.00 52.03 706 VAL A CA 1
ATOM 5019 C C . VAL A 1 706 ? -8.809 -9.083 13.080 1.00 52.03 706 VAL A C 1
ATOM 5021 O O . VAL A 1 706 ? -8.117 -8.644 13.994 1.00 52.03 706 VAL A O 1
ATOM 5024 N N . ASN A 1 707 ? -9.474 -10.231 13.223 1.00 51.53 707 ASN A N 1
ATOM 5025 C CA . ASN A 1 707 ? -9.441 -11.079 14.426 1.00 51.53 707 ASN A CA 1
ATOM 5026 C C . ASN A 1 707 ? -8.991 -12.522 14.088 1.00 51.53 707 ASN A C 1
ATOM 5028 O O . ASN A 1 707 ? -8.538 -12.806 12.984 1.00 51.53 707 ASN A O 1
ATOM 5032 N N . GLU A 1 708 ? -9.089 -13.433 15.058 1.00 72.44 708 GLU A N 1
ATOM 5033 C CA . GLU A 1 708 ? -8.741 -14.860 14.962 1.00 72.44 708 GLU A CA 1
ATOM 5034 C C . GLU A 1 708 ? -10.027 -15.732 14.991 1.00 72.44 708 GLU A C 1
ATOM 5036 O O . GLU A 1 708 ? -10.037 -16.865 15.487 1.00 72.44 708 GLU A O 1
ATOM 5041 N N . LEU A 1 709 ? -11.160 -15.191 14.508 1.00 80.19 709 LEU A N 1
ATOM 5042 C CA . LEU A 1 709 ? -12.447 -15.896 14.478 1.00 80.19 709 LEU A CA 1
ATOM 5043 C C . LEU A 1 709 ? -12.434 -16.997 13.419 1.00 80.19 709 LEU A C 1
ATOM 5045 O O . LEU A 1 709 ? -12.051 -16.765 12.279 1.00 80.19 709 LEU A O 1
ATOM 5049 N N . SER A 1 710 ? -12.929 -18.170 13.788 1.00 88.94 710 SER A N 1
ATOM 5050 C CA . SER A 1 710 ? -12.950 -19.398 12.990 1.00 88.94 710 SER A CA 1
ATOM 5051 C C . SER A 1 710 ? -14.371 -19.979 12.908 1.00 88.94 710 SER A C 1
ATOM 5053 O O . SER A 1 710 ? -15.344 -19.363 13.350 1.00 88.94 710 SER A O 1
ATOM 5055 N N . GLY A 1 711 ? -14.525 -21.158 12.300 1.00 94.75 711 GLY A N 1
ATOM 5056 C CA . GLY A 1 711 ? -15.842 -21.756 12.050 1.00 94.75 711 GLY A CA 1
ATOM 5057 C C . GLY A 1 711 ? -16.577 -21.052 10.908 1.00 94.75 711 GLY A C 1
ATOM 5058 O O . GLY A 1 711 ? -15.939 -20.525 10.000 1.00 94.75 711 GLY A O 1
ATOM 5059 N N . THR A 1 712 ? -17.911 -21.075 10.911 1.00 97.56 712 THR A N 1
ATOM 5060 C CA . THR A 1 712 ? -18.743 -20.554 9.807 1.00 97.56 712 THR A CA 1
ATOM 5061 C C . THR A 1 712 ? -19.484 -19.274 10.176 1.00 97.56 712 THR A C 1
ATOM 5063 O O . THR A 1 712 ? -19.952 -19.144 11.305 1.00 97.56 712 THR A O 1
ATOM 5066 N N . ILE A 1 713 ? -19.712 -18.383 9.204 1.00 98.38 713 ILE A N 1
ATOM 5067 C CA . ILE A 1 713 ? -20.636 -17.245 9.363 1.00 98.38 713 ILE A CA 1
ATOM 5068 C C . ILE A 1 713 ? -22.049 -17.783 9.694 1.00 98.38 713 ILE A C 1
ATOM 5070 O O . ILE A 1 713 ? -22.584 -18.560 8.898 1.00 98.38 713 ILE A O 1
ATOM 5074 N N . PRO A 1 714 ? -22.691 -17.391 10.814 1.00 97.88 714 PRO A N 1
ATOM 5075 C CA . PRO A 1 714 ? -24.015 -17.903 11.165 1.00 97.88 714 PRO A CA 1
ATOM 5076 C C . PRO A 1 714 ? -25.112 -17.403 10.210 1.00 97.88 714 PRO A C 1
ATOM 5078 O O . PRO A 1 714 ? -25.236 -16.188 10.018 1.00 97.88 714 PRO A O 1
ATOM 5081 N N . PRO A 1 715 ? -25.970 -18.285 9.659 1.00 97.81 715 PRO A N 1
ATOM 5082 C CA . PRO A 1 715 ? -27.153 -17.880 8.895 1.00 97.81 715 PRO A CA 1
ATOM 5083 C C . PRO A 1 715 ? -28.104 -16.968 9.683 1.00 97.81 715 PRO A C 1
ATOM 5085 O O . PRO A 1 715 ? -28.798 -16.141 9.094 1.00 97.81 715 PRO A O 1
ATOM 5088 N N . GLU A 1 716 ? -28.107 -17.078 11.013 1.00 97.88 716 GLU A N 1
ATOM 5089 C CA . GLU A 1 716 ? -28.880 -16.244 11.934 1.00 97.88 716 GLU A CA 1
ATOM 5090 C C . GLU A 1 716 ? -28.500 -14.755 11.880 1.00 97.88 716 GLU A C 1
ATOM 5092 O O . GLU A 1 716 ? -29.338 -13.917 12.197 1.00 97.88 716 GLU A O 1
ATOM 5097 N N . LEU A 1 717 ? -27.310 -14.373 11.393 1.00 97.81 717 LEU A N 1
ATOM 5098 C CA . LEU A 1 717 ? -27.020 -12.954 11.126 1.00 97.81 717 LEU A CA 1
ATOM 5099 C C . LEU A 1 717 ? -28.007 -12.351 10.108 1.00 97.81 717 LEU A C 1
ATOM 5101 O O . LEU A 1 717 ? -28.277 -11.156 10.149 1.00 97.81 717 LEU A O 1
ATOM 5105 N N . GLY A 1 718 ? -28.618 -13.182 9.255 1.00 96.69 718 GLY A N 1
ATOM 5106 C CA . GLY A 1 718 ? -29.668 -12.799 8.313 1.00 96.69 718 GLY A CA 1
ATOM 5107 C C . GLY A 1 718 ? -31.015 -12.386 8.928 1.00 96.69 718 GLY A C 1
ATOM 5108 O O . GLY A 1 718 ? -31.899 -11.988 8.171 1.00 96.69 718 GLY A O 1
ATOM 5109 N N . SER A 1 719 ? -31.220 -12.465 10.254 1.00 96.19 719 SER A N 1
ATOM 5110 C CA . SER A 1 719 ? -32.414 -11.894 10.913 1.00 96.19 719 SER A CA 1
ATOM 5111 C C . SER A 1 719 ? -32.247 -10.451 11.402 1.00 96.19 719 SER A C 1
ATOM 5113 O O . SER A 1 719 ? -33.237 -9.844 11.812 1.00 96.19 719 SER A O 1
ATOM 5115 N N . LEU A 1 720 ? -31.043 -9.875 11.315 1.00 96.81 720 LEU A N 1
ATOM 5116 C CA . LEU A 1 720 ? -30.722 -8.521 11.782 1.00 96.81 720 LEU A CA 1
ATOM 5117 C C . LEU A 1 720 ? -31.263 -7.441 10.828 1.00 96.81 720 LEU A C 1
ATOM 5119 O O . LEU A 1 720 ? -30.518 -6.754 10.141 1.00 96.81 720 LEU A O 1
ATOM 5123 N N . ALA A 1 721 ? -32.586 -7.288 10.762 1.00 94.06 721 ALA A N 1
ATOM 5124 C CA . ALA A 1 721 ? -33.270 -6.488 9.739 1.00 94.06 721 ALA A CA 1
ATOM 5125 C C . ALA A 1 721 ? -32.874 -4.995 9.679 1.00 94.06 721 ALA A C 1
ATOM 5127 O O . ALA A 1 721 ? -33.135 -4.347 8.666 1.00 94.06 721 ALA A O 1
ATOM 5128 N N . ASN A 1 722 ? -32.256 -4.447 10.729 1.00 93.12 722 ASN A N 1
ATOM 5129 C CA . ASN A 1 722 ? -31.772 -3.063 10.786 1.00 93.12 722 ASN A CA 1
ATOM 5130 C C . ASN A 1 722 ? -30.289 -2.905 10.385 1.00 93.12 722 ASN A C 1
ATOM 5132 O O . ASN A 1 722 ? -29.808 -1.778 10.301 1.00 93.12 722 ASN A O 1
ATOM 5136 N N . LEU A 1 723 ? -29.572 -4.004 10.115 1.00 96.69 723 LEU A N 1
ATOM 5137 C CA . LEU A 1 723 ? -28.132 -3.994 9.860 1.00 96.69 723 LEU A CA 1
ATOM 5138 C C . LEU A 1 723 ? -27.797 -3.281 8.542 1.00 96.69 723 LEU A C 1
ATOM 5140 O O . LEU A 1 723 ? -28.259 -3.684 7.475 1.00 96.69 723 LEU A O 1
ATOM 5144 N N . LYS A 1 724 ? -26.968 -2.239 8.648 1.00 80.44 724 LYS A N 1
ATOM 5145 C CA . LYS A 1 724 ? -26.407 -1.420 7.563 1.00 80.44 724 LYS A CA 1
ATOM 5146 C C . LYS A 1 724 ? -24.960 -1.815 7.249 1.00 80.44 724 LYS A C 1
ATOM 5148 O O . LYS A 1 724 ? -24.570 -1.797 6.090 1.00 80.44 724 LYS A O 1
ATOM 5153 N N . TYR A 1 725 ? -24.187 -2.243 8.248 1.00 77.69 725 TYR A N 1
ATOM 5154 C CA . TYR A 1 725 ? -22.760 -2.550 8.092 1.00 77.69 725 TYR A CA 1
ATOM 5155 C C . TYR A 1 725 ? -22.422 -3.918 8.697 1.00 77.69 725 TYR A C 1
ATOM 5157 O O . TYR A 1 725 ? -22.700 -4.153 9.877 1.00 77.69 725 TYR A O 1
ATOM 5165 N N . LEU A 1 726 ? -21.824 -4.812 7.901 1.00 91.31 726 LEU A N 1
ATOM 5166 C CA . LEU A 1 726 ? -21.380 -6.145 8.324 1.00 91.31 726 LEU A CA 1
ATOM 5167 C C . LEU A 1 726 ? -19.941 -6.417 7.866 1.00 91.31 726 LEU A C 1
ATOM 5169 O O . LEU A 1 726 ? -19.703 -6.827 6.728 1.00 91.31 726 LEU A O 1
ATOM 5173 N N . HIS A 1 727 ? -18.979 -6.209 8.766 1.00 84.56 727 HIS A N 1
ATOM 5174 C CA . HIS A 1 727 ? -17.549 -6.347 8.480 1.00 84.56 727 HIS A CA 1
ATOM 5175 C C . HIS A 1 727 ? -16.942 -7.503 9.291 1.00 84.56 727 HIS A C 1
ATOM 5177 O O . HIS A 1 727 ? -16.748 -7.407 10.501 1.00 84.56 727 HIS A O 1
ATOM 5183 N N . LEU A 1 728 ? -16.636 -8.612 8.616 1.00 79.00 728 LEU A N 1
ATOM 5184 C CA . LEU A 1 728 ? -16.063 -9.843 9.185 1.00 79.00 728 LEU A CA 1
ATOM 5185 C C . LEU A 1 728 ? -14.726 -10.237 8.519 1.00 79.00 728 LEU A C 1
ATOM 5187 O O . LEU A 1 728 ? -14.242 -11.353 8.701 1.00 79.00 728 LEU A O 1
ATOM 5191 N N . GLY A 1 729 ? -14.140 -9.356 7.703 1.00 61.72 729 GLY A N 1
ATOM 5192 C CA . GLY A 1 729 ? -12.921 -9.663 6.953 1.00 61.72 729 GLY A CA 1
ATOM 5193 C C . GLY A 1 729 ? -11.688 -9.926 7.832 1.00 61.72 729 GLY A C 1
ATOM 5194 O O . GLY A 1 729 ? -11.699 -9.594 9.017 1.00 61.72 729 GLY A O 1
ATOM 5195 N N . SER A 1 730 ? -10.595 -10.423 7.260 1.00 66.38 730 SER A N 1
ATOM 5196 C CA . SER A 1 730 ? -9.301 -10.640 7.933 1.00 66.38 730 SER A CA 1
ATOM 5197 C C . SER A 1 730 ? -9.452 -11.497 9.196 1.00 66.38 730 SER A C 1
ATOM 5199 O O . SER A 1 730 ? -9.206 -11.037 10.306 1.00 66.38 730 SER A O 1
ATOM 5201 N N . ASN A 1 731 ? -9.941 -12.721 9.014 1.00 61.38 731 ASN A N 1
ATOM 5202 C CA . ASN A 1 731 ? -10.211 -13.712 10.057 1.00 61.38 731 ASN A CA 1
ATOM 5203 C C . ASN A 1 731 ? -9.923 -15.135 9.510 1.00 61.38 731 ASN A C 1
ATOM 5205 O O . ASN A 1 731 ? -9.491 -15.305 8.369 1.00 61.38 731 ASN A O 1
ATOM 5209 N N . GLU A 1 732 ? -10.172 -16.176 10.307 1.00 79.50 732 GLU A N 1
ATOM 5210 C CA . GLU A 1 732 ? -10.099 -17.592 9.908 1.00 79.50 732 GLU A CA 1
ATOM 5211 C C . GLU A 1 732 ? -11.488 -18.185 9.558 1.00 79.50 732 GLU A C 1
ATOM 5213 O O . GLU A 1 732 ? -11.693 -19.401 9.631 1.00 79.50 732 GLU A O 1
ATOM 5218 N N . LEU A 1 733 ? -12.478 -17.353 9.196 1.00 87.25 733 LEU A N 1
ATOM 5219 C CA . LEU A 1 733 ? -13.839 -17.821 8.906 1.00 87.25 733 LEU A CA 1
ATOM 5220 C C . LEU A 1 733 ? -13.857 -18.695 7.650 1.00 87.25 733 LEU A C 1
ATOM 5222 O O . LEU A 1 733 ? -13.134 -18.456 6.687 1.00 87.25 733 LEU A O 1
ATOM 5226 N N . SER A 1 734 ? -14.712 -19.707 7.657 1.00 93.31 734 SER A N 1
ATOM 5227 C CA . SER A 1 734 ? -14.712 -20.816 6.704 1.00 93.31 734 SER A CA 1
ATOM 5228 C C . SER A 1 734 ? -16.130 -21.226 6.300 1.00 93.31 734 SER A C 1
ATOM 5230 O O . SER A 1 734 ? -17.121 -20.728 6.842 1.00 93.31 734 SER A O 1
ATOM 5232 N N . GLY A 1 735 ? -16.243 -22.143 5.340 1.00 96.81 735 GLY A N 1
ATOM 5233 C CA . GLY A 1 735 ? -17.536 -22.568 4.807 1.00 96.81 735 GLY A CA 1
ATOM 5234 C C . GLY A 1 735 ? -18.155 -21.543 3.851 1.00 96.81 735 GLY A C 1
ATOM 5235 O O . GLY A 1 735 ? -17.538 -20.552 3.463 1.00 96.81 735 GLY A O 1
ATOM 5236 N N . MET A 1 736 ? -19.399 -21.801 3.451 1.00 97.81 736 MET A N 1
ATOM 5237 C CA . MET A 1 736 ? -20.121 -20.968 2.485 1.00 97.81 736 MET A CA 1
ATOM 5238 C C . MET A 1 736 ? -20.673 -19.682 3.105 1.00 97.81 736 MET A C 1
ATOM 5240 O O . MET A 1 736 ? -21.193 -19.692 4.221 1.00 97.81 736 MET A O 1
ATOM 5244 N N . ILE A 1 737 ? -20.687 -18.602 2.318 1.00 98.50 737 ILE A N 1
ATOM 5245 C CA . ILE A 1 737 ? -21.448 -17.382 2.630 1.00 98.50 737 ILE A CA 1
ATOM 5246 C C . ILE A 1 737 ? -22.941 -17.752 2.775 1.00 98.50 737 ILE A C 1
ATOM 5248 O O . ILE A 1 737 ? -23.521 -18.299 1.829 1.00 98.50 737 ILE A O 1
ATOM 5252 N N . PRO A 1 738 ? -23.613 -17.453 3.905 1.00 98.25 738 PRO A N 1
ATOM 5253 C CA . PRO A 1 738 ? -25.026 -17.773 4.061 1.00 98.25 738 PRO A CA 1
ATOM 5254 C C . PRO A 1 738 ? -25.899 -16.944 3.115 1.00 98.25 738 PRO A C 1
ATOM 5256 O O . PRO A 1 738 ? -25.912 -15.715 3.169 1.00 98.25 738 PRO A O 1
ATOM 5259 N N . LYS A 1 739 ? -26.711 -17.616 2.292 1.00 97.94 739 LYS A N 1
ATOM 5260 C CA . LYS A 1 739 ? -27.753 -16.974 1.463 1.00 97.94 739 LYS A CA 1
ATOM 5261 C C . LYS A 1 739 ? -28.744 -16.155 2.310 1.00 97.94 739 LYS A C 1
ATOM 5263 O O . LYS A 1 739 ? -29.343 -15.211 1.808 1.00 97.94 739 LYS A O 1
ATOM 5268 N N . GLU A 1 740 ? -28.911 -16.510 3.588 1.00 98.31 740 GLU A N 1
ATOM 5269 C CA . GLU A 1 740 ? -29.729 -15.803 4.572 1.00 98.31 740 GLU A CA 1
ATOM 5270 C C . GLU A 1 740 ? -29.274 -14.351 4.800 1.00 98.31 740 GLU A C 1
ATOM 5272 O O . GLU A 1 740 ? -30.117 -13.518 5.132 1.00 98.31 740 GLU A O 1
ATOM 5277 N N . LEU A 1 741 ? -28.004 -14.007 4.535 1.00 98.25 741 LEU A N 1
ATOM 5278 C CA . LEU A 1 741 ? -27.546 -12.612 4.529 1.00 98.25 741 LEU A CA 1
ATOM 5279 C C . LEU A 1 741 ? -28.301 -11.765 3.492 1.00 98.25 741 LEU A C 1
ATOM 5281 O O . LEU A 1 741 ? -28.515 -10.583 3.721 1.00 98.25 741 LEU A O 1
ATOM 5285 N N . GLY A 1 742 ? -28.800 -12.366 2.404 1.00 97.12 742 GLY A N 1
ATOM 5286 C CA . GLY A 1 742 ? -29.637 -11.700 1.398 1.00 97.12 742 GLY A CA 1
ATOM 5287 C C . GLY A 1 742 ? -30.988 -11.176 1.913 1.00 97.12 742 GLY A C 1
ATOM 5288 O O . GLY A 1 742 ? -31.685 -10.480 1.180 1.00 97.12 742 GLY A O 1
ATOM 5289 N N . ASN A 1 743 ? -31.376 -11.476 3.159 1.00 97.12 743 ASN A N 1
ATOM 5290 C CA . ASN A 1 743 ? -32.560 -10.889 3.798 1.00 97.12 743 ASN A CA 1
ATOM 5291 C C . ASN A 1 743 ? -32.317 -9.468 4.349 1.00 97.12 743 ASN A C 1
ATOM 5293 O O . ASN A 1 743 ? -33.281 -8.780 4.695 1.00 97.12 743 ASN A O 1
ATOM 5297 N N . LEU A 1 744 ? -31.058 -9.028 4.455 1.00 97.31 744 LEU A N 1
ATOM 5298 C CA . LEU A 1 744 ? -30.647 -7.781 5.107 1.00 97.31 744 LEU A CA 1
ATOM 5299 C C . LEU A 1 744 ? -30.896 -6.559 4.205 1.00 97.31 744 LEU A C 1
ATOM 5301 O O . LEU A 1 744 ? -29.975 -5.906 3.734 1.00 97.31 744 LEU A O 1
ATOM 5305 N N . ALA A 1 745 ? -32.163 -6.239 3.938 1.00 93.31 745 ALA A N 1
ATOM 5306 C CA . ALA A 1 745 ? -32.563 -5.223 2.955 1.00 93.31 745 ALA A CA 1
ATOM 5307 C C . ALA A 1 745 ? -32.034 -3.792 3.220 1.00 93.31 745 ALA A C 1
ATOM 5309 O O . ALA A 1 745 ? -32.059 -2.965 2.309 1.00 93.31 745 ALA A O 1
ATOM 5310 N N . ASN A 1 746 ? -31.562 -3.504 4.438 1.00 92.50 746 ASN A N 1
ATOM 5311 C CA . ASN A 1 746 ? -30.943 -2.233 4.825 1.00 92.50 746 ASN A CA 1
ATOM 5312 C C . ASN A 1 746 ? -29.404 -2.236 4.732 1.00 92.50 746 ASN A C 1
ATOM 5314 O O . ASN A 1 746 ? -28.803 -1.195 4.976 1.00 92.50 746 ASN A O 1
ATOM 5318 N N . LEU A 1 747 ? -28.777 -3.364 4.375 1.00 96.69 747 LEU A N 1
ATOM 5319 C CA . LEU A 1 747 ? -27.322 -3.502 4.342 1.00 96.69 747 LEU A CA 1
ATOM 5320 C C . LEU A 1 747 ? -26.721 -2.629 3.238 1.00 96.69 747 LEU A C 1
ATOM 5322 O O . LEU A 1 747 ? -27.095 -2.744 2.070 1.00 96.69 747 LEU A O 1
ATOM 5326 N N . GLU A 1 748 ? -25.786 -1.776 3.634 1.00 83.94 748 GLU A N 1
ATOM 5327 C CA . GLU A 1 748 ? -25.013 -0.877 2.787 1.00 83.94 748 GLU A CA 1
ATOM 5328 C C . GLU A 1 748 ? -23.619 -1.461 2.525 1.00 83.94 748 GLU A C 1
ATOM 5330 O O . GLU A 1 748 ? -23.217 -1.536 1.369 1.00 83.94 748 GLU A O 1
ATOM 5335 N N . ASP A 1 749 ? -22.934 -2.005 3.535 1.00 75.75 749 ASP A N 1
ATOM 5336 C CA . ASP A 1 749 ? -21.602 -2.597 3.357 1.00 75.75 749 ASP A CA 1
ATOM 5337 C C . ASP A 1 749 ? -21.508 -4.040 3.881 1.00 75.75 749 ASP A C 1
ATOM 5339 O O . ASP A 1 749 ? -21.904 -4.354 5.009 1.00 75.75 749 ASP A O 1
ATOM 5343 N N . LEU A 1 750 ? -20.946 -4.925 3.048 1.00 90.25 750 LEU A N 1
ATOM 5344 C CA . LEU A 1 750 ? -20.667 -6.330 3.358 1.00 90.25 750 LEU A CA 1
ATOM 5345 C C . LEU A 1 750 ? -19.202 -6.666 3.046 1.00 90.25 750 LEU A C 1
ATOM 5347 O O . LEU A 1 750 ? -18.831 -6.850 1.881 1.00 90.25 750 LEU A O 1
ATOM 5351 N N . TRP A 1 751 ? -18.368 -6.749 4.085 1.00 82.31 751 TRP A N 1
ATOM 5352 C CA . TRP A 1 751 ? -16.928 -7.013 3.969 1.00 82.31 751 TRP A CA 1
ATOM 5353 C C . TRP A 1 751 ? -16.575 -8.362 4.605 1.00 82.31 751 TRP A C 1
ATOM 5355 O O . TRP A 1 751 ? -16.595 -8.509 5.825 1.00 82.31 751 TRP A O 1
ATOM 5365 N N . LEU A 1 752 ? -16.239 -9.351 3.776 1.00 81.69 752 LEU A N 1
ATOM 5366 C CA . LEU A 1 752 ? -15.887 -10.726 4.162 1.00 81.69 752 LEU A CA 1
ATOM 5367 C C . LEU A 1 752 ? -14.496 -11.152 3.638 1.00 81.69 752 LEU A C 1
ATOM 5369 O O . LEU A 1 752 ? -14.144 -12.331 3.678 1.00 81.69 752 LEU A O 1
ATOM 5373 N N . ASN A 1 753 ? -13.711 -10.209 3.113 1.00 74.56 753 ASN A N 1
ATOM 5374 C CA . ASN A 1 753 ? -12.378 -10.424 2.538 1.00 74.56 753 ASN A CA 1
ATOM 5375 C C . ASN A 1 753 ? -11.367 -11.053 3.507 1.00 74.56 753 ASN A C 1
ATOM 5377 O O . ASN A 1 753 ? -11.536 -10.929 4.708 1.00 74.56 753 ASN A O 1
ATOM 5381 N N . GLN A 1 754 ? -10.275 -11.637 3.007 1.00 65.19 754 GLN A N 1
ATOM 5382 C CA . GLN A 1 754 ? -9.217 -12.248 3.833 1.00 65.19 754 GLN A CA 1
ATOM 5383 C C . GLN A 1 754 ? -9.775 -13.248 4.856 1.00 65.19 754 GLN A C 1
ATOM 5385 O O . GLN A 1 754 ? -9.680 -13.054 6.064 1.00 65.19 754 GLN A O 1
ATOM 5390 N N . ASN A 1 755 ? -10.396 -14.306 4.349 1.00 70.25 755 ASN A N 1
ATOM 5391 C CA . ASN A 1 755 ? -10.905 -15.428 5.130 1.00 70.25 755 ASN A CA 1
ATOM 5392 C C . ASN A 1 755 ? -10.651 -16.740 4.357 1.00 70.25 755 ASN A C 1
ATOM 5394 O O . ASN A 1 755 ? -10.046 -16.750 3.284 1.00 70.25 755 ASN A O 1
ATOM 5398 N N . SER A 1 756 ? -11.114 -17.863 4.901 1.00 86.38 756 SER A N 1
ATOM 5399 C CA . SER A 1 756 ? -11.121 -19.186 4.258 1.00 86.38 756 SER A CA 1
ATOM 5400 C C . SER A 1 756 ? -12.521 -19.580 3.751 1.00 86.38 756 SER A C 1
ATOM 5402 O O . SER A 1 756 ? -12.881 -20.758 3.782 1.00 86.38 756 SER A O 1
ATOM 5404 N N . LEU A 1 757 ? -13.343 -18.612 3.321 1.00 91.44 757 LEU A N 1
ATOM 5405 C CA . LEU A 1 757 ? -14.701 -18.883 2.828 1.00 91.44 757 LEU A CA 1
ATOM 5406 C C . LEU A 1 757 ? -14.654 -19.621 1.485 1.00 91.44 757 LEU A C 1
ATOM 5408 O O . LEU A 1 757 ? -13.838 -19.297 0.623 1.00 91.44 757 LEU A O 1
ATOM 5412 N N . GLU A 1 758 ? -15.551 -20.588 1.308 1.00 95.00 758 GLU A N 1
ATOM 5413 C CA . GLU A 1 758 ? -15.575 -21.538 0.186 1.00 95.00 758 GLU A CA 1
ATOM 5414 C C . GLU A 1 758 ? -16.915 -21.533 -0.570 1.00 95.00 758 GLU A C 1
ATOM 5416 O O . GLU A 1 758 ? -17.943 -21.058 -0.078 1.00 95.00 758 GLU A O 1
ATOM 5421 N N . GLY A 1 759 ? -16.926 -22.111 -1.773 1.00 96.75 759 GLY A N 1
ATOM 5422 C CA . GLY A 1 759 ? -18.139 -22.263 -2.576 1.00 96.75 759 GLY A CA 1
ATOM 5423 C C . GLY A 1 759 ? -18.635 -20.961 -3.220 1.00 96.75 759 GLY A C 1
ATOM 5424 O O . GLY A 1 759 ? -17.944 -19.947 -3.257 1.00 96.75 759 GLY A O 1
ATOM 5425 N N . GLY A 1 760 ? -19.834 -21.010 -3.805 1.00 95.69 760 GLY A N 1
ATOM 5426 C CA . GLY A 1 760 ? -20.333 -19.943 -4.679 1.00 95.69 760 GLY A CA 1
ATOM 5427 C C . GLY A 1 760 ? -20.956 -18.744 -3.964 1.00 95.69 760 GLY A C 1
ATOM 5428 O O . GLY A 1 760 ? -21.674 -18.895 -2.975 1.00 95.69 760 GLY A O 1
ATOM 5429 N N . ILE A 1 761 ? -20.763 -17.554 -4.545 1.00 98.06 761 ILE A N 1
ATOM 5430 C CA . ILE A 1 761 ? -21.429 -16.308 -4.134 1.00 98.06 761 ILE A CA 1
ATOM 5431 C C . ILE A 1 761 ? -22.961 -16.504 -4.200 1.00 98.06 761 ILE A C 1
ATOM 5433 O O . ILE A 1 761 ? -23.485 -16.800 -5.280 1.00 98.06 761 ILE A O 1
ATOM 5437 N N . PRO A 1 762 ? -23.713 -16.334 -3.093 1.00 97.31 762 PRO A N 1
ATOM 5438 C CA . PRO A 1 762 ? -25.152 -16.570 -3.100 1.00 97.31 762 PRO A CA 1
ATOM 5439 C C . PRO A 1 762 ? -25.896 -15.565 -3.981 1.00 97.31 762 PRO A C 1
ATOM 5441 O O . PRO A 1 762 ? -25.856 -14.358 -3.746 1.00 97.31 762 PRO A O 1
ATOM 5444 N N . ARG A 1 763 ? -26.663 -16.067 -4.954 1.00 95.44 763 ARG A N 1
ATOM 5445 C CA . ARG A 1 763 ? -27.554 -15.241 -5.789 1.00 95.44 763 ARG A CA 1
ATOM 5446 C C . ARG A 1 763 ? -28.563 -14.441 -4.957 1.00 95.44 763 ARG A C 1
ATOM 5448 O O . ARG A 1 763 ? -28.966 -13.365 -5.370 1.00 95.44 763 ARG A O 1
ATOM 5455 N N . GLU A 1 764 ? -28.958 -14.937 -3.779 1.00 97.38 764 GLU A N 1
ATOM 5456 C CA . GLU A 1 764 ? -29.891 -14.270 -2.865 1.00 97.38 764 GLU A CA 1
ATOM 5457 C C . GLU A 1 764 ? -29.396 -12.894 -2.376 1.00 97.38 764 GLU A C 1
ATOM 5459 O O . GLU A 1 764 ? -30.227 -12.079 -1.969 1.00 97.38 764 GLU A O 1
AT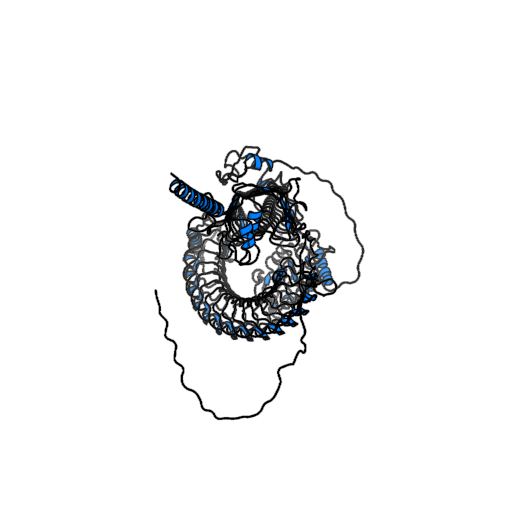OM 5464 N N . LEU A 1 765 ? -28.093 -12.592 -2.498 1.00 96.75 765 LEU A N 1
ATOM 5465 C CA . LEU A 1 765 ? -27.550 -11.244 -2.296 1.00 96.75 765 LEU A CA 1
ATOM 5466 C C . LEU A 1 765 ? -28.164 -10.207 -3.264 1.00 96.75 765 LEU A C 1
ATOM 5468 O O . LEU A 1 765 ? -28.141 -9.025 -2.949 1.00 96.75 765 LEU A O 1
ATOM 5472 N N . GLU A 1 766 ? -28.809 -10.615 -4.370 1.00 94.56 766 GLU A N 1
ATOM 5473 C CA . GLU A 1 766 ? -29.550 -9.740 -5.309 1.00 94.56 766 GLU A CA 1
ATOM 5474 C C . GLU A 1 766 ? -30.630 -8.850 -4.658 1.00 94.56 766 GLU A C 1
ATOM 5476 O O . GLU A 1 766 ? -31.161 -7.935 -5.294 1.00 94.56 766 GLU A O 1
ATOM 5481 N N . ASN A 1 767 ? -31.022 -9.165 -3.420 1.00 95.00 767 ASN A N 1
ATOM 5482 C CA . ASN A 1 767 ? -32.081 -8.485 -2.678 1.00 95.00 767 ASN A CA 1
ATOM 5483 C C . ASN A 1 767 ? -31.557 -7.359 -1.768 1.00 95.00 767 ASN A C 1
ATOM 5485 O O . ASN A 1 767 ? -32.368 -6.619 -1.211 1.00 95.00 767 ASN A O 1
ATOM 5489 N N . LEU A 1 768 ? -30.235 -7.193 -1.650 1.00 96.88 768 LEU A N 1
ATOM 5490 C CA . LEU A 1 768 ? -29.582 -6.153 -0.848 1.00 96.88 768 LEU A CA 1
ATOM 5491 C C . LEU A 1 768 ? -29.625 -4.794 -1.566 1.00 96.88 768 LEU A C 1
ATOM 5493 O O . LEU A 1 768 ? -28.610 -4.242 -1.972 1.00 96.88 768 LEU A O 1
ATOM 5497 N N . SER A 1 769 ? -30.825 -4.250 -1.779 1.00 92.38 769 SER A N 1
ATOM 5498 C CA . SER A 1 769 ? -31.031 -3.063 -2.623 1.00 92.38 769 SER A CA 1
ATOM 5499 C C . SER A 1 769 ? -30.314 -1.793 -2.150 1.00 92.38 769 SER A C 1
ATOM 5501 O O . SER A 1 769 ? -30.160 -0.868 -2.945 1.00 92.38 769 SER A O 1
ATOM 5503 N N . SER A 1 770 ? -29.887 -1.737 -0.889 1.00 91.44 770 SER A N 1
ATOM 5504 C CA . SER A 1 770 ? -29.145 -0.612 -0.303 1.00 91.44 770 SER A CA 1
ATOM 5505 C C . SER A 1 770 ? -27.620 -0.755 -0.425 1.00 91.44 770 SER A C 1
ATOM 5507 O O . SER A 1 770 ? -26.909 0.194 -0.112 1.00 91.44 770 SER A O 1
ATOM 5509 N N . LEU A 1 771 ? -27.115 -1.901 -0.905 1.00 95.00 771 LEU A N 1
ATOM 5510 C CA . LEU A 1 771 ? -25.692 -2.235 -0.854 1.00 95.00 771 LEU A CA 1
ATOM 5511 C C . LEU A 1 771 ? -24.847 -1.305 -1.738 1.00 95.00 771 LEU A C 1
ATOM 5513 O O . LEU A 1 771 ? -25.101 -1.167 -2.936 1.00 95.00 771 LEU A O 1
ATOM 5517 N N . ARG A 1 772 ? -23.827 -0.712 -1.118 1.00 78.50 772 ARG A N 1
ATOM 5518 C CA . ARG A 1 772 ? -22.811 0.200 -1.646 1.00 78.50 772 ARG A CA 1
ATOM 5519 C C . ARG A 1 772 ? -21.464 -0.515 -1.807 1.00 78.50 772 ARG A C 1
ATOM 5521 O O . ARG A 1 772 ? -20.840 -0.350 -2.855 1.00 78.50 772 ARG A O 1
ATOM 5528 N N . ALA A 1 773 ? -21.050 -1.364 -0.859 1.00 70.69 773 ALA A N 1
ATOM 5529 C CA . ALA A 1 773 ? -19.835 -2.177 -0.979 1.00 70.69 773 ALA A CA 1
ATOM 5530 C C . ALA A 1 773 ? -20.071 -3.685 -0.779 1.00 70.69 773 ALA A C 1
ATOM 5532 O O . ALA A 1 773 ? -20.618 -4.130 0.231 1.00 70.69 773 ALA A O 1
ATOM 5533 N N . LEU A 1 774 ? -19.564 -4.486 -1.723 1.00 89.06 774 LEU A N 1
ATOM 5534 C CA . LEU A 1 774 ? -19.467 -5.944 -1.635 1.00 89.06 774 LEU A CA 1
ATOM 5535 C C . LEU A 1 774 ? -18.001 -6.367 -1.788 1.00 89.06 774 LEU A C 1
ATOM 5537 O O . LEU A 1 774 ? -17.439 -6.348 -2.887 1.00 89.06 774 LEU A O 1
ATOM 5541 N N . VAL A 1 775 ? -17.374 -6.734 -0.670 1.00 76.75 775 VAL A N 1
ATOM 5542 C CA . VAL A 1 775 ? -15.923 -6.941 -0.569 1.00 76.75 775 VAL A CA 1
ATOM 5543 C C . VAL A 1 775 ? -15.644 -8.359 -0.067 1.00 76.75 775 VAL A C 1
ATOM 5545 O O . VAL A 1 775 ? -15.695 -8.637 1.126 1.00 76.75 775 VAL A O 1
ATOM 5548 N N . LEU A 1 776 ? -15.372 -9.279 -0.998 1.00 80.19 776 LEU A N 1
ATOM 5549 C CA . LEU A 1 776 ? -15.194 -10.723 -0.762 1.00 80.19 776 LEU A CA 1
ATOM 5550 C C . LEU A 1 776 ? -13.783 -11.232 -1.136 1.00 80.19 776 LEU A C 1
ATOM 5552 O O . LEU A 1 776 ? -13.529 -12.437 -1.148 1.00 80.19 776 LEU A O 1
ATOM 5556 N N . ALA A 1 777 ? -12.868 -10.325 -1.486 1.00 59.97 777 ALA A N 1
ATOM 5557 C CA . ALA A 1 777 ? -11.545 -10.646 -2.021 1.00 59.97 777 ALA A CA 1
ATOM 5558 C C . ALA A 1 777 ? -10.635 -11.431 -1.049 1.00 59.97 777 ALA A C 1
ATOM 5560 O O . ALA A 1 777 ? -10.746 -11.267 0.161 1.00 59.97 777 ALA A O 1
ATOM 5561 N N . GLN A 1 778 ? -9.685 -12.219 -1.560 1.00 70.25 778 GLN A N 1
ATOM 5562 C CA . GLN A 1 778 ? -8.784 -13.074 -0.763 1.00 70.25 778 GLN A CA 1
ATOM 5563 C C . GLN A 1 778 ? -9.575 -14.094 0.077 1.00 70.25 778 GLN A C 1
ATOM 5565 O O . GLN A 1 778 ? -9.623 -14.021 1.303 1.00 70.25 778 GLN A O 1
ATOM 5570 N N . ASN A 1 779 ? -10.230 -15.021 -0.622 1.00 72.19 779 ASN A N 1
ATOM 5571 C CA . ASN A 1 779 ? -10.973 -16.163 -0.081 1.00 72.19 779 ASN A CA 1
ATOM 5572 C C . ASN A 1 779 ? -10.773 -17.387 -1.009 1.00 72.19 779 ASN A C 1
ATOM 5574 O O . ASN A 1 779 ? -9.961 -17.352 -1.933 1.00 72.19 779 ASN A O 1
ATOM 5578 N N . SER A 1 780 ? -11.504 -18.480 -0.775 1.00 88.19 780 SER A N 1
ATOM 5579 C CA . SER A 1 780 ? -11.570 -19.663 -1.651 1.00 88.19 780 SER A CA 1
ATOM 5580 C C . SER A 1 780 ? -12.945 -19.809 -2.325 1.00 88.19 780 SER A C 1
ATOM 5582 O O . SER A 1 780 ? -13.445 -20.920 -2.491 1.00 88.19 780 SER A O 1
ATOM 5584 N N . LEU A 1 781 ? -13.590 -18.695 -2.695 1.00 90.88 781 LEU A N 1
ATOM 5585 C CA . LEU A 1 781 ? -14.913 -18.726 -3.327 1.00 90.88 781 LEU A CA 1
ATOM 5586 C C . LEU A 1 781 ? -14.826 -19.298 -4.746 1.00 90.88 781 LEU A C 1
ATOM 5588 O O . LEU A 1 781 ? -13.990 -18.871 -5.538 1.00 90.88 781 LEU A O 1
ATOM 5592 N N . GLU A 1 782 ? -15.720 -20.232 -5.066 1.00 95.50 782 GLU A N 1
ATOM 5593 C CA . GLU A 1 782 ? -15.719 -21.024 -6.300 1.00 95.50 782 GLU A CA 1
ATOM 5594 C C . GLU A 1 782 ? -16.835 -20.623 -7.281 1.00 95.50 782 GLU A C 1
ATOM 5596 O O . GLU A 1 782 ? -17.914 -20.164 -6.898 1.00 95.50 782 GLU A O 1
ATOM 5601 N N . GLY A 1 783 ? -16.641 -20.936 -8.564 1.00 96.38 783 GLY A N 1
ATOM 5602 C CA . GLY A 1 783 ? -17.712 -20.911 -9.565 1.00 96.38 783 GLY A CA 1
ATOM 5603 C C . GLY A 1 783 ? -18.067 -19.510 -10.070 1.00 96.38 783 GLY A C 1
ATOM 5604 O O . GLY A 1 783 ? -17.276 -18.578 -9.977 1.00 96.38 783 GLY A O 1
ATOM 5605 N N . ARG A 1 784 ? -19.243 -19.356 -10.692 1.00 96.88 784 ARG A N 1
ATOM 5606 C CA . ARG A 1 784 ? -19.547 -18.141 -11.469 1.00 96.88 784 ARG A CA 1
ATOM 5607 C C . ARG A 1 784 ? -19.846 -16.914 -10.606 1.00 96.88 784 ARG A C 1
ATOM 5609 O O . ARG A 1 784 ? -20.575 -17.006 -9.618 1.00 96.88 784 ARG A O 1
ATOM 5616 N N . VAL A 1 785 ? -19.437 -15.743 -11.095 1.00 97.19 785 VAL A N 1
ATOM 5617 C CA . VAL A 1 785 ? -20.018 -14.458 -10.674 1.00 97.19 785 VAL A CA 1
ATOM 5618 C C . VAL A 1 785 ? -21.523 -14.461 -11.026 1.00 97.19 785 VAL A C 1
ATOM 5620 O O . VAL A 1 785 ? -21.861 -14.743 -12.180 1.00 97.19 785 VAL A O 1
ATOM 5623 N N . PRO A 1 786 ? -22.449 -14.196 -10.082 1.00 96.44 786 PRO A N 1
ATOM 5624 C CA . PRO A 1 786 ? -23.885 -14.246 -10.368 1.00 96.44 786 PRO A CA 1
ATOM 5625 C C . PRO A 1 786 ? -24.354 -13.101 -11.281 1.00 96.44 786 PRO A C 1
ATOM 5627 O O . PRO A 1 786 ? -24.102 -11.929 -11.002 1.00 96.44 786 PRO A O 1
ATOM 5630 N N . GLU A 1 787 ? -25.119 -13.431 -12.328 1.00 96.12 787 GLU A N 1
ATOM 5631 C CA . GLU A 1 787 ? -25.808 -12.450 -13.193 1.00 96.12 787 GLU A CA 1
ATOM 5632 C C . GLU A 1 787 ? -26.850 -11.632 -12.404 1.00 96.12 787 GLU A C 1
ATOM 5634 O O . GLU A 1 787 ? -27.228 -10.527 -12.787 1.00 96.12 787 GLU A O 1
ATOM 5639 N N . GLU A 1 788 ? -27.312 -12.176 -11.276 1.00 96.81 788 GLU A N 1
ATOM 5640 C CA . GLU A 1 788 ? -28.286 -11.563 -10.382 1.00 96.81 788 GLU A CA 1
ATOM 5641 C C . GLU A 1 788 ? -27.737 -10.331 -9.625 1.00 96.81 788 GLU A C 1
ATOM 5643 O O . GLU A 1 788 ? -28.528 -9.477 -9.214 1.00 96.81 788 GLU A O 1
ATOM 5648 N N . LEU A 1 789 ? -26.405 -10.166 -9.517 1.00 94.94 789 LEU A N 1
ATOM 5649 C CA . LEU A 1 789 ? -25.774 -9.012 -8.848 1.00 94.94 789 LEU A CA 1
ATOM 5650 C C . LEU A 1 789 ? -26.153 -7.660 -9.474 1.00 94.94 789 LEU A C 1
ATOM 5652 O O . LEU A 1 789 ? -26.164 -6.660 -8.763 1.00 94.94 789 LEU A O 1
ATOM 5656 N N . ARG A 1 790 ? -26.561 -7.619 -10.754 1.00 94.88 790 ARG A N 1
ATOM 5657 C CA . ARG A 1 790 ? -27.032 -6.404 -11.459 1.00 94.88 790 ARG A CA 1
ATOM 5658 C C . ARG A 1 790 ? -28.135 -5.613 -10.751 1.00 94.88 790 ARG A C 1
ATOM 5660 O O . ARG A 1 790 ? -28.421 -4.475 -11.107 1.00 94.88 790 ARG A O 1
ATOM 5667 N N . ARG A 1 791 ? -28.830 -6.241 -9.799 1.00 95.56 791 ARG A N 1
ATOM 5668 C CA . ARG A 1 791 ? -29.933 -5.631 -9.045 1.00 95.56 791 ARG A CA 1
ATOM 5669 C C . ARG A 1 791 ? -29.459 -4.694 -7.933 1.00 95.56 791 ARG A C 1
ATOM 5671 O O . ARG A 1 791 ? -30.271 -3.922 -7.424 1.00 95.56 791 ARG A O 1
ATOM 5678 N N . LEU A 1 792 ? -28.170 -4.729 -7.597 1.00 96.12 792 LEU A N 1
ATOM 5679 C CA . LEU A 1 792 ? -27.518 -3.877 -6.603 1.00 96.12 792 LEU A CA 1
ATOM 5680 C C . LEU A 1 792 ? -27.260 -2.473 -7.178 1.00 96.12 792 LEU A C 1
ATOM 5682 O O . LEU A 1 792 ? -26.128 -2.035 -7.324 1.00 96.12 792 LEU A O 1
ATOM 5686 N N . ALA A 1 793 ? -28.325 -1.757 -7.544 1.00 91.44 793 ALA A N 1
ATOM 5687 C CA . ALA A 1 793 ? -28.234 -0.495 -8.286 1.00 91.44 793 ALA A CA 1
ATOM 5688 C C . ALA A 1 793 ? -27.528 0.658 -7.534 1.00 91.44 793 ALA A C 1
ATOM 5690 O O . ALA A 1 793 ? -27.227 1.678 -8.148 1.00 91.44 793 ALA A O 1
ATOM 5691 N N . ASN A 1 794 ? -27.268 0.508 -6.231 1.00 87.12 794 ASN A N 1
ATOM 5692 C CA . ASN A 1 794 ? -26.510 1.455 -5.405 1.00 87.12 794 ASN A CA 1
ATOM 5693 C C . ASN A 1 794 ? -25.033 1.049 -5.208 1.00 87.12 794 ASN A C 1
ATOM 5695 O O . ASN A 1 794 ? -24.298 1.768 -4.530 1.00 87.12 794 ASN A O 1
ATOM 5699 N N . LEU A 1 795 ? -24.596 -0.075 -5.791 1.00 91.44 795 LEU A N 1
ATOM 5700 C CA . LEU A 1 795 ? -23.261 -0.627 -5.583 1.00 91.44 795 LEU A CA 1
ATOM 5701 C C . LEU A 1 795 ? -22.195 0.259 -6.233 1.00 91.44 795 LEU A C 1
ATOM 5703 O O . LEU A 1 795 ? -22.235 0.508 -7.437 1.00 91.44 795 LEU A O 1
ATOM 5707 N N . ARG A 1 796 ? -21.236 0.683 -5.411 1.00 82.81 796 ARG A N 1
ATOM 5708 C CA . ARG A 1 796 ? -20.049 1.472 -5.754 1.00 82.81 796 ARG A CA 1
ATOM 5709 C C . ARG A 1 796 ? -18.791 0.615 -5.825 1.00 82.81 796 ARG A C 1
ATOM 5711 O O . ARG A 1 796 ? -17.984 0.782 -6.731 1.00 82.81 796 ARG A O 1
ATOM 5718 N N . THR A 1 797 ? -18.657 -0.345 -4.911 1.00 73.69 797 THR A N 1
ATOM 5719 C CA . THR A 1 797 ? -17.461 -1.186 -4.785 1.00 73.69 797 THR A CA 1
ATOM 5720 C C . THR A 1 797 ? -17.823 -2.657 -4.921 1.00 73.69 797 THR A C 1
ATOM 5722 O O . THR A 1 797 ? -18.521 -3.209 -4.070 1.00 73.69 797 THR A O 1
ATOM 5725 N N . LEU A 1 798 ? -17.290 -3.319 -5.952 1.00 87.81 798 LEU A N 1
ATOM 5726 C CA . LEU A 1 798 ? -17.336 -4.774 -6.105 1.00 87.81 798 LEU A CA 1
ATOM 5727 C C . LEU A 1 798 ? -15.912 -5.340 -6.151 1.00 87.81 798 LEU A C 1
ATOM 5729 O O . LEU A 1 798 ? -15.192 -5.163 -7.133 1.00 87.81 798 LEU A O 1
ATOM 5733 N N . SER A 1 799 ? -15.501 -6.031 -5.085 1.00 79.69 799 SER A N 1
ATOM 5734 C CA . SER A 1 799 ? -14.150 -6.588 -4.942 1.00 79.69 799 SER A CA 1
ATOM 5735 C C . SER A 1 799 ? -14.201 -8.092 -4.671 1.00 79.69 799 SER A C 1
ATOM 5737 O O . SER A 1 799 ? -14.459 -8.527 -3.550 1.00 79.69 799 SER A O 1
ATOM 5739 N N . LEU A 1 800 ? -13.944 -8.883 -5.715 1.00 81.44 800 LEU A N 1
ATOM 5740 C CA . LEU A 1 800 ? -13.926 -10.354 -5.718 1.00 81.44 800 LEU A CA 1
ATOM 5741 C C . LEU A 1 800 ? -12.521 -10.929 -6.013 1.00 81.44 800 LEU A C 1
ATOM 5743 O O . LEU A 1 800 ? -12.373 -12.127 -6.250 1.00 81.44 800 LEU A O 1
ATOM 5747 N N . ASN A 1 801 ? -11.494 -10.073 -6.026 1.00 69.19 801 ASN A N 1
ATOM 5748 C CA . ASN A 1 801 ? -10.110 -10.426 -6.367 1.00 69.19 801 ASN A CA 1
ATOM 5749 C C . ASN A 1 801 ? -9.554 -11.587 -5.517 1.00 69.19 801 ASN A C 1
ATOM 5751 O O . ASN A 1 801 ? -9.914 -11.709 -4.351 1.00 69.19 801 ASN A O 1
ATOM 5755 N N . SER A 1 802 ? -8.617 -12.377 -6.044 1.00 76.25 802 SER A N 1
ATOM 5756 C CA . SER A 1 802 ? -7.951 -13.475 -5.318 1.00 76.25 802 SER A CA 1
ATOM 5757 C C . SER A 1 802 ? -8.948 -14.489 -4.737 1.00 76.25 802 SER A C 1
ATOM 5759 O O . SER A 1 802 ? -9.137 -14.568 -3.523 1.00 76.25 802 SER A O 1
ATOM 5761 N N . ASN A 1 803 ? -9.608 -15.226 -5.627 1.00 74.56 803 ASN A N 1
ATOM 5762 C CA . ASN A 1 803 ? -10.560 -16.302 -5.336 1.00 74.56 803 ASN A CA 1
ATOM 5763 C C . ASN A 1 803 ? -10.412 -17.421 -6.399 1.00 74.56 803 ASN A C 1
ATOM 5765 O O . ASN A 1 803 ? -9.468 -17.410 -7.188 1.00 74.56 803 ASN A O 1
ATOM 5769 N N . GLN A 1 804 ? -11.325 -18.395 -6.417 1.00 90.25 804 GLN A N 1
ATOM 5770 C CA . GLN A 1 804 ? -11.392 -19.505 -7.383 1.00 90.25 804 GLN A CA 1
ATOM 5771 C C . GLN A 1 804 ? -12.643 -19.373 -8.285 1.00 90.25 804 GLN A C 1
ATOM 5773 O O . GLN A 1 804 ? -13.287 -20.356 -8.665 1.00 90.25 804 GLN A O 1
ATOM 5778 N N . LEU A 1 805 ? -13.052 -18.133 -8.591 1.00 92.69 805 LEU A N 1
ATOM 5779 C CA . LEU A 1 805 ? -14.249 -17.867 -9.391 1.00 92.69 805 LEU A CA 1
ATOM 5780 C C . LEU A 1 805 ? -13.980 -18.186 -10.862 1.00 92.69 805 LEU A C 1
ATOM 5782 O O . LEU A 1 805 ? -12.991 -17.726 -11.424 1.00 92.69 805 LEU A O 1
ATOM 5786 N N . SER A 1 806 ? -14.881 -18.936 -11.494 1.00 95.69 806 SER A N 1
ATOM 5787 C CA . SER A 1 806 ? -14.684 -19.517 -12.824 1.00 95.69 806 SER A CA 1
ATOM 5788 C C . SER A 1 806 ? -15.879 -19.332 -13.762 1.00 95.69 806 SER A C 1
ATOM 5790 O O . SER A 1 806 ? -17.010 -19.052 -13.354 1.00 95.69 806 SER A O 1
ATOM 5792 N N . GLY A 1 807 ? -15.630 -19.484 -15.065 1.00 97.38 807 GLY A N 1
ATOM 5793 C CA . GLY A 1 807 ? -16.599 -19.156 -16.117 1.00 97.38 807 GLY A CA 1
ATOM 5794 C C . GLY A 1 807 ? -16.500 -17.694 -16.560 1.00 97.38 807 GLY A C 1
ATOM 5795 O O . GLY A 1 807 ? -15.467 -17.062 -16.388 1.00 97.38 807 GLY A O 1
ATOM 5796 N N . THR A 1 808 ? -17.546 -17.159 -17.189 1.00 98.06 808 THR A N 1
ATOM 5797 C CA . THR A 1 808 ? -17.504 -15.829 -17.824 1.00 98.06 808 THR A CA 1
ATOM 5798 C C . THR A 1 808 ? -17.923 -14.700 -16.889 1.00 98.06 808 THR A C 1
ATOM 5800 O O . THR A 1 808 ? -18.886 -14.851 -16.135 1.00 98.06 808 THR A O 1
ATOM 5803 N N . ILE A 1 809 ? -17.293 -13.531 -17.037 1.00 98.50 809 ILE A N 1
ATOM 5804 C CA . ILE A 1 809 ? -17.825 -12.259 -16.524 1.00 98.50 809 ILE A CA 1
ATOM 5805 C C . ILE A 1 809 ? -19.217 -12.025 -17.161 1.00 98.50 809 ILE A C 1
ATOM 5807 O O . ILE A 1 809 ? -19.308 -12.075 -18.388 1.00 98.50 809 ILE A O 1
ATOM 5811 N N . PRO A 1 810 ? -20.298 -11.796 -16.389 1.00 98.00 810 PRO A N 1
ATOM 5812 C CA . PRO A 1 810 ? -21.624 -11.534 -16.955 1.00 98.00 810 PRO A CA 1
ATOM 5813 C C . PRO A 1 810 ? -21.713 -10.173 -17.662 1.00 98.00 810 PRO A C 1
ATOM 5815 O O . PRO A 1 810 ? -21.277 -9.163 -17.103 1.00 98.00 810 PRO A O 1
ATOM 5818 N N . ASP A 1 811 ? -22.363 -10.128 -18.831 1.00 98.19 811 ASP A N 1
ATOM 5819 C CA . ASP A 1 811 ? -22.723 -8.880 -19.531 1.00 98.19 811 ASP A CA 1
ATOM 5820 C C . ASP A 1 811 ? -23.528 -7.948 -18.599 1.00 98.19 811 ASP A C 1
ATOM 5822 O O . ASP A 1 811 ? -23.327 -6.733 -18.573 1.00 98.19 811 ASP A O 1
ATOM 5826 N N . GLU A 1 812 ? -24.386 -8.546 -17.766 1.00 98.06 812 GLU A N 1
ATOM 5827 C CA . GLU A 1 812 ? -25.201 -7.914 -16.729 1.00 98.06 812 GLU A CA 1
ATOM 5828 C C . GLU A 1 812 ? -24.445 -7.052 -15.705 1.00 98.06 812 GLU A C 1
ATOM 5830 O O . GLU A 1 812 ? -25.065 -6.182 -15.094 1.00 98.06 812 GLU A O 1
ATOM 5835 N N . LEU A 1 813 ? -23.133 -7.230 -15.500 1.00 97.25 813 LEU A N 1
ATOM 5836 C CA . LEU A 1 813 ? -22.385 -6.322 -14.616 1.00 97.25 813 LEU A CA 1
ATOM 5837 C C . LEU A 1 813 ? -22.342 -4.888 -15.168 1.00 97.25 813 LEU A C 1
ATOM 5839 O O . LEU A 1 813 ? -22.215 -3.948 -14.390 1.00 97.25 813 LEU A O 1
ATOM 5843 N N . GLY A 1 814 ? -22.527 -4.702 -16.480 1.00 97.19 814 GLY A N 1
ATOM 5844 C CA . GLY A 1 814 ? -22.660 -3.387 -17.113 1.00 97.19 814 GLY A CA 1
ATOM 5845 C C . GLY A 1 814 ? -23.945 -2.619 -16.770 1.00 97.19 814 GLY A C 1
ATOM 5846 O O . GLY A 1 814 ? -24.054 -1.451 -17.140 1.00 97.19 814 GLY A O 1
ATOM 5847 N N . ASP A 1 815 ? -24.910 -3.232 -16.071 1.00 97.19 815 ASP A N 1
ATOM 5848 C CA . ASP A 1 815 ? -26.095 -2.539 -15.537 1.00 97.19 815 ASP A CA 1
ATOM 5849 C C . ASP A 1 815 ? -25.770 -1.739 -14.250 1.00 97.19 815 ASP A C 1
ATOM 5851 O O . ASP A 1 815 ? -26.531 -0.848 -13.863 1.00 97.19 815 ASP A O 1
ATOM 5855 N N . LEU A 1 816 ? -24.642 -2.023 -13.582 1.00 96.31 816 LEU A N 1
ATOM 5856 C CA . LEU A 1 816 ? -24.243 -1.447 -12.288 1.00 96.31 816 LEU A CA 1
ATOM 5857 C C . LEU A 1 816 ? -23.599 -0.054 -12.425 1.00 96.31 816 LEU A C 1
ATOM 5859 O O . LEU A 1 816 ? -22.515 0.202 -11.913 1.00 96.31 816 LEU A O 1
ATOM 5863 N N . VAL A 1 817 ? -24.272 0.865 -13.120 1.00 94.69 817 VAL A N 1
ATOM 5864 C CA . VAL A 1 817 ? -23.737 2.172 -13.568 1.00 94.69 817 VAL A CA 1
ATOM 5865 C C . VAL A 1 817 ? -23.205 3.115 -12.473 1.00 94.69 817 VAL A C 1
ATOM 5867 O O . VAL A 1 817 ? -22.576 4.115 -12.810 1.00 94.69 817 VAL A O 1
ATOM 5870 N N . ASN A 1 818 ? -23.443 2.806 -11.195 1.00 86.12 818 ASN A N 1
ATOM 5871 C CA . ASN A 1 818 ? -22.922 3.537 -10.036 1.00 86.12 818 ASN A CA 1
ATOM 5872 C C . ASN A 1 818 ? -21.608 2.956 -9.470 1.00 86.12 818 ASN A C 1
ATOM 5874 O O . ASN A 1 818 ? -21.136 3.471 -8.461 1.00 86.12 818 ASN A O 1
ATOM 5878 N N . LEU A 1 819 ? -21.027 1.916 -10.087 1.00 86.38 819 LEU A N 1
ATOM 5879 C CA . LEU A 1 819 ? -19.727 1.375 -9.683 1.00 86.38 819 LEU A CA 1
ATOM 5880 C C . LEU A 1 819 ? -18.610 2.401 -9.892 1.00 86.38 819 LEU A C 1
ATOM 5882 O O . LEU A 1 819 ? -18.380 2.854 -11.013 1.00 86.38 819 LEU A O 1
ATOM 5886 N N . ASP A 1 820 ? -17.878 2.659 -8.814 1.00 74.06 820 ASP A N 1
ATOM 5887 C CA . ASP A 1 820 ? -16.638 3.428 -8.772 1.00 74.06 820 ASP A CA 1
ATOM 5888 C C . ASP A 1 820 ? -15.424 2.457 -8.851 1.00 74.06 820 ASP A C 1
ATOM 5890 O O . ASP A 1 820 ? -14.447 2.720 -9.553 1.00 74.06 820 ASP A O 1
ATOM 5894 N N . PHE A 1 821 ? -15.522 1.256 -8.249 1.00 76.69 821 PHE A N 1
ATOM 5895 C CA . PHE A 1 821 ? -14.486 0.205 -8.263 1.00 76.69 821 PHE A CA 1
ATOM 5896 C C . PHE A 1 821 ? -15.024 -1.180 -8.674 1.00 76.69 821 PHE A C 1
ATOM 5898 O O . PHE A 1 821 ? -15.950 -1.711 -8.052 1.00 76.69 821 PHE A O 1
ATOM 5905 N N . LEU A 1 822 ? -14.359 -1.833 -9.639 1.00 87.31 822 LEU A N 1
ATOM 5906 C CA . LEU A 1 822 ? -14.605 -3.228 -10.033 1.00 87.31 822 LEU A CA 1
ATOM 5907 C C . LEU A 1 822 ? -13.300 -4.039 -10.090 1.00 87.31 822 LEU A C 1
ATOM 5909 O O . LEU A 1 822 ? -12.477 -3.866 -10.991 1.00 87.31 822 LEU A O 1
ATOM 5913 N N . GLY A 1 823 ? -13.136 -4.981 -9.159 1.00 76.44 823 GLY A N 1
ATOM 5914 C CA . GLY A 1 823 ? -11.973 -5.866 -9.081 1.00 76.44 823 GLY A CA 1
ATOM 5915 C C . GLY A 1 823 ? -12.347 -7.350 -9.072 1.00 76.44 823 GLY A C 1
ATOM 5916 O O . GLY A 1 823 ? -12.964 -7.829 -8.122 1.00 76.44 823 GLY A O 1
ATOM 5917 N N . LEU A 1 824 ? -11.929 -8.075 -10.111 1.00 81.12 824 LEU A N 1
ATOM 5918 C CA . LEU A 1 824 ? -12.116 -9.517 -10.328 1.00 81.12 824 LEU A CA 1
ATOM 5919 C C . LEU A 1 824 ? -10.775 -10.259 -10.560 1.00 81.12 824 LEU A C 1
ATOM 5921 O O . LEU A 1 824 ? -10.771 -11.428 -10.946 1.00 81.12 824 LEU A O 1
ATOM 5925 N N . GLY A 1 825 ? -9.631 -9.592 -10.380 1.00 72.88 825 GLY A N 1
ATOM 5926 C CA . GLY A 1 825 ? -8.304 -10.122 -10.717 1.00 72.88 825 GLY A CA 1
ATOM 5927 C C . GLY A 1 825 ? -7.818 -11.238 -9.786 1.00 72.88 825 GLY A C 1
ATOM 5928 O O . GLY A 1 825 ? -8.139 -11.239 -8.600 1.00 72.88 825 GLY A O 1
ATOM 5929 N N . GLY A 1 826 ? -7.029 -12.184 -10.294 1.00 73.06 826 GLY A N 1
ATOM 5930 C CA . GLY A 1 826 ? -6.599 -13.368 -9.543 1.00 73.06 826 GLY A CA 1
ATOM 5931 C C . GLY A 1 826 ? -7.745 -14.357 -9.329 1.00 73.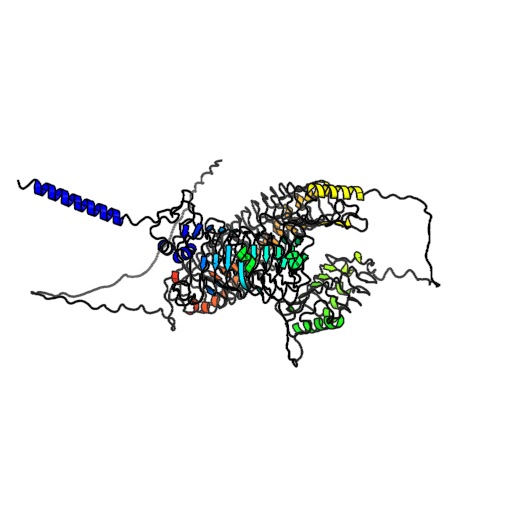06 826 GLY A C 1
ATOM 5932 O O . GLY A 1 826 ? -8.142 -14.590 -8.191 1.00 73.06 826 GLY A O 1
ATOM 5933 N N . ASN A 1 827 ? -8.305 -14.874 -10.419 1.00 78.69 827 ASN A N 1
ATOM 5934 C CA . ASN A 1 827 ? -9.394 -15.855 -10.444 1.00 78.69 827 ASN A CA 1
ATOM 5935 C C . ASN A 1 827 ? -9.215 -16.802 -11.657 1.00 78.69 827 ASN A C 1
ATOM 5937 O O . ASN A 1 827 ? -8.226 -16.719 -12.384 1.00 78.69 827 ASN A O 1
ATOM 5941 N N . GLU A 1 828 ? -10.177 -17.696 -11.888 1.00 94.31 828 GLU A N 1
ATOM 5942 C CA . GLU A 1 828 ? -10.250 -18.623 -13.031 1.00 94.31 828 GLU A CA 1
ATOM 5943 C C . GLU A 1 828 ? -11.279 -18.142 -14.087 1.00 94.31 828 GLU A C 1
ATOM 5945 O O . GLU A 1 828 ? -11.948 -18.939 -14.757 1.00 94.31 828 GLU A O 1
ATOM 5950 N N . LEU A 1 829 ? -11.494 -16.823 -14.208 1.00 94.88 829 LEU A N 1
ATOM 5951 C CA . LEU A 1 829 ? -12.515 -16.270 -15.102 1.00 94.88 829 LEU A CA 1
ATOM 5952 C C . LEU A 1 829 ? -12.039 -16.318 -16.553 1.00 94.88 829 LEU A C 1
ATOM 5954 O O . LEU A 1 829 ? -10.989 -15.778 -16.889 1.00 94.88 829 LEU A O 1
ATOM 5958 N N . GLY A 1 830 ? -12.845 -16.920 -17.422 1.00 95.81 830 GLY A N 1
ATOM 5959 C CA . GLY A 1 830 ? -12.524 -17.149 -18.826 1.00 95.81 830 GLY A CA 1
ATOM 5960 C C . GLY A 1 830 ? -13.498 -16.498 -19.805 1.00 95.81 830 GLY A C 1
ATOM 5961 O O . GLY A 1 830 ? -14.549 -15.968 -19.445 1.00 95.81 830 GLY A O 1
ATOM 5962 N N . GLY A 1 831 ? -13.167 -16.585 -21.093 1.00 97.94 831 GLY A N 1
ATOM 5963 C CA . GLY A 1 831 ? -13.955 -15.978 -22.169 1.00 97.94 831 GLY A CA 1
ATOM 5964 C C . GLY A 1 831 ? -13.742 -14.466 -22.301 1.00 97.94 831 GLY A C 1
ATOM 5965 O O . GLY A 1 831 ? -12.772 -13.917 -21.791 1.00 97.94 831 GLY A O 1
ATOM 5966 N N . GLY A 1 832 ? -14.619 -13.794 -23.048 1.00 97.94 832 GLY A N 1
ATOM 5967 C CA . GLY A 1 832 ? -14.445 -12.379 -23.390 1.00 97.94 832 GLY A CA 1
ATOM 5968 C C . GLY A 1 832 ? -14.786 -11.414 -22.258 1.00 97.94 832 GLY A C 1
ATOM 5969 O O . GLY A 1 832 ? -15.744 -11.633 -21.522 1.00 97.94 832 GLY A O 1
ATOM 5970 N N . ILE A 1 833 ? -14.058 -10.296 -22.189 1.00 98.75 833 ILE A N 1
ATOM 5971 C CA . ILE A 1 833 ? -14.475 -9.119 -21.416 1.00 98.75 833 ILE A CA 1
ATOM 5972 C C . ILE A 1 833 ? -15.767 -8.564 -22.051 1.00 98.75 833 ILE A C 1
ATOM 5974 O O . ILE A 1 833 ? -15.755 -8.260 -23.250 1.00 98.75 833 ILE A O 1
ATOM 5978 N N . PRO A 1 834 ? -16.870 -8.384 -21.300 1.00 98.56 834 PRO A N 1
ATOM 5979 C CA . PRO A 1 834 ? -18.077 -7.773 -21.839 1.00 98.56 834 PRO A CA 1
ATOM 5980 C C . PRO A 1 834 ? -17.844 -6.309 -22.222 1.00 98.56 834 PRO A C 1
ATOM 5982 O O . PRO A 1 834 ? -17.365 -5.503 -21.422 1.00 98.56 834 PRO A O 1
ATOM 5985 N N . LYS A 1 835 ? -18.241 -5.932 -23.440 1.00 98.56 835 LYS A N 1
ATOM 5986 C CA . LYS A 1 835 ? -18.266 -4.523 -23.888 1.00 98.56 835 LYS A CA 1
ATOM 5987 C C . LYS A 1 835 ? -19.245 -3.685 -23.042 1.00 98.56 835 LYS A C 1
ATOM 5989 O O . LYS A 1 835 ? -19.071 -2.477 -22.933 1.00 98.56 835 LYS A O 1
ATOM 5994 N N . GLU A 1 836 ? -20.251 -4.328 -22.443 1.00 98.62 836 GLU A N 1
ATOM 5995 C CA . GLU A 1 836 ? -21.237 -3.754 -21.525 1.00 98.62 836 GLU A CA 1
ATOM 5996 C C . GLU A 1 836 ? -20.589 -3.129 -20.275 1.00 98.62 836 GLU A C 1
ATOM 5998 O O . GLU A 1 836 ? -21.142 -2.173 -19.737 1.00 98.62 836 GLU A O 1
ATOM 6003 N N . LEU A 1 837 ? -19.381 -3.552 -19.871 1.00 98.56 837 LEU A N 1
ATOM 6004 C CA . LEU A 1 837 ? -18.608 -2.853 -18.831 1.00 98.56 837 LEU A CA 1
ATOM 6005 C C . LEU A 1 837 ? -18.279 -1.399 -19.221 1.00 98.56 837 LEU A C 1
ATOM 6007 O O . LEU A 1 837 ? -18.118 -0.556 -18.349 1.00 98.56 837 LEU A O 1
ATOM 6011 N N . GLY A 1 838 ? -18.267 -1.069 -20.518 1.00 98.06 838 GLY A N 1
ATOM 6012 C CA . GLY A 1 838 ? -18.152 0.298 -21.039 1.00 98.06 838 GLY A CA 1
ATOM 6013 C C . GLY A 1 838 ? -19.368 1.205 -20.788 1.00 98.06 838 GLY A C 1
ATOM 6014 O O . GLY A 1 838 ? -19.386 2.332 -21.282 1.00 98.06 838 GLY A O 1
ATOM 6015 N N . ASN A 1 839 ? -20.388 0.729 -20.063 1.00 98.00 839 ASN A N 1
ATOM 6016 C CA . ASN A 1 839 ? -21.520 1.527 -19.577 1.00 98.00 839 ASN A CA 1
ATOM 6017 C C . ASN A 1 839 ? -21.282 2.125 -18.175 1.00 98.00 839 ASN A C 1
ATOM 6019 O O . ASN A 1 839 ? -22.063 2.977 -17.746 1.00 98.00 839 ASN A O 1
ATOM 6023 N N . LEU A 1 840 ? -20.252 1.670 -17.450 1.00 97.31 840 LEU A N 1
ATOM 6024 C CA . LEU A 1 840 ? -19.987 2.009 -16.047 1.00 97.31 840 LEU A CA 1
ATOM 6025 C C . LEU A 1 840 ? -19.382 3.418 -15.916 1.00 97.31 840 LEU A C 1
ATOM 6027 O O . LEU A 1 840 ? -18.211 3.586 -15.606 1.00 97.31 840 LEU A O 1
ATOM 6031 N N . ALA A 1 841 ? -20.176 4.447 -16.215 1.00 92.38 841 ALA A N 1
ATOM 6032 C CA . ALA A 1 841 ? -19.695 5.815 -16.427 1.00 92.38 841 ALA A CA 1
ATOM 6033 C C . ALA A 1 841 ? -18.964 6.452 -15.227 1.00 92.38 841 ALA A C 1
ATOM 6035 O O . ALA A 1 841 ? -18.170 7.367 -15.441 1.00 92.38 841 ALA A O 1
ATOM 6036 N N . ASN A 1 842 ? -19.214 5.973 -14.004 1.00 83.12 842 ASN A N 1
ATOM 6037 C CA . ASN A 1 842 ? -18.532 6.439 -12.796 1.00 83.12 842 ASN A CA 1
ATOM 6038 C C . ASN A 1 842 ? -17.166 5.770 -12.558 1.00 83.12 842 ASN A C 1
ATOM 6040 O O . ASN A 1 842 ? -16.395 6.304 -11.773 1.00 83.12 842 ASN A O 1
ATOM 6044 N N . LEU A 1 843 ? -16.867 4.642 -13.214 1.00 88.06 843 LEU A N 1
ATOM 6045 C CA . LEU A 1 843 ? -15.800 3.720 -12.818 1.00 88.06 843 LEU A CA 1
ATOM 6046 C C . LEU A 1 843 ? -14.406 4.365 -12.864 1.00 88.06 843 LEU A C 1
ATOM 6048 O O . LEU A 1 843 ? -13.923 4.741 -13.931 1.00 88.06 843 LEU A O 1
ATOM 6052 N N . GLU A 1 844 ? -13.754 4.411 -11.704 1.00 79.69 844 GLU A N 1
ATOM 6053 C CA . GLU A 1 844 ? -12.405 4.936 -11.468 1.00 79.69 844 GLU A CA 1
ATOM 6054 C C . GLU A 1 844 ? -11.353 3.815 -11.610 1.00 79.69 844 GLU A C 1
ATOM 6056 O O . GLU A 1 844 ? -10.253 4.037 -12.119 1.00 79.69 844 GLU A O 1
ATOM 6061 N N . SER A 1 845 ? -11.698 2.567 -11.255 1.00 74.69 845 SER A N 1
ATOM 6062 C CA . SER A 1 845 ? -10.757 1.434 -11.270 1.00 74.69 845 SER A CA 1
ATOM 6063 C C . SER A 1 845 ? -11.358 0.118 -11.784 1.00 74.69 845 SER A C 1
ATOM 6065 O O . SER A 1 845 ? -12.382 -0.356 -11.282 1.00 74.69 845 SER A O 1
ATOM 6067 N N . LEU A 1 846 ? -10.680 -0.504 -12.761 1.00 89.62 846 LEU A N 1
ATOM 6068 C CA . LEU A 1 846 ? -11.039 -1.790 -13.371 1.00 89.62 846 LEU A CA 1
ATOM 6069 C C . LEU A 1 846 ? -9.867 -2.788 -13.326 1.00 89.62 846 LEU A C 1
ATOM 6071 O O . LEU A 1 846 ? -8.931 -2.727 -14.131 1.00 89.62 846 LEU A O 1
ATOM 6075 N N . GLY A 1 847 ? -9.942 -3.750 -12.403 1.00 78.12 847 GLY A N 1
ATOM 6076 C CA . GLY A 1 847 ? -8.942 -4.803 -12.213 1.00 78.12 847 GLY A CA 1
ATOM 6077 C C . GLY A 1 847 ? -9.443 -6.186 -12.625 1.00 78.12 847 GLY A C 1
ATOM 6078 O O . GLY A 1 847 ? -10.158 -6.826 -11.864 1.00 78.12 847 GLY A O 1
ATOM 6079 N N . LEU A 1 848 ? -9.024 -6.682 -13.792 1.00 85.06 848 LEU A N 1
ATOM 6080 C CA . LEU A 1 848 ? -9.342 -8.027 -14.306 1.00 85.06 848 LEU A CA 1
ATOM 6081 C C . LEU A 1 848 ? -8.098 -8.930 -14.469 1.00 85.06 848 LEU A C 1
ATOM 6083 O O . LEU A 1 848 ? -8.212 -10.079 -14.895 1.00 85.06 848 LEU A O 1
ATOM 6087 N N . GLY A 1 849 ? -6.902 -8.418 -14.162 1.00 74.25 849 GLY A N 1
ATOM 6088 C CA . GLY A 1 849 ? -5.637 -9.116 -14.405 1.00 74.25 849 GLY A CA 1
ATOM 6089 C C . GLY A 1 849 ? -5.426 -10.395 -13.581 1.00 74.25 849 GLY A C 1
ATOM 6090 O O . GLY A 1 849 ? -5.873 -10.472 -12.440 1.00 74.25 849 GLY A O 1
ATOM 6091 N N . GLY A 1 850 ? -4.730 -11.387 -14.144 1.00 76.50 850 GLY A N 1
ATOM 6092 C CA . GLY A 1 850 ? -4.545 -12.711 -13.536 1.00 76.50 850 GLY A CA 1
ATOM 6093 C C . GLY A 1 850 ? -5.808 -13.567 -13.633 1.00 76.50 850 GLY A C 1
ATOM 6094 O O . GLY A 1 850 ? -6.439 -13.833 -12.615 1.00 76.50 850 GLY A O 1
ATOM 6095 N N . ASN A 1 851 ? -6.199 -13.925 -14.856 1.00 81.19 851 ASN A N 1
ATOM 6096 C CA . ASN A 1 851 ? -7.393 -14.714 -15.185 1.00 81.19 851 ASN A CA 1
ATOM 6097 C C . ASN A 1 851 ? -7.173 -15.480 -16.518 1.00 81.19 851 ASN A C 1
ATOM 6099 O O . ASN A 1 851 ? -6.108 -15.380 -17.126 1.00 81.19 851 ASN A O 1
ATOM 6103 N N . GLU A 1 852 ? -8.179 -16.219 -16.997 1.00 95.81 852 GLU A N 1
ATOM 6104 C CA . GLU A 1 852 ? -8.196 -16.919 -18.299 1.00 95.81 852 GLU A CA 1
ATOM 6105 C C . GLU A 1 852 ? -8.966 -16.131 -19.395 1.00 95.81 852 GLU A C 1
ATOM 6107 O O . GLU A 1 852 ? -9.510 -16.705 -20.349 1.00 95.81 852 GLU A O 1
ATOM 6112 N N . LEU A 1 853 ? -9.089 -14.801 -19.265 1.00 97.31 853 LEU A N 1
ATOM 6113 C CA . LEU A 1 853 ? -9.905 -13.987 -20.176 1.00 97.31 853 LEU A CA 1
ATOM 6114 C C . LEU A 1 853 ? -9.269 -13.935 -21.565 1.00 97.31 853 LEU A C 1
ATOM 6116 O O . LEU A 1 853 ? -8.082 -13.659 -21.712 1.00 97.31 853 LEU A O 1
ATOM 6120 N N . SER A 1 854 ? -10.075 -14.160 -22.597 1.00 97.94 854 SER A N 1
ATOM 6121 C CA . SER A 1 854 ? -9.634 -14.387 -23.974 1.00 97.94 854 SER A CA 1
ATOM 6122 C C . SER A 1 854 ? -10.410 -13.551 -24.994 1.00 97.94 854 SER A C 1
ATOM 6124 O O . SER A 1 854 ? -11.486 -13.017 -24.734 1.00 97.94 854 SER A O 1
ATOM 6126 N N . GLY A 1 855 ? -9.868 -13.437 -26.208 1.00 98.31 855 GLY A N 1
ATOM 6127 C CA . GLY A 1 855 ? -10.447 -12.581 -27.252 1.00 98.31 855 GLY A CA 1
ATOM 6128 C C . GLY A 1 855 ? -10.097 -11.092 -27.079 1.00 98.31 855 GLY A C 1
ATOM 6129 O O . GLY A 1 855 ? -9.148 -10.771 -26.368 1.00 98.31 855 GLY A O 1
ATOM 6130 N N . PRO A 1 856 ? -10.786 -10.176 -27.784 1.00 98.56 856 PRO A N 1
ATOM 6131 C CA . PRO A 1 856 ? -10.381 -8.776 -27.867 1.00 98.56 856 PRO A CA 1
ATOM 6132 C C . PRO A 1 856 ? -10.789 -7.936 -26.658 1.00 98.56 856 PRO A C 1
ATOM 6134 O O . PRO A 1 856 ? -11.896 -8.071 -26.142 1.00 98.56 856 PRO A O 1
ATOM 6137 N N . ILE A 1 857 ? -9.929 -6.977 -26.300 1.00 98.81 857 ILE A N 1
ATOM 6138 C CA . ILE A 1 857 ? -10.288 -5.860 -25.417 1.00 98.81 857 ILE A CA 1
ATOM 6139 C C . ILE A 1 857 ? -11.424 -5.061 -26.089 1.00 98.81 857 ILE A C 1
ATOM 6141 O O . ILE A 1 857 ? -11.245 -4.603 -27.225 1.00 98.81 857 ILE A O 1
ATOM 6145 N N . PRO A 1 858 ? -12.582 -4.857 -25.435 1.00 98.75 858 PRO A N 1
ATOM 6146 C CA . PRO A 1 858 ? -13.650 -4.041 -25.990 1.00 98.75 858 PRO A CA 1
ATOM 6147 C C . PRO A 1 858 ? -13.229 -2.579 -26.102 1.00 98.75 858 PRO A C 1
ATOM 6149 O O . PRO A 1 858 ? -12.791 -1.962 -25.131 1.00 98.75 858 PRO A O 1
ATOM 6152 N N . LYS A 1 859 ? -13.433 -1.989 -27.279 1.00 98.56 859 LYS A N 1
ATOM 6153 C CA . LYS A 1 859 ? -13.218 -0.551 -27.492 1.00 98.56 859 LYS A CA 1
ATOM 6154 C C . LYS A 1 859 ? -14.176 0.314 -26.665 1.00 98.56 859 LYS A C 1
ATOM 6156 O O . LYS A 1 859 ? -13.877 1.468 -26.386 1.00 98.56 859 LYS A O 1
ATOM 6161 N N . GLU A 1 860 ? -15.314 -0.251 -26.266 1.00 98.69 860 GLU A N 1
ATOM 6162 C CA . GLU A 1 860 ? -16.319 0.371 -25.408 1.00 98.69 860 GLU A CA 1
ATOM 6163 C C . GLU A 1 860 ? -15.776 0.698 -24.005 1.00 98.69 860 GLU A C 1
ATOM 6165 O O . GLU A 1 860 ? -16.294 1.611 -23.369 1.00 98.69 860 GLU A O 1
ATOM 6170 N N . LEU A 1 861 ? -14.684 0.062 -23.551 1.00 98.62 861 LEU A N 1
ATOM 6171 C CA . LEU A 1 861 ? -13.968 0.497 -22.341 1.00 98.62 861 LEU A CA 1
ATOM 6172 C C . LEU A 1 861 ? -13.413 1.928 -22.477 1.00 98.62 861 LEU A C 1
ATOM 6174 O O . LEU A 1 861 ? -13.280 2.622 -21.479 1.00 98.62 861 LEU A O 1
ATOM 6178 N N . GLY A 1 862 ? -13.178 2.413 -23.702 1.00 98.06 862 GLY A N 1
ATOM 6179 C CA . GLY A 1 862 ? -12.814 3.802 -24.002 1.00 98.06 862 GLY A CA 1
ATOM 6180 C C . GLY A 1 862 ? -13.920 4.842 -23.756 1.00 98.06 862 GLY A C 1
ATOM 6181 O O . GLY A 1 862 ? -13.721 6.015 -24.065 1.00 98.06 862 GLY A O 1
ATOM 6182 N N . ASN A 1 863 ? -15.085 4.434 -23.237 1.00 98.12 863 ASN A N 1
ATOM 6183 C CA . ASN A 1 863 ? -16.153 5.334 -22.784 1.00 98.12 863 ASN A CA 1
ATOM 6184 C C . ASN A 1 863 ? -16.012 5.745 -21.303 1.00 98.12 863 ASN A C 1
ATOM 6186 O O . ASN A 1 863 ? -16.723 6.648 -20.863 1.00 98.12 863 ASN A O 1
ATOM 6190 N N . LEU A 1 864 ? -15.157 5.063 -20.531 1.00 97.44 864 LEU A N 1
ATOM 6191 C CA . LEU A 1 864 ? -15.060 5.175 -19.071 1.00 97.44 864 LEU A CA 1
ATOM 6192 C C . LEU A 1 864 ? -14.292 6.442 -18.661 1.00 97.44 864 LEU A C 1
ATOM 6194 O O . LEU A 1 864 ? -13.147 6.387 -18.233 1.00 97.44 864 LEU A O 1
ATOM 6198 N N . ALA A 1 865 ? -14.907 7.610 -18.853 1.00 92.81 865 ALA A N 1
ATOM 6199 C CA . ALA A 1 865 ? -14.235 8.910 -18.770 1.00 92.81 865 ALA A CA 1
ATOM 6200 C C . ALA A 1 865 ? -13.551 9.214 -17.420 1.00 92.81 865 ALA A C 1
ATOM 6202 O O . ALA A 1 865 ? -12.601 9.995 -17.406 1.00 92.81 865 ALA A O 1
ATOM 6203 N N . ASN A 1 866 ? -14.006 8.592 -16.328 1.00 82.12 866 ASN A N 1
ATOM 6204 C CA . ASN A 1 866 ? -13.431 8.739 -14.990 1.00 82.12 866 ASN A CA 1
ATOM 6205 C C . ASN A 1 866 ? -12.277 7.760 -14.694 1.00 82.12 866 ASN A C 1
ATOM 6207 O O . ASN A 1 866 ? -11.652 7.893 -13.651 1.00 82.12 866 ASN A O 1
ATOM 6211 N N . LEU A 1 867 ? -11.991 6.788 -15.568 1.00 87.88 867 LEU A N 1
ATOM 6212 C CA . LEU A 1 867 ? -11.106 5.663 -15.254 1.00 87.88 867 LEU A CA 1
ATOM 6213 C C . LEU A 1 867 ? -9.641 6.100 -15.089 1.00 87.88 867 LEU A C 1
ATOM 6215 O O . LEU A 1 867 ? -9.013 6.567 -16.039 1.00 87.88 867 LEU A O 1
ATOM 6219 N N . GLU A 1 868 ? -9.097 5.863 -13.899 1.00 81.75 868 GLU A N 1
ATOM 6220 C CA . GLU A 1 868 ? -7.718 6.140 -13.481 1.00 81.75 868 GLU A CA 1
ATOM 6221 C C . GLU A 1 868 ? -6.833 4.885 -13.614 1.00 81.75 868 GLU A C 1
ATOM 6223 O O . GLU A 1 868 ? -5.657 4.970 -13.976 1.00 81.75 868 GLU A O 1
ATOM 6228 N N . ASN A 1 869 ? -7.399 3.688 -13.407 1.00 72.62 869 ASN A N 1
ATOM 6229 C CA . ASN A 1 869 ? -6.648 2.428 -13.403 1.00 72.62 869 ASN A CA 1
ATOM 6230 C C . ASN A 1 869 ? -7.318 1.330 -14.250 1.00 72.62 869 ASN A C 1
ATOM 6232 O O . ASN A 1 869 ? -8.419 0.872 -13.942 1.00 72.62 869 ASN A O 1
ATOM 6236 N N . LEU A 1 870 ? -6.620 0.862 -15.292 1.00 92.19 870 LEU A N 1
ATOM 6237 C CA . LEU A 1 870 ? -7.039 -0.248 -16.152 1.00 92.19 870 LEU A CA 1
ATOM 6238 C C . LEU A 1 870 ? -5.997 -1.373 -16.137 1.00 92.19 870 LEU A C 1
ATOM 6240 O O . LEU A 1 870 ? -4.908 -1.256 -16.708 1.00 92.19 870 LEU A O 1
ATOM 6244 N N . SER A 1 871 ? -6.354 -2.498 -15.517 1.00 80.00 871 SER A N 1
ATOM 6245 C CA . SER A 1 871 ? -5.448 -3.623 -15.280 1.00 80.00 871 SER A CA 1
ATOM 6246 C C . SER A 1 871 ? -6.014 -4.934 -15.829 1.00 80.00 871 SER A C 1
ATOM 6248 O O . SER A 1 871 ? -6.831 -5.591 -15.187 1.00 80.00 871 SER A O 1
ATOM 6250 N N . LEU A 1 872 ? -5.547 -5.325 -17.020 1.00 88.56 872 LEU A N 1
ATOM 6251 C CA . LEU A 1 872 ? -5.955 -6.523 -17.779 1.00 88.56 872 LEU A CA 1
ATOM 6252 C C . LEU A 1 872 ? -4.790 -7.518 -17.995 1.00 88.56 872 LEU A C 1
ATOM 6254 O O . LEU A 1 872 ? -4.850 -8.400 -18.850 1.00 88.56 872 LEU A O 1
ATOM 6258 N N . HIS A 1 873 ? -3.691 -7.335 -17.265 1.00 82.00 873 HIS A N 1
ATOM 6259 C CA . HIS A 1 873 ? -2.456 -8.114 -17.383 1.00 82.00 873 HIS A CA 1
ATOM 6260 C C . HIS A 1 873 ? -2.629 -9.613 -17.062 1.00 82.00 873 HIS A C 1
ATOM 6262 O O . HIS A 1 873 ? -3.591 -9.987 -16.398 1.00 82.00 873 HIS A O 1
ATOM 6268 N N . ASN A 1 874 ? -1.689 -10.465 -17.479 1.00 83.00 874 ASN A N 1
ATOM 6269 C CA . ASN A 1 874 ? -1.670 -11.913 -17.214 1.00 83.00 874 ASN A CA 1
ATOM 6270 C C . ASN A 1 874 ? -3.016 -12.597 -17.545 1.00 83.00 874 ASN A C 1
ATOM 6272 O O . ASN A 1 874 ? -3.749 -13.004 -16.643 1.00 83.00 874 ASN A O 1
ATOM 6276 N N . ASN A 1 875 ? -3.349 -12.650 -18.836 1.00 83.94 875 ASN A N 1
ATOM 6277 C CA . ASN A 1 875 ? -4.581 -13.220 -19.398 1.00 83.94 875 ASN A CA 1
ATOM 6278 C C . ASN A 1 875 ? -4.311 -13.794 -20.818 1.00 83.94 875 ASN A C 1
ATOM 6280 O O . ASN A 1 875 ? -3.182 -13.764 -21.308 1.00 83.94 875 ASN A O 1
ATOM 6284 N N . GLU A 1 876 ? -5.340 -14.300 -21.508 1.00 97.25 876 GLU A N 1
ATOM 6285 C CA . GLU A 1 876 ? -5.289 -14.776 -22.906 1.00 97.25 876 GLU A CA 1
ATOM 6286 C C . GLU A 1 876 ? -5.847 -13.743 -23.924 1.00 97.25 876 GLU A C 1
ATOM 6288 O O . GLU A 1 876 ? -6.320 -14.095 -25.016 1.00 97.25 876 GLU A O 1
ATOM 6293 N N . LEU A 1 877 ? -5.848 -12.444 -23.591 1.00 98.25 877 LEU A N 1
ATOM 6294 C CA . LEU A 1 877 ? -6.456 -11.408 -24.438 1.00 98.25 877 LEU A CA 1
ATOM 6295 C C . LEU A 1 877 ? -5.673 -11.241 -25.743 1.00 98.25 877 LEU A C 1
ATOM 6297 O O . LEU A 1 877 ? -4.448 -11.249 -25.758 1.00 98.25 877 LEU A O 1
ATOM 6301 N N . SER A 1 878 ? -6.380 -11.070 -26.857 1.00 98.06 878 SER A N 1
ATOM 6302 C CA . SER A 1 878 ? -5.831 -11.156 -28.217 1.00 98.06 878 SER A CA 1
ATOM 6303 C C . SER A 1 878 ? -6.403 -10.081 -29.147 1.00 98.06 878 SER A C 1
ATOM 6305 O O . SER A 1 878 ? -7.279 -9.307 -28.774 1.00 98.06 878 SER A O 1
ATOM 6307 N N . GLY A 1 879 ? -5.917 -9.999 -30.389 1.00 98.38 879 GLY A N 1
ATOM 6308 C CA . GLY A 1 879 ? -6.310 -8.914 -31.301 1.00 98.38 879 GLY A CA 1
ATOM 6309 C C . GLY A 1 879 ? -5.661 -7.569 -30.929 1.00 98.38 879 GLY A C 1
ATOM 6310 O O . GLY A 1 879 ? -4.674 -7.570 -30.195 1.00 98.38 879 GLY A O 1
ATOM 6311 N N . PRO A 1 880 ? -6.125 -6.438 -31.488 1.00 98.56 880 PRO A N 1
ATOM 6312 C CA . PRO A 1 880 ? -5.494 -5.135 -31.289 1.00 98.56 880 PRO A CA 1
ATOM 6313 C C . PRO A 1 880 ? -5.893 -4.453 -29.978 1.00 98.56 880 PRO A C 1
ATOM 6315 O O . PRO A 1 880 ? -7.035 -4.561 -29.537 1.00 98.56 880 PRO A O 1
ATOM 6318 N N . ILE A 1 881 ? -4.972 -3.658 -29.426 1.00 98.81 881 ILE A N 1
ATOM 6319 C CA . ILE A 1 881 ? -5.300 -2.637 -28.422 1.00 98.81 881 ILE A CA 1
ATOM 6320 C C . ILE A 1 881 ? -6.219 -1.593 -29.095 1.00 98.81 881 ILE A C 1
ATOM 6322 O O . ILE A 1 881 ? -5.841 -1.067 -30.147 1.00 98.81 881 ILE A O 1
ATOM 6326 N N . PRO A 1 882 ? -7.407 -1.274 -28.546 1.00 98.69 882 PRO A N 1
ATOM 6327 C CA . PRO A 1 882 ? -8.280 -0.255 -29.122 1.00 98.69 882 PRO A CA 1
ATOM 6328 C C . PRO A 1 882 ? -7.678 1.150 -29.018 1.00 98.69 882 PRO A C 1
ATOM 6330 O O . PRO A 1 882 ? -7.235 1.562 -27.946 1.00 98.69 882 PRO A O 1
ATOM 6333 N N . GLY A 1 883 ? -7.725 1.920 -30.110 1.00 98.31 883 GLY A N 1
ATOM 6334 C CA . GLY A 1 883 ? -7.339 3.337 -30.091 1.00 98.31 883 GLY A CA 1
ATOM 6335 C C . GLY A 1 883 ? -8.282 4.183 -29.231 1.00 98.31 883 GLY A C 1
ATOM 6336 O O . GLY A 1 883 ? -7.871 5.188 -28.661 1.00 98.31 883 GLY A O 1
ATOM 6337 N N . GLU A 1 884 ? -9.525 3.729 -29.056 1.00 98.69 884 GLU A N 1
ATOM 6338 C CA . GLU A 1 884 ? -10.522 4.332 -28.173 1.00 98.69 884 GLU A CA 1
ATOM 6339 C C . GLU A 1 884 ? -10.105 4.366 -26.688 1.00 98.69 884 GLU A C 1
ATOM 6341 O O . GLU A 1 884 ? -10.616 5.207 -25.952 1.00 98.69 884 GLU A O 1
ATOM 6346 N N . LEU A 1 885 ? -9.139 3.547 -26.241 1.00 98.62 885 LEU A N 1
ATOM 6347 C CA . LEU A 1 885 ? -8.555 3.690 -24.896 1.00 98.62 885 LEU A CA 1
ATOM 6348 C C . LEU A 1 885 ? -7.827 5.035 -24.718 1.00 98.62 885 LEU A C 1
ATOM 6350 O O . LEU A 1 885 ? -7.723 5.524 -23.601 1.00 98.62 885 LEU A O 1
ATOM 6354 N N . GLY A 1 886 ? -7.397 5.681 -25.808 1.00 98.06 886 GLY A N 1
ATOM 6355 C CA . GLY A 1 886 ? -6.834 7.035 -25.816 1.00 98.06 886 GLY A CA 1
ATOM 6356 C C . GLY A 1 886 ? -7.824 8.163 -25.486 1.00 98.06 886 GLY A C 1
ATOM 6357 O O . GLY A 1 886 ? -7.444 9.330 -25.542 1.00 98.06 886 GLY A O 1
ATOM 6358 N N . ASN A 1 887 ? -9.087 7.847 -25.176 1.00 98.00 887 ASN A N 1
ATOM 6359 C CA . ASN A 1 887 ? -10.087 8.811 -24.699 1.00 98.00 887 ASN A CA 1
ATOM 6360 C C . ASN A 1 887 ? -10.106 8.960 -23.164 1.00 98.00 887 ASN A C 1
ATOM 6362 O O . ASN A 1 887 ? -10.766 9.866 -22.655 1.00 98.00 887 ASN A O 1
ATOM 6366 N N . LEU A 1 888 ? -9.435 8.064 -22.432 1.00 97.38 888 LEU A N 1
ATOM 6367 C CA . LEU A 1 888 ? -9.499 7.943 -20.971 1.00 97.38 888 LEU A CA 1
ATOM 6368 C C . LEU A 1 888 ? -8.635 9.020 -20.294 1.00 97.38 888 LEU A C 1
ATOM 6370 O O . LEU A 1 888 ? -7.549 8.747 -19.800 1.00 97.38 888 LEU A O 1
ATOM 6374 N N . ALA A 1 889 ? -9.089 10.274 -20.331 1.00 92.00 889 ALA A N 1
ATOM 6375 C CA . ALA A 1 889 ? -8.280 11.444 -19.974 1.00 92.00 889 ALA A CA 1
ATOM 6376 C C . ALA A 1 889 ? -7.697 11.422 -18.544 1.00 92.00 889 ALA A C 1
ATOM 6378 O O . ALA A 1 889 ? -6.650 12.032 -18.325 1.00 92.00 889 ALA A O 1
ATOM 6379 N N . ASN A 1 890 ? -8.341 10.711 -17.613 1.00 81.56 890 ASN A N 1
ATOM 6380 C CA . ASN A 1 890 ? -7.891 10.556 -16.229 1.00 81.56 890 ASN A CA 1
ATOM 6381 C C . ASN A 1 890 ? -6.887 9.403 -16.022 1.00 81.56 890 ASN A C 1
ATOM 6383 O O . ASN A 1 890 ? -6.327 9.303 -14.939 1.00 81.56 890 ASN A O 1
ATOM 6387 N N . LEU A 1 891 ? -6.647 8.538 -17.018 1.00 91.06 891 LEU A N 1
ATOM 6388 C CA . LEU A 1 891 ? -5.945 7.265 -16.821 1.00 91.06 891 LEU A CA 1
ATOM 6389 C C . LEU A 1 891 ? -4.474 7.452 -16.414 1.00 91.06 891 LEU A C 1
ATOM 6391 O O . LEU A 1 891 ? -3.673 7.970 -17.190 1.00 91.06 891 LEU A O 1
ATOM 6395 N N . GLU A 1 892 ? -4.121 6.944 -15.233 1.00 82.50 892 GLU A N 1
ATOM 6396 C CA . GLU A 1 892 ? -2.783 6.967 -14.628 1.00 82.50 892 GLU A CA 1
ATOM 6397 C C . GLU A 1 892 ? -2.036 5.637 -14.840 1.00 82.50 892 GLU A C 1
ATOM 6399 O O . GLU A 1 892 ? -0.824 5.612 -15.070 1.00 82.50 892 GLU A O 1
ATOM 6404 N N . SER A 1 893 ? -2.754 4.504 -14.828 1.00 78.31 893 SER A N 1
ATOM 6405 C CA . SER A 1 893 ? -2.167 3.161 -14.953 1.00 78.31 893 SER A CA 1
ATOM 6406 C C . SER A 1 893 ? -2.847 2.324 -16.042 1.00 78.31 893 SER A C 1
ATOM 6408 O O . SER A 1 893 ? -4.019 1.969 -15.920 1.00 78.31 893 SER A O 1
ATOM 6410 N N . LEU A 1 894 ? -2.088 1.932 -17.075 1.00 92.94 894 LEU A N 1
ATOM 6411 C CA . LEU A 1 894 ? -2.521 1.002 -18.124 1.00 92.94 894 LEU A CA 1
ATOM 6412 C C . LEU A 1 894 ? -1.625 -0.245 -18.136 1.00 92.94 894 LEU A C 1
ATOM 6414 O O . LEU A 1 894 ? -0.463 -0.194 -18.547 1.00 92.94 894 LEU A O 1
ATOM 6418 N N . ARG A 1 895 ? -2.176 -1.378 -17.682 1.00 81.94 895 ARG A N 1
ATOM 6419 C CA . ARG A 1 895 ? -1.439 -2.635 -17.464 1.00 81.94 895 ARG A CA 1
ATOM 6420 C C . ARG A 1 895 ? -2.036 -3.767 -18.293 1.00 81.94 895 ARG A C 1
ATOM 6422 O O . ARG A 1 895 ? -3.034 -4.368 -17.898 1.00 81.94 895 ARG A O 1
ATOM 6429 N N . LEU A 1 896 ? -1.432 -4.042 -19.447 1.00 90.12 896 LEU A N 1
ATOM 6430 C CA . LEU A 1 896 ? -1.859 -5.057 -20.421 1.00 90.12 896 LEU A CA 1
ATOM 6431 C C . LEU A 1 896 ? -0.817 -6.180 -20.608 1.00 90.12 896 LEU A C 1
ATOM 6433 O O . LEU A 1 896 ? -0.971 -7.034 -21.485 1.00 90.12 896 LEU A O 1
ATOM 6437 N N . GLN A 1 897 ? 0.258 -6.181 -19.814 1.00 92.00 897 GLN A N 1
ATOM 6438 C CA . GLN A 1 897 ? 1.389 -7.089 -19.991 1.00 92.00 897 GLN A CA 1
ATOM 6439 C C . GLN A 1 897 ? 1.029 -8.568 -19.768 1.00 92.00 897 GLN A C 1
ATOM 6441 O O . GLN A 1 897 ? 0.141 -8.867 -18.975 1.00 92.00 897 GLN A O 1
ATOM 6446 N N . GLY A 1 898 ? 1.712 -9.495 -20.444 1.00 81.69 898 GLY A N 1
ATOM 6447 C CA . GLY A 1 898 ? 1.440 -10.934 -20.322 1.00 81.69 898 GLY A CA 1
ATOM 6448 C C . GLY A 1 898 ? 0.103 -11.337 -20.952 1.00 81.69 898 GLY A C 1
ATOM 6449 O O . GLY A 1 898 ? -0.796 -11.787 -20.248 1.00 81.69 898 GLY A O 1
ATOM 6450 N N . ASN A 1 899 ? -0.038 -11.128 -22.262 1.00 89.56 899 ASN A N 1
ATOM 6451 C CA . ASN A 1 899 ? -1.242 -11.437 -23.044 1.00 89.56 899 ASN A CA 1
ATOM 6452 C C . ASN A 1 899 ? -0.868 -11.880 -24.482 1.00 89.56 899 ASN A C 1
ATOM 6454 O O . ASN A 1 899 ? 0.305 -11.949 -24.851 1.00 89.56 899 ASN A O 1
ATOM 6458 N N . GLU A 1 900 ? -1.858 -12.168 -25.332 1.00 97.75 900 GLU A N 1
ATOM 6459 C CA . GLU A 1 900 ? -1.686 -12.440 -26.770 1.00 97.75 900 GLU A CA 1
ATOM 6460 C C . GLU A 1 900 ? -1.996 -11.218 -27.677 1.00 97.75 900 GLU A C 1
ATOM 6462 O O . GLU A 1 900 ? -2.309 -11.385 -28.866 1.00 97.75 900 GLU A O 1
ATOM 6467 N N . LEU A 1 901 ? -1.939 -9.984 -27.154 1.00 98.44 901 LEU A N 1
ATOM 6468 C CA . LEU A 1 901 ? -2.312 -8.771 -27.899 1.00 98.44 901 LEU A CA 1
ATOM 6469 C C . LEU A 1 901 ? -1.380 -8.548 -29.092 1.00 98.44 901 LEU A C 1
ATOM 6471 O O . LEU A 1 901 ? -0.191 -8.845 -29.051 1.00 98.44 901 LEU A O 1
ATOM 6475 N N . SER A 1 902 ? -1.935 -8.022 -30.178 1.00 97.50 902 SER A N 1
ATOM 6476 C CA . SER A 1 902 ? -1.344 -8.032 -31.520 1.00 97.50 902 SER A CA 1
ATOM 6477 C C . SER A 1 902 ? -1.655 -6.744 -32.290 1.00 97.50 902 SER A C 1
ATOM 6479 O O . SER A 1 902 ? -2.276 -5.828 -31.763 1.00 97.50 902 SER A O 1
ATOM 6481 N N . GLY A 1 903 ? -1.222 -6.632 -33.549 1.00 98.25 903 GLY A N 1
ATOM 6482 C CA . GLY A 1 903 ? -1.346 -5.369 -34.290 1.00 98.25 903 GLY A CA 1
ATOM 6483 C C . GLY A 1 903 ? -0.389 -4.304 -33.748 1.00 98.25 903 GLY A C 1
ATOM 6484 O O . GLY A 1 903 ? 0.615 -4.654 -33.136 1.00 98.25 903 GLY A O 1
ATOM 6485 N N . GLY A 1 904 ? -0.638 -3.024 -34.026 1.00 97.94 904 GLY A N 1
ATOM 6486 C CA . GLY A 1 904 ? 0.223 -1.924 -33.571 1.00 97.94 904 GLY A CA 1
ATOM 6487 C C . GLY A 1 904 ? -0.227 -1.313 -32.245 1.00 97.94 904 GLY A C 1
ATOM 6488 O O . GLY A 1 904 ? -1.412 -1.354 -31.920 1.00 97.94 904 GLY A O 1
ATOM 6489 N N . ILE A 1 905 ? 0.705 -0.688 -31.521 1.00 98.81 905 ILE A N 1
ATOM 6490 C CA . ILE A 1 905 ? 0.370 0.226 -30.419 1.00 98.81 905 ILE A CA 1
ATOM 6491 C C . ILE A 1 905 ? -0.352 1.450 -31.024 1.00 98.81 905 ILE A C 1
ATOM 6493 O O . ILE A 1 905 ? 0.204 2.056 -31.946 1.00 98.81 905 ILE A O 1
ATOM 6497 N N . PRO A 1 906 ? -1.557 1.833 -30.557 1.00 98.56 906 PRO A N 1
ATOM 6498 C CA . PRO A 1 906 ? -2.253 3.019 -31.056 1.00 98.56 906 PRO A CA 1
ATOM 6499 C C . PRO A 1 906 ? -1.504 4.310 -30.705 1.00 98.56 906 PRO A C 1
ATOM 6501 O O . PRO A 1 906 ? -1.036 4.474 -29.577 1.00 98.56 906 PRO A O 1
ATOM 6504 N N . GLY A 1 907 ? -1.427 5.252 -31.649 1.00 98.19 907 GLY A N 1
ATOM 6505 C CA . GLY A 1 907 ? -0.869 6.587 -31.386 1.00 98.19 907 GLY A CA 1
ATOM 6506 C C . GLY A 1 907 ? -1.773 7.417 -30.470 1.00 98.19 907 GLY A C 1
ATOM 6507 O O . GLY A 1 907 ? -1.305 8.285 -29.742 1.00 98.19 907 GLY A O 1
ATOM 6508 N N . GLU A 1 908 ? -3.061 7.082 -30.448 1.00 98.62 908 GLU A N 1
ATOM 6509 C CA . GLU A 1 908 ? -4.107 7.650 -29.603 1.00 98.62 908 GLU A CA 1
ATOM 6510 C C . GLU A 1 908 ? -3.819 7.496 -28.100 1.00 98.62 908 GLU A C 1
ATOM 6512 O O . GLU A 1 908 ? -4.253 8.336 -27.315 1.00 98.62 908 GLU A O 1
ATOM 6517 N N . LEU A 1 909 ? -3.025 6.497 -27.683 1.00 98.56 909 LEU A N 1
ATOM 6518 C CA . LEU A 1 909 ? -2.559 6.389 -26.292 1.00 98.56 909 LEU A CA 1
ATOM 6519 C C . LEU A 1 909 ? -1.695 7.592 -25.870 1.00 98.56 909 LEU A C 1
ATOM 6521 O O . LEU A 1 909 ? -1.627 7.902 -24.689 1.00 98.56 909 LEU A O 1
ATOM 6525 N N . GLY A 1 910 ? -1.100 8.320 -26.823 1.00 97.88 910 GLY A N 1
ATOM 6526 C CA . GLY A 1 910 ? -0.384 9.581 -26.602 1.00 97.88 910 GLY A CA 1
ATOM 6527 C C . GLY A 1 910 ? -1.264 10.781 -26.213 1.00 97.88 910 GLY A C 1
ATOM 6528 O O . GLY A 1 910 ? -0.750 11.893 -26.107 1.00 97.88 910 GLY A O 1
ATOM 6529 N N . ASN A 1 911 ? -2.574 10.589 -26.027 1.00 97.81 911 ASN A N 1
ATOM 6530 C CA . ASN A 1 911 ? -3.493 11.603 -25.495 1.00 97.81 911 ASN A CA 1
ATOM 6531 C C . ASN A 1 911 ? -3.630 11.554 -23.959 1.00 97.81 911 ASN A C 1
ATOM 6533 O O . ASN A 1 911 ? -4.190 12.480 -23.372 1.00 97.81 911 ASN A O 1
ATOM 6537 N N . LEU A 1 912 ? -3.165 10.477 -23.318 1.00 97.06 912 LEU A N 1
ATOM 6538 C CA . LEU A 1 912 ? -3.402 10.161 -21.905 1.00 97.06 912 LEU A CA 1
ATOM 6539 C C . LEU A 1 912 ? -2.474 10.977 -20.989 1.00 97.06 912 LEU A C 1
ATOM 6541 O O . LEU A 1 912 ? -1.518 10.457 -20.428 1.00 97.06 912 LEU A O 1
ATOM 6545 N N . ALA A 1 913 ? -2.712 12.286 -20.883 1.00 91.25 913 ALA A N 1
ATOM 6546 C CA . ALA A 1 913 ? -1.777 13.234 -20.263 1.00 91.25 913 ALA A CA 1
ATOM 6547 C C . ALA A 1 913 ? -1.395 12.916 -18.800 1.00 91.25 913 ALA A C 1
ATOM 6549 O O . ALA A 1 913 ? -0.291 13.270 -18.383 1.00 91.25 913 ALA A O 1
ATOM 6550 N N . ASN A 1 914 ? -2.271 12.233 -18.055 1.00 81.38 914 ASN A N 1
ATOM 6551 C CA . ASN A 1 914 ? -2.033 11.812 -16.673 1.00 81.38 914 ASN A CA 1
ATOM 6552 C C . ASN A 1 914 ? -1.272 10.476 -16.552 1.00 81.38 914 ASN A C 1
ATOM 6554 O O . ASN A 1 914 ? -0.874 10.120 -15.450 1.00 81.38 914 ASN A O 1
ATOM 6558 N N . LEU A 1 915 ? -1.054 9.739 -17.649 1.00 91.88 915 LEU A N 1
ATOM 6559 C CA . LEU A 1 915 ? -0.556 8.364 -17.599 1.00 91.88 915 LEU A CA 1
ATOM 6560 C C . LEU A 1 915 ? 0.867 8.289 -17.038 1.00 91.88 915 LEU A C 1
ATOM 6562 O O . LEU A 1 915 ? 1.814 8.778 -17.655 1.00 91.88 915 LEU A O 1
ATOM 6566 N N . GLU A 1 916 ? 1.010 7.607 -15.905 1.00 81.31 916 GLU A N 1
ATOM 6567 C CA . GLU A 1 916 ? 2.279 7.345 -15.233 1.00 81.31 916 GLU A CA 1
ATOM 6568 C C . GLU A 1 916 ? 2.892 6.019 -15.704 1.00 81.31 916 GLU A C 1
ATOM 6570 O O . GLU A 1 916 ? 4.088 5.945 -16.001 1.00 81.31 916 GLU A O 1
ATOM 6575 N N . TRP A 1 917 ? 2.095 4.945 -15.778 1.00 76.00 917 TRP A N 1
ATOM 6576 C CA . TRP A 1 917 ? 2.587 3.592 -16.075 1.00 76.00 917 TRP A CA 1
ATOM 6577 C C . TRP A 1 917 ? 1.906 3.003 -17.320 1.00 76.00 917 TRP A C 1
ATOM 6579 O O . TRP A 1 917 ? 0.704 2.731 -17.313 1.00 76.00 917 TRP A O 1
ATOM 6589 N N . LEU A 1 918 ? 2.700 2.718 -18.358 1.00 93.81 918 LEU A N 1
ATOM 6590 C CA . LEU A 1 918 ? 2.282 2.039 -19.588 1.00 93.81 918 LEU A CA 1
ATOM 6591 C C . LEU A 1 918 ? 3.033 0.708 -19.736 1.00 93.81 918 LEU A C 1
ATOM 6593 O O . LEU A 1 918 ? 4.195 0.671 -20.158 1.00 93.81 918 LEU A O 1
ATOM 6597 N N . LEU A 1 919 ? 2.363 -0.387 -19.369 1.00 85.56 919 LEU A N 1
ATOM 6598 C CA . LEU A 1 919 ? 2.930 -1.737 -19.332 1.00 85.56 919 LEU A CA 1
ATOM 6599 C C . LEU A 1 919 ? 2.252 -2.616 -20.395 1.00 85.56 919 LEU A C 1
ATOM 6601 O O . LEU A 1 919 ? 1.120 -3.065 -20.217 1.00 85.56 919 LEU A O 1
ATOM 6605 N N . LEU A 1 920 ? 2.939 -2.832 -21.519 1.00 93.75 920 LEU A N 1
ATOM 6606 C CA . LEU A 1 920 ? 2.477 -3.603 -22.685 1.00 93.75 920 LEU A CA 1
ATOM 6607 C C . LEU A 1 920 ? 3.408 -4.791 -23.001 1.00 93.75 920 LEU A C 1
ATOM 6609 O O . LEU A 1 920 ? 3.394 -5.337 -24.107 1.00 93.75 920 LEU A O 1
ATOM 6613 N N . ASP A 1 921 ? 4.281 -5.154 -22.065 1.00 90.25 921 ASP A N 1
ATOM 6614 C CA . ASP A 1 921 ? 5.307 -6.170 -22.259 1.00 90.25 921 ASP A CA 1
ATOM 6615 C C . ASP A 1 921 ? 4.758 -7.606 -22.332 1.00 90.25 921 ASP A C 1
ATOM 6617 O O . ASP A 1 921 ? 3.608 -7.867 -21.988 1.00 90.25 921 ASP A O 1
ATOM 6621 N N . ASN A 1 922 ? 5.569 -8.547 -22.818 1.00 86.94 922 ASN A N 1
ATOM 6622 C CA . ASN A 1 922 ? 5.222 -9.963 -22.971 1.00 86.94 922 ASN A CA 1
ATOM 6623 C C . ASN A 1 922 ? 3.900 -10.161 -23.743 1.00 86.94 922 ASN A C 1
ATOM 6625 O O . ASN A 1 922 ? 2.900 -10.627 -23.198 1.00 86.94 922 ASN A O 1
ATOM 6629 N N . ASN A 1 923 ? 3.901 -9.736 -25.007 1.00 93.12 923 ASN A N 1
ATOM 6630 C CA . ASN A 1 923 ? 2.752 -9.728 -25.915 1.00 93.12 923 ASN A CA 1
ATOM 6631 C C . ASN A 1 923 ? 3.208 -10.031 -27.367 1.00 93.12 923 ASN A C 1
ATOM 6633 O O . ASN A 1 923 ? 4.357 -10.400 -27.612 1.00 93.12 923 ASN A O 1
ATOM 6637 N N . ARG A 1 924 ? 2.313 -9.907 -28.357 1.00 97.88 924 ARG A N 1
ATOM 6638 C CA . ARG A 1 924 ? 2.592 -10.089 -29.800 1.00 97.88 924 ARG A CA 1
ATOM 6639 C C . ARG A 1 924 ? 2.415 -8.789 -30.598 1.00 97.88 924 ARG A C 1
ATOM 6641 O O . ARG A 1 924 ? 1.989 -8.813 -31.756 1.00 97.88 924 ARG A O 1
ATOM 6648 N N . LEU A 1 925 ? 2.691 -7.636 -29.983 1.00 98.62 925 LEU A N 1
ATOM 6649 C CA . LEU A 1 925 ? 2.538 -6.323 -30.616 1.00 98.62 925 LEU A CA 1
ATOM 6650 C C . LEU A 1 925 ? 3.592 -6.125 -31.711 1.00 98.62 925 LEU A C 1
ATOM 6652 O O . LEU A 1 925 ? 4.748 -6.494 -31.556 1.00 98.62 925 LEU A O 1
ATOM 6656 N N . THR A 1 926 ? 3.185 -5.517 -32.817 1.00 98.19 926 THR A N 1
ATOM 6657 C CA . THR A 1 926 ? 3.914 -5.385 -34.090 1.00 98.19 926 THR A CA 1
ATOM 6658 C C . THR A 1 926 ? 3.937 -3.920 -34.548 1.00 98.19 926 THR A C 1
ATOM 6660 O O . THR A 1 926 ? 3.473 -3.020 -33.850 1.00 98.19 926 THR A O 1
ATOM 6663 N N . GLY A 1 927 ? 4.451 -3.640 -35.749 1.00 98.00 927 GLY A N 1
ATOM 6664 C CA . GLY A 1 927 ? 4.467 -2.281 -36.297 1.00 98.00 927 GLY A CA 1
ATOM 6665 C C . GLY A 1 927 ? 5.603 -1.454 -35.702 1.00 98.00 927 GLY A C 1
ATOM 6666 O O . GLY A 1 927 ? 6.714 -1.963 -35.588 1.00 98.00 927 GLY A O 1
ATOM 6667 N N . THR A 1 928 ? 5.353 -0.189 -35.368 1.00 98.38 928 THR A N 1
ATOM 6668 C CA . THR A 1 928 ? 6.348 0.748 -34.816 1.00 98.38 928 THR A CA 1
ATOM 6669 C C . THR A 1 928 ? 5.866 1.337 -33.499 1.00 98.38 928 THR A C 1
ATOM 6671 O O . THR A 1 928 ? 4.667 1.554 -33.339 1.00 98.38 928 THR A O 1
ATOM 6674 N N . ILE A 1 929 ? 6.790 1.682 -32.599 1.00 98.75 929 ILE A N 1
ATOM 6675 C CA . ILE A 1 929 ? 6.475 2.517 -31.429 1.00 98.75 929 ILE A CA 1
ATOM 6676 C C . ILE A 1 929 ? 5.991 3.895 -31.939 1.00 98.75 929 ILE A C 1
ATOM 6678 O O . ILE A 1 929 ? 6.717 4.509 -32.727 1.00 98.75 929 ILE A O 1
ATOM 6682 N N . PRO A 1 930 ? 4.801 4.390 -31.544 1.00 98.44 930 PRO A N 1
ATOM 6683 C CA . PRO A 1 930 ? 4.315 5.708 -31.954 1.00 98.44 930 PRO A CA 1
ATOM 6684 C C . PRO A 1 930 ? 5.182 6.837 -31.385 1.00 98.44 930 PRO A C 1
ATOM 6686 O O . PRO A 1 930 ? 5.642 6.763 -30.244 1.00 98.44 930 PRO A O 1
ATOM 6689 N N . GLY A 1 931 ? 5.378 7.909 -32.157 1.00 97.94 931 GLY A N 1
ATOM 6690 C CA . GLY A 1 931 ? 6.050 9.118 -31.658 1.00 97.94 931 GLY A CA 1
ATOM 6691 C C . GLY A 1 931 ? 5.163 9.905 -30.690 1.00 97.94 931 GLY A C 1
ATOM 6692 O O . GLY A 1 931 ? 5.654 10.591 -29.800 1.00 97.94 931 GLY A O 1
ATOM 6693 N N . GLU A 1 932 ? 3.853 9.732 -30.829 1.00 98.50 932 GLU A N 1
ATOM 6694 C CA . GLU A 1 932 ? 2.777 10.307 -30.031 1.00 98.50 932 GLU A CA 1
ATOM 6695 C C . GLU A 1 932 ? 2.875 9.927 -28.544 1.00 98.50 932 GLU A C 1
ATOM 6697 O O . GLU A 1 932 ? 2.493 10.723 -27.690 1.00 98.50 932 GLU A O 1
ATOM 6702 N N . LEU A 1 933 ? 3.472 8.773 -28.208 1.00 98.38 933 LEU A N 1
ATOM 6703 C CA . LEU A 1 933 ? 3.762 8.412 -26.813 1.00 98.38 933 LEU A CA 1
ATOM 6704 C C . LEU A 1 933 ? 4.688 9.432 -26.129 1.00 98.38 933 LEU A C 1
ATOM 6706 O O . LEU A 1 933 ? 4.615 9.591 -24.919 1.00 98.38 933 LEU A O 1
ATOM 6710 N N . GLY A 1 934 ? 5.501 10.179 -26.886 1.00 97.25 934 GLY A N 1
ATOM 6711 C CA . GLY A 1 934 ? 6.337 11.280 -26.393 1.00 97.25 934 GLY A CA 1
ATOM 6712 C C . GLY A 1 934 ? 5.577 12.524 -25.907 1.00 97.25 934 GLY A C 1
ATOM 6713 O O . GLY A 1 934 ? 6.213 13.526 -25.581 1.00 97.25 934 GLY A O 1
ATOM 6714 N N . ASN A 1 935 ? 4.242 12.495 -25.878 1.00 97.25 935 ASN A N 1
ATOM 6715 C CA . ASN A 1 935 ? 3.406 13.516 -25.238 1.00 97.25 935 ASN A CA 1
ATOM 6716 C C . ASN A 1 935 ? 3.158 13.242 -23.742 1.00 97.25 935 ASN A C 1
ATOM 6718 O O . ASN A 1 935 ? 2.709 14.138 -23.031 1.00 97.25 935 ASN A O 1
ATOM 6722 N N . LEU A 1 936 ? 3.409 12.015 -23.272 1.00 96.62 936 LEU A N 1
ATOM 6723 C CA . LEU A 1 936 ? 3.029 11.523 -21.944 1.00 96.62 936 LEU A CA 1
ATOM 6724 C C . LEU A 1 936 ? 4.017 12.011 -20.871 1.00 96.62 936 LEU A C 1
ATOM 6726 O O . LEU A 1 936 ? 4.792 11.237 -20.322 1.00 96.62 936 LEU A O 1
ATOM 6730 N N . THR A 1 937 ? 4.064 13.317 -20.602 1.00 92.12 937 THR A N 1
ATOM 6731 C CA . THR A 1 937 ? 5.136 13.922 -19.784 1.00 92.12 937 THR A CA 1
ATOM 6732 C C . THR A 1 937 ? 5.212 13.407 -18.347 1.00 92.12 937 THR A C 1
ATOM 6734 O O . THR A 1 937 ? 6.295 13.460 -17.764 1.00 92.12 937 THR A O 1
ATOM 6737 N N . ASN A 1 938 ? 4.102 12.891 -17.809 1.00 80.31 938 ASN A N 1
ATOM 6738 C CA . ASN A 1 938 ? 4.016 12.305 -16.470 1.00 80.31 938 ASN A CA 1
ATOM 6739 C C . ASN A 1 938 ? 4.494 10.841 -16.415 1.00 80.31 938 ASN A C 1
ATOM 6741 O O . ASN A 1 938 ? 4.685 10.317 -15.323 1.00 80.31 938 ASN A O 1
ATOM 6745 N N . LEU A 1 939 ? 4.725 10.191 -17.563 1.00 88.31 939 LEU A N 1
ATOM 6746 C CA . LEU A 1 939 ? 5.025 8.763 -17.646 1.00 88.31 939 LEU A CA 1
ATOM 6747 C C . LEU A 1 939 ? 6.332 8.422 -16.916 1.00 88.31 939 LEU A C 1
ATOM 6749 O O . LEU A 1 939 ? 7.417 8.753 -17.390 1.00 88.31 939 LEU A O 1
ATOM 6753 N N . GLU A 1 940 ? 6.225 7.721 -15.787 1.00 76.12 940 GLU A N 1
ATOM 6754 C CA . GLU A 1 940 ? 7.340 7.139 -15.038 1.00 76.12 940 GLU A CA 1
ATOM 6755 C C . GLU A 1 940 ? 7.873 5.862 -15.702 1.00 76.12 940 GLU A C 1
ATOM 6757 O O . GLU A 1 940 ? 9.073 5.575 -15.652 1.00 76.12 940 GLU A O 1
ATOM 6762 N N . ARG A 1 941 ? 6.986 5.045 -16.293 1.00 70.56 941 ARG A N 1
ATOM 6763 C CA . ARG A 1 941 ? 7.324 3.677 -16.721 1.00 70.56 941 ARG A CA 1
ATOM 6764 C C . ARG A 1 941 ? 6.740 3.319 -18.075 1.00 70.56 941 ARG A C 1
ATOM 6766 O O . ARG A 1 941 ? 5.527 3.201 -18.226 1.00 70.56 941 ARG A O 1
ATOM 6773 N N . LEU A 1 942 ? 7.629 3.034 -19.024 1.00 93.62 942 LEU A N 1
ATOM 6774 C CA . LEU A 1 942 ? 7.299 2.485 -20.335 1.00 93.62 942 LEU A CA 1
ATOM 6775 C C . LEU A 1 942 ? 7.940 1.102 -20.488 1.00 93.62 942 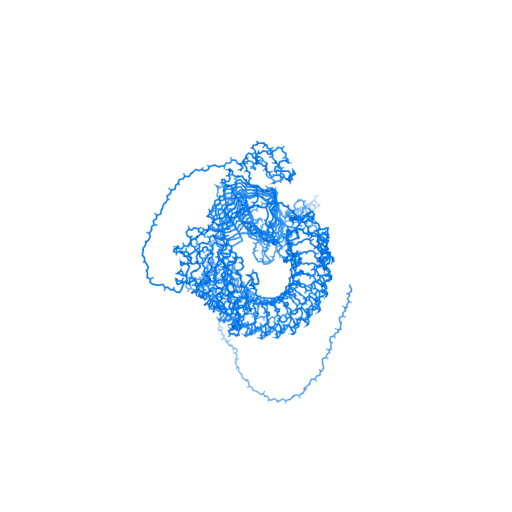LEU A C 1
ATOM 6777 O O . LEU A 1 942 ? 9.161 0.989 -20.623 1.00 93.62 942 LEU A O 1
ATOM 6781 N N . ARG A 1 943 ? 7.115 0.050 -20.476 1.00 84.31 943 ARG A N 1
ATOM 6782 C CA . ARG A 1 943 ? 7.554 -1.341 -20.670 1.00 84.31 943 ARG A CA 1
ATOM 6783 C C . ARG A 1 943 ? 6.872 -1.950 -21.882 1.00 84.31 943 ARG A C 1
ATOM 6785 O O . ARG A 1 943 ? 5.662 -2.146 -21.887 1.00 84.31 943 ARG A O 1
ATOM 6792 N N . LEU A 1 944 ? 7.663 -2.234 -22.912 1.00 92.38 944 LEU A N 1
ATOM 6793 C CA . LEU A 1 944 ? 7.233 -2.808 -24.190 1.00 92.38 944 LEU A CA 1
ATOM 6794 C C . LEU A 1 944 ? 7.973 -4.123 -24.507 1.00 92.38 944 LEU A C 1
ATOM 6796 O O . LEU A 1 944 ? 7.898 -4.622 -25.633 1.00 92.38 944 LEU A O 1
ATOM 6800 N N . GLN A 1 945 ? 8.738 -4.667 -23.557 1.00 89.38 945 GLN A N 1
ATOM 6801 C CA . GLN A 1 945 ? 9.705 -5.723 -23.845 1.00 89.38 945 GLN A CA 1
ATOM 6802 C C . GLN A 1 945 ? 9.067 -7.085 -24.132 1.00 89.38 945 GLN A C 1
ATOM 6804 O O . GLN A 1 945 ? 7.983 -7.371 -23.639 1.00 89.38 945 GLN A O 1
ATOM 6809 N N . GLY A 1 946 ? 9.717 -7.937 -24.926 1.00 83.88 946 GLY A N 1
ATOM 6810 C CA . GLY A 1 946 ? 9.140 -9.234 -25.305 1.00 83.88 946 GLY A CA 1
ATOM 6811 C C . GLY A 1 946 ? 7.917 -9.070 -26.213 1.00 83.88 946 GLY A C 1
ATOM 6812 O O . GLY A 1 946 ? 6.815 -9.478 -25.855 1.00 83.88 946 GLY A O 1
ATOM 6813 N N . ASN A 1 947 ? 8.121 -8.425 -27.362 1.00 95.44 947 ASN A N 1
ATOM 6814 C CA . ASN A 1 947 ? 7.111 -8.166 -28.392 1.00 95.44 947 ASN A CA 1
ATOM 6815 C C . ASN A 1 947 ? 7.740 -8.300 -29.802 1.00 95.44 947 ASN A C 1
ATOM 6817 O O . ASN A 1 947 ? 8.915 -8.631 -29.963 1.00 95.44 947 ASN A O 1
ATOM 6821 N N . GLU A 1 948 ? 6.962 -8.033 -30.851 1.00 97.88 948 GLU A N 1
ATOM 6822 C CA . GLU A 1 948 ? 7.386 -8.021 -32.258 1.00 97.88 948 GLU A CA 1
ATOM 6823 C C . GLU A 1 948 ? 7.518 -6.586 -32.835 1.00 97.88 948 GLU A C 1
ATOM 6825 O O . GLU A 1 948 ? 7.417 -6.376 -34.049 1.00 97.88 948 GLU A O 1
ATOM 6830 N N . LEU A 1 949 ? 7.741 -5.569 -31.987 1.00 98.44 949 LEU A N 1
ATOM 6831 C CA . LEU A 1 949 ? 7.817 -4.161 -32.402 1.00 98.44 949 LEU A CA 1
ATOM 6832 C C . LEU A 1 949 ? 9.060 -3.904 -33.255 1.00 98.44 949 LEU A C 1
ATOM 6834 O O . LEU A 1 949 ? 10.148 -4.387 -32.956 1.00 98.44 949 LEU A O 1
ATOM 6838 N N . SER A 1 950 ? 8.916 -3.101 -34.304 1.00 97.44 950 SER A N 1
ATOM 6839 C CA . SER A 1 950 ? 9.924 -2.904 -35.346 1.00 97.44 950 SER A CA 1
ATOM 6840 C C . SER A 1 950 ? 10.165 -1.424 -35.668 1.00 97.44 950 SER A C 1
ATOM 6842 O O . SER A 1 950 ? 9.477 -0.532 -35.176 1.00 97.44 950 SER A O 1
ATOM 6844 N N . GLY A 1 951 ? 11.155 -1.147 -36.518 1.00 97.81 951 GLY A N 1
ATOM 6845 C CA . GLY A 1 951 ? 11.519 0.220 -36.904 1.00 97.81 951 GLY A CA 1
ATOM 6846 C C . GLY A 1 951 ? 12.377 0.927 -35.853 1.00 97.81 951 GLY A C 1
ATOM 6847 O O . GLY A 1 951 ? 12.953 0.287 -34.979 1.00 97.81 951 GLY A O 1
ATOM 6848 N N . GLY A 1 952 ? 12.521 2.246 -35.983 1.00 96.81 952 GLY A N 1
ATOM 6849 C CA . GLY A 1 952 ? 13.355 3.049 -35.086 1.00 96.81 952 GLY A CA 1
ATOM 6850 C C . GLY A 1 952 ? 12.675 3.380 -33.760 1.00 96.81 952 GLY A C 1
ATOM 6851 O O . GLY A 1 952 ? 11.464 3.582 -33.719 1.00 96.81 952 GLY A O 1
ATOM 6852 N N . ILE A 1 953 ? 13.472 3.516 -32.698 1.00 98.38 953 ILE A N 1
ATOM 6853 C CA . ILE A 1 953 ? 13.028 4.150 -31.448 1.00 98.38 953 ILE A CA 1
ATOM 6854 C C . ILE A 1 953 ? 12.710 5.631 -31.756 1.00 98.38 953 ILE A C 1
ATOM 6856 O O . ILE A 1 953 ? 13.579 6.313 -32.311 1.00 98.38 953 ILE A O 1
ATOM 6860 N N . PRO A 1 954 ? 11.515 6.160 -31.429 1.00 98.00 954 PRO A N 1
ATOM 6861 C CA . PRO A 1 954 ? 11.196 7.569 -31.652 1.00 98.00 954 PRO A CA 1
ATOM 6862 C C . PRO A 1 954 ? 12.062 8.488 -30.784 1.00 98.00 954 PRO A C 1
ATOM 6864 O O . PRO A 1 954 ? 12.233 8.248 -29.589 1.00 98.00 954 PRO A O 1
ATOM 6867 N N . ARG A 1 955 ? 12.570 9.583 -31.362 1.00 97.19 955 ARG A N 1
ATOM 6868 C CA . ARG A 1 955 ? 13.286 10.630 -30.601 1.00 97.19 955 ARG A CA 1
ATOM 6869 C C . ARG A 1 955 ? 12.348 11.405 -29.672 1.00 97.19 955 ARG A C 1
ATOM 6871 O O . ARG A 1 955 ? 12.788 11.940 -28.664 1.00 97.19 955 ARG A O 1
ATOM 6878 N N . GLU A 1 956 ? 11.059 11.422 -30.002 1.00 98.25 956 GLU A N 1
ATOM 6879 C CA . GLU A 1 956 ? 9.963 11.972 -29.210 1.00 98.25 956 GLU A CA 1
ATOM 6880 C C . GLU A 1 956 ? 9.884 11.369 -27.795 1.00 98.25 956 GLU A C 1
ATOM 6882 O O . GLU A 1 956 ? 9.498 12.072 -26.866 1.00 98.25 956 GLU A O 1
ATOM 6887 N N . LEU A 1 957 ? 10.336 10.123 -27.587 1.00 97.69 957 LEU A N 1
ATOM 6888 C CA . LEU A 1 957 ? 10.434 9.532 -26.244 1.00 97.69 957 LEU A CA 1
ATOM 6889 C C . LEU A 1 957 ? 11.417 10.283 -25.325 1.00 97.69 957 LEU A C 1
ATOM 6891 O O . LEU A 1 957 ? 11.339 10.125 -24.115 1.00 97.69 957 LEU A O 1
ATOM 6895 N N . GLY A 1 958 ? 12.309 11.127 -25.862 1.00 94.25 958 GLY A N 1
ATOM 6896 C CA . GLY A 1 958 ? 13.185 12.010 -25.082 1.00 94.25 958 GLY A CA 1
ATOM 6897 C C . GLY A 1 958 ? 12.466 13.158 -24.353 1.00 94.25 958 GLY A C 1
ATOM 6898 O O . GLY A 1 958 ? 13.092 13.855 -23.559 1.00 94.25 958 GLY A O 1
ATOM 6899 N N . ASN A 1 959 ? 11.165 13.355 -24.601 1.00 95.38 959 ASN A N 1
ATOM 6900 C CA . ASN A 1 959 ? 10.332 14.362 -23.931 1.00 95.38 959 ASN A CA 1
ATOM 6901 C C . ASN A 1 959 ? 9.801 13.915 -22.552 1.00 95.38 959 ASN A C 1
ATOM 6903 O O . ASN A 1 959 ? 9.243 14.738 -21.824 1.00 95.38 959 ASN A O 1
ATOM 6907 N N . LEU A 1 960 ? 9.902 12.623 -22.219 1.00 94.12 960 LEU A N 1
ATOM 6908 C CA . LEU A 1 960 ? 9.227 11.985 -21.081 1.00 94.12 960 LEU A CA 1
ATOM 6909 C C . LEU A 1 960 ? 9.924 12.312 -19.750 1.00 94.12 960 LEU A C 1
ATOM 6911 O O . LEU A 1 960 ? 10.632 11.490 -19.177 1.00 94.12 960 LEU A O 1
ATOM 6915 N N . ALA A 1 961 ? 9.773 13.550 -19.279 1.00 82.88 961 ALA A N 1
ATOM 6916 C CA . ALA A 1 961 ? 10.564 14.101 -18.179 1.00 82.88 961 ALA A CA 1
ATOM 6917 C C . ALA A 1 961 ? 10.515 13.274 -16.876 1.00 82.88 961 ALA A C 1
ATOM 6919 O O . ALA A 1 961 ? 11.531 13.200 -16.183 1.00 82.88 961 ALA A O 1
ATOM 6920 N N . SER A 1 962 ? 9.388 12.630 -16.555 1.00 73.19 962 SER A N 1
ATOM 6921 C CA . SER A 1 962 ? 9.240 11.779 -15.361 1.00 73.19 962 SER A CA 1
ATOM 6922 C C . SER A 1 962 ? 9.816 10.359 -15.491 1.00 73.19 962 SER A C 1
ATOM 6924 O O . SER A 1 962 ? 9.874 9.650 -14.492 1.00 73.19 962 SER A O 1
ATOM 6926 N N . LEU A 1 963 ? 10.260 9.926 -16.677 1.00 81.19 963 LEU A N 1
ATOM 6927 C CA . LEU A 1 963 ? 10.519 8.510 -16.969 1.00 81.19 963 LEU A CA 1
ATOM 6928 C C . LEU A 1 963 ? 11.690 7.924 -16.159 1.00 81.19 963 LEU A C 1
ATOM 6930 O O . LEU A 1 963 ? 12.854 8.211 -16.436 1.00 81.19 963 LEU A O 1
ATOM 6934 N N . ASP A 1 964 ? 11.370 7.046 -15.204 1.00 65.25 964 ASP A N 1
ATOM 6935 C CA . ASP A 1 964 ? 12.297 6.269 -14.372 1.00 65.25 964 ASP A CA 1
ATOM 6936 C C . ASP A 1 964 ? 12.787 5.003 -15.107 1.00 65.25 964 ASP A C 1
ATOM 6938 O O . ASP A 1 964 ? 13.957 4.614 -14.993 1.00 65.25 964 ASP A O 1
ATOM 6942 N N . THR A 1 965 ? 11.903 4.373 -15.894 1.00 67.31 965 THR A N 1
ATOM 6943 C CA . THR A 1 965 ? 12.154 3.088 -16.569 1.00 67.31 965 THR A CA 1
ATOM 6944 C C . THR A 1 965 ? 11.683 3.080 -18.021 1.00 67.31 965 THR A C 1
ATOM 6946 O O . THR A 1 965 ? 10.499 3.268 -18.305 1.00 67.31 965 THR A O 1
ATOM 6949 N N . LEU A 1 966 ? 12.608 2.740 -18.924 1.00 88.31 966 LEU A N 1
ATOM 6950 C CA . LEU A 1 966 ? 12.357 2.451 -20.334 1.00 88.31 966 LEU A CA 1
ATOM 6951 C C . LEU A 1 966 ? 12.857 1.040 -20.680 1.00 88.31 966 LEU A C 1
ATOM 6953 O O . LEU A 1 966 ? 14.064 0.819 -20.794 1.00 88.31 966 LEU A O 1
ATOM 6957 N N . ASP A 1 967 ? 11.940 0.090 -20.868 1.00 83.50 967 ASP A N 1
ATOM 6958 C CA . ASP A 1 967 ? 12.260 -1.272 -21.315 1.00 83.50 967 ASP A CA 1
ATOM 6959 C C . ASP A 1 967 ? 11.656 -1.545 -22.697 1.00 83.50 967 ASP A C 1
ATOM 6961 O O . ASP A 1 967 ? 10.444 -1.688 -22.864 1.00 83.50 967 ASP A O 1
ATOM 6965 N N . LEU A 1 968 ? 12.532 -1.590 -23.700 1.00 92.62 968 LEU A N 1
ATOM 6966 C CA . LEU A 1 968 ? 12.239 -1.899 -25.100 1.00 92.62 968 LEU A CA 1
ATOM 6967 C C . LEU A 1 968 ? 12.934 -3.200 -25.540 1.00 92.62 968 LEU A C 1
ATOM 6969 O O . LEU A 1 968 ? 13.068 -3.453 -26.741 1.00 92.62 968 LEU A O 1
ATOM 6973 N N . SER A 1 969 ? 13.448 -3.996 -24.597 1.00 84.44 969 SER A N 1
ATOM 6974 C CA . SER A 1 969 ? 14.264 -5.174 -24.900 1.00 84.44 969 SER A CA 1
ATOM 6975 C C . SER A 1 969 ? 13.463 -6.295 -25.590 1.00 84.44 969 SER A C 1
ATOM 6977 O O . SER A 1 969 ? 12.234 -6.265 -25.654 1.00 84.44 969 SER A O 1
ATOM 6979 N N . SER A 1 970 ? 14.151 -7.286 -26.161 1.00 88.94 970 SER A N 1
ATOM 6980 C CA . SER A 1 970 ? 13.553 -8.466 -26.814 1.00 88.94 970 SER A CA 1
ATOM 6981 C C . SER A 1 970 ? 12.446 -8.110 -27.825 1.00 88.94 970 SER A C 1
ATOM 6983 O O . SER A 1 970 ? 11.273 -8.416 -27.618 1.00 88.94 970 SER A O 1
ATOM 6985 N N . ASN A 1 971 ? 12.831 -7.410 -28.895 1.00 95.25 971 ASN A N 1
ATOM 6986 C CA . ASN A 1 971 ? 11.952 -6.867 -29.935 1.00 95.25 971 ASN A CA 1
ATOM 6987 C C . ASN A 1 971 ? 12.666 -6.870 -31.314 1.00 95.25 971 ASN A C 1
ATOM 6989 O O . ASN A 1 971 ? 13.773 -7.387 -31.471 1.00 95.25 971 ASN A O 1
ATOM 6993 N N . GLN A 1 972 ? 12.044 -6.307 -32.354 1.00 97.75 972 GLN A N 1
ATOM 6994 C CA . GLN A 1 972 ? 12.578 -6.220 -33.727 1.00 97.75 972 GLN A CA 1
ATOM 6995 C C . GLN A 1 972 ? 13.033 -4.788 -34.110 1.00 97.75 972 GLN A C 1
ATOM 6997 O O . GLN A 1 972 ? 13.136 -4.446 -35.300 1.00 97.75 972 GLN A O 1
ATOM 7002 N N . LEU A 1 973 ? 13.302 -3.925 -33.120 1.00 97.94 973 LEU A N 1
ATOM 7003 C CA . LEU A 1 973 ? 13.671 -2.519 -33.329 1.00 97.94 973 LEU A CA 1
ATOM 7004 C C . LEU A 1 973 ? 15.030 -2.405 -34.029 1.00 97.94 973 LEU A C 1
ATOM 7006 O O . LEU A 1 973 ? 15.932 -3.214 -33.823 1.00 97.94 973 LEU A O 1
ATOM 7010 N N . ASN A 1 974 ? 15.181 -1.392 -34.874 1.00 95.69 974 ASN A N 1
ATOM 7011 C CA . ASN A 1 974 ? 16.340 -1.178 -35.736 1.00 95.69 974 ASN A CA 1
ATOM 7012 C C . ASN A 1 974 ? 16.676 0.319 -35.877 1.00 95.69 974 ASN A C 1
ATOM 7014 O O . ASN A 1 974 ? 16.185 1.157 -35.125 1.00 95.69 974 ASN A O 1
ATOM 7018 N N . GLY A 1 975 ? 17.575 0.676 -36.797 1.00 95.56 975 GLY A N 1
ATOM 7019 C CA . GLY A 1 975 ? 18.091 2.045 -36.894 1.00 95.56 975 GLY A CA 1
ATOM 7020 C C . GLY A 1 975 ? 19.068 2.365 -35.759 1.00 95.56 975 GLY A C 1
ATOM 7021 O O . GLY A 1 975 ? 19.809 1.485 -35.324 1.00 95.56 975 GLY A O 1
ATOM 7022 N N . THR A 1 976 ? 19.120 3.620 -35.317 1.00 95.38 976 THR A N 1
ATOM 7023 C CA . THR A 1 976 ? 20.063 4.116 -34.297 1.00 95.38 976 THR A CA 1
ATOM 7024 C C . THR A 1 976 ? 19.343 4.534 -33.021 1.00 95.38 976 THR A C 1
ATOM 7026 O O . THR A 1 976 ? 18.240 5.068 -33.098 1.00 95.38 976 THR A O 1
ATOM 7029 N N . ILE A 1 977 ? 19.998 4.386 -31.867 1.00 96.25 977 ILE A N 1
ATOM 7030 C CA . ILE A 1 977 ? 19.499 4.917 -30.589 1.00 96.25 977 ILE A CA 1
ATOM 7031 C C . ILE A 1 977 ? 19.462 6.461 -30.662 1.00 96.25 977 ILE A C 1
ATOM 7033 O O . ILE A 1 977 ? 20.508 7.056 -30.947 1.00 96.25 977 ILE A O 1
ATOM 7037 N N . PRO A 1 978 ? 18.316 7.126 -30.415 1.00 95.00 978 PRO A N 1
ATOM 7038 C CA . PRO A 1 978 ? 18.235 8.584 -30.440 1.00 95.00 978 PRO A CA 1
ATOM 7039 C C . PRO A 1 978 ? 19.077 9.221 -29.321 1.00 95.00 978 PRO A C 1
ATOM 7041 O O . PRO A 1 978 ? 18.931 8.827 -28.160 1.00 95.00 978 PRO A O 1
ATOM 7044 N N . PRO A 1 979 ? 19.939 10.216 -29.609 1.00 89.81 979 PRO A N 1
ATOM 7045 C CA . PRO A 1 979 ? 20.621 10.982 -28.565 1.00 89.81 979 PRO A CA 1
ATOM 7046 C C . PRO A 1 979 ? 19.651 11.792 -27.689 1.00 89.81 979 PRO A C 1
ATOM 7048 O O . PRO A 1 979 ? 20.006 12.123 -26.561 1.00 89.81 979 PRO A O 1
ATOM 7051 N N . GLU A 1 980 ? 18.436 12.073 -28.169 1.00 94.50 980 GLU A N 1
ATOM 7052 C CA . GLU A 1 980 ? 17.362 12.748 -27.431 1.00 94.50 980 GLU A CA 1
ATOM 7053 C C . GLU A 1 980 ? 16.910 11.979 -26.178 1.00 94.50 980 GLU A C 1
ATOM 7055 O O . GLU A 1 980 ? 16.478 12.603 -25.215 1.00 94.50 980 GLU A O 1
ATOM 7060 N N . LEU A 1 981 ? 17.102 10.654 -26.109 1.00 91.38 981 LEU A N 1
ATOM 7061 C CA . LEU A 1 981 ? 16.883 9.895 -24.866 1.00 91.38 981 LEU A CA 1
ATOM 7062 C C . LEU A 1 981 ? 17.810 10.358 -23.722 1.00 91.38 981 LEU A C 1
ATOM 7064 O O . LEU A 1 981 ? 17.506 10.143 -22.556 1.00 91.38 981 LEU A O 1
ATOM 7068 N N . GLY A 1 982 ? 18.926 11.029 -24.032 1.00 82.81 982 GLY A N 1
ATOM 7069 C CA . GLY A 1 982 ? 19.800 11.659 -23.038 1.00 82.81 982 GLY A CA 1
ATOM 7070 C C . GLY A 1 982 ? 19.220 12.914 -22.374 1.00 82.81 982 GLY A C 1
ATOM 7071 O O . GLY A 1 982 ? 19.872 13.480 -21.500 1.00 82.81 982 GLY A O 1
ATOM 7072 N N . SER A 1 983 ? 18.026 13.363 -22.776 1.00 85.75 983 SER A N 1
ATOM 7073 C CA . SER A 1 983 ? 17.260 14.409 -22.083 1.00 85.75 983 SER A CA 1
ATOM 7074 C C . SER A 1 983 ? 16.459 13.882 -20.886 1.00 85.75 983 SER A C 1
ATOM 7076 O O . SER A 1 983 ? 15.978 14.683 -20.087 1.00 85.75 983 SER A O 1
ATOM 7078 N N . LEU A 1 984 ? 16.346 12.559 -20.728 1.00 85.56 984 LEU A N 1
ATOM 7079 C CA . LEU A 1 984 ? 15.580 11.897 -19.670 1.00 85.56 984 LEU A CA 1
ATOM 7080 C C . LEU A 1 984 ? 16.374 11.876 -18.354 1.00 85.56 984 LEU A C 1
ATOM 7082 O O . LEU A 1 984 ? 16.995 10.879 -17.992 1.00 85.56 984 LEU A O 1
ATOM 7086 N N . THR A 1 985 ? 16.392 13.002 -17.636 1.00 77.81 985 THR A N 1
ATOM 7087 C CA . THR A 1 985 ? 17.233 13.185 -16.435 1.00 77.81 985 THR A CA 1
ATOM 7088 C C . THR A 1 985 ? 16.863 12.289 -15.254 1.00 77.81 985 THR A C 1
ATOM 7090 O O . THR A 1 985 ? 17.705 12.083 -14.382 1.00 77.81 985 THR A O 1
ATOM 7093 N N . ASN A 1 986 ? 15.639 11.757 -15.228 1.00 63.16 986 ASN A N 1
ATOM 7094 C CA . ASN A 1 986 ? 15.148 10.849 -14.190 1.00 63.16 986 ASN A CA 1
ATOM 7095 C C . ASN A 1 986 ? 15.354 9.358 -14.532 1.00 63.16 986 ASN A C 1
ATOM 7097 O O . ASN A 1 986 ? 15.047 8.501 -13.708 1.00 63.16 986 ASN A O 1
ATOM 7101 N N . LEU A 1 987 ? 15.906 9.032 -15.710 1.00 67.25 987 LEU A N 1
ATOM 7102 C CA . LEU A 1 987 ? 15.994 7.656 -16.200 1.00 67.25 987 LEU A CA 1
ATOM 7103 C C . LEU A 1 987 ? 17.017 6.822 -15.417 1.00 67.25 987 LEU A C 1
ATOM 7105 O O . LEU A 1 987 ? 18.232 7.002 -15.534 1.00 67.25 987 LEU A O 1
ATOM 7109 N N . ILE A 1 988 ? 16.514 5.855 -14.649 1.00 59.16 988 ILE A N 1
ATOM 7110 C CA . ILE A 1 988 ? 17.310 4.908 -13.860 1.00 59.16 988 ILE A CA 1
ATOM 7111 C C . ILE A 1 988 ? 17.544 3.619 -14.653 1.00 59.16 988 ILE A C 1
ATOM 7113 O O . ILE A 1 988 ? 18.657 3.082 -14.619 1.00 59.16 988 ILE A O 1
ATOM 7117 N N . ARG A 1 989 ? 16.514 3.113 -15.351 1.00 57.34 989 ARG A N 1
ATOM 7118 C CA . ARG A 1 989 ? 16.538 1.820 -16.059 1.00 57.34 989 ARG A CA 1
ATOM 7119 C C . ARG A 1 989 ? 16.354 1.999 -17.567 1.00 57.34 989 ARG A C 1
ATOM 7121 O O . ARG A 1 989 ? 15.379 2.612 -17.994 1.00 57.34 989 ARG A O 1
ATOM 7128 N N . LEU A 1 990 ? 17.269 1.444 -18.363 1.00 80.44 990 LEU A N 1
ATOM 7129 C CA . LEU A 1 990 ? 17.232 1.499 -19.830 1.00 80.44 990 LEU A CA 1
ATOM 7130 C C . LEU A 1 990 ? 17.633 0.153 -20.439 1.00 80.44 990 LEU A C 1
ATOM 7132 O O . LEU A 1 990 ? 18.820 -0.172 -20.518 1.00 80.44 990 LEU A O 1
ATOM 7136 N N . TYR A 1 991 ? 16.646 -0.597 -20.915 1.00 70.94 991 TYR A N 1
ATOM 7137 C CA . TYR A 1 991 ? 16.848 -1.916 -21.507 1.00 70.94 991 TYR A CA 1
ATOM 7138 C C . TYR A 1 991 ? 16.465 -1.900 -22.990 1.00 70.94 991 TYR A C 1
ATOM 7140 O O . TYR A 1 991 ? 15.337 -1.582 -23.358 1.00 70.94 991 TYR A O 1
ATOM 7148 N N . LEU A 1 992 ? 17.432 -2.203 -23.854 1.00 86.19 992 LEU A N 1
ATOM 7149 C CA . LEU A 1 992 ? 17.341 -2.166 -25.316 1.00 86.19 992 LEU A CA 1
ATOM 7150 C C . LEU A 1 992 ? 17.849 -3.465 -25.972 1.00 86.19 992 LEU A C 1
ATOM 7152 O O . LEU A 1 992 ? 17.751 -3.606 -27.194 1.00 86.19 992 LEU A O 1
ATOM 7156 N N . SER A 1 993 ? 18.431 -4.400 -25.213 1.00 79.62 993 SER A N 1
ATOM 7157 C CA . SER A 1 993 ? 19.049 -5.621 -25.748 1.00 79.62 993 SER A CA 1
ATOM 7158 C C . SER A 1 993 ? 18.038 -6.580 -26.381 1.00 79.62 993 SER A C 1
ATOM 7160 O O . SER A 1 993 ? 16.831 -6.436 -26.219 1.00 79.62 993 SER A O 1
ATOM 7162 N N . GLY A 1 994 ? 18.514 -7.535 -27.187 1.00 83.38 994 GLY A N 1
ATOM 7163 C CA . GLY A 1 994 ? 17.619 -8.401 -27.963 1.00 83.38 994 GLY A CA 1
ATOM 7164 C C . GLY A 1 994 ? 16.858 -7.657 -29.070 1.00 83.38 994 GLY A C 1
ATOM 7165 O O . GLY A 1 994 ? 15.717 -8.000 -29.344 1.00 83.38 994 GLY A O 1
ATOM 7166 N N . ASN A 1 995 ? 17.481 -6.645 -29.687 1.00 92.31 995 ASN A N 1
ATOM 7167 C CA . ASN A 1 995 ? 16.966 -5.886 -30.834 1.00 92.31 995 ASN A CA 1
ATOM 7168 C C . ASN A 1 995 ? 17.993 -5.840 -31.984 1.00 92.31 995 ASN A C 1
ATOM 7170 O O . ASN A 1 995 ? 19.175 -6.125 -31.794 1.00 92.31 995 ASN A O 1
ATOM 7174 N N . ALA A 1 996 ? 17.565 -5.404 -33.170 1.00 94.50 996 ALA A N 1
ATOM 7175 C CA . ALA A 1 996 ? 18.392 -5.211 -34.367 1.00 94.50 996 ALA A CA 1
ATOM 7176 C C . ALA A 1 996 ? 18.952 -3.771 -34.503 1.00 94.50 996 ALA A C 1
ATOM 7178 O O . ALA A 1 996 ? 19.066 -3.234 -35.610 1.00 94.50 996 ALA A O 1
ATOM 7179 N N . LEU A 1 997 ? 19.284 -3.127 -33.377 1.00 94.75 997 LEU A N 1
ATOM 7180 C CA . LEU A 1 997 ? 19.820 -1.761 -33.324 1.00 94.75 997 LEU A CA 1
ATOM 7181 C C . LEU A 1 997 ? 21.227 -1.663 -33.943 1.00 94.75 997 LEU A C 1
ATOM 7183 O O . LEU A 1 997 ? 22.005 -2.615 -33.957 1.00 94.75 997 LEU A O 1
ATOM 7187 N N . THR A 1 998 ? 21.563 -0.484 -34.468 1.00 92.31 998 THR A N 1
ATOM 7188 C CA . THR A 1 998 ? 22.778 -0.229 -35.260 1.00 92.31 998 THR A CA 1
ATOM 7189 C C . THR A 1 998 ? 23.431 1.115 -34.913 1.00 92.31 998 THR A C 1
ATOM 7191 O O . THR A 1 998 ? 22.865 1.946 -34.205 1.00 92.31 998 THR A O 1
ATOM 7194 N N . GLY A 1 999 ? 24.638 1.353 -35.436 1.00 90.94 999 GLY A N 1
ATOM 7195 C CA . GLY A 1 999 ? 25.362 2.613 -35.260 1.00 90.94 999 GLY A CA 1
ATOM 7196 C C . GLY A 1 999 ? 26.271 2.601 -34.034 1.00 90.94 999 GLY A C 1
ATOM 7197 O O . GLY A 1 999 ? 27.227 1.828 -33.984 1.00 90.94 999 GLY A O 1
ATOM 7198 N N . CYS A 1 1000 ? 26.018 3.496 -33.082 1.00 88.00 1000 CYS A N 1
ATOM 7199 C CA . CYS A 1 1000 ? 26.804 3.647 -31.860 1.00 88.00 1000 CYS A CA 1
ATOM 7200 C C . CYS A 1 1000 ? 25.909 4.044 -30.676 1.00 88.00 1000 CYS A C 1
ATOM 7202 O O . CYS A 1 1000 ? 24.816 4.569 -30.876 1.00 88.00 1000 CYS A O 1
ATOM 7204 N N . VAL A 1 1001 ? 26.374 3.794 -29.450 1.00 88.31 1001 VAL A N 1
ATOM 7205 C CA . VAL A 1 1001 ? 25.687 4.182 -28.209 1.00 88.31 1001 VAL A CA 1
ATOM 7206 C C . VAL A 1 1001 ? 25.960 5.666 -27.919 1.00 88.31 1001 VAL A C 1
ATOM 7208 O O . VAL A 1 1001 ? 27.130 6.018 -27.711 1.00 88.31 1001 VAL A O 1
ATOM 7211 N N . PRO A 1 1002 ? 24.936 6.546 -27.882 1.00 88.25 1002 PRO A N 1
ATOM 7212 C CA . PRO A 1 1002 ? 25.104 7.950 -27.517 1.00 88.25 1002 PRO A CA 1
ATOM 7213 C C . PRO A 1 1002 ? 25.804 8.091 -26.162 1.00 88.25 1002 PRO A C 1
ATOM 7215 O O . PRO A 1 1002 ? 25.387 7.483 -25.180 1.00 88.25 1002 PRO A O 1
ATOM 7218 N N . ALA A 1 1003 ? 26.861 8.905 -26.092 1.00 79.50 1003 ALA A N 1
ATOM 7219 C CA . ALA A 1 1003 ? 27.672 9.039 -24.875 1.00 79.50 1003 ALA A CA 1
ATOM 7220 C C . ALA A 1 1003 ? 26.857 9.511 -23.653 1.00 79.50 1003 ALA A C 1
ATOM 7222 O O . ALA A 1 1003 ? 27.154 9.122 -22.529 1.00 79.50 1003 ALA A O 1
ATOM 7223 N N . VAL A 1 1004 ? 25.791 10.284 -23.886 1.00 78.56 1004 VAL A N 1
ATOM 7224 C CA . VAL A 1 1004 ? 24.838 10.747 -22.862 1.00 78.56 1004 VAL A CA 1
ATOM 7225 C C . VAL A 1 1004 ? 24.082 9.613 -22.155 1.00 78.56 1004 VAL A C 1
ATOM 7227 O O . VAL A 1 1004 ? 23.695 9.786 -21.007 1.00 78.56 1004 VAL A O 1
ATOM 7230 N N . LEU A 1 1005 ? 23.918 8.443 -22.786 1.00 75.88 1005 LEU A N 1
ATOM 7231 C CA . LEU A 1 1005 ? 23.202 7.299 -22.201 1.00 75.88 1005 LEU A CA 1
ATOM 7232 C C . LEU A 1 1005 ? 24.096 6.373 -21.365 1.00 75.88 1005 LEU A C 1
ATOM 7234 O O . LEU A 1 1005 ? 23.589 5.523 -20.642 1.00 75.88 1005 LEU A O 1
ATOM 7238 N N . GLN A 1 1006 ? 25.421 6.542 -21.415 1.00 66.81 1006 GLN A N 1
ATOM 7239 C CA . GLN A 1 1006 ? 26.362 5.693 -20.669 1.00 66.81 1006 GLN A CA 1
ATOM 7240 C C . GLN A 1 1006 ? 26.354 5.968 -19.154 1.00 66.81 1006 GLN A C 1
ATOM 7242 O O . GLN A 1 1006 ? 26.938 5.199 -18.398 1.00 66.81 1006 GLN A O 1
ATOM 7247 N N . GLY A 1 1007 ? 25.696 7.048 -18.712 1.00 57.94 1007 GLY A N 1
ATOM 7248 C CA . GLY A 1 1007 ? 25.470 7.360 -17.297 1.00 57.94 1007 GLY A CA 1
ATOM 7249 C C . GLY A 1 1007 ? 24.178 6.781 -16.702 1.00 57.94 1007 GLY A C 1
ATOM 7250 O O . GLY A 1 1007 ? 23.965 6.930 -15.500 1.00 57.94 1007 GLY A O 1
ATOM 7251 N N . VAL A 1 1008 ? 23.314 6.142 -17.504 1.00 51.06 1008 VAL A N 1
ATOM 7252 C CA . VAL A 1 1008 ? 22.081 5.505 -17.005 1.00 51.06 1008 VAL A CA 1
ATOM 7253 C C . VAL A 1 1008 ? 22.456 4.258 -16.206 1.00 51.06 1008 VAL A C 1
ATOM 7255 O O . VAL A 1 1008 ? 23.164 3.389 -16.713 1.00 51.06 1008 VAL A O 1
ATOM 7258 N N . ARG A 1 1009 ? 22.006 4.169 -14.951 1.00 44.78 1009 ARG A N 1
ATOM 7259 C CA . ARG A 1 1009 ? 22.576 3.239 -13.957 1.00 44.78 1009 ARG A CA 1
ATOM 7260 C C . ARG A 1 1009 ? 22.323 1.772 -14.284 1.00 44.78 1009 ARG A C 1
ATOM 7262 O O . ARG A 1 1009 ? 23.260 0.984 -14.323 1.00 44.78 1009 ARG A O 1
ATOM 7269 N N . ASN A 1 1010 ? 21.069 1.425 -14.552 1.00 41.44 1010 ASN A N 1
ATOM 7270 C CA . ASN A 1 1010 ? 20.639 0.046 -14.737 1.00 41.44 1010 ASN A CA 1
ATOM 7271 C C . ASN A 1 1010 ? 20.343 -0.173 -16.223 1.00 41.44 1010 ASN A C 1
ATOM 7273 O O . ASN A 1 1010 ? 19.195 -0.072 -16.655 1.00 41.44 1010 ASN A O 1
ATOM 7277 N N . ASN A 1 1011 ? 21.387 -0.406 -17.019 1.00 61.47 1011 ASN A N 1
ATOM 7278 C CA . ASN A 1 1011 ? 21.263 -0.518 -18.472 1.00 61.47 1011 ASN A CA 1
ATOM 7279 C C . ASN A 1 1011 ? 21.870 -1.811 -19.033 1.00 61.47 1011 ASN A C 1
ATOM 7281 O O . ASN A 1 1011 ? 22.762 -2.409 -18.433 1.00 61.47 1011 ASN A O 1
ATOM 7285 N N . ASP A 1 1012 ? 21.414 -2.215 -20.219 1.00 57.00 1012 ASP A N 1
ATOM 7286 C CA . ASP A 1 1012 ? 21.947 -3.367 -20.957 1.00 57.00 1012 ASP A CA 1
ATOM 7287 C C . ASP A 1 1012 ? 22.718 -2.984 -22.234 1.00 57.00 1012 ASP A C 1
ATOM 7289 O O . ASP A 1 1012 ? 22.971 -3.842 -23.082 1.00 57.00 1012 ASP A O 1
ATOM 7293 N N . LEU A 1 1013 ? 23.143 -1.722 -22.376 1.00 69.00 1013 LEU A N 1
ATOM 7294 C CA . LEU A 1 1013 ? 23.743 -1.180 -23.605 1.00 69.00 1013 LEU A CA 1
ATOM 7295 C C . LEU A 1 1013 ? 24.983 -1.976 -24.054 1.00 69.00 1013 LEU A C 1
ATOM 7297 O O . LEU A 1 1013 ? 25.237 -2.118 -25.250 1.00 69.00 1013 LEU A O 1
ATOM 7301 N N . ASN A 1 1014 ? 25.711 -2.572 -23.105 1.00 69.25 1014 ASN A N 1
ATOM 7302 C CA . ASN A 1 1014 ? 26.840 -3.471 -23.364 1.00 69.25 1014 ASN A CA 1
ATOM 7303 C C . ASN A 1 1014 ? 26.436 -4.751 -24.130 1.00 69.25 1014 ASN A C 1
ATOM 7305 O O . ASN A 1 1014 ? 27.220 -5.264 -24.929 1.00 69.25 1014 ASN A O 1
ATOM 7309 N N . ARG A 1 1015 ? 25.203 -5.249 -23.947 1.00 72.38 1015 ARG A N 1
ATOM 7310 C CA . ARG A 1 1015 ? 24.647 -6.421 -24.652 1.00 72.38 1015 ARG A CA 1
ATOM 7311 C C . ARG A 1 1015 ? 24.240 -6.118 -26.103 1.00 72.38 1015 ARG A C 1
ATOM 7313 O O . ARG A 1 1015 ? 23.952 -7.048 -26.849 1.00 72.38 1015 ARG A O 1
ATOM 7320 N N . LEU A 1 1016 ? 24.250 -4.851 -26.533 1.00 71.81 1016 LEU A N 1
ATOM 7321 C CA . LEU A 1 1016 ? 23.951 -4.459 -27.920 1.00 71.81 1016 LEU A CA 1
ATOM 7322 C C . LEU A 1 1016 ? 25.100 -4.738 -28.902 1.00 71.81 1016 LEU A C 1
ATOM 7324 O O . LEU A 1 1016 ? 24.896 -4.690 -30.113 1.00 71.81 1016 LEU A O 1
ATOM 7328 N N . GLY A 1 1017 ? 26.331 -4.937 -28.415 1.00 74.19 1017 GLY A N 1
ATOM 7329 C CA . GLY A 1 1017 ? 27.530 -5.047 -29.262 1.00 74.19 1017 GLY A CA 1
ATOM 7330 C C . GLY A 1 1017 ? 27.923 -3.753 -30.000 1.00 74.19 1017 GLY A C 1
ATOM 7331 O O . GLY A 1 1017 ? 28.904 -3.739 -30.748 1.00 74.19 1017 GLY A O 1
ATOM 7332 N N . LEU A 1 1018 ? 27.189 -2.655 -29.791 1.00 83.31 1018 LEU A N 1
ATOM 7333 C CA . LEU A 1 1018 ? 27.463 -1.345 -30.377 1.00 83.31 1018 LEU A CA 1
ATOM 7334 C C . LEU A 1 1018 ? 28.588 -0.629 -29.619 1.00 83.31 1018 LEU A C 1
ATOM 7336 O O . LEU A 1 1018 ? 28.711 -0.724 -28.402 1.00 83.31 1018 LEU A O 1
ATOM 7340 N N . GLN A 1 1019 ? 29.416 0.121 -30.345 1.00 81.81 1019 GLN A N 1
ATOM 7341 C CA . GLN A 1 1019 ? 30.488 0.921 -29.744 1.00 81.81 1019 GLN A CA 1
ATOM 7342 C C . GLN A 1 1019 ? 29.965 2.276 -29.242 1.00 81.81 1019 GLN A C 1
ATOM 7344 O O . GLN A 1 1019 ? 29.007 2.797 -29.814 1.00 81.81 1019 GLN A O 1
ATOM 7349 N N . PRO A 1 1020 ? 30.623 2.915 -28.259 1.00 80.06 1020 PRO A N 1
ATOM 7350 C CA . PRO A 1 1020 ? 30.427 4.329 -27.945 1.00 80.06 1020 PRO A CA 1
ATOM 7351 C C . PRO A 1 1020 ? 30.492 5.245 -29.176 1.00 80.06 1020 PRO A C 1
ATOM 7353 O O . PRO A 1 1020 ? 31.387 5.113 -30.024 1.00 80.06 1020 PRO A O 1
ATOM 7356 N N . CYS A 1 1021 ? 29.579 6.216 -29.246 1.00 80.31 1021 CYS A N 1
ATOM 7357 C CA . CYS A 1 1021 ? 29.704 7.344 -30.162 1.00 80.31 1021 CYS A CA 1
ATOM 7358 C C . CYS A 1 1021 ? 30.819 8.287 -29.688 1.00 80.31 1021 CYS A C 1
ATOM 7360 O O . CYS A 1 1021 ? 30.871 8.680 -28.523 1.00 80.31 1021 CYS A O 1
ATOM 7362 N N . THR A 1 1022 ? 31.680 8.714 -30.609 1.00 67.19 1022 THR A N 1
ATOM 7363 C CA . THR A 1 1022 ? 32.622 9.816 -30.369 1.00 67.19 1022 THR A CA 1
ATOM 7364 C C . THR A 1 1022 ? 31.879 11.145 -30.189 1.00 67.19 1022 THR A C 1
ATOM 7366 O O . THR A 1 1022 ? 30.738 11.298 -30.627 1.00 67.19 1022 THR A O 1
ATOM 7369 N N . ALA A 1 1023 ? 32.559 12.163 -29.650 1.00 55.41 1023 ALA A N 1
ATOM 7370 C CA . ALA A 1 1023 ? 32.029 13.524 -29.476 1.00 55.41 1023 ALA A CA 1
ATOM 7371 C C . ALA A 1 1023 ? 31.662 14.272 -30.788 1.00 55.41 1023 ALA A C 1
ATOM 7373 O O . ALA A 1 1023 ? 31.349 15.459 -30.755 1.00 55.41 1023 ALA A O 1
ATOM 7374 N N . GLN A 1 1024 ? 31.716 13.602 -31.946 1.00 48.50 1024 GLN A N 1
ATOM 7375 C CA . GLN A 1 1024 ? 31.245 14.094 -33.248 1.00 48.50 1024 GLN A CA 1
ATOM 7376 C C . GLN A 1 1024 ? 30.183 13.171 -33.887 1.00 48.50 1024 GLN A C 1
ATOM 7378 O O . GLN A 1 1024 ? 29.897 13.296 -35.074 1.00 48.50 1024 GLN A O 1
ATOM 7383 N N . GLY A 1 1025 ? 29.606 12.231 -33.127 1.00 51.91 1025 GLY A N 1
ATOM 7384 C CA . GLY A 1 1025 ? 28.525 11.343 -33.581 1.00 51.91 1025 GLY A CA 1
ATOM 7385 C C . GLY A 1 1025 ? 28.959 10.165 -34.465 1.00 51.91 1025 GLY A C 1
ATOM 7386 O O . GLY A 1 1025 ? 28.113 9.410 -34.932 1.00 51.91 1025 GLY A O 1
ATOM 7387 N N . ALA A 1 1026 ? 30.261 9.978 -34.697 1.00 47.00 1026 ALA A N 1
ATOM 7388 C CA . ALA A 1 1026 ? 30.800 8.831 -35.433 1.00 47.00 1026 ALA A CA 1
ATOM 7389 C C . ALA A 1 1026 ? 31.192 7.682 -34.479 1.00 47.00 1026 ALA A C 1
ATOM 7391 O O . ALA A 1 1026 ? 31.630 7.968 -33.359 1.00 47.00 1026 ALA A O 1
ATOM 7392 N N . PRO A 1 1027 ? 31.111 6.402 -34.893 1.00 49.19 1027 PRO A N 1
ATOM 7393 C CA . PRO A 1 1027 ? 31.624 5.285 -34.102 1.00 49.19 1027 PRO A CA 1
ATOM 7394 C C . PRO A 1 1027 ? 33.144 5.388 -33.916 1.00 49.19 1027 PRO A C 1
ATOM 7396 O O . PRO A 1 1027 ? 33.871 5.852 -34.798 1.00 49.19 1027 PRO A O 1
ATOM 7399 N N . THR A 1 1028 ? 33.627 4.947 -32.757 1.00 43.22 1028 THR A N 1
ATOM 7400 C CA . THR A 1 1028 ? 35.045 5.054 -32.382 1.00 43.22 1028 THR A CA 1
ATOM 7401 C C . THR A 1 1028 ? 35.934 4.186 -33.293 1.00 43.22 1028 THR A C 1
ATOM 7403 O O . THR A 1 1028 ? 35.668 2.990 -33.426 1.00 43.22 1028 THR A O 1
ATOM 7406 N N . PRO A 1 1029 ? 36.994 4.731 -33.929 1.00 44.56 1029 PRO A N 1
ATOM 7407 C CA . PRO A 1 1029 ? 37.872 3.944 -34.791 1.00 44.56 1029 PRO A CA 1
ATOM 7408 C C . PRO A 1 1029 ? 38.705 2.954 -33.967 1.00 44.56 1029 PRO A C 1
ATOM 7410 O O . PRO A 1 1029 ? 39.415 3.340 -33.039 1.00 44.56 1029 PRO A O 1
ATOM 7413 N N . THR A 1 1030 ? 38.641 1.673 -34.329 1.00 41.03 1030 THR A N 1
ATOM 7414 C CA . THR A 1 1030 ? 39.325 0.583 -33.619 1.00 41.03 1030 THR A CA 1
ATOM 7415 C C . THR A 1 1030 ? 40.851 0.780 -33.627 1.00 41.03 1030 THR A C 1
ATOM 7417 O O . THR A 1 1030 ? 41.420 1.033 -34.697 1.00 41.03 1030 THR A O 1
ATOM 7420 N N . PRO A 1 1031 ? 41.555 0.628 -32.487 1.00 38.97 1031 PRO A N 1
ATOM 7421 C CA . PRO A 1 1031 ? 43.011 0.715 -32.460 1.00 38.97 1031 PRO A CA 1
ATOM 7422 C C . PRO A 1 1031 ? 43.628 -0.406 -33.307 1.00 38.97 1031 PRO A C 1
ATOM 7424 O O . PRO A 1 1031 ? 43.503 -1.590 -33.004 1.00 38.97 1031 PRO A O 1
ATOM 7427 N N . THR A 1 1032 ? 44.311 -0.029 -34.390 1.00 38.38 1032 THR A N 1
ATOM 7428 C CA . THR A 1 1032 ? 45.058 -0.980 -35.225 1.00 38.38 1032 THR A CA 1
ATOM 7429 C C . THR A 1 1032 ? 46.264 -1.507 -34.436 1.00 38.38 1032 THR A C 1
ATOM 7431 O O . THR A 1 1032 ? 47.014 -0.690 -33.898 1.00 38.38 1032 THR A O 1
ATOM 7434 N N . PRO A 1 1033 ? 46.498 -2.831 -34.353 1.00 38.06 1033 PRO A N 1
ATOM 7435 C CA . PRO A 1 1033 ? 47.574 -3.377 -33.530 1.00 38.06 1033 PRO A CA 1
ATOM 7436 C C . PRO A 1 1033 ? 48.961 -2.994 -34.069 1.00 38.06 1033 PRO A C 1
ATOM 7438 O O . PRO A 1 1033 ? 49.359 -3.388 -35.167 1.00 38.06 1033 PRO A O 1
ATOM 7441 N N . THR A 1 1034 ? 49.716 -2.240 -33.268 1.00 33.47 1034 THR A N 1
ATOM 7442 C CA . THR A 1 1034 ? 51.112 -1.869 -33.545 1.00 33.47 1034 THR A CA 1
ATOM 7443 C C . THR A 1 1034 ? 52.008 -3.120 -33.554 1.00 33.47 1034 THR A C 1
ATOM 7445 O O . THR A 1 1034 ? 51.938 -3.916 -32.616 1.00 33.47 1034 THR A O 1
ATOM 7448 N N . PRO A 1 1035 ? 52.873 -3.325 -34.568 1.00 39.41 1035 PRO A N 1
ATOM 7449 C CA . PRO A 1 1035 ? 53.615 -4.576 -34.722 1.00 39.41 1035 PRO A CA 1
ATOM 7450 C C . PRO A 1 1035 ? 54.720 -4.772 -33.672 1.00 39.41 1035 PRO A C 1
ATOM 7452 O O . PRO A 1 1035 ? 55.582 -3.915 -33.472 1.00 39.41 1035 PRO A O 1
ATOM 7455 N N . THR A 1 1036 ? 54.737 -5.955 -33.057 1.00 35.28 1036 THR A N 1
ATOM 7456 C CA . THR A 1 1036 ? 55.784 -6.430 -32.137 1.00 35.28 1036 THR A CA 1
ATOM 7457 C C . THR A 1 1036 ? 57.097 -6.728 -32.893 1.00 35.28 1036 THR A C 1
ATOM 7459 O O . THR A 1 1036 ? 57.044 -7.277 -33.997 1.00 35.28 1036 THR A O 1
ATOM 7462 N N . PRO A 1 1037 ? 58.289 -6.408 -32.347 1.00 40.00 1037 PRO A N 1
ATOM 7463 C CA . PRO A 1 1037 ? 59.560 -6.613 -33.050 1.00 40.00 1037 PRO A CA 1
ATOM 7464 C C . PRO A 1 1037 ? 59.914 -8.095 -33.269 1.00 40.00 1037 PRO A C 1
ATOM 7466 O O . PRO A 1 1037 ? 59.850 -8.916 -32.357 1.00 40.00 1037 PRO A O 1
ATOM 7469 N N . THR A 1 1038 ? 60.346 -8.426 -34.487 1.00 35.00 1038 THR A N 1
ATOM 7470 C CA . THR A 1 1038 ? 60.714 -9.789 -34.910 1.00 35.00 1038 THR A CA 1
ATOM 7471 C C . THR A 1 1038 ? 62.164 -10.149 -34.537 1.00 35.00 1038 THR A C 1
ATOM 7473 O O . THR A 1 1038 ? 63.059 -9.336 -34.779 1.00 35.00 1038 THR A O 1
ATOM 7476 N N . PRO A 1 1039 ? 62.454 -11.368 -34.036 1.00 39.03 1039 PRO A N 1
ATOM 7477 C CA . PRO A 1 1039 ? 63.823 -11.866 -33.893 1.00 39.03 1039 PRO A CA 1
ATOM 7478 C C . PRO A 1 1039 ? 64.429 -12.338 -35.233 1.00 39.03 1039 PRO A C 1
ATOM 7480 O O . PRO A 1 1039 ? 63.737 -12.820 -36.128 1.00 39.03 1039 PRO A O 1
ATOM 7483 N N . THR A 1 1040 ? 65.751 -12.208 -35.363 1.00 33.06 1040 THR A N 1
ATOM 7484 C CA . THR A 1 1040 ? 66.510 -12.363 -36.618 1.00 33.06 1040 THR A CA 1
ATOM 7485 C C . THR A 1 1040 ? 66.691 -13.820 -37.092 1.00 33.06 1040 THR A C 1
ATOM 7487 O O . THR A 1 1040 ? 67.206 -14.637 -36.326 1.00 33.06 1040 THR A O 1
ATOM 7490 N N . PRO A 1 1041 ? 66.428 -14.150 -38.375 1.00 36.94 1041 PRO A N 1
ATOM 7491 C CA . PRO A 1 1041 ? 66.864 -15.404 -38.996 1.00 36.94 1041 PRO A CA 1
ATOM 7492 C C . PRO A 1 1041 ? 68.276 -15.309 -39.619 1.00 36.94 1041 PRO A C 1
ATOM 7494 O O . PRO A 1 1041 ? 68.676 -14.276 -40.156 1.00 36.94 1041 PRO A O 1
ATOM 7497 N N . THR A 1 1042 ? 69.028 -16.413 -39.587 1.00 31.50 1042 THR A N 1
ATOM 7498 C CA . THR A 1 1042 ? 70.340 -16.595 -40.257 1.00 31.50 1042 THR A CA 1
ATOM 7499 C C . THR A 1 1042 ? 70.185 -17.282 -41.643 1.00 31.50 1042 THR A C 1
ATOM 7501 O O . THR A 1 1042 ? 69.072 -17.694 -41.974 1.00 31.50 1042 THR A O 1
ATOM 7504 N N . PRO A 1 1043 ? 71.210 -17.322 -42.533 1.00 36.97 1043 PRO A N 1
ATOM 7505 C CA . PRO A 1 1043 ? 70.957 -17.154 -43.976 1.00 36.97 1043 PRO A CA 1
ATOM 7506 C C . PRO A 1 1043 ? 70.869 -18.420 -44.857 1.00 36.97 1043 PRO A C 1
ATOM 7508 O O . PRO A 1 1043 ? 71.508 -19.433 -44.597 1.00 36.97 1043 PRO A O 1
ATOM 7511 N N . THR A 1 1044 ? 70.121 -18.249 -45.958 1.00 36.75 1044 THR A N 1
ATOM 7512 C CA . THR A 1 1044 ? 70.310 -18.685 -47.372 1.00 36.75 1044 THR A CA 1
ATOM 7513 C C . THR A 1 1044 ? 71.348 -19.773 -47.729 1.00 36.75 1044 THR A C 1
ATOM 7515 O O . THR A 1 1044 ? 72.489 -19.729 -47.274 1.00 36.75 1044 THR A O 1
ATOM 7518 N N . PRO A 1 1045 ? 71.031 -20.650 -48.714 1.00 39.59 1045 PRO A N 1
ATOM 7519 C CA . PRO A 1 1045 ? 71.322 -20.261 -50.110 1.00 39.59 1045 PRO A CA 1
ATOM 7520 C C . PRO A 1 1045 ? 70.280 -20.649 -51.193 1.00 39.59 1045 PRO A C 1
ATOM 7522 O O . PRO A 1 1045 ? 69.644 -21.698 -51.145 1.00 39.59 1045 PRO A O 1
ATOM 7525 N N . THR A 1 1046 ? 70.186 -1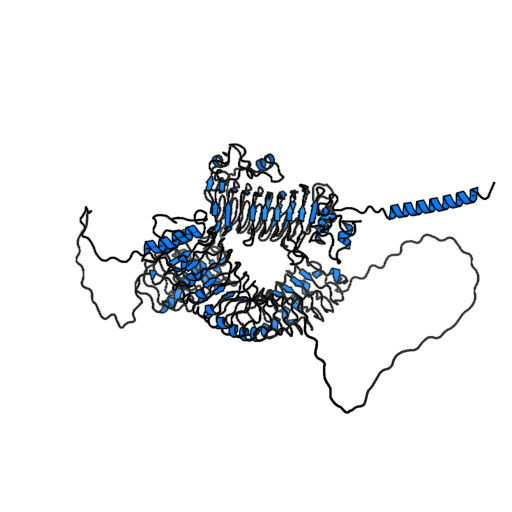9.801 -52.225 1.00 33.66 1046 THR A N 1
ATOM 7526 C CA . THR A 1 1046 ? 69.546 -20.009 -53.552 1.00 33.66 1046 THR A CA 1
ATOM 7527 C C . THR A 1 1046 ? 70.521 -20.715 -54.533 1.00 33.66 1046 THR A C 1
ATOM 7529 O O . THR A 1 1046 ? 71.690 -20.850 -54.160 1.00 33.66 1046 THR A O 1
ATOM 7532 N N . PRO A 1 1047 ? 70.141 -21.205 -55.750 1.00 45.88 1047 PRO A N 1
ATOM 7533 C CA . PRO A 1 1047 ? 69.332 -20.583 -56.831 1.00 45.88 1047 PRO A CA 1
ATOM 7534 C C . PRO A 1 1047 ? 68.108 -21.467 -57.239 1.00 45.88 1047 PRO A C 1
ATOM 7536 O O . PRO A 1 1047 ? 67.684 -22.261 -56.411 1.00 45.88 1047 PRO A O 1
ATOM 7539 N N . ALA A 1 1048 ? 67.415 -21.397 -58.395 1.00 34.31 1048 ALA A N 1
ATOM 7540 C CA . ALA A 1 1048 ? 67.622 -20.753 -59.711 1.00 34.31 1048 ALA A CA 1
ATOM 7541 C C . ALA A 1 1048 ? 66.273 -20.412 -60.428 1.00 34.31 1048 ALA A C 1
ATOM 7543 O O . ALA A 1 1048 ? 65.227 -20.820 -59.927 1.00 34.31 1048 ALA A O 1
ATOM 7544 N N . PRO A 1 1049 ? 66.255 -19.667 -61.565 1.00 45.84 1049 PRO A N 1
ATOM 7545 C CA . PRO A 1 1049 ? 65.034 -19.015 -62.077 1.00 45.84 1049 PRO A CA 1
ATOM 7546 C C . PRO A 1 1049 ? 64.444 -19.588 -63.387 1.00 45.84 1049 PRO A C 1
ATOM 7548 O O . PRO A 1 1049 ? 65.146 -20.229 -64.169 1.00 45.84 1049 PRO A O 1
ATOM 7551 N N . GLY A 1 1050 ? 63.196 -19.205 -63.708 1.00 32.31 1050 GLY A N 1
ATOM 7552 C CA . GLY A 1 1050 ? 62.680 -19.233 -65.086 1.00 32.31 1050 GLY A CA 1
ATOM 7553 C C . GLY A 1 1050 ? 61.172 -18.975 -65.262 1.00 32.31 1050 GLY A C 1
ATOM 7554 O O . GLY A 1 1050 ? 60.361 -19.714 -64.722 1.00 32.31 1050 GLY A O 1
ATOM 7555 N N . GLY A 1 1051 ? 60.811 -18.009 -66.122 1.00 33.09 1051 GLY A N 1
ATOM 7556 C CA . GLY A 1 1051 ? 59.547 -18.027 -66.883 1.00 33.09 1051 GLY A CA 1
ATOM 7557 C C . GLY A 1 1051 ? 58.357 -17.170 -66.404 1.00 33.09 1051 GLY A C 1
ATOM 7558 O O . GLY A 1 1051 ? 57.882 -17.277 -65.283 1.00 33.09 1051 GLY A O 1
ATOM 7559 N N . GLY A 1 1052 ? 57.813 -16.398 -67.348 1.00 29.78 1052 GLY A N 1
ATOM 7560 C CA . GLY A 1 1052 ? 56.425 -15.906 -67.445 1.00 29.78 1052 GLY A CA 1
ATOM 7561 C C . GLY A 1 1052 ? 56.118 -15.700 -68.946 1.00 29.78 1052 GLY A C 1
ATOM 7562 O O . GLY A 1 1052 ? 56.924 -16.171 -69.757 1.00 29.78 1052 GLY A O 1
ATOM 7563 N N . PRO A 1 1053 ? 55.091 -14.934 -69.379 1.00 56.12 1053 PRO A N 1
ATOM 7564 C CA . PRO A 1 1053 ? 53.909 -14.434 -68.654 1.00 56.12 1053 PRO A CA 1
ATOM 7565 C C . PRO A 1 1053 ? 52.556 -14.603 -69.420 1.00 56.12 1053 PRO A C 1
ATOM 7567 O O . PRO A 1 1053 ? 52.547 -14.679 -70.646 1.00 56.12 1053 PRO A O 1
ATOM 7570 N N . THR A 1 1054 ? 51.407 -14.515 -68.724 1.00 34.72 1054 THR A N 1
ATOM 7571 C CA . THR A 1 1054 ? 50.056 -14.205 -69.288 1.00 34.72 1054 THR A CA 1
ATOM 7572 C C . THR A 1 1054 ? 49.119 -13.617 -68.201 1.00 34.72 1054 THR A C 1
ATOM 7574 O O . THR A 1 1054 ? 49.279 -14.040 -67.062 1.00 34.72 1054 THR A O 1
ATOM 7577 N N . VAL A 1 1055 ? 48.119 -12.719 -68.362 1.00 33.72 1055 VAL A N 1
ATOM 7578 C CA . VAL A 1 1055 ? 47.599 -11.785 -69.414 1.00 33.72 1055 VAL A CA 1
ATOM 7579 C C . VAL A 1 1055 ? 46.082 -11.958 -69.724 1.00 33.72 1055 VAL A C 1
ATOM 7581 O O . VAL A 1 1055 ? 45.648 -13.049 -70.067 1.00 33.72 1055 VAL A O 1
ATOM 7584 N N . VAL A 1 1056 ? 45.332 -10.834 -69.671 1.00 32.09 1056 VAL A N 1
ATOM 7585 C CA . VAL A 1 1056 ? 43.865 -10.588 -69.875 1.00 32.09 1056 VAL A CA 1
ATOM 7586 C C . VAL A 1 1056 ? 42.881 -11.017 -68.747 1.00 3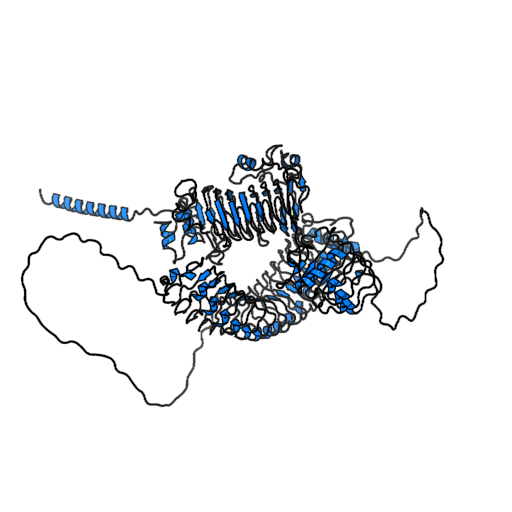2.09 1056 VAL A C 1
ATOM 7588 O O . VAL A 1 1056 ? 42.880 -12.182 -68.362 1.00 32.09 1056 VAL A O 1
ATOM 7591 N N . PRO A 1 1057 ? 42.000 -10.099 -68.258 1.00 42.53 1057 PRO A N 1
ATOM 7592 C CA . PRO A 1 1057 ? 40.852 -10.386 -67.377 1.00 42.53 1057 PRO A CA 1
ATOM 7593 C C . PRO A 1 1057 ? 39.454 -10.147 -68.061 1.00 42.53 1057 PRO A C 1
ATOM 7595 O O . PRO A 1 1057 ? 39.256 -10.742 -69.117 1.00 42.53 1057 PRO A O 1
ATOM 7598 N N . PRO A 1 1058 ? 38.416 -9.450 -67.519 1.00 52.53 1058 PRO A N 1
ATOM 7599 C CA . PRO A 1 1058 ? 37.146 -10.116 -67.173 1.00 52.53 1058 PRO A CA 1
ATOM 7600 C C . PRO A 1 1058 ? 35.848 -9.541 -67.812 1.00 52.53 1058 PRO A C 1
ATOM 7602 O O . PRO A 1 1058 ? 35.853 -8.514 -68.483 1.00 52.53 1058 PRO A O 1
ATOM 7605 N N . SER A 1 1059 ? 34.703 -10.184 -67.533 1.00 32.19 1059 SER A N 1
ATOM 7606 C CA . SER A 1 1059 ? 33.316 -9.683 -67.721 1.00 32.19 1059 SER A CA 1
ATOM 7607 C C . SER A 1 1059 ? 32.403 -10.400 -66.697 1.00 32.19 1059 SER A C 1
ATOM 7609 O O . SER A 1 1059 ? 32.662 -11.569 -66.431 1.00 32.19 1059 SER A O 1
ATOM 7611 N N . HIS A 1 1060 ? 31.500 -9.789 -65.909 1.00 35.47 1060 HIS A N 1
ATOM 7612 C CA . HIS A 1 1060 ? 30.376 -8.828 -66.088 1.00 35.47 1060 HIS A CA 1
ATOM 7613 C C . HIS A 1 1060 ? 28.978 -9.529 -66.053 1.00 35.47 1060 HIS A C 1
ATOM 7615 O O . HIS A 1 1060 ? 28.935 -10.743 -66.235 1.00 35.47 1060 HIS A O 1
ATOM 7621 N N . PRO A 1 1061 ? 27.870 -8.844 -65.662 1.00 49.78 1061 PRO A N 1
ATOM 7622 C CA . PRO A 1 1061 ? 26.889 -9.434 -64.727 1.00 49.78 1061 PRO A CA 1
ATOM 7623 C C . PRO A 1 1061 ? 25.469 -9.742 -65.284 1.00 49.78 1061 PRO A C 1
ATOM 7625 O O . PRO A 1 1061 ? 25.224 -9.735 -66.486 1.00 49.78 1061 PRO A O 1
ATOM 7628 N N . VAL A 1 1062 ? 24.548 -10.035 -64.352 1.00 36.00 1062 VAL A N 1
ATOM 7629 C CA . VAL A 1 1062 ? 23.144 -10.495 -64.489 1.00 36.00 1062 VAL A CA 1
ATOM 7630 C C . VAL A 1 1062 ? 22.186 -9.441 -65.117 1.00 36.00 1062 VAL A C 1
ATOM 7632 O O . VAL A 1 1062 ? 22.387 -8.249 -64.878 1.00 36.00 1062 VAL A O 1
ATOM 7635 N N . PRO A 1 1063 ? 21.140 -9.842 -65.886 1.00 49.38 1063 PRO A N 1
ATOM 7636 C CA . PRO A 1 1063 ? 20.216 -8.934 -66.597 1.00 49.38 1063 PRO A CA 1
ATOM 7637 C C . PRO A 1 1063 ? 18.821 -8.728 -65.932 1.00 49.38 1063 PRO A C 1
ATOM 7639 O O . PRO A 1 1063 ? 18.483 -9.455 -64.998 1.00 49.38 1063 PRO A O 1
ATOM 7642 N N . PRO A 1 1064 ? 17.972 -7.800 -66.445 1.00 52.56 1064 PRO A N 1
ATOM 7643 C CA . PRO A 1 1064 ? 16.603 -7.540 -65.952 1.00 52.56 1064 PRO A CA 1
ATOM 7644 C C . PRO A 1 1064 ? 15.441 -7.807 -66.957 1.00 52.56 1064 PRO A C 1
ATOM 7646 O O . PRO A 1 1064 ? 15.622 -7.654 -68.162 1.00 52.56 1064 PRO A O 1
ATOM 7649 N N . GLY A 1 1065 ? 14.211 -8.023 -66.445 1.00 35.53 1065 GLY A N 1
ATOM 7650 C CA . GLY A 1 1065 ? 12.978 -7.395 -66.991 1.00 35.53 1065 GLY A CA 1
ATOM 7651 C C . GLY A 1 1065 ? 11.867 -8.220 -67.707 1.00 35.53 1065 GLY A C 1
ATOM 7652 O O . GLY A 1 1065 ? 12.111 -8.818 -68.745 1.00 35.53 1065 GLY A O 1
ATOM 7653 N N . LEU A 1 1066 ? 10.621 -8.038 -67.214 1.00 36.53 1066 LEU A N 1
ATOM 7654 C CA . LEU A 1 1066 ? 9.307 -7.930 -67.921 1.00 36.53 1066 LEU A CA 1
ATOM 7655 C C . LEU A 1 1066 ? 8.537 -9.162 -68.500 1.00 36.53 1066 LEU A C 1
ATOM 7657 O O . LEU A 1 1066 ? 8.806 -9.627 -69.601 1.00 36.53 1066 LEU A O 1
ATOM 7661 N N . ASP A 1 1067 ? 7.503 -9.596 -67.753 1.00 37.06 1067 ASP A N 1
ATOM 7662 C CA . ASP A 1 1067 ? 6.033 -9.450 -68.011 1.00 37.06 1067 ASP A CA 1
ATOM 7663 C C . ASP A 1 1067 ? 5.392 -9.736 -69.407 1.00 37.06 1067 ASP A C 1
ATOM 7665 O O . ASP A 1 1067 ? 5.803 -9.122 -70.386 1.00 37.06 1067 ASP A O 1
ATOM 7669 N N . VAL A 1 1068 ? 4.376 -10.638 -69.503 1.00 35.06 1068 VAL A N 1
ATOM 7670 C CA . VAL A 1 1068 ? 2.889 -10.400 -69.650 1.00 35.06 1068 VAL A CA 1
ATOM 7671 C C . VAL A 1 1068 ? 2.072 -11.709 -69.870 1.00 35.06 1068 VAL A C 1
ATOM 7673 O O . VAL A 1 1068 ? 2.481 -12.556 -70.662 1.00 35.06 1068 VAL A O 1
ATOM 7676 N N . GLY A 1 1069 ? 0.848 -11.831 -69.304 1.00 30.31 1069 GLY A N 1
ATOM 7677 C CA . GLY A 1 1069 ? -0.223 -12.740 -69.810 1.00 30.31 1069 GLY A CA 1
ATOM 7678 C C . GLY A 1 1069 ? -1.147 -13.448 -68.780 1.00 30.31 1069 GLY A C 1
ATOM 7679 O O . GLY A 1 1069 ? -0.676 -13.936 -67.761 1.00 30.31 1069 GLY A O 1
ATOM 7680 N N . ALA A 1 1070 ? -2.462 -13.549 -69.058 1.00 34.53 1070 ALA A N 1
ATOM 7681 C CA . ALA A 1 1070 ? -3.525 -14.138 -68.195 1.00 34.53 1070 ALA A CA 1
ATOM 7682 C C . ALA A 1 1070 ? -4.756 -14.603 -69.046 1.00 34.53 1070 ALA A C 1
ATOM 7684 O O . ALA A 1 1070 ? -4.704 -14.399 -70.261 1.00 34.53 1070 ALA A O 1
ATOM 7685 N N . PRO A 1 1071 ? -5.933 -15.025 -68.503 1.00 56.94 1071 PRO A N 1
ATOM 7686 C CA . PRO A 1 1071 ? -6.298 -16.013 -67.455 1.00 56.94 1071 PRO A CA 1
ATOM 7687 C C . PRO A 1 1071 ? -7.314 -17.086 -68.017 1.00 56.94 1071 PRO A C 1
ATOM 7689 O O . PRO A 1 1071 ? -7.238 -17.385 -69.206 1.00 56.94 1071 PRO A O 1
ATOM 7692 N N . PRO A 1 1072 ? -8.342 -17.589 -67.279 1.00 60.69 1072 PRO A N 1
ATOM 7693 C CA . PRO A 1 1072 ? -8.398 -18.714 -66.313 1.00 60.69 1072 PRO A CA 1
ATOM 7694 C C . PRO A 1 1072 ? -9.180 -19.958 -66.877 1.00 60.69 1072 PRO A C 1
ATOM 7696 O O . PRO A 1 1072 ? -9.398 -19.989 -68.090 1.00 60.69 1072 PRO A O 1
ATOM 7699 N N . PRO A 1 1073 ? -9.589 -21.005 -66.096 1.00 48.66 1073 PRO A N 1
ATOM 7700 C CA . PRO A 1 1073 ? -10.755 -20.941 -65.175 1.00 48.66 1073 PRO A CA 1
ATOM 7701 C C . PRO A 1 1073 ? -10.680 -21.786 -63.863 1.00 48.66 1073 PRO A C 1
ATOM 7703 O O . PRO A 1 1073 ? -9.814 -22.636 -63.684 1.00 48.66 1073 PRO A O 1
ATOM 7706 N N . ASP A 1 1074 ? -11.655 -21.549 -62.975 1.00 40.75 1074 ASP A N 1
ATOM 7707 C CA . ASP A 1 1074 ? -12.007 -22.271 -61.721 1.00 40.75 1074 ASP A CA 1
ATOM 7708 C C . ASP A 1 1074 ? -12.510 -23.726 -61.967 1.00 40.75 1074 ASP A C 1
ATOM 7710 O O . ASP A 1 1074 ? -12.989 -23.983 -63.081 1.00 40.75 1074 ASP A O 1
ATOM 7714 N N . PRO A 1 1075 ? -12.493 -24.680 -60.989 1.00 48.00 1075 PRO A N 1
ATOM 7715 C CA . PRO A 1 1075 ? -13.523 -24.677 -59.922 1.00 48.00 1075 PRO A CA 1
ATOM 7716 C C . PRO A 1 1075 ? -13.211 -25.354 -58.547 1.00 48.00 1075 PRO A C 1
ATOM 7718 O O . PRO A 1 1075 ? -12.905 -26.540 -58.493 1.00 48.00 1075 PRO A O 1
ATOM 7721 N N . LYS A 1 1076 ? -13.527 -24.636 -57.452 1.00 34.22 1076 LYS A N 1
ATOM 7722 C CA . LYS A 1 1076 ? -14.222 -25.038 -56.179 1.00 34.22 1076 LYS A CA 1
ATOM 7723 C C . LYS A 1 1076 ? -13.856 -26.320 -55.343 1.00 34.22 1076 LYS A C 1
ATOM 7725 O O . LYS A 1 1076 ? -13.310 -27.290 -55.850 1.00 34.22 1076 LYS A O 1
ATOM 7730 N N . PRO A 1 1077 ? -14.168 -26.343 -54.015 1.00 57.81 1077 PRO A N 1
ATOM 7731 C CA . PRO A 1 1077 ? -13.452 -27.167 -53.017 1.00 57.81 1077 PRO A CA 1
ATOM 7732 C C . PRO A 1 1077 ? -14.193 -28.419 -52.491 1.00 57.81 1077 PRO A C 1
ATOM 7734 O O . PRO A 1 1077 ? -15.389 -28.594 -52.728 1.00 57.81 1077 PRO A O 1
ATOM 7737 N N . ALA A 1 1078 ? -13.505 -29.230 -51.667 1.00 32.31 1078 ALA A N 1
ATOM 7738 C CA . ALA A 1 1078 ? -14.103 -30.320 -50.882 1.00 32.31 1078 ALA A CA 1
ATOM 7739 C C . ALA A 1 1078 ? -13.437 -30.553 -49.499 1.00 32.31 1078 ALA A C 1
ATOM 7741 O O . ALA A 1 1078 ? -12.228 -30.722 -49.419 1.00 32.31 1078 ALA A O 1
ATOM 7742 N N . ALA A 1 1079 ? -14.285 -30.626 -48.461 1.00 33.59 1079 ALA A N 1
ATOM 7743 C CA . ALA A 1 1079 ? -14.175 -31.333 -47.166 1.00 33.59 1079 ALA A CA 1
ATOM 7744 C C . ALA A 1 1079 ? -12.877 -31.299 -46.312 1.00 33.59 1079 ALA A C 1
ATOM 7746 O O . ALA A 1 1079 ? -11.829 -31.808 -46.697 1.00 33.59 1079 ALA A O 1
ATOM 7747 N N . ALA A 1 1080 ? -13.031 -30.881 -45.048 1.00 43.72 1080 ALA A N 1
ATOM 7748 C CA . ALA A 1 1080 ? -12.082 -31.119 -43.952 1.00 43.72 1080 ALA A CA 1
ATOM 7749 C C . ALA A 1 1080 ? -12.488 -32.336 -43.079 1.00 43.72 1080 ALA A C 1
ATOM 7751 O O . ALA A 1 1080 ? -13.682 -32.647 -42.994 1.00 43.72 1080 ALA A O 1
ATOM 7752 N N . PRO A 1 1081 ? -11.543 -32.998 -42.381 1.00 40.03 1081 PRO A N 1
ATOM 7753 C CA . PRO A 1 1081 ? -11.822 -33.926 -41.283 1.00 40.03 1081 PRO A CA 1
ATOM 7754 C C . PRO A 1 1081 ? -11.843 -33.218 -39.908 1.00 40.03 1081 PRO A C 1
ATOM 7756 O O . PRO A 1 1081 ? -11.213 -32.181 -39.723 1.00 40.03 1081 PRO A O 1
ATOM 7759 N N . ARG A 1 1082 ? -12.554 -33.796 -38.928 1.00 34.38 1082 ARG A N 1
ATOM 7760 C CA . ARG A 1 1082 ? -12.591 -33.326 -37.523 1.00 34.38 1082 ARG A CA 1
ATOM 7761 C C . ARG A 1 1082 ? -11.407 -33.862 -36.691 1.00 34.38 1082 ARG A C 1
ATOM 7763 O O . ARG A 1 1082 ? -10.923 -34.951 -37.005 1.00 34.38 1082 ARG A O 1
ATOM 7770 N N . PRO A 1 1083 ? -11.014 -33.182 -35.594 1.00 44.47 1083 PRO A N 1
ATOM 7771 C CA . PRO A 1 1083 ? -10.124 -33.745 -34.574 1.00 44.47 1083 PRO A CA 1
ATOM 7772 C C . PRO A 1 1083 ? -10.822 -34.827 -33.712 1.00 44.47 1083 PRO A C 1
ATOM 7774 O O . PRO A 1 1083 ? -12.057 -34.885 -33.678 1.00 44.47 1083 PRO A O 1
ATOM 7777 N N . PRO A 1 1084 ? -10.056 -35.690 -33.012 1.00 43.31 1084 PRO A N 1
ATOM 7778 C CA . PRO A 1 1084 ? -10.577 -36.658 -32.043 1.00 43.31 1084 PRO A CA 1
ATOM 7779 C C . PRO A 1 1084 ? -10.867 -36.025 -30.658 1.00 43.31 1084 PRO A C 1
ATOM 7781 O O . PRO A 1 1084 ? -10.283 -34.994 -30.332 1.00 43.31 1084 PRO A O 1
ATOM 7784 N N . PRO A 1 1085 ? -11.741 -36.635 -29.831 1.00 41.25 1085 PRO A N 1
ATOM 7785 C CA . PRO A 1 1085 ? -12.066 -36.158 -28.479 1.00 41.25 1085 PRO A CA 1
ATOM 7786 C C . PRO A 1 1085 ? -10.993 -36.521 -27.423 1.00 41.25 1085 PRO A C 1
ATOM 7788 O O . PRO A 1 1085 ? -10.207 -37.448 -27.649 1.00 41.25 1085 PRO A O 1
ATOM 7791 N N . PRO A 1 1086 ? -10.973 -35.833 -26.261 1.00 45.75 1086 PRO A N 1
ATOM 7792 C CA . PRO A 1 1086 ? -9.948 -35.994 -25.226 1.00 45.75 1086 PRO A CA 1
ATOM 7793 C C . PRO A 1 1086 ? -10.070 -37.299 -24.419 1.00 45.75 1086 PRO A C 1
ATOM 7795 O O . PRO A 1 1086 ? -11.096 -37.983 -24.433 1.00 45.75 1086 PRO A O 1
ATOM 7798 N N . ARG A 1 1087 ? -9.011 -37.618 -23.663 1.00 37.84 1087 ARG A N 1
ATOM 7799 C CA . ARG A 1 1087 ? -9.012 -38.651 -22.617 1.00 37.84 1087 ARG A CA 1
ATOM 7800 C C . ARG A 1 1087 ? -8.947 -38.006 -21.237 1.00 37.84 1087 ARG A C 1
ATOM 7802 O O . ARG A 1 1087 ? -7.959 -37.356 -20.925 1.00 37.84 1087 ARG A O 1
ATOM 7809 N N . VAL A 1 1088 ? -9.952 -38.285 -20.415 1.00 40.38 1088 VAL A N 1
ATOM 7810 C CA . VAL A 1 1088 ? -9.895 -38.099 -18.959 1.00 40.38 1088 VAL A CA 1
ATOM 7811 C C . VAL A 1 1088 ? -9.016 -39.196 -18.351 1.00 40.38 1088 VAL A C 1
ATOM 7813 O O . VAL A 1 1088 ? -9.123 -40.361 -18.751 1.00 40.38 1088 VAL A O 1
ATOM 7816 N N . ILE A 1 1089 ? -8.183 -38.831 -17.380 1.00 43.22 1089 ILE A N 1
ATOM 7817 C CA . ILE A 1 1089 ? -7.551 -39.729 -16.405 1.00 43.22 1089 ILE A CA 1
ATOM 7818 C C . ILE A 1 1089 ? -7.792 -39.103 -15.018 1.00 43.22 1089 ILE A C 1
ATOM 7820 O O . ILE A 1 1089 ? -7.945 -37.887 -14.930 1.00 43.22 1089 ILE A O 1
ATOM 7824 N N . PHE A 1 1090 ? -7.933 -39.959 -14.002 1.00 42.38 1090 PHE A N 1
ATOM 7825 C CA . PHE A 1 1090 ? -8.125 -39.600 -12.590 1.00 42.38 1090 PHE A CA 1
ATOM 7826 C C . PHE A 1 1090 ? -6.804 -39.210 -11.922 1.00 42.38 1090 PHE A C 1
ATOM 7828 O O . PHE A 1 1090 ? -5.777 -39.799 -12.335 1.00 42.38 1090 PHE A O 1
#

Radius of gyration: 37.65 Å; chains: 1; bounding box: 125×107×123 Å